Protein AF-A0A7V3UIT9-F1 (afdb_monomer)

Mean predicted aligned error: 17.57 Å

Nearest PDB structures (foldseek):
  4k90-assembly1_A  TM=8.688E-01  e=1.358E-27  Aspergillus fumigatus Af293
  7qfy-assembly1_A  TM=8.705E-01  e=2.067E-26  Fusarium oxysporum
  7z6t-assembly1_AAA  TM=8.673E-01  e=2.067E-26  Aspergillus clavatus
  7qp3-assembly1_A  TM=8.726E-01  e=3.888E-26  unclassified
  8iyk-assembly1_J  TM=1.019E-01  e=2.429E-02  Escherichia phage Lambda

Sequence (885 aa):
HARLAWKILLEKDSFGWYQILVDAHTGELLHRYNLYRFNQPEGLVFNSDPDDGAQVIQSFVGDPIASPNTWVSGTQTLGNNVQAREDLDGRNNTPGVSASNADQHFDFPFTNSYEASRCGNSQTDLSAAITNLFWMNNLMHDYLYKLGFDEPAGNFQEDNFNRGGLGNDGVMADAQDGAGLNNSIFRNNANFATPPEGRRPRMQIFLFTNPPFRCADGDFDGDIILHEYTHGLTTRLVGGPSNVSTLFGFQSGAMGEGWSDWYAASILGDPVVGEYVTGNAAVGIRSVAYNNSPLTYEDFGNRSGPSTAGAGPVFLPEVHDDGEIWATVLWDLRGALGQSLAEQLVTDSLKLMPGNPSMLDARDALLLADQNNSGGIHQSTIWSVFAKRGMGFSAESGDGDDTILFAAFDTPAAPLTPGTVLFLDDMEKGAPGWTVSGQDGNGGPALWHLSTRRSSCTGAPPCPSTSWYYGKEGSGNYNTGARNFGGLRSPTLDLTGAGGAILEFDHFLRTENFLSPTFLCCDLGFIRVSSDNFATFTQISFVFEGTNGFEHEKINLSRFAGKKIQIEFYFDTFDRINNNQEGWYIDNVKVTDIGSSGPVPTPTPTPTPSLRVIAESANYDGVGPADLAVWQPSSGTWQISPSSGGFIVQTWGILGDLPTPGDYDGDGKTDLAVWRPGEGTWYILFAAGGFEVIPWGVFGDIPVPGDYDGDNKADLAVWRPGEGTWYILFAAGGFRVQNWGVSGDVPVPADYDGDGITDMAVWRPGEGIWYVLFSSGGLAVQPWGVSGDVPAPGDYNGDGLADMTVWRPLEGNWYILSSSGGFVVQQWGISGDIPDPADFTGDQKVDITVWRPSEGNWYILSSTGGFKVQLLGAPGDVPVSGSGE

Radius of gyration: 31.41 Å; Cα contacts (8 Å, |Δi|>4): 2313; chains: 1; bounding box: 93×68×83 Å

Solvent-accessible surface area (backbone atoms only — not comparable to full-atom values): 45945 Å² total; per-residue (Å²): 138,91,81,64,59,46,80,44,79,48,77,78,57,102,75,38,31,32,44,33,32,25,32,66,85,78,66,46,80,74,44,77,45,56,74,70,54,95,62,77,36,29,31,31,27,54,96,47,27,72,90,82,47,75,71,44,81,42,78,37,47,60,48,70,79,72,28,71,73,26,48,51,53,83,39,36,44,26,36,45,49,36,40,18,15,37,25,36,80,60,49,93,90,56,87,52,61,49,38,71,29,93,73,31,57,47,70,37,75,76,74,61,44,22,44,76,52,70,63,67,37,58,72,83,31,43,54,23,30,20,45,26,44,35,48,52,56,50,51,50,50,45,52,40,32,75,50,59,45,33,41,66,47,35,43,50,22,42,69,41,86,89,67,41,60,50,39,52,11,24,31,37,37,27,29,45,22,16,60,74,44,99,49,73,90,37,35,69,52,68,47,49,49,54,59,36,59,41,37,52,24,40,37,39,29,14,36,24,49,65,81,89,31,29,34,30,58,41,40,48,35,39,39,56,54,41,20,34,52,31,43,42,53,50,40,18,25,22,45,34,30,76,36,52,84,20,51,76,28,58,34,15,24,6,4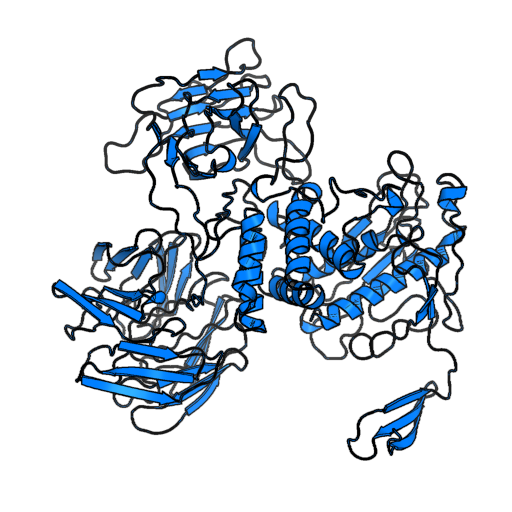1,46,44,7,50,9,51,35,52,21,23,60,75,74,69,37,58,51,44,45,24,72,43,41,67,30,86,77,22,24,73,51,97,53,21,42,88,75,52,86,64,32,54,70,47,57,32,60,69,47,74,52,61,89,75,86,74,61,72,54,46,47,74,40,38,65,71,39,2,50,38,47,22,29,45,51,47,51,36,25,72,73,64,34,60,74,57,33,53,36,32,51,50,45,10,36,62,63,29,58,59,31,31,23,70,63,48,49,50,51,20,31,47,49,27,32,35,72,76,61,72,39,79,51,44,71,57,53,36,54,39,33,6,76,28,22,60,11,64,79,35,48,69,86,44,6,67,52,61,60,59,23,45,18,64,33,42,100,85,58,84,65,56,94,46,58,75,77,44,77,44,64,43,71,88,60,69,89,60,53,45,80,42,59,30,32,57,78,88,48,64,28,47,67,43,82,34,69,88,54,52,63,69,91,64,79,80,80,59,61,63,27,12,40,30,36,32,35,88,92,78,52,16,52,58,64,81,32,40,33,32,29,30,47,27,49,48,84,42,79,27,57,87,32,47,16,30,38,39,36,31,33,35,33,34,31,53,48,74,85,86,50,103,85,54,95,67,56,41,39,41,32,38,24,42,16,65,66,84,73,74,55,70,44,77,69,39,50,49,85,71,61,52,94,47,74,45,82,44,62,39,61,41,37,95,48,36,55,30,51,33,34,48,26,51,31,38,37,36,86,43,56,74,72,40,76,28,51,28,40,35,44,26,52,38,34,29,31,30,32,50,66,91,79,88,82,82,88,84,86,68,79,69,81,72,79,85,61,46,29,45,30,49,23,24,61,84,55,49,83,29,23,20,50,32,27,36,29,44,89,65,10,36,34,44,34,42,44,64,78,65,69,75,49,76,49,76,62,65,46,69,77,43,43,81,54,37,26,27,58,85,50,84,69,32,27,18,56,24,28,36,32,43,96,71,8,28,36,42,37,36,44,72,92,63,63,71,50,77,47,82,62,67,47,68,76,46,43,74,54,40,21,14,70,83,56,82,68,30,19,17,58,23,28,36,32,44,88,69,9,31,36,43,35,35,44,70,94,64,62,72,49,79,45,83,65,66,44,63,79,47,39,74,46,46,34,32,61,84,52,81,75,29,34,15,59,22,31,36,31,43,95,75,8,30,34,42,36,40,45,68,93,65,60,73,47,79,44,84,58,72,48,69,78,47,43,74,50,43,27,27,63,84,50,82,68,28,32,15,62,21,30,38,31,43,89,72,8,32,34,43,36,35,43,74,92,67,60,75,49,77,46,82,61,68,48,59,56,45,43,81,49,45,25,22,67,80,59,78,66,24,36,15,57,25,29,37,32,39,94,76,8,32,34,44,36,38,43,75,91,64,63,72,50,77,45,82,62,67,45,69,75,42,41,83,51,21,29,11,25,57

Secondary structure (DSSP, 8-state):
----EEEEEEEEETTEEEEEEEETTT--EEEEEESS-----EEEE-SS-SSS---EEEE----TTT-TT-S-STTBSB-SSEEEEE-TT--TTS--PPPB-TTSEE-PPP--HHHHTTSS--GGGHHHHHHHHHHHHHHHHHHHHHTT--TTTT---S--TTSSS--S--EEEEETTTTTS--GGGBS-EEEE--STTS--EEEE-EE-TTTS-SEEGGG-HHHHHHHHHHHHHHHHTT-TT---SS-SHHHHHHHHHHHHHHHHHHHT-S-SSHHHHT-TTTTTSSS-GGG----GGGTT--SPPPSSSSS------HHHHHHHHHHHHHHHHHHH-HHHHHHHHHHHHTTPPSS--HHHHHHHHHHHHHHHHTTTTHHHHHHHHHHTTB-TT-B--STT----B-B---SS-PPP---EEEEE-STT--TT-EEEEE-SSSSBPSEEEESS-----SSSSPP--EEEESBTTTTB---SS--EEEEEPPPEE-TT-S-EEEEEEEEEE-PPP--TT-----EEEEEEE-SSSS--EEEEEE-S--SS-EEEEEE-GGGTTSEEEEEEEEE-SSSSS--S-EEEEEEEEEEE--PPPP----------------EE--SSSSSSPPEEEEETTTTEEEEE-TTS--EEEE---TTPEE--B-SSSSSS-BEEEEETTTTEEEEE-TTS-EEEEE-S-TTPEE--B-SSSSSS-BEEEEETTTTEEEEE-TTS-EEEEE---TT-EE--B-SSSSSS-BEEEEETTTTEEEEE-TTS-EEEEE---TT-EE--B-SSSSSS-BEEEEETTTTEEEEE-TTS-EEEEE---TT-EE--B-SSSSSS-BEEEEETTTTEEEEE-TTSSEEEEE---TT-EE-SEE--

pLDDT: mean 84.99, std 14.87, range [22.45, 98.81]

Foldseek 3Di:
DDFDWDWDWDDDDPQFTWTWTAGPPPRHTPDIDGPRAPDQAWEFADPAFDVVDATDIDGQQADCVLFVPGCDDAFFLHDFAEDFFAAQQLDPVDDHDTQGDRSNYLYQGDDVVCLVVQNDDPPSCRSRLSVHLSVLRRVLSRVVVVLPCAQQLQHATQDNVPPHFAHPAREYEHFQRNNNPPDCVQEDAWAWAAAAHNHHIYTRWHAYHDVPWRRGGCSRGSLRSQLRVLLNLLQCQALHRNGSQFQPALQSLLLNNLSSNLRSCLVSVFQEGQCVGRVNSQHHPAPGRLVPDPAAPLCAQQFDFAPPPPPHTRGGRDSNNSSSLNNSLLVQVCVQPPRPVSSSLLSQLSNVHHRLFHPLSSLVSSQVSCCVPPVRPCLVVSQQSNLSRQSHDPKDFQTNNTFQTAGHNYHVPDQQPFFDWQDWDQCQVDQVQKDKQWALQPPHGFQWDKDQPDHDQPDDDPGRRIWIFGDDPVQLFSQPLKKTKMKTKHHKGDLLVFQWKKKKWKKAFKWDDDDDPPDDQIKWKFKWKDFPVPPDTRTRTIDDDGDPGTDMHMYIPNVSHSTIMMIITMITGSTNPPRSINGMIIGTIIMTGRHHDDDDDDDDDQDPAPQDAFAAFAAAPLDFWHWWWWAFQQFQWIWIAHLVGDIDIDRDDYHQWAWFWWALPQPNHTWTWTAHQSQCWIWTAHSVGDIDIGNHGYHQWRFFWWQQPQPNHTWGWTAHQSQRWIWTAHSVGDIDIDRDDYHQWRWHWYAQPLPNGIWTWTARQCQCWIWTAHSVGDIDIGRHDHHQWAWHWYAQPQPRHTWGWTARAQQRWIWTQHSVGDIDIDRDDHHQWHWDWHQSPNPNHTWGWTAHLCQQWIWTAHSVGDIDIDRDDHRNIGIDRGHRD

Structure (mmCIF, N/CA/C/O backbone):
data_AF-A0A7V3UIT9-F1
#
_entry.id   AF-A0A7V3UIT9-F1
#
loop_
_atom_site.group_PDB
_atom_site.id
_atom_site.type_symbol
_atom_site.label_atom_id
_atom_site.label_alt_id
_atom_site.label_comp_id
_atom_site.label_asym_id
_atom_site.label_entity_id
_atom_site.label_seq_id
_atom_site.pdbx_PDB_ins_code
_atom_site.Cartn_x
_atom_site.Cartn_y
_atom_site.Cartn_z
_atom_site.occupancy
_atom_site.B_iso_or_equiv
_atom_site.auth_seq_id
_atom_site.auth_comp_id
_atom_site.auth_asym_id
_atom_site.auth_atom_id
_atom_site.pdbx_PDB_model_num
ATOM 1 N N . HIS A 1 1 ? -45.485 9.455 13.615 1.00 56.12 1 HIS A N 1
ATOM 2 C CA . HIS A 1 1 ? -46.211 8.193 13.352 1.00 56.12 1 HIS A CA 1
ATOM 3 C C . HIS A 1 1 ? -46.096 7.305 14.585 1.00 56.12 1 HIS A C 1
ATOM 5 O O . HIS A 1 1 ? -45.008 7.242 15.138 1.00 56.12 1 HIS A O 1
ATOM 11 N N . ALA A 1 2 ? -47.182 6.692 15.064 1.00 73.69 2 ALA A N 1
ATOM 12 C CA . ALA A 1 2 ? -47.133 5.769 16.203 1.00 73.69 2 ALA A CA 1
ATOM 13 C C . ALA A 1 2 ? -46.886 4.339 15.696 1.00 73.69 2 ALA A C 1
ATOM 15 O O . ALA A 1 2 ? -47.539 3.923 14.739 1.00 73.69 2 ALA A O 1
ATOM 16 N N . ARG A 1 3 ? -45.951 3.612 16.318 1.00 84.00 3 ARG A N 1
ATOM 17 C CA . ARG A 1 3 ? -45.677 2.192 16.045 1.00 84.00 3 ARG A CA 1
ATOM 18 C C . ARG A 1 3 ? -46.195 1.338 17.203 1.00 84.00 3 ARG A C 1
ATOM 20 O O . ARG A 1 3 ? -46.121 1.759 18.357 1.00 84.00 3 ARG A O 1
ATOM 27 N N . LEU A 1 4 ? -46.756 0.171 16.891 1.00 93.25 4 LEU A N 1
ATOM 28 C CA . LEU A 1 4 ? -47.223 -0.789 17.892 1.00 93.25 4 LEU A CA 1
ATOM 29 C C . LEU A 1 4 ? -46.023 -1.603 18.385 1.00 93.25 4 LEU A C 1
ATOM 31 O O . LEU A 1 4 ? -45.288 -2.139 17.562 1.00 93.25 4 LEU A O 1
ATOM 35 N N . ALA A 1 5 ? -45.835 -1.706 19.700 1.00 93.94 5 ALA A N 1
ATOM 36 C CA . ALA A 1 5 ? -44.684 -2.386 20.287 1.00 93.94 5 ALA A CA 1
ATOM 37 C C . ALA A 1 5 ? -45.070 -3.229 21.508 1.00 93.94 5 ALA A C 1
ATOM 39 O O . ALA A 1 5 ? -45.941 -2.846 22.295 1.00 93.94 5 ALA A O 1
ATOM 40 N N . TRP A 1 6 ? -44.381 -4.353 21.690 1.00 93.69 6 TRP A N 1
ATOM 41 C CA . TRP A 1 6 ? -44.392 -5.153 22.907 1.00 93.69 6 TRP A CA 1
ATOM 42 C C . TRP A 1 6 ? -43.448 -4.539 23.933 1.00 93.69 6 TRP A C 1
ATOM 44 O O . TRP A 1 6 ? -42.261 -4.374 23.665 1.00 93.69 6 TRP A O 1
ATOM 54 N N . LYS A 1 7 ? -43.967 -4.227 25.123 1.00 94.19 7 LYS A N 1
ATOM 55 C CA . LYS A 1 7 ? -43.156 -3.824 26.275 1.00 94.19 7 LYS A CA 1
ATOM 56 C C . LYS A 1 7 ? -42.846 -5.047 27.131 1.00 94.19 7 LYS A C 1
ATOM 58 O O . LYS A 1 7 ? -43.751 -5.625 27.727 1.00 94.19 7 LYS A O 1
ATOM 63 N N . ILE A 1 8 ? -41.573 -5.404 27.214 1.00 93.31 8 ILE A N 1
ATOM 64 C CA . ILE A 1 8 ? -41.066 -6.553 27.962 1.00 93.31 8 ILE A CA 1
ATOM 65 C C . ILE A 1 8 ? -40.247 -6.028 29.141 1.00 93.31 8 ILE A C 1
ATOM 67 O O . ILE A 1 8 ? -39.423 -5.133 28.974 1.00 93.31 8 ILE A O 1
ATOM 71 N N . LEU A 1 9 ? -40.485 -6.568 30.336 1.00 90.62 9 LEU A N 1
ATOM 72 C CA . LEU A 1 9 ? -39.638 -6.333 31.503 1.00 90.62 9 LEU A CA 1
ATOM 73 C C . LEU A 1 9 ? -38.843 -7.609 31.779 1.00 90.62 9 LEU A C 1
ATOM 75 O O . LEU A 1 9 ? -39.445 -8.650 32.034 1.00 90.62 9 LEU A O 1
ATOM 79 N N . LEU A 1 10 ? -37.517 -7.531 31.706 1.00 88.12 10 LEU A N 1
ATOM 80 C CA . LEU A 1 10 ? -36.617 -8.674 31.833 1.00 88.12 10 LEU A CA 1
ATOM 81 C C . LEU A 1 10 ? -35.576 -8.417 32.918 1.00 88.12 10 LEU A C 1
ATOM 83 O O . LEU A 1 10 ? -34.655 -7.630 32.723 1.00 88.12 10 LEU A O 1
ATOM 87 N N . GLU A 1 11 ? -35.706 -9.102 34.046 1.00 83.06 11 GLU A N 1
ATOM 88 C CA . GLU A 1 11 ? -34.665 -9.140 35.070 1.00 83.06 11 GLU A CA 1
ATOM 89 C C . GLU A 1 11 ? -33.663 -10.244 34.716 1.00 83.06 11 GLU A C 1
ATOM 91 O O . GLU A 1 11 ? -34.017 -11.422 34.684 1.00 83.06 11 GLU A O 1
ATOM 96 N N . LYS A 1 12 ? -32.441 -9.844 34.352 1.00 72.31 12 LYS A N 1
ATOM 97 C CA . LYS A 1 12 ? -31.373 -10.734 33.877 1.00 72.31 12 LYS A CA 1
ATOM 98 C C . LYS A 1 12 ? -30.505 -11.223 35.036 1.00 72.31 12 LYS A C 1
ATOM 100 O O . LYS A 1 12 ? -30.201 -12.409 35.110 1.00 72.31 12 LYS A O 1
ATOM 105 N N . ASP A 1 13 ? -30.096 -10.309 35.913 1.00 65.12 13 ASP A N 1
ATOM 106 C CA . ASP A 1 13 ? -29.168 -10.557 37.019 1.00 65.12 13 ASP A CA 1
ATOM 107 C C . ASP A 1 13 ? -29.248 -9.428 38.069 1.00 65.12 13 ASP A C 1
ATOM 109 O O . ASP A 1 13 ? -30.073 -8.519 37.965 1.00 65.12 13 ASP A O 1
ATOM 113 N N . SER A 1 14 ? -28.380 -9.474 39.087 1.00 50.09 14 SER A N 1
ATOM 114 C CA . SER A 1 14 ? -28.324 -8.491 40.180 1.00 50.09 14 SER A CA 1
ATOM 115 C C . SER A 1 14 ? -27.948 -7.064 39.754 1.00 50.09 14 SER A C 1
ATOM 117 O O . SER A 1 14 ? -27.961 -6.166 40.593 1.00 50.09 14 SER A O 1
ATOM 119 N N . PHE A 1 15 ? -27.595 -6.846 38.487 1.00 49.09 15 PHE A N 1
ATOM 120 C CA . PHE A 1 15 ? -27.200 -5.552 37.928 1.00 49.09 15 PHE A CA 1
ATOM 121 C C . PHE A 1 15 ? -28.068 -5.127 36.728 1.00 49.09 15 PHE A C 1
ATOM 123 O O . PHE A 1 15 ? -28.014 -3.970 36.303 1.00 49.09 15 PHE A O 1
ATOM 130 N N . GLY A 1 16 ? -28.900 -6.024 36.192 1.00 61.00 16 GLY A N 1
ATOM 131 C CA . GLY A 1 16 ? -29.673 -5.803 34.975 1.00 61.00 16 GLY A CA 1
ATOM 132 C C . GLY A 1 16 ? -31.151 -6.135 35.116 1.00 61.00 16 GLY A C 1
ATOM 133 O O . GLY A 1 16 ? -31.527 -7.305 35.086 1.00 61.00 16 GLY A O 1
ATOM 134 N N . TRP A 1 17 ? -32.002 -5.106 35.140 1.00 78.19 17 TRP A N 1
ATOM 135 C CA . TRP A 1 17 ? -33.447 -5.255 34.961 1.00 78.19 17 TRP A CA 1
ATOM 136 C C . TRP A 1 17 ? -33.928 -4.365 33.828 1.00 78.19 17 TRP A C 1
ATOM 138 O O . TRP A 1 17 ? -34.022 -3.165 33.977 1.00 78.19 17 TRP A O 1
ATOM 148 N N . TYR A 1 18 ? -34.235 -4.920 32.667 1.00 75.19 18 TYR A N 1
ATOM 149 C CA . TYR A 1 18 ? -34.466 -4.144 31.457 1.00 75.19 18 TYR A CA 1
ATOM 150 C C . TYR A 1 18 ? -35.949 -3.945 31.162 1.00 75.19 18 TYR A C 1
ATOM 152 O O . TYR A 1 18 ? -36.731 -4.887 31.203 1.00 75.19 18 TYR A O 1
ATOM 160 N N . GLN A 1 19 ? -36.318 -2.736 30.762 1.00 88.69 19 GLN A N 1
ATOM 161 C CA . GLN A 1 19 ? -37.488 -2.441 29.956 1.00 88.69 19 GLN A CA 1
ATOM 162 C C . GLN A 1 19 ? -37.094 -2.459 28.480 1.00 88.69 19 GLN A C 1
ATOM 164 O O . GLN A 1 19 ? -36.303 -1.639 28.033 1.00 88.69 19 GLN A O 1
ATOM 169 N N . ILE A 1 20 ? -37.685 -3.365 27.717 1.00 91.50 20 ILE A N 1
ATOM 170 C CA . ILE A 1 20 ? -37.419 -3.595 26.301 1.00 91.50 20 ILE A CA 1
ATOM 171 C C . ILE A 1 20 ? -38.704 -3.266 25.528 1.00 91.50 20 ILE A C 1
ATOM 173 O O . ILE A 1 20 ? -39.782 -3.712 25.918 1.00 91.50 20 ILE A O 1
ATOM 177 N N . LEU A 1 21 ? -38.618 -2.474 24.461 1.00 91.50 21 LEU A N 1
ATOM 178 C CA . LEU A 1 21 ? -39.683 -2.303 23.476 1.00 91.50 21 LEU A CA 1
ATOM 179 C C . LEU A 1 21 ? -39.277 -3.034 22.206 1.00 91.50 21 LEU A C 1
ATOM 181 O O . LEU A 1 21 ? -38.211 -2.766 21.663 1.00 91.50 21 LEU A O 1
ATOM 185 N N . VAL A 1 22 ? -40.134 -3.924 21.733 1.00 93.19 22 VAL A N 1
ATOM 186 C CA . VAL A 1 22 ? -39.934 -4.679 20.495 1.00 93.19 22 VAL A CA 1
ATOM 187 C C . VAL A 1 22 ? -41.078 -4.343 19.552 1.00 93.19 22 VAL A C 1
ATOM 189 O O . VAL A 1 22 ? -42.229 -4.348 19.985 1.00 93.19 22 VAL A O 1
ATOM 192 N N . ASP A 1 23 ? -40.799 -4.026 18.293 1.00 93.81 23 ASP A N 1
ATOM 193 C CA . ASP A 1 23 ? -41.838 -3.767 17.301 1.00 93.81 23 ASP A CA 1
ATOM 194 C C . ASP A 1 23 ? -42.760 -4.982 17.196 1.00 93.81 23 ASP A C 1
ATOM 196 O O . ASP A 1 23 ? -42.318 -6.129 17.088 1.00 93.81 23 ASP A O 1
ATOM 200 N N . ALA A 1 24 ? -44.066 -4.734 17.274 1.00 92.19 24 ALA A N 1
ATOM 201 C CA . ALA A 1 24 ? -45.044 -5.804 17.363 1.00 92.19 24 ALA A CA 1
ATOM 202 C C . ALA A 1 24 ? -45.211 -6.596 16.060 1.00 92.19 24 ALA A C 1
ATOM 204 O O . ALA A 1 24 ? -45.776 -7.689 16.107 1.00 92.19 24 ALA A O 1
ATOM 205 N N . HIS A 1 25 ? -44.749 -6.061 14.927 1.00 90.44 25 HIS A N 1
ATOM 206 C CA . HIS A 1 25 ? -44.859 -6.693 13.615 1.00 90.44 25 HIS A CA 1
ATOM 207 C C . HIS A 1 25 ? -43.541 -7.317 13.168 1.00 90.44 25 HIS A C 1
ATOM 209 O O . HIS A 1 25 ? -43.561 -8.420 12.628 1.00 90.44 25 HIS A O 1
ATOM 215 N N . THR A 1 26 ? -42.415 -6.631 13.375 1.00 89.88 26 THR A N 1
ATOM 216 C CA . THR A 1 26 ? -41.114 -7.084 12.853 1.00 89.88 26 THR A CA 1
ATOM 217 C C . THR A 1 26 ? -40.284 -7.858 13.871 1.00 89.88 26 THR A C 1
ATOM 219 O O . THR A 1 26 ? -39.378 -8.584 13.477 1.00 89.88 26 THR A O 1
ATOM 222 N N . GLY A 1 27 ? -40.570 -7.729 15.171 1.00 85.19 27 GLY A N 1
ATOM 223 C CA . GLY A 1 27 ? -39.692 -8.268 16.214 1.00 85.19 27 GLY A CA 1
ATOM 224 C C . GLY A 1 27 ? -38.409 -7.448 16.418 1.00 85.19 27 GLY A C 1
ATOM 225 O O . GLY A 1 27 ? -37.535 -7.864 17.173 1.00 85.19 27 GLY A O 1
ATOM 226 N N . GLU A 1 28 ? -38.293 -6.288 15.768 1.00 76.06 28 GLU A N 1
ATOM 227 C CA . GLU A 1 28 ? -37.152 -5.378 15.880 1.00 76.06 28 GLU A CA 1
ATOM 228 C C . GLU A 1 28 ? -37.081 -4.754 17.280 1.00 76.06 28 GLU A C 1
ATOM 230 O O . GLU A 1 28 ? -38.086 -4.288 17.820 1.00 76.06 28 GLU A O 1
ATOM 235 N N . LEU A 1 29 ? -35.893 -4.710 17.881 1.00 77.62 29 LEU A N 1
ATOM 236 C CA . LEU A 1 29 ? -35.679 -4.029 19.154 1.00 77.62 29 LEU A CA 1
ATOM 237 C C . LEU A 1 29 ? -35.764 -2.507 18.956 1.00 77.62 29 LEU A C 1
ATOM 239 O O . LEU A 1 29 ? -34.843 -1.889 18.438 1.00 77.62 29 LEU A O 1
ATOM 243 N N . LEU A 1 30 ? -36.849 -1.893 19.420 1.00 74.06 30 LEU A N 1
ATOM 244 C CA . LEU A 1 30 ? -37.076 -0.449 19.316 1.00 74.06 30 LEU A CA 1
ATOM 245 C C . LEU A 1 30 ? -36.426 0.341 20.456 1.00 74.06 30 LEU A C 1
ATOM 247 O O . LEU A 1 30 ? -36.102 1.514 20.291 1.00 74.06 30 LEU A O 1
ATOM 251 N N . HIS A 1 31 ? -36.315 -0.255 21.647 1.00 72.69 31 HIS A N 1
ATOM 252 C CA . HIS A 1 31 ? -35.776 0.424 22.827 1.00 72.69 31 HIS A CA 1
ATOM 253 C C . HIS A 1 31 ? -35.361 -0.579 23.908 1.00 72.69 31 HIS A C 1
ATOM 255 O O . HIS A 1 31 ? -36.052 -1.572 24.118 1.00 72.69 31 HIS A O 1
ATOM 261 N N . ARG A 1 32 ? -34.287 -0.308 24.657 1.00 78.44 32 ARG A N 1
ATOM 262 C CA . ARG A 1 32 ? -33.889 -1.072 25.852 1.00 78.44 32 ARG A CA 1
ATOM 263 C C . ARG A 1 32 ? -33.391 -0.113 26.933 1.00 78.44 32 ARG A C 1
ATOM 265 O O . ARG A 1 32 ? -32.527 0.708 26.658 1.00 78.44 32 ARG A O 1
ATOM 272 N N . TYR A 1 33 ? -33.904 -0.241 28.153 1.00 62.59 33 TYR A N 1
ATOM 273 C CA . TYR A 1 33 ? -33.626 0.656 29.279 1.00 62.59 33 TYR A CA 1
ATOM 274 C C . TYR A 1 33 ? -33.451 -0.138 30.579 1.00 62.59 33 TYR A C 1
ATOM 276 O O . TYR A 1 33 ? -34.359 -0.873 30.948 1.00 62.59 33 TYR A O 1
ATOM 284 N N . ASN A 1 34 ? -32.313 -0.028 31.273 1.00 67.69 34 ASN A N 1
ATOM 285 C CA . ASN A 1 34 ? -32.104 -0.703 32.562 1.00 67.69 34 ASN A CA 1
ATOM 286 C C . ASN A 1 34 ? -32.787 0.090 33.693 1.00 67.69 34 ASN A C 1
ATOM 288 O O . ASN A 1 34 ? -32.601 1.290 33.834 1.00 67.69 34 ASN A O 1
ATOM 292 N N . LEU A 1 35 ? -33.590 -0.597 34.490 1.00 65.50 35 LEU A N 1
ATOM 293 C CA . LEU A 1 35 ? -34.378 -0.109 35.611 1.00 65.50 35 LEU A CA 1
ATOM 294 C C . LEU A 1 35 ? -33.577 -0.101 36.921 1.00 65.50 35 LEU A C 1
ATOM 296 O O . LEU A 1 35 ? -34.004 0.560 37.864 1.00 65.50 35 LEU A O 1
ATOM 300 N N . TYR A 1 36 ? -32.450 -0.825 37.005 1.00 58.06 36 TYR A N 1
ATOM 301 C CA . TYR A 1 36 ? -31.615 -0.884 38.213 1.00 58.06 36 TYR A CA 1
ATOM 302 C C . TYR A 1 36 ? -30.554 0.213 38.309 1.00 58.06 36 TYR A C 1
ATOM 304 O O . TYR A 1 36 ? -30.314 0.714 39.407 1.00 58.06 36 TYR A O 1
ATOM 312 N N . ARG A 1 37 ? -29.928 0.618 37.200 1.00 53.62 37 ARG A N 1
ATOM 313 C CA . ARG A 1 37 ? -28.956 1.722 37.186 1.00 53.62 37 ARG A CA 1
ATOM 314 C C . ARG A 1 37 ? -29.459 2.860 36.312 1.00 53.62 37 ARG A C 1
ATOM 316 O O . ARG A 1 37 ? -29.736 2.662 35.136 1.00 53.62 37 ARG A O 1
ATOM 323 N N . PHE A 1 38 ? -29.538 4.041 36.918 1.00 50.03 38 PHE A N 1
ATOM 324 C CA . PHE A 1 38 ? -29.956 5.280 36.268 1.00 50.03 38 PHE A CA 1
ATOM 325 C C . PHE A 1 38 ? -28.861 5.956 35.436 1.00 50.03 38 PHE A C 1
ATOM 327 O O . PHE A 1 38 ? -29.199 6.818 34.636 1.00 50.03 38 PHE A O 1
ATOM 334 N N . ASN A 1 39 ? -27.595 5.561 35.568 1.00 57.78 39 ASN A N 1
ATOM 335 C CA . ASN A 1 39 ? -26.495 6.292 34.953 1.00 57.78 39 ASN A CA 1
ATOM 336 C C . ASN A 1 39 ? -25.738 5.386 33.985 1.00 57.78 39 ASN A C 1
ATOM 338 O O . ASN A 1 39 ? -25.124 4.395 34.382 1.00 57.78 39 ASN A O 1
ATOM 342 N N . GLN A 1 40 ? -25.877 5.697 32.700 1.00 78.31 40 GLN A N 1
ATOM 343 C CA . GLN A 1 40 ? -24.959 5.218 31.678 1.00 78.31 40 GLN A CA 1
ATOM 344 C C . GLN A 1 40 ? -23.599 5.881 31.934 1.00 78.31 40 GLN A C 1
ATOM 346 O O . GLN A 1 40 ? -23.595 7.053 32.300 1.00 78.31 40 GLN A O 1
ATOM 351 N N . PRO A 1 41 ? -22.474 5.161 31.794 1.00 90.81 41 PRO A N 1
ATOM 352 C CA . PRO A 1 41 ? -21.165 5.755 32.027 1.00 90.81 41 PRO A CA 1
ATOM 353 C C . PRO A 1 41 ? -20.948 6.936 31.069 1.00 90.81 41 PRO A C 1
ATOM 355 O O . PRO A 1 41 ? -21.349 6.870 29.903 1.00 90.81 41 PRO A O 1
ATOM 358 N N . GLU A 1 42 ? -20.333 8.005 31.563 1.00 94.06 42 GLU A N 1
ATOM 359 C CA . GLU A 1 42 ? -20.048 9.235 30.815 1.00 94.06 42 GLU A CA 1
ATOM 360 C C . GLU A 1 42 ? -18.770 9.906 31.331 1.00 94.06 42 GLU A C 1
ATOM 362 O O . GLU A 1 42 ? -18.289 9.583 32.420 1.00 94.06 42 GLU A O 1
ATOM 367 N N . GLY A 1 43 ? -18.216 10.837 30.562 1.00 96.25 43 GLY A N 1
ATOM 368 C CA . GLY A 1 43 ? -17.089 11.652 31.006 1.00 96.25 43 GLY A CA 1
ATOM 369 C C . GLY A 1 43 ? -16.966 12.967 30.251 1.00 96.25 43 GLY A C 1
ATOM 370 O O . GLY A 1 43 ? -17.500 13.127 29.151 1.00 96.25 43 GLY A O 1
ATOM 371 N N . LEU A 1 44 ? -16.254 13.909 30.865 1.00 97.81 44 LEU A N 1
ATOM 372 C CA . LEU A 1 44 ? -16.029 15.257 30.349 1.00 97.81 44 LEU A CA 1
ATOM 373 C C . LEU A 1 44 ? -14.712 15.300 29.553 1.00 97.81 44 LEU A C 1
ATOM 375 O O . LEU A 1 44 ? -13.636 15.164 30.134 1.00 97.81 44 LEU A O 1
ATOM 379 N N . VAL A 1 45 ? -14.795 15.479 28.233 1.00 98.44 45 VAL A N 1
ATOM 380 C CA . VAL A 1 45 ? -13.680 15.282 27.276 1.00 98.44 45 VAL A CA 1
ATOM 381 C C . VAL A 1 45 ? -13.681 16.336 26.164 1.00 98.44 45 VAL A C 1
ATOM 383 O O . VAL A 1 45 ? -14.664 17.061 26.008 1.00 98.44 45 VAL A O 1
ATOM 386 N N . PHE A 1 46 ? -12.599 16.440 25.395 1.00 98.00 46 PHE A N 1
ATOM 387 C CA . PHE A 1 46 ? -12.545 17.244 24.167 1.00 98.00 46 PHE A CA 1
ATOM 388 C C . PHE A 1 46 ? -12.865 16.374 22.950 1.00 98.00 46 PHE A C 1
ATOM 390 O O . PHE A 1 46 ? -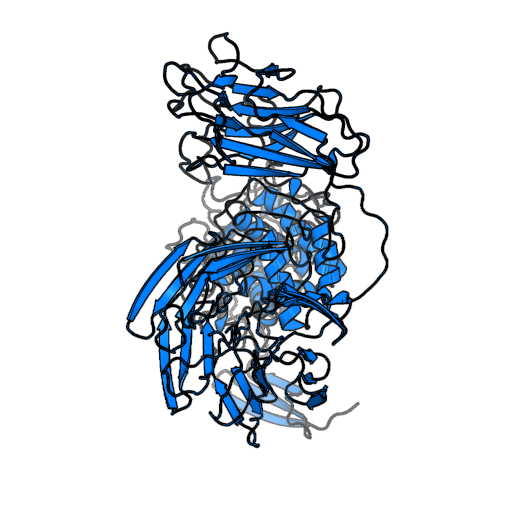12.509 15.204 22.930 1.00 98.00 46 PHE A O 1
ATOM 397 N N . ASN A 1 47 ? -13.554 16.932 21.948 1.00 94.00 47 ASN A N 1
ATOM 398 C CA . ASN A 1 47 ? -13.863 16.189 20.718 1.00 94.00 47 ASN A CA 1
ATOM 399 C C . ASN A 1 47 ? -12.647 16.056 19.788 1.00 94.00 47 ASN A C 1
ATOM 401 O O . ASN A 1 47 ? -12.556 15.060 19.081 1.00 94.00 47 ASN A O 1
ATOM 405 N N . SER A 1 48 ? -11.763 17.054 19.803 1.00 95.12 48 SER A N 1
ATOM 406 C CA . SER A 1 48 ? -10.457 17.091 19.138 1.00 95.12 48 SER A CA 1
ATOM 407 C C . SER A 1 48 ? -9.421 17.483 20.189 1.00 95.12 48 SER A C 1
ATOM 409 O O . SER A 1 48 ? -8.775 16.612 20.768 1.00 95.12 48 SER A O 1
ATOM 411 N N . ASP A 1 49 ? -9.382 18.767 20.544 1.00 96.50 49 ASP A N 1
ATOM 412 C CA . ASP A 1 49 ? -8.413 19.343 21.473 1.00 96.50 49 ASP A CA 1
ATOM 413 C C . ASP A 1 49 ? -8.950 20.623 22.178 1.00 96.50 49 ASP A C 1
ATOM 415 O O . ASP A 1 49 ? -10.090 21.051 21.945 1.00 96.50 49 ASP A O 1
ATOM 419 N N . PRO A 1 50 ? -8.181 21.230 23.108 1.00 97.19 50 PRO A N 1
ATOM 420 C CA . PRO A 1 50 ? -8.602 22.426 23.843 1.00 97.19 50 PRO A CA 1
ATOM 421 C C . PRO A 1 50 ? -8.678 23.748 23.059 1.00 97.19 50 PRO A C 1
ATOM 423 O O . PRO A 1 50 ? -9.348 24.672 23.536 1.00 97.19 50 PRO A O 1
ATOM 426 N N . ASP A 1 51 ? -7.992 23.896 21.923 1.00 95.56 51 ASP A N 1
ATOM 427 C CA . ASP A 1 51 ? -8.055 25.104 21.085 1.00 95.56 51 ASP A CA 1
ATOM 428 C C . ASP A 1 51 ? -9.364 25.145 20.258 1.00 95.56 51 ASP A C 1
ATOM 430 O O . ASP A 1 51 ? -9.863 26.234 19.948 1.00 95.56 51 ASP A O 1
ATOM 434 N N . ASP A 1 52 ? -9.989 23.988 20.021 1.00 91.50 52 ASP A N 1
ATOM 435 C CA . ASP A 1 52 ? -11.226 23.817 19.244 1.00 91.50 52 ASP A CA 1
ATOM 436 C C . ASP A 1 52 ? -12.535 23.965 20.035 1.00 91.50 52 ASP A C 1
ATOM 438 O O . ASP A 1 52 ? -13.635 24.061 19.470 1.00 91.50 52 ASP A O 1
ATOM 442 N N . GLY A 1 53 ? -12.468 24.024 21.364 1.00 91.38 53 GLY A N 1
ATOM 443 C CA . GLY A 1 53 ? -13.664 24.216 22.173 1.00 91.38 53 GLY A CA 1
ATOM 444 C C . GLY A 1 53 ? -13.498 23.916 23.652 1.00 91.38 53 GLY A C 1
ATOM 445 O O . GLY A 1 53 ? -12.422 23.640 24.160 1.00 91.38 53 GLY A O 1
ATOM 446 N N . ALA A 1 54 ? -14.613 23.996 24.377 1.00 94.56 54 ALA A N 1
ATOM 447 C CA . ALA A 1 54 ? -14.672 23.555 25.767 1.00 94.56 54 ALA A CA 1
ATOM 448 C C . ALA A 1 54 ? -14.951 22.048 25.841 1.00 94.56 54 ALA A C 1
ATOM 450 O O . ALA A 1 54 ? -15.564 21.490 24.930 1.00 94.56 54 ALA A O 1
ATOM 451 N N . GLN A 1 55 ? -14.597 21.421 26.968 1.00 97.50 55 GLN A N 1
ATOM 452 C CA . GLN A 1 55 ? -14.965 20.029 27.205 1.00 97.50 55 GLN A CA 1
ATOM 453 C C . GLN A 1 55 ? -16.486 19.826 27.122 1.00 97.50 55 GLN A C 1
ATOM 455 O O . GLN A 1 55 ? -17.282 20.664 27.565 1.00 97.50 55 GLN A O 1
ATOM 460 N N . VAL A 1 56 ? -16.880 18.664 26.615 1.00 96.44 56 VAL A N 1
ATOM 461 C CA . VAL A 1 56 ? -18.261 18.209 26.482 1.00 96.44 56 VAL A CA 1
ATOM 462 C C . VAL A 1 56 ? -18.443 16.869 27.189 1.00 96.44 56 VAL A C 1
ATOM 464 O O . VAL A 1 56 ? -17.520 16.063 27.269 1.00 96.44 56 VAL A O 1
ATOM 467 N N . ILE A 1 57 ? -19.639 16.634 27.732 1.00 94.94 57 ILE A N 1
ATOM 468 C CA . ILE A 1 57 ? -19.983 15.336 28.322 1.00 94.94 57 ILE A CA 1
ATOM 469 C C . ILE A 1 57 ? -20.289 14.363 27.182 1.00 94.94 57 ILE A C 1
ATOM 471 O O . ILE A 1 57 ? -21.201 14.614 26.390 1.00 94.94 57 ILE A O 1
ATOM 475 N N . GLN A 1 58 ? -19.546 13.260 27.122 1.00 95.88 58 GLN A N 1
ATOM 476 C CA . GLN A 1 58 ? -19.719 12.184 26.149 1.00 95.88 58 GLN A CA 1
ATOM 477 C C . GLN A 1 58 ? -20.134 10.883 26.831 1.00 95.88 58 GLN A C 1
ATOM 479 O O . GLN A 1 58 ? -19.694 10.567 27.936 1.00 95.88 58 GLN A O 1
ATOM 484 N N . SER A 1 59 ? -20.972 10.101 26.150 1.00 93.81 59 SER A N 1
ATOM 485 C CA . SER A 1 59 ? -21.382 8.780 26.633 1.00 93.81 59 SER A CA 1
ATOM 486 C C . SER A 1 59 ? -20.267 7.756 26.438 1.00 93.81 59 SER A C 1
ATOM 488 O O . SER A 1 59 ? -19.692 7.666 25.358 1.00 93.81 59 SER A O 1
ATOM 490 N N . PHE A 1 60 ? -20.012 6.935 27.456 1.00 96.25 60 PHE A N 1
ATOM 491 C CA . PHE A 1 60 ? -19.051 5.823 27.427 1.00 96.25 60 PHE A CA 1
ATOM 492 C C . PHE A 1 60 ? -19.752 4.459 27.290 1.00 96.25 60 PHE A C 1
ATOM 494 O O . PHE A 1 60 ? -19.227 3.412 27.677 1.00 96.25 60 PHE A O 1
ATOM 501 N N . VAL A 1 61 ? -20.985 4.457 26.773 1.00 91.25 61 VAL A N 1
ATOM 502 C CA . VAL A 1 61 ? -21.741 3.225 26.494 1.00 91.25 61 VAL A CA 1
ATOM 503 C C . VAL A 1 61 ? -21.157 2.465 25.308 1.00 91.25 61 VAL A C 1
ATOM 505 O O . VAL A 1 61 ? -21.273 1.245 25.288 1.00 91.25 61 VAL A O 1
ATOM 508 N N . GLY A 1 62 ? -20.534 3.163 24.359 1.00 92.31 62 GLY A N 1
ATOM 509 C CA . GLY A 1 62 ? -19.970 2.564 23.155 1.00 92.31 62 GLY A CA 1
ATOM 510 C C . GLY A 1 62 ? -20.994 2.066 22.141 1.00 92.31 62 GLY A C 1
ATOM 511 O O . GLY A 1 62 ? -22.210 2.056 22.372 1.00 92.31 62 GLY A O 1
ATOM 512 N N . ASP A 1 63 ? -20.482 1.652 20.989 1.00 91.69 63 ASP A N 1
ATOM 513 C CA . ASP A 1 63 ? -21.243 0.952 19.969 1.00 91.69 63 ASP A CA 1
ATOM 514 C C . ASP A 1 63 ? -21.652 -0.438 20.492 1.00 91.69 63 ASP A C 1
ATOM 516 O O . ASP A 1 63 ? -20.813 -1.194 20.977 1.00 91.69 63 ASP A O 1
ATOM 520 N N . PRO A 1 64 ? -22.936 -0.821 20.416 1.00 86.75 64 PRO A N 1
ATOM 521 C CA . PRO A 1 64 ? -23.405 -2.070 21.009 1.00 86.75 64 PRO A CA 1
ATOM 522 C C . PRO A 1 64 ? -22.879 -3.337 20.314 1.00 86.75 64 PRO A C 1
ATOM 524 O O . PRO A 1 64 ? -23.036 -4.422 20.880 1.00 86.75 64 PRO A O 1
ATOM 527 N N . ILE A 1 65 ? -22.323 -3.231 19.101 1.00 88.06 65 ILE A N 1
ATOM 528 C CA . ILE A 1 65 ? -21.727 -4.356 18.369 1.00 88.06 65 ILE A CA 1
ATOM 529 C C . ILE A 1 65 ? -20.245 -4.476 18.719 1.00 88.06 65 ILE A C 1
ATOM 531 O O . ILE A 1 65 ? -19.828 -5.560 19.139 1.00 88.06 65 ILE A O 1
ATOM 535 N N . ALA A 1 66 ? -19.497 -3.377 18.586 1.00 91.88 66 ALA A N 1
ATOM 536 C CA . ALA A 1 66 ? -18.058 -3.335 18.855 1.00 91.88 66 ALA A CA 1
ATOM 537 C C . ALA A 1 66 ? -17.750 -3.458 20.358 1.00 91.88 66 ALA A C 1
ATOM 539 O O . ALA A 1 66 ? -16.860 -4.200 20.762 1.00 91.88 66 ALA A O 1
ATOM 540 N N . SER A 1 67 ? -18.553 -2.795 21.194 1.00 95.56 67 SER A N 1
ATOM 541 C CA . SER A 1 67 ? -18.387 -2.680 22.645 1.00 95.56 67 SER A CA 1
ATOM 542 C C . SER A 1 67 ? -19.637 -3.169 23.406 1.00 95.56 67 SER A C 1
ATOM 544 O O . SER A 1 67 ? -20.298 -2.402 24.116 1.00 95.56 67 SER A O 1
ATOM 546 N N . PRO A 1 68 ? -19.995 -4.470 23.330 1.00 89.62 68 PRO A N 1
ATOM 547 C CA . PRO A 1 68 ? -21.253 -4.996 23.879 1.00 89.62 68 PRO A CA 1
ATOM 548 C C . PRO A 1 68 ? -21.378 -4.876 25.409 1.00 89.62 68 PRO A C 1
ATOM 550 O O . PRO A 1 68 ? -22.491 -4.924 25.944 1.00 89.62 68 PRO A O 1
ATOM 553 N N . ASN A 1 69 ? -20.254 -4.707 26.112 1.00 89.06 69 ASN A N 1
ATOM 554 C CA . ASN A 1 69 ? -20.175 -4.553 27.567 1.00 89.06 69 ASN A CA 1
ATOM 555 C C . ASN A 1 69 ? -19.987 -3.097 28.025 1.00 89.06 69 ASN A C 1
ATOM 557 O O . ASN A 1 69 ? -19.714 -2.869 29.203 1.00 89.06 69 ASN A O 1
ATOM 561 N N . THR A 1 70 ? -20.177 -2.119 27.133 1.00 91.94 70 THR A N 1
ATOM 562 C CA . THR A 1 70 ? -19.744 -0.722 27.303 1.00 91.94 70 THR A CA 1
ATOM 563 C C . THR A 1 70 ? -18.233 -0.564 27.411 1.00 91.94 70 THR A C 1
ATOM 565 O O . THR A 1 70 ? -17.501 -1.547 27.528 1.00 91.94 70 THR A O 1
ATOM 568 N N . TRP A 1 71 ? -17.752 0.677 27.382 1.00 96.88 71 TRP A N 1
ATOM 569 C CA . TRP A 1 71 ? -16.324 0.943 27.519 1.00 96.88 71 TRP A CA 1
ATOM 570 C C . TRP A 1 71 ? -15.830 0.743 28.953 1.00 96.88 71 TRP A C 1
ATOM 572 O O . TRP A 1 71 ? -14.653 0.481 29.147 1.00 96.88 71 TRP A O 1
ATOM 582 N N . VAL A 1 72 ? -16.698 0.825 29.969 1.00 94.62 72 VAL A N 1
ATOM 583 C CA . VAL A 1 72 ? -16.291 0.850 31.386 1.00 94.62 72 VAL A CA 1
ATOM 584 C C . VAL A 1 72 ? -16.612 -0.464 32.101 1.00 94.62 72 VAL A C 1
ATOM 586 O O . VAL A 1 72 ? -17.771 -0.797 32.357 1.00 94.62 72 VAL A O 1
ATOM 589 N N . SER A 1 73 ? -15.570 -1.166 32.541 1.00 88.75 73 SER A N 1
ATOM 590 C CA . SER A 1 73 ? -15.643 -2.305 33.456 1.00 88.75 73 SER A CA 1
ATOM 591 C C . SER A 1 73 ? -15.394 -1.840 34.897 1.00 88.75 73 SER A C 1
ATOM 593 O O . SER A 1 73 ? -14.292 -1.450 35.280 1.00 88.75 73 SER A O 1
ATOM 595 N N . GLY A 1 74 ? -16.434 -1.859 35.735 1.00 88.75 74 GLY A N 1
ATOM 596 C CA . GLY A 1 74 ? -16.325 -1.447 37.139 1.00 88.75 74 GLY A CA 1
ATOM 597 C C . GLY A 1 74 ? -16.435 0.068 37.335 1.00 88.75 74 GLY A C 1
ATOM 598 O O . GLY A 1 74 ? -17.463 0.648 37.006 1.00 88.75 74 GLY A O 1
ATOM 599 N N . THR A 1 75 ? -15.438 0.709 37.949 1.00 91.69 75 THR A N 1
ATOM 600 C CA . THR A 1 75 ? -15.493 2.138 38.346 1.00 91.69 75 THR A CA 1
ATOM 601 C C . THR A 1 75 ? -14.271 2.939 37.894 1.00 91.69 75 THR A C 1
ATOM 603 O O . THR A 1 75 ? -14.000 4.003 38.448 1.00 91.69 75 THR A O 1
ATOM 606 N N . GLN A 1 76 ? -13.485 2.403 36.962 1.00 96.38 76 GLN A N 1
ATOM 607 C CA . GLN A 1 76 ? -12.231 2.992 36.489 1.00 96.38 76 GLN A CA 1
ATOM 608 C C . GLN A 1 76 ? -12.266 3.179 34.970 1.00 96.38 76 GLN A C 1
ATOM 610 O O . GLN A 1 76 ? -13.075 2.535 34.308 1.00 96.38 76 GLN A O 1
ATOM 615 N N . THR A 1 77 ? -11.386 4.020 34.422 1.00 97.56 77 THR A N 1
ATOM 616 C CA . THR A 1 77 ? -11.130 4.165 32.972 1.00 97.56 77 THR A CA 1
ATOM 617 C C . THR A 1 77 ? -10.431 2.920 32.404 1.00 97.56 77 THR A C 1
ATOM 619 O O . THR A 1 77 ? -9.268 2.942 32.001 1.00 97.56 77 THR A O 1
ATOM 622 N N . LEU A 1 78 ? -11.146 1.799 32.452 1.00 95.88 78 LEU A N 1
ATOM 623 C CA . LEU A 1 78 ? -10.710 0.449 32.117 1.00 95.88 78 LEU A CA 1
ATOM 624 C C . LEU A 1 78 ? -11.891 -0.312 31.510 1.00 95.88 78 LEU A C 1
ATOM 626 O O . LEU A 1 78 ? -12.984 -0.286 32.078 1.00 95.88 78 LEU A O 1
ATOM 630 N N . GLY A 1 79 ? -11.658 -1.057 30.433 1.00 96.56 79 GLY A N 1
ATOM 631 C CA . GLY A 1 79 ? -12.664 -1.915 29.809 1.00 96.56 79 GLY A CA 1
ATOM 632 C C . GLY A 1 79 ? -12.082 -2.987 28.904 1.00 96.56 79 GLY A C 1
ATOM 633 O O . GLY A 1 79 ? -10.938 -3.391 29.078 1.00 96.56 79 GLY A O 1
ATOM 634 N N . ASN A 1 80 ? -12.898 -3.448 27.950 1.00 97.88 80 ASN A N 1
ATOM 635 C CA . ASN A 1 80 ? -12.502 -4.480 26.988 1.00 97.88 80 ASN A CA 1
ATOM 636 C C . ASN A 1 80 ? -11.446 -3.981 25.996 1.00 97.88 80 ASN A C 1
ATOM 638 O O . ASN A 1 80 ? -10.578 -4.744 25.607 1.00 97.88 80 ASN A O 1
ATOM 642 N N . ASN A 1 81 ? -11.526 -2.713 25.597 1.00 98.31 81 ASN A N 1
ATOM 643 C CA . ASN A 1 81 ? -10.745 -2.194 24.474 1.00 98.31 81 ASN A CA 1
ATOM 644 C C . ASN A 1 81 ? -9.427 -1.560 24.947 1.00 98.31 81 ASN A C 1
ATOM 646 O O . ASN A 1 81 ? -8.411 -1.618 24.263 1.00 98.31 81 ASN A O 1
ATOM 650 N N . VAL A 1 82 ? -9.445 -0.923 26.125 1.00 98.44 82 VAL A N 1
ATOM 651 C CA . VAL A 1 82 ? -8.325 -0.127 26.640 1.00 98.44 82 VAL A CA 1
ATOM 652 C C . VAL A 1 82 ? -8.334 -0.045 28.169 1.00 98.44 82 VAL A C 1
ATOM 654 O O . VAL A 1 82 ? -9.385 0.033 28.817 1.00 98.44 82 VAL A O 1
ATOM 657 N N . GLN A 1 83 ? -7.136 -0.001 28.745 1.00 97.81 83 GLN A N 1
ATOM 658 C CA . GLN A 1 83 ? -6.866 0.500 30.086 1.00 97.81 83 GLN A CA 1
ATOM 659 C C . GLN A 1 83 ? -6.101 1.821 29.986 1.00 97.81 83 GLN A C 1
ATOM 661 O O . GLN A 1 83 ? -4.918 1.809 29.654 1.00 97.81 83 GLN A O 1
ATOM 666 N N . ALA A 1 84 ? -6.742 2.936 30.346 1.00 98.38 84 ALA A N 1
ATOM 667 C CA . ALA A 1 84 ? -6.070 4.231 30.449 1.00 98.38 84 ALA A CA 1
ATOM 668 C C . ALA A 1 84 ? -5.655 4.513 31.898 1.00 98.38 84 ALA A C 1
ATOM 670 O O . ALA A 1 84 ? -6.446 4.322 32.837 1.00 98.38 84 ALA A O 1
ATOM 671 N N . ARG A 1 85 ? -4.419 4.965 32.096 1.00 97.50 85 ARG A N 1
ATOM 672 C CA . ARG A 1 85 ? -3.811 5.204 33.416 1.00 97.50 85 ARG A CA 1
ATOM 673 C C . ARG A 1 85 ? -2.638 6.167 33.307 1.00 97.50 85 ARG A C 1
ATOM 675 O O . ARG A 1 85 ? -2.156 6.407 32.215 1.00 97.50 85 ARG A O 1
ATOM 682 N N . GLU A 1 86 ? -2.160 6.682 34.431 1.00 95.94 86 GLU A N 1
ATOM 683 C CA . GLU A 1 86 ? -0.872 7.389 34.458 1.00 95.94 86 GLU A CA 1
ATOM 684 C C . GLU A 1 86 ? 0.327 6.433 34.358 1.00 95.94 86 GLU A C 1
ATOM 686 O O . GLU A 1 86 ? 0.217 5.287 34.790 1.00 95.94 86 GLU A O 1
ATOM 691 N N . ASP A 1 87 ? 1.465 6.910 33.846 1.00 94.88 87 ASP A N 1
ATOM 692 C CA . ASP A 1 87 ? 2.791 6.283 34.027 1.00 94.88 87 ASP A CA 1
ATOM 693 C C . ASP A 1 87 ? 3.856 7.359 34.311 1.00 94.88 87 ASP A C 1
ATOM 695 O O . ASP A 1 87 ? 4.815 7.575 33.567 1.00 94.88 87 ASP A O 1
ATOM 699 N N . LEU A 1 88 ? 3.683 8.106 35.407 1.00 92.88 88 LEU A N 1
ATOM 700 C CA . LEU A 1 88 ? 4.530 9.275 35.679 1.00 92.88 88 LEU A CA 1
ATOM 701 C C . LEU A 1 88 ? 6.016 8.920 35.873 1.00 92.88 88 LEU A C 1
ATOM 703 O O . LEU A 1 88 ? 6.874 9.795 35.716 1.00 92.88 88 LEU A O 1
ATOM 707 N N . ASP A 1 89 ? 6.345 7.687 36.272 1.00 89.56 89 ASP A N 1
ATOM 708 C CA . ASP A 1 89 ? 7.726 7.252 36.514 1.00 89.56 89 ASP A CA 1
ATOM 709 C C . ASP A 1 89 ? 8.387 6.560 35.311 1.00 89.56 89 ASP A C 1
ATOM 711 O O . ASP A 1 89 ? 9.585 6.257 35.396 1.00 89.56 89 ASP A O 1
ATOM 715 N N . GLY A 1 90 ? 7.649 6.384 34.206 1.00 86.75 90 GLY A N 1
ATOM 716 C CA . GLY A 1 90 ? 8.111 5.796 32.946 1.00 86.75 90 GLY A CA 1
ATOM 717 C C . GLY A 1 90 ? 8.559 4.345 33.107 1.00 86.75 90 GLY A C 1
ATOM 718 O O . GLY A 1 90 ? 9.512 3.904 32.452 1.00 86.75 90 GLY A O 1
ATOM 719 N N . ARG A 1 91 ? 7.989 3.615 34.078 1.00 84.75 91 ARG A N 1
ATOM 720 C CA . ARG A 1 91 ? 8.381 2.233 34.382 1.00 84.75 91 ARG A CA 1
ATOM 721 C C . ARG A 1 91 ? 7.273 1.271 34.014 1.00 84.75 91 ARG A C 1
ATOM 723 O O . ARG A 1 91 ? 6.521 0.799 34.864 1.00 84.75 91 ARG A O 1
ATOM 730 N N . ASN A 1 92 ? 7.398 0.742 32.804 1.00 82.31 92 ASN A N 1
ATOM 731 C CA . ASN A 1 92 ? 6.437 -0.162 32.176 1.00 82.31 92 ASN A CA 1
ATOM 732 C C . ASN A 1 92 ? 6.094 -1.451 32.959 1.00 82.31 92 ASN A C 1
ATOM 734 O O . ASN A 1 92 ? 5.102 -2.111 32.640 1.00 82.31 92 ASN A O 1
ATOM 738 N N . ASN A 1 93 ? 6.889 -1.816 33.972 1.00 79.94 93 ASN A N 1
ATOM 739 C CA . ASN A 1 93 ? 6.679 -2.981 34.840 1.00 79.94 93 ASN A CA 1
ATOM 740 C C . ASN A 1 93 ? 5.840 -2.686 36.098 1.00 79.94 93 ASN A C 1
ATOM 742 O O . ASN A 1 93 ? 5.512 -3.619 36.835 1.00 79.94 93 ASN A O 1
ATOM 746 N N . THR A 1 94 ? 5.516 -1.420 36.371 1.00 75.88 94 THR A N 1
ATOM 747 C CA . THR A 1 94 ? 4.677 -1.009 37.501 1.00 75.88 94 THR A CA 1
ATOM 748 C C . THR A 1 94 ? 3.353 -0.489 36.948 1.00 75.88 94 THR A C 1
ATOM 750 O O . THR A 1 94 ? 3.358 0.501 36.231 1.00 75.88 94 THR A O 1
ATOM 753 N N . PRO A 1 95 ? 2.208 -1.133 37.231 1.00 75.06 95 PRO A N 1
ATOM 754 C CA . PRO A 1 95 ? 0.925 -0.623 36.763 1.00 75.06 95 PRO A CA 1
ATOM 755 C C . PRO A 1 95 ? 0.607 0.713 37.441 1.00 75.06 95 PRO A C 1
ATOM 757 O O . PRO A 1 95 ? 0.515 0.757 38.671 1.00 75.06 95 PRO A O 1
ATOM 760 N N . GLY A 1 96 ? 0.428 1.773 36.656 1.00 88.38 96 GLY A N 1
ATOM 761 C CA . GLY A 1 96 ? -0.037 3.055 37.174 1.00 88.38 96 GLY A CA 1
ATOM 762 C C . GLY A 1 96 ? -1.544 3.100 37.438 1.00 88.38 96 GLY A C 1
ATOM 763 O O . GLY A 1 96 ? -2.263 2.099 37.318 1.00 88.38 96 GLY A O 1
ATOM 764 N N . VAL A 1 97 ? -2.029 4.268 37.855 1.00 93.81 97 VAL A N 1
ATOM 765 C CA . VAL A 1 97 ? -3.390 4.457 38.378 1.00 93.81 97 VAL A CA 1
ATOM 766 C C . VAL A 1 97 ? -4.353 5.006 37.321 1.00 93.81 97 VAL A C 1
ATOM 768 O O . VAL A 1 97 ? -4.144 6.077 36.759 1.00 93.81 97 VAL A O 1
ATOM 771 N N . SER A 1 98 ? -5.466 4.302 37.099 1.00 97.44 98 SER A N 1
ATOM 772 C CA . SER A 1 98 ? -6.594 4.778 36.284 1.00 97.44 98 SER A CA 1
ATOM 773 C C . SER A 1 98 ? -7.451 5.808 37.028 1.00 97.44 98 SER A C 1
ATOM 775 O O . SER A 1 98 ? -7.634 5.716 38.248 1.00 97.44 98 SER A O 1
ATOM 777 N N . ALA A 1 99 ? -8.055 6.745 36.291 1.00 97.38 99 ALA A N 1
ATOM 778 C CA . ALA A 1 99 ? -9.072 7.631 36.847 1.00 97.38 99 ALA A CA 1
ATOM 779 C C . ALA A 1 99 ? -10.285 6.804 37.305 1.00 97.38 99 ALA A C 1
ATOM 781 O O . ALA A 1 99 ? -10.583 5.747 36.745 1.00 97.38 99 ALA A O 1
ATOM 782 N N . SER A 1 100 ? -10.968 7.243 38.368 1.00 95.50 100 SER A N 1
ATOM 783 C CA . SER A 1 100 ? -12.041 6.451 38.976 1.00 95.50 100 SER A CA 1
ATOM 784 C C . SER A 1 100 ? -13.188 7.298 39.513 1.00 95.50 100 SER A C 1
ATOM 786 O O . SER A 1 100 ? -12.970 8.356 40.102 1.00 95.50 100 SER A O 1
ATOM 788 N N . ASN A 1 101 ? -14.411 6.802 39.335 1.00 91.88 101 ASN A N 1
ATOM 789 C CA . ASN A 1 101 ? -15.625 7.370 39.908 1.00 91.88 101 ASN A CA 1
ATOM 790 C C . ASN A 1 101 ? -16.637 6.244 40.187 1.00 91.88 101 ASN A C 1
ATOM 792 O O . ASN A 1 101 ? -16.903 5.408 39.323 1.00 91.88 101 ASN A O 1
ATOM 796 N N . ALA A 1 102 ? -17.205 6.212 41.397 1.00 85.19 102 ALA A N 1
ATOM 797 C CA . ALA A 1 102 ? -18.127 5.156 41.829 1.00 85.19 102 ALA A CA 1
ATOM 798 C C . ALA A 1 102 ? -19.417 5.088 40.989 1.00 85.19 102 ALA A C 1
ATOM 800 O O . ALA A 1 102 ? -19.971 4.001 40.797 1.00 85.19 102 ALA A O 1
ATOM 801 N N . ASP A 1 103 ? -19.853 6.234 40.468 1.00 82.56 103 ASP A N 1
ATOM 802 C CA . ASP A 1 103 ? -21.057 6.380 39.655 1.00 82.56 103 ASP A CA 1
ATOM 803 C C . ASP A 1 103 ? -20.772 6.232 38.152 1.00 82.56 103 ASP A C 1
ATOM 805 O O . ASP A 1 103 ? -21.711 6.235 37.366 1.00 82.56 103 ASP A O 1
ATOM 809 N N . GLN A 1 104 ? -19.503 6.033 37.758 1.00 90.69 104 GLN A N 1
ATOM 810 C CA . GLN A 1 104 ? -19.028 5.981 36.364 1.00 90.69 104 GLN A CA 1
ATOM 811 C C . GLN A 1 104 ? -19.202 7.302 35.587 1.00 90.69 104 GLN A C 1
ATOM 813 O O . GLN A 1 104 ? -19.342 7.285 34.367 1.00 90.69 104 GLN A O 1
ATOM 818 N N . HIS A 1 105 ? -19.191 8.434 36.298 1.00 91.75 105 HIS A N 1
ATOM 819 C CA . HIS A 1 105 ? -19.194 9.785 35.727 1.00 91.75 105 HIS A CA 1
ATOM 820 C C . HIS A 1 105 ? -17.800 10.400 35.880 1.00 91.75 105 HIS A C 1
ATOM 822 O O . HIS A 1 105 ? -17.404 10.823 36.971 1.00 91.75 105 HIS A O 1
ATOM 828 N N . PHE A 1 106 ? -17.020 10.397 34.807 1.00 97.31 106 PHE A N 1
ATOM 829 C CA . PHE A 1 106 ? -15.629 10.847 34.784 1.00 97.31 106 PHE A CA 1
ATOM 830 C C . PHE A 1 106 ? -15.547 12.338 34.410 1.00 97.31 106 PHE A C 1
ATOM 832 O O . PHE A 1 106 ? -14.862 12.739 33.474 1.00 97.31 106 PHE A O 1
ATOM 839 N N . ASP A 1 107 ? -16.273 13.180 35.147 1.00 95.06 107 ASP A N 1
ATOM 840 C CA . ASP A 1 107 ? -16.442 14.605 34.830 1.00 95.06 107 ASP A CA 1
ATOM 841 C C . ASP A 1 107 ? -15.330 15.474 35.440 1.00 95.06 107 ASP A C 1
ATOM 843 O O . ASP A 1 107 ? -15.572 16.346 36.281 1.00 95.06 107 ASP A O 1
ATOM 847 N N . PHE A 1 108 ? -14.078 15.203 35.068 1.00 97.81 108 PHE A N 1
ATOM 848 C CA . PHE A 1 108 ? -12.925 15.939 35.587 1.00 97.81 108 PHE A CA 1
ATOM 849 C C . PHE A 1 108 ? -12.670 17.213 34.761 1.00 97.81 108 PHE A C 1
ATOM 851 O O . PHE A 1 108 ? -12.417 17.119 33.559 1.00 97.81 108 PHE A O 1
ATOM 858 N N . PRO A 1 109 ? -12.729 18.411 35.376 1.00 96.88 109 PRO A N 1
ATOM 859 C CA . PRO A 1 109 ? -12.538 19.661 34.652 1.00 96.88 109 PRO A CA 1
ATOM 860 C C . PRO A 1 109 ? -11.064 19.887 34.303 1.00 96.88 109 PRO A C 1
ATOM 862 O O . PRO A 1 109 ? -10.191 19.755 35.159 1.00 96.88 109 PRO A O 1
ATOM 865 N N . PHE A 1 110 ? -10.817 20.306 33.068 1.00 97.69 110 PHE A N 1
ATOM 866 C CA . PHE A 1 110 ? -9.523 20.758 32.577 1.00 97.69 110 PHE A CA 1
ATOM 867 C C . PHE A 1 110 ? -9.275 22.220 32.959 1.00 97.69 110 PHE A C 1
ATOM 869 O O . PHE A 1 110 ? -10.119 23.095 32.741 1.00 97.69 110 PHE A O 1
ATOM 876 N N . THR A 1 111 ? -8.104 22.497 33.532 1.00 96.94 111 THR A N 1
ATOM 877 C CA . THR A 1 111 ? -7.704 23.837 33.988 1.00 96.94 111 THR A CA 1
ATOM 878 C C . THR A 1 111 ? -6.547 24.441 33.193 1.00 96.94 111 THR A C 1
ATOM 880 O O . THR A 1 111 ? -6.195 25.601 33.430 1.00 96.94 111 THR A O 1
ATOM 883 N N . ASN A 1 112 ? -5.975 23.683 32.253 1.00 96.12 112 ASN A N 1
ATOM 884 C CA . ASN A 1 112 ? -4.764 24.017 31.505 1.00 96.12 112 ASN A CA 1
ATOM 885 C C . ASN A 1 112 ? -3.594 24.421 32.424 1.00 96.12 112 ASN A C 1
ATOM 887 O O . ASN A 1 112 ? -2.877 25.406 32.198 1.00 96.12 112 ASN A O 1
ATOM 891 N N . SER A 1 113 ? -3.425 23.692 33.533 1.00 97.38 113 SER A N 1
ATOM 892 C CA . SER A 1 113 ? -2.464 24.055 34.575 1.00 97.38 113 SER A CA 1
ATOM 893 C C . SER A 1 113 ? -1.025 23.968 34.086 1.00 97.38 113 SER A C 1
ATOM 895 O O . SER A 1 113 ? -0.171 24.728 34.554 1.00 97.38 113 SER A O 1
ATOM 897 N N . TYR A 1 114 ? -0.742 23.058 33.153 1.00 96.31 114 TYR A N 1
ATOM 898 C CA . TYR A 1 114 ? 0.604 22.834 32.640 1.00 96.31 114 TYR A CA 1
ATOM 899 C C . TYR A 1 114 ? 1.100 24.032 31.831 1.00 96.31 114 TYR A C 1
ATOM 901 O O . TYR A 1 114 ? 2.190 24.548 32.102 1.00 96.31 114 TYR A O 1
ATOM 909 N N . GLU A 1 115 ? 0.261 24.568 30.946 1.00 95.69 115 GLU A N 1
ATOM 910 C CA . GLU A 1 115 ? 0.567 25.791 30.211 1.00 95.69 115 GLU A CA 1
ATOM 911 C C . GLU A 1 115 ? 0.624 27.006 31.145 1.00 95.69 115 GLU A C 1
ATOM 913 O O . GLU A 1 115 ? 1.612 27.750 31.156 1.00 95.69 115 GLU A O 1
ATOM 918 N N . ALA A 1 116 ? -0.387 27.176 32.007 1.00 96.38 116 ALA A N 1
ATOM 919 C CA . ALA A 1 116 ? -0.483 28.315 32.925 1.00 96.38 116 ALA A CA 1
ATOM 920 C C . ALA A 1 116 ? 0.706 28.402 33.899 1.00 96.38 116 ALA A C 1
ATOM 922 O O . ALA A 1 116 ? 1.138 29.493 34.286 1.00 96.38 116 ALA A O 1
ATOM 923 N N . SER A 1 117 ? 1.262 27.251 34.282 1.00 96.06 117 SER A N 1
ATOM 924 C CA . SER A 1 117 ? 2.446 27.140 35.140 1.00 96.06 117 SER A CA 1
ATOM 925 C C . SER A 1 117 ? 3.775 27.179 34.381 1.00 96.06 117 SER A C 1
ATOM 927 O O . SER A 1 117 ? 4.823 27.106 35.023 1.00 96.06 117 SER A O 1
ATOM 929 N N . ARG A 1 118 ? 3.752 27.338 33.050 1.00 94.00 118 ARG A N 1
ATOM 930 C CA . ARG A 1 118 ? 4.926 27.312 32.163 1.00 94.00 118 ARG A CA 1
ATOM 931 C C . ARG A 1 118 ? 5.694 25.995 32.269 1.00 94.00 118 ARG A C 1
ATOM 933 O O . ARG A 1 118 ? 6.863 25.987 32.651 1.00 94.00 118 ARG A O 1
ATOM 940 N N . CYS A 1 119 ? 5.017 24.902 31.925 1.00 93.25 119 CYS A N 1
ATOM 941 C CA . CYS A 1 119 ? 5.535 23.535 31.944 1.00 93.25 119 CYS A CA 1
ATOM 942 C C . CYS A 1 119 ? 5.824 23.003 33.369 1.00 93.25 119 CYS A C 1
ATOM 944 O O . CYS A 1 119 ? 6.684 22.139 33.549 1.00 93.25 119 CYS A O 1
ATOM 946 N N . GLY A 1 120 ? 5.155 23.535 34.402 1.00 91.75 120 GLY A N 1
ATOM 947 C CA . GLY A 1 120 ? 5.503 23.280 35.808 1.00 91.75 120 GLY A CA 1
ATOM 948 C C . GLY A 1 120 ? 4.586 22.317 36.572 1.00 91.75 120 GLY A C 1
ATOM 949 O O . GLY A 1 120 ? 5.029 21.706 37.541 1.00 91.75 120 GLY A O 1
ATOM 950 N N . ASN A 1 121 ? 3.315 22.206 36.186 1.00 94.19 121 ASN A N 1
ATOM 951 C CA . ASN A 1 121 ? 2.283 21.464 36.918 1.00 94.19 121 ASN A CA 1
ATOM 952 C C . ASN A 1 121 ? 1.305 20.807 35.939 1.00 94.19 121 ASN A C 1
ATOM 954 O O . ASN A 1 121 ? 0.366 21.462 35.493 1.00 94.19 121 ASN A O 1
ATOM 958 N N . SER A 1 122 ? 1.522 19.533 35.616 1.00 93.12 122 SER A N 1
ATOM 959 C CA . SER A 1 122 ? 0.600 18.719 34.806 1.00 93.12 122 SER A CA 1
ATOM 960 C C . SER A 1 122 ? -0.371 17.905 35.669 1.00 93.12 122 SER A C 1
ATOM 962 O O . SER A 1 122 ? -1.432 17.491 35.215 1.00 93.12 122 SER A O 1
ATOM 964 N N . GLN A 1 123 ? -0.046 17.713 36.952 1.00 94.12 123 GLN A N 1
ATOM 965 C CA . GLN A 1 123 ? -0.761 16.798 37.845 1.00 94.12 123 GLN A CA 1
ATOM 966 C C . GLN A 1 123 ? -2.160 17.287 38.231 1.00 94.12 123 GLN A C 1
ATOM 968 O O . GLN A 1 123 ? -2.982 16.485 38.664 1.00 94.12 123 GLN A O 1
ATOM 973 N N . THR A 1 124 ? -2.441 18.588 38.106 1.00 97.25 124 THR A N 1
ATOM 974 C CA . THR A 1 124 ? -3.780 19.124 38.416 1.00 97.25 124 THR A CA 1
ATOM 975 C C . THR A 1 124 ? -4.835 18.597 37.447 1.00 97.25 124 THR A C 1
ATOM 977 O O . THR A 1 124 ? -5.950 18.318 37.878 1.00 97.25 124 THR A O 1
ATOM 980 N N . ASP A 1 125 ? -4.460 18.386 36.185 1.00 98.00 125 ASP A N 1
ATOM 981 C CA . ASP A 1 125 ? -5.363 17.940 35.123 1.00 98.00 125 ASP A CA 1
ATOM 982 C C . ASP A 1 125 ? -5.253 16.422 34.845 1.00 98.00 125 ASP A C 1
ATOM 984 O O . ASP A 1 125 ? -5.911 15.913 33.943 1.00 98.00 125 ASP A O 1
ATOM 988 N N . LEU A 1 126 ? -4.491 15.660 35.645 1.00 98.06 126 LEU A N 1
ATOM 989 C CA . LEU A 1 126 ? -4.163 14.249 35.368 1.00 98.06 126 LEU A CA 1
ATOM 990 C C . LEU A 1 126 ? -5.392 13.336 35.205 1.00 98.06 126 LEU A C 1
ATOM 992 O O . LEU A 1 126 ? -5.424 12.481 34.329 1.00 98.06 126 LEU A O 1
ATOM 996 N N . SER A 1 127 ? -6.428 13.493 36.036 1.00 98.50 127 SER A N 1
ATOM 997 C CA . SER A 1 127 ? -7.650 12.683 35.883 1.00 98.50 127 SER A CA 1
ATOM 998 C C . SER A 1 127 ? -8.451 13.056 34.633 1.00 98.50 127 SER A C 1
ATOM 1000 O O . SER A 1 127 ? -9.103 12.182 34.064 1.00 98.50 127 SER A O 1
ATOM 1002 N N . ALA A 1 128 ? -8.389 14.318 34.195 1.00 98.62 128 ALA A N 1
ATOM 1003 C CA . ALA A 1 128 ? -8.981 14.745 32.931 1.00 98.62 128 ALA A CA 1
ATOM 1004 C C . ALA A 1 128 ? -8.186 14.178 31.742 1.00 98.62 128 ALA A C 1
ATOM 1006 O O . ALA A 1 128 ? -8.804 13.633 30.836 1.00 98.62 128 ALA A O 1
ATOM 1007 N N . ALA A 1 129 ? -6.848 14.195 31.807 1.00 98.69 129 ALA A N 1
ATOM 1008 C CA . ALA A 1 129 ? -5.954 13.614 30.799 1.00 98.69 129 ALA A CA 1
ATOM 1009 C C . ALA A 1 129 ? -6.234 12.116 30.590 1.00 98.69 129 ALA A C 1
ATOM 1011 O O . ALA A 1 129 ? -6.591 11.691 29.495 1.00 98.69 129 ALA A O 1
ATOM 1012 N N . ILE A 1 130 ? -6.227 11.325 31.673 1.00 98.81 130 ILE A N 1
ATOM 1013 C CA . ILE A 1 130 ? -6.539 9.884 31.620 1.00 98.81 130 ILE A CA 1
ATOM 1014 C C . ILE A 1 130 ? -7.943 9.626 31.045 1.00 98.81 130 ILE A C 1
ATOM 1016 O O . ILE A 1 130 ? -8.153 8.655 30.320 1.00 98.81 130 ILE A O 1
ATOM 1020 N N . THR A 1 131 ? -8.921 10.474 31.378 1.00 98.75 131 THR A N 1
ATOM 1021 C CA . THR A 1 131 ? -10.301 10.325 30.887 1.00 98.75 131 THR A CA 1
ATOM 1022 C C . THR A 1 131 ? -10.415 10.654 29.398 1.00 98.75 131 THR A C 1
ATOM 1024 O O . THR A 1 131 ? -11.123 9.950 28.680 1.00 98.75 131 THR A O 1
ATOM 1027 N N . ASN A 1 132 ? -9.705 11.680 28.924 1.00 98.81 132 ASN A N 1
ATOM 1028 C CA . ASN A 1 132 ? -9.662 12.053 27.512 1.00 98.81 132 ASN A CA 1
ATOM 1029 C C . ASN A 1 132 ? -8.974 10.963 26.672 1.00 98.81 132 ASN A C 1
ATOM 1031 O O . ASN A 1 132 ? -9.551 10.493 25.692 1.00 98.81 132 ASN A O 1
ATOM 1035 N N . LEU A 1 133 ? -7.822 10.462 27.138 1.00 98.75 133 LEU A N 1
ATOM 1036 C CA . LEU A 1 133 ? -7.098 9.345 26.522 1.00 98.75 133 LEU A CA 1
ATOM 1037 C C . LEU A 1 133 ? -7.962 8.080 26.415 1.00 98.75 133 LEU A C 1
ATOM 1039 O O . LEU A 1 133 ? -7.993 7.417 25.375 1.00 98.75 133 LEU A O 1
ATOM 1043 N N . PHE A 1 134 ? -8.701 7.761 27.483 1.00 98.81 134 PHE A N 1
ATOM 1044 C CA . PHE A 1 134 ? -9.645 6.645 27.510 1.00 98.81 134 PHE A CA 1
ATOM 1045 C C . PHE A 1 134 ? -10.760 6.799 26.474 1.00 98.81 134 PHE A C 1
ATOM 1047 O O . PHE A 1 134 ? -11.110 5.832 25.795 1.00 98.81 134 PHE A O 1
ATOM 1054 N N . TRP A 1 135 ? -11.332 7.998 26.364 1.00 98.62 135 TRP A N 1
ATOM 1055 C CA . TRP A 1 135 ? -12.406 8.280 25.419 1.00 98.62 135 TRP A CA 1
ATOM 1056 C C . TRP A 1 135 ? -11.935 8.145 23.970 1.00 98.62 135 TRP A C 1
ATOM 1058 O O . TRP A 1 135 ? -12.556 7.400 23.217 1.00 98.62 135 TRP A O 1
ATOM 1068 N N . MET A 1 136 ? -10.810 8.770 23.610 1.00 98.50 136 MET A N 1
ATOM 1069 C CA . MET A 1 136 ? -10.252 8.725 22.251 1.00 98.50 136 MET A CA 1
ATOM 1070 C C . MET A 1 136 ? -9.885 7.299 21.811 1.00 98.50 136 MET A C 1
ATOM 1072 O O . MET A 1 136 ? -10.237 6.884 20.710 1.00 98.50 136 MET A O 1
ATOM 1076 N N . ASN A 1 137 ? -9.258 6.502 22.688 1.00 98.75 137 ASN A N 1
ATOM 1077 C CA . ASN A 1 137 ? -8.928 5.103 22.377 1.00 98.75 137 ASN A CA 1
ATOM 1078 C C . ASN A 1 137 ? -10.183 4.257 22.098 1.00 98.75 137 ASN A C 1
ATOM 1080 O O . ASN A 1 137 ? -10.201 3.452 21.169 1.00 98.75 137 ASN A O 1
ATOM 1084 N N . ASN A 1 138 ? -11.243 4.426 22.895 1.00 98.81 138 ASN A N 1
ATOM 1085 C CA . ASN A 1 138 ? -12.486 3.689 22.675 1.00 98.81 138 ASN A CA 1
ATOM 1086 C C . ASN A 1 138 ? -13.282 4.206 21.466 1.00 98.81 138 ASN A C 1
ATOM 1088 O O . ASN A 1 138 ? -13.909 3.407 20.770 1.00 98.81 138 ASN A O 1
ATOM 1092 N N . LEU A 1 139 ? -13.253 5.519 21.212 1.00 98.00 139 LEU A N 1
ATOM 1093 C CA . LEU A 1 139 ? -13.823 6.117 20.008 1.00 98.00 139 LEU A CA 1
ATOM 1094 C C . LEU A 1 139 ? -13.183 5.491 18.767 1.00 98.00 139 LEU A C 1
ATOM 1096 O O . LEU A 1 139 ? -13.908 5.011 17.900 1.00 98.00 139 LEU A O 1
ATOM 1100 N N . MET A 1 140 ? -11.848 5.447 18.721 1.00 98.50 140 MET A N 1
ATOM 1101 C CA . MET A 1 140 ? -11.101 4.876 17.601 1.00 98.50 140 MET A CA 1
ATOM 1102 C C . MET A 1 140 ? -11.373 3.381 17.436 1.00 98.50 140 MET A C 1
ATOM 1104 O O . MET A 1 140 ? -11.659 2.934 16.329 1.00 98.50 140 MET A O 1
ATOM 1108 N N . HIS A 1 141 ? -11.386 2.617 18.533 1.00 98.75 141 HIS A N 1
ATOM 1109 C CA . HIS A 1 141 ? -11.768 1.203 18.513 1.00 98.75 141 HIS A CA 1
ATOM 1110 C C . HIS A 1 141 ? -13.135 0.988 17.839 1.00 98.75 141 HIS A C 1
ATOM 1112 O O . HIS A 1 141 ? -13.247 0.239 16.869 1.00 98.75 141 HIS A O 1
ATOM 1118 N N . ASP A 1 142 ? -14.182 1.662 18.325 1.00 98.62 142 ASP A N 1
ATOM 1119 C CA . ASP A 1 142 ? -15.541 1.483 17.803 1.00 98.62 142 ASP A CA 1
ATOM 1120 C C . ASP A 1 142 ? -15.699 2.039 16.376 1.00 98.62 142 ASP A C 1
ATOM 1122 O O . ASP A 1 142 ? -16.563 1.572 15.627 1.00 98.62 142 ASP A O 1
ATOM 1126 N N . TYR A 1 143 ? -14.891 3.036 16.000 1.00 98.38 143 TYR A N 1
ATOM 1127 C CA . TYR A 1 143 ? -14.840 3.587 14.647 1.00 98.38 143 TYR A CA 1
ATOM 1128 C C . TYR A 1 143 ? -14.249 2.573 13.663 1.00 98.38 143 TYR A C 1
ATOM 1130 O O . TYR A 1 143 ? -14.905 2.208 12.687 1.00 98.38 143 TYR A O 1
ATOM 1138 N N . LEU A 1 144 ? -13.054 2.055 13.954 1.00 98.69 144 LEU A N 1
ATOM 1139 C CA . LEU A 1 144 ? -12.346 1.096 13.104 1.00 98.69 144 LEU A CA 1
ATOM 1140 C C . LEU A 1 144 ? -13.052 -0.261 13.029 1.00 98.69 144 LEU A C 1
ATOM 1142 O O . LEU A 1 144 ? -13.040 -0.898 11.976 1.00 98.69 144 LEU A O 1
ATOM 1146 N N . TYR A 1 145 ? -13.748 -0.674 14.094 1.00 98.44 145 TYR A N 1
ATOM 1147 C CA . TYR A 1 145 ? -14.577 -1.882 14.069 1.00 98.44 145 TYR A CA 1
ATOM 1148 C C . TYR A 1 145 ? -15.603 -1.836 12.925 1.00 98.44 145 TYR A C 1
ATOM 1150 O O . TYR A 1 145 ? -15.845 -2.834 12.251 1.00 98.44 145 TYR A O 1
ATOM 1158 N N . LYS A 1 146 ? -16.181 -0.658 12.645 1.00 97.06 146 LYS A N 1
ATOM 1159 C CA . LYS A 1 146 ? -17.157 -0.473 11.553 1.00 97.06 146 LYS A CA 1
ATOM 1160 C C . LYS A 1 146 ? -16.529 -0.541 10.168 1.00 97.06 146 LYS A C 1
ATOM 1162 O O . LYS A 1 146 ? -17.236 -0.876 9.225 1.00 97.06 146 LYS A O 1
ATOM 1167 N N . LEU A 1 147 ? -15.237 -0.241 10.066 1.00 97.31 147 LEU A N 1
ATOM 1168 C CA . LEU A 1 147 ? -14.453 -0.371 8.838 1.00 97.31 147 LEU A CA 1
ATOM 1169 C C . LEU A 1 147 ? -13.903 -1.799 8.651 1.00 97.31 147 LEU A C 1
ATOM 1171 O O . LEU A 1 147 ? -13.278 -2.106 7.638 1.00 97.31 147 LEU A O 1
ATOM 1175 N N . GLY A 1 148 ? -14.164 -2.699 9.606 1.00 96.25 148 GLY A N 1
ATOM 1176 C CA . GLY A 1 148 ? -13.755 -4.100 9.551 1.00 96.25 148 GLY A CA 1
ATOM 1177 C C . GLY A 1 148 ? -12.389 -4.377 10.174 1.00 96.25 148 GLY A C 1
ATOM 1178 O O . GLY A 1 148 ? -11.746 -5.345 9.777 1.00 96.25 148 GLY A O 1
ATOM 1179 N N . PHE A 1 149 ? -11.930 -3.542 11.112 1.00 98.31 149 PHE A N 1
ATOM 1180 C CA . PHE A 1 149 ? -10.897 -3.923 12.079 1.00 98.31 149 PHE A CA 1
ATOM 1181 C C . PHE A 1 149 ? -11.572 -4.562 13.299 1.00 98.31 149 PHE A C 1
ATOM 1183 O O . PHE A 1 149 ? -11.729 -3.956 14.362 1.00 98.31 149 PHE A O 1
ATOM 1190 N N . ASP A 1 150 ? -12.080 -5.770 13.082 1.00 97.00 150 ASP A N 1
ATOM 1191 C CA . ASP A 1 150 ? -12.810 -6.583 14.047 1.00 97.00 150 ASP A CA 1
ATOM 1192 C C . ASP A 1 150 ? -11.915 -7.686 14.641 1.00 97.00 150 ASP A C 1
ATOM 1194 O O . ASP A 1 150 ? -10.694 -7.684 14.472 1.00 97.00 150 ASP A O 1
ATOM 1198 N N . GLU A 1 151 ? -12.505 -8.608 15.400 1.00 97.00 151 GLU A N 1
ATOM 1199 C CA . GLU A 1 151 ? -11.744 -9.611 16.142 1.00 97.00 151 GLU A CA 1
ATOM 1200 C C . GLU A 1 151 ? -10.914 -10.536 15.220 1.00 97.00 151 GLU A C 1
ATOM 1202 O O . GLU A 1 151 ? -9.724 -10.695 15.478 1.00 97.00 151 GLU A O 1
ATOM 1207 N N . PRO A 1 152 ? -11.447 -11.110 14.118 1.00 95.44 152 PRO A N 1
ATOM 1208 C CA . PRO A 1 152 ? -10.636 -11.858 13.146 1.00 95.44 152 PRO A CA 1
ATOM 1209 C C . PRO A 1 152 ? -9.544 -11.041 12.444 1.00 95.44 152 PRO A C 1
ATOM 1211 O O . PRO A 1 152 ? -8.533 -11.615 12.043 1.00 95.44 152 PRO A O 1
ATOM 1214 N N . ALA A 1 153 ? -9.746 -9.732 12.272 1.00 93.94 153 ALA A N 1
ATOM 1215 C CA . ALA A 1 153 ? -8.749 -8.833 11.695 1.00 93.94 153 ALA A CA 1
ATOM 1216 C C . ALA A 1 153 ? -7.641 -8.438 12.694 1.00 93.94 153 ALA A C 1
ATOM 1218 O O . ALA A 1 153 ? -6.736 -7.682 12.342 1.00 93.94 153 ALA A O 1
ATOM 1219 N N . GLY A 1 154 ? -7.693 -8.948 13.929 1.00 96.06 154 GLY A N 1
ATOM 1220 C CA . GLY A 1 154 ? -6.695 -8.705 14.963 1.00 96.06 154 GLY A CA 1
ATOM 1221 C C . GLY A 1 154 ? -6.808 -7.328 15.602 1.00 96.06 154 GLY A C 1
ATOM 1222 O O . GLY A 1 154 ? -5.783 -6.672 15.812 1.00 96.06 154 GLY A O 1
ATOM 1223 N N . ASN A 1 155 ? -8.033 -6.891 15.908 1.00 98.06 155 ASN A N 1
ATOM 1224 C CA . ASN A 1 155 ? -8.273 -5.701 16.722 1.00 98.06 155 ASN A CA 1
ATOM 1225 C C . ASN A 1 155 ? -7.755 -5.847 18.169 1.00 98.06 155 ASN A C 1
ATOM 1227 O O . ASN A 1 155 ? -7.175 -6.862 18.545 1.00 98.06 155 ASN A O 1
ATOM 1231 N N . PHE A 1 156 ? -7.910 -4.792 18.974 1.00 98.31 156 PHE A N 1
ATOM 1232 C CA . PHE A 1 156 ? -7.376 -4.735 20.338 1.00 98.31 156 PHE A CA 1
ATOM 1233 C C . PHE A 1 156 ? -8.477 -4.929 21.379 1.00 98.31 156 PHE A C 1
ATOM 1235 O O . PHE A 1 156 ? -9.202 -3.979 21.697 1.00 98.31 156 PHE A O 1
ATOM 1242 N N . GLN A 1 157 ? -8.600 -6.143 21.924 1.00 96.88 157 GLN A N 1
ATOM 1243 C CA . GLN A 1 157 ? -9.645 -6.489 22.890 1.00 96.88 157 GLN A CA 1
ATOM 1244 C C . GLN A 1 157 ? -9.191 -7.511 23.949 1.00 96.88 157 GLN A C 1
ATOM 1246 O O . GLN A 1 157 ? -8.417 -8.437 23.719 1.00 96.88 157 GLN A O 1
ATOM 1251 N N . GLU A 1 158 ? -9.699 -7.378 25.175 1.00 96.75 158 GLU A N 1
ATOM 1252 C CA . GLU A 1 158 ? -9.483 -8.381 26.226 1.00 96.75 158 GLU A CA 1
ATOM 1253 C C . GLU A 1 158 ? -10.279 -9.668 25.963 1.00 96.75 158 GLU A C 1
ATOM 1255 O O . GLU A 1 158 ? -9.739 -10.768 26.079 1.00 96.75 158 GLU A O 1
ATOM 1260 N N . ASP A 1 159 ? -11.557 -9.536 25.608 1.00 95.75 159 ASP A N 1
ATOM 1261 C CA . ASP A 1 159 ? -12.469 -10.621 25.249 1.00 95.75 159 ASP A CA 1
ATOM 1262 C C . ASP A 1 159 ? -13.026 -10.386 23.839 1.00 95.75 159 ASP A C 1
ATOM 1264 O O . ASP A 1 159 ? -13.652 -9.357 23.583 1.00 95.75 159 ASP A O 1
ATOM 1268 N N . ASN A 1 160 ? -12.841 -11.376 22.961 1.00 95.31 160 ASN A N 1
ATOM 1269 C CA . ASN A 1 160 ? -13.304 -11.360 21.568 1.00 95.31 160 ASN A CA 1
ATOM 1270 C C . ASN A 1 160 ? -14.708 -11.966 21.407 1.00 95.31 160 ASN A C 1
ATOM 1272 O O . ASN A 1 160 ? -15.167 -12.237 20.297 1.00 95.31 160 ASN A O 1
ATOM 1276 N N . PHE A 1 161 ? -15.389 -12.301 22.506 1.00 92.50 161 PHE A N 1
ATOM 1277 C CA . PHE A 1 161 ? -16.773 -12.787 22.515 1.00 92.50 161 PHE A CA 1
ATOM 1278 C C . PHE A 1 161 ? -17.016 -14.049 21.668 1.00 92.50 161 PHE A C 1
ATOM 1280 O O . PHE A 1 161 ? -18.140 -14.308 21.233 1.00 92.50 161 PHE A O 1
ATOM 1287 N N . ASN A 1 162 ? -15.972 -14.862 21.469 1.00 91.06 162 ASN A N 1
ATOM 1288 C CA . ASN A 1 162 ? -15.941 -16.010 20.553 1.00 91.06 162 ASN A CA 1
ATOM 1289 C C . ASN A 1 162 ? -16.230 -15.651 19.077 1.00 91.06 162 ASN A C 1
ATOM 1291 O O . ASN A 1 162 ? -16.811 -16.467 18.360 1.00 91.06 162 ASN A O 1
ATOM 1295 N N . ARG A 1 163 ? -15.855 -14.449 18.622 1.00 90.12 163 ARG A N 1
ATOM 1296 C CA . ARG A 1 163 ? -16.044 -13.983 17.234 1.00 90.12 163 ARG A CA 1
ATOM 1297 C C . ARG A 1 163 ? -14.843 -14.225 16.315 1.00 90.12 163 ARG A C 1
ATOM 1299 O O . ARG A 1 163 ? -14.974 -14.050 15.113 1.00 90.12 163 ARG A O 1
ATOM 1306 N N . GLY A 1 164 ? -13.721 -14.693 16.857 1.00 92.31 164 GLY A N 1
ATOM 1307 C CA . GLY A 1 164 ? -12.483 -14.954 16.117 1.00 92.31 164 GLY A CA 1
ATOM 1308 C C . GLY A 1 164 ? -11.293 -14.237 16.748 1.00 92.31 164 GLY A C 1
ATOM 1309 O O . GLY A 1 164 ? -11.447 -13.598 17.790 1.00 92.31 164 GLY A O 1
ATOM 1310 N N . GLY A 1 165 ? -10.116 -14.391 16.145 1.00 94.38 165 GLY A N 1
ATOM 1311 C CA . GLY A 1 165 ? -8.879 -13.777 16.631 1.00 94.38 165 GLY A CA 1
ATOM 1312 C C . GLY A 1 165 ? -8.383 -14.285 17.992 1.00 94.38 165 GLY A C 1
ATOM 1313 O O . GLY A 1 165 ? -8.884 -15.272 18.548 1.00 94.38 165 GLY A O 1
ATOM 1314 N N . LEU A 1 166 ? -7.387 -13.590 18.536 1.00 95.31 166 LEU A N 1
ATOM 1315 C CA . LEU A 1 166 ? -6.747 -13.816 19.828 1.00 95.31 166 LEU A CA 1
ATOM 1316 C C . LEU A 1 166 ? -6.898 -12.581 20.728 1.00 95.31 166 LEU A C 1
ATOM 1318 O O . LEU A 1 166 ? -6.170 -11.610 20.576 1.00 95.31 166 LEU A O 1
ATOM 1322 N N . GLY A 1 167 ? -7.786 -12.658 21.722 1.00 94.75 167 GLY A N 1
ATOM 1323 C CA . GLY A 1 167 ? -7.935 -11.599 22.729 1.00 94.75 167 GLY A CA 1
ATOM 1324 C C . GLY A 1 167 ? -6.821 -11.584 23.790 1.00 94.75 167 GLY A C 1
ATOM 1325 O O . GLY A 1 167 ? -5.823 -12.307 23.707 1.00 94.75 167 GLY A O 1
ATOM 1326 N N . ASN A 1 168 ? -7.052 -10.849 24.880 1.00 96.31 168 ASN A N 1
ATOM 1327 C CA . ASN A 1 168 ? -6.067 -10.418 25.892 1.00 96.31 168 ASN A CA 1
ATOM 1328 C C . ASN A 1 168 ? -5.078 -9.366 25.378 1.00 96.31 168 ASN A C 1
ATOM 1330 O O . ASN A 1 168 ? -3.937 -9.287 25.855 1.00 96.31 168 ASN A O 1
ATOM 1334 N N . ASP A 1 169 ? -5.510 -8.552 24.423 1.00 97.44 169 ASP A N 1
ATOM 1335 C CA . ASP A 1 169 ? -4.695 -7.518 23.804 1.00 97.44 169 ASP A CA 1
ATOM 1336 C C . ASP A 1 169 ? -5.372 -6.145 23.741 1.00 97.44 169 ASP A C 1
ATOM 1338 O O . ASP A 1 169 ? -5.056 -5.333 22.877 1.00 97.44 169 ASP A O 1
ATOM 1342 N N . GLY A 1 170 ? -6.222 -5.840 24.727 1.00 97.81 170 GLY A N 1
ATOM 1343 C CA . GLY A 1 170 ? -6.682 -4.473 24.965 1.00 97.81 170 GLY A CA 1
ATOM 1344 C C . GLY A 1 170 ? -5.506 -3.506 25.172 1.00 97.81 170 GLY A C 1
ATOM 1345 O O . GLY A 1 170 ? -4.482 -3.856 25.776 1.00 97.81 170 GLY A O 1
ATOM 1346 N N . VAL A 1 171 ? -5.651 -2.278 24.668 1.00 98.62 171 VAL A N 1
ATOM 1347 C CA . VAL A 1 171 ? -4.584 -1.268 24.657 1.00 98.62 171 VAL A CA 1
ATOM 1348 C C . VAL A 1 171 ? -4.205 -0.848 26.076 1.00 98.62 171 VAL A C 1
ATOM 1350 O O . VAL A 1 171 ? -5.060 -0.551 26.911 1.00 98.62 171 VAL A O 1
ATOM 1353 N N . MET A 1 172 ? -2.905 -0.780 26.354 1.00 97.62 172 MET A N 1
ATOM 1354 C CA . MET A 1 172 ? -2.367 -0.149 27.560 1.00 97.62 172 MET A CA 1
ATOM 1355 C C . MET A 1 172 ? -2.032 1.304 27.229 1.00 97.62 172 MET A C 1
ATOM 1357 O O . MET A 1 172 ? -1.029 1.547 26.568 1.00 97.62 172 MET A O 1
ATOM 1361 N N . ALA A 1 173 ? -2.873 2.250 27.643 1.00 98.12 173 ALA A N 1
ATOM 1362 C CA . ALA A 1 173 ? -2.705 3.664 27.321 1.00 98.12 173 ALA A CA 1
ATOM 1363 C C . ALA A 1 173 ? -2.162 4.426 28.541 1.00 98.12 173 ALA A C 1
ATOM 1365 O O . ALA A 1 173 ? -2.857 4.591 29.551 1.00 98.12 173 ALA A O 1
ATOM 1366 N N . ASP A 1 174 ? -0.901 4.838 28.450 1.00 97.75 174 ASP A N 1
ATOM 1367 C CA . ASP A 1 174 ? -0.136 5.464 29.523 1.00 97.75 174 ASP A CA 1
ATOM 1368 C C . ASP A 1 174 ? -0.099 6.995 29.310 1.00 97.75 174 ASP A C 1
ATOM 1370 O O . ASP A 1 174 ? 0.552 7.505 28.397 1.00 97.75 174 ASP A O 1
ATOM 1374 N N . ALA A 1 175 ? -0.837 7.712 30.161 1.00 97.94 175 ALA A N 1
ATOM 1375 C CA . ALA A 1 175 ? -0.962 9.167 30.187 1.00 97.94 175 ALA A CA 1
ATOM 1376 C C . ALA A 1 175 ? 0.194 9.821 30.952 1.00 97.94 175 ALA A C 1
ATOM 1378 O O . ALA A 1 175 ? 0.634 9.317 31.998 1.00 97.94 175 ALA A O 1
ATOM 1379 N N . GLN A 1 176 ? 0.625 10.992 30.480 1.00 96.50 176 GLN A N 1
ATOM 1380 C CA . GLN A 1 176 ? 1.745 11.770 31.013 1.00 96.50 176 GLN A CA 1
ATOM 1381 C C . GLN A 1 176 ? 2.985 10.903 31.292 1.00 96.50 176 GLN A C 1
ATOM 1383 O O . GLN A 1 176 ? 3.632 11.040 32.341 1.00 96.50 176 GLN A O 1
ATOM 1388 N N . ASP A 1 177 ? 3.312 9.991 30.376 1.00 94.56 177 ASP A N 1
ATOM 1389 C CA . ASP A 1 177 ? 4.364 9.002 30.592 1.00 94.56 177 ASP A CA 1
ATOM 1390 C C . ASP A 1 177 ? 5.721 9.691 30.823 1.00 94.56 177 ASP A C 1
ATOM 1392 O O . ASP A 1 177 ? 6.117 10.644 30.140 1.00 94.56 177 ASP A O 1
ATOM 1396 N N . GLY A 1 178 ? 6.397 9.286 31.899 1.00 92.31 178 GLY A N 1
ATOM 1397 C CA . GLY A 1 178 ? 7.668 9.855 32.325 1.00 92.31 178 GLY A CA 1
ATOM 1398 C C . GLY A 1 178 ? 7.584 11.324 32.758 1.00 92.31 178 GLY A C 1
ATOM 1399 O O . GLY A 1 178 ? 8.619 11.990 32.893 1.00 92.31 178 GLY A O 1
ATOM 1400 N N . ALA A 1 179 ? 6.395 11.885 33.011 1.00 89.19 179 ALA A N 1
ATOM 1401 C CA . ALA A 1 179 ? 6.237 13.272 33.464 1.00 89.19 179 ALA A CA 1
ATOM 1402 C C . ALA A 1 179 ? 6.935 13.561 34.804 1.00 89.19 179 ALA A C 1
ATOM 1404 O O . ALA A 1 179 ? 7.444 14.665 35.020 1.00 89.19 179 ALA A O 1
ATOM 1405 N N . GLY A 1 180 ? 7.033 12.566 35.687 1.00 82.88 180 GLY A N 1
ATOM 1406 C CA . GLY A 1 180 ? 7.781 12.632 36.945 1.00 82.88 180 GLY A CA 1
ATOM 1407 C C . GLY A 1 180 ? 9.303 12.585 36.771 1.00 82.88 180 GLY A C 1
ATOM 1408 O O . GLY A 1 180 ? 10.042 12.846 37.726 1.00 82.88 180 GLY A O 1
ATOM 1409 N N . LEU A 1 181 ? 9.790 12.286 35.565 1.00 82.50 181 LEU A N 1
ATOM 1410 C CA . LEU A 1 181 ? 11.204 12.287 35.219 1.00 82.50 181 LEU A CA 1
ATOM 1411 C C . LEU A 1 181 ? 11.594 13.627 34.589 1.00 82.50 181 LEU A C 1
ATOM 1413 O O . LEU A 1 181 ? 10.916 14.158 33.713 1.00 82.50 181 LEU A O 1
ATOM 1417 N N . ASN A 1 182 ? 12.739 14.170 35.005 1.00 73.81 182 ASN A N 1
ATOM 1418 C CA . ASN A 1 182 ? 13.348 15.326 34.347 1.00 73.81 182 ASN A CA 1
ATOM 1419 C C . ASN A 1 182 ? 14.297 14.847 33.237 1.00 73.81 182 ASN A C 1
ATOM 1421 O O . ASN A 1 182 ? 15.516 14.991 33.346 1.00 73.81 182 ASN A O 1
ATOM 1425 N N . ASN A 1 183 ? 13.739 14.172 32.231 1.00 75.94 183 ASN A N 1
ATOM 1426 C CA . ASN A 1 183 ? 14.483 13.571 31.129 1.00 75.94 183 ASN A CA 1
ATOM 1427 C C . ASN A 1 183 ? 13.789 13.879 29.798 1.00 75.94 183 ASN A C 1
ATOM 1429 O O . ASN A 1 183 ? 12.591 13.652 29.656 1.00 75.94 183 ASN A O 1
ATOM 1433 N N . SER A 1 184 ? 14.552 14.380 28.827 1.00 75.12 184 SER A N 1
ATOM 1434 C CA . SER A 1 184 ? 14.038 14.809 27.526 1.00 75.12 184 SER A CA 1
ATOM 1435 C C . SER A 1 184 ? 13.538 13.667 26.644 1.00 75.12 184 SER A C 1
ATOM 1437 O O . SER A 1 184 ? 12.826 13.950 25.694 1.00 75.12 184 SER A O 1
ATOM 1439 N N . ILE A 1 185 ? 13.883 12.404 26.931 1.00 78.38 185 ILE A N 1
ATOM 1440 C CA . ILE A 1 185 ? 13.388 11.262 26.137 1.00 78.38 185 ILE A CA 1
ATOM 1441 C C . ILE A 1 185 ? 11.880 11.006 26.320 1.00 78.38 185 ILE A C 1
ATOM 1443 O O . ILE A 1 185 ? 11.282 10.375 25.464 1.00 78.38 185 ILE A O 1
ATOM 1447 N N . PHE A 1 186 ? 11.284 11.493 27.417 1.00 83.06 186 PHE A N 1
ATOM 1448 C CA . PHE A 1 186 ? 9.852 11.366 27.742 1.00 83.06 186 PHE A CA 1
ATOM 1449 C C . PHE A 1 186 ? 9.116 12.697 27.541 1.00 83.06 186 PHE A C 1
ATOM 1451 O O . PHE A 1 186 ? 8.283 13.102 28.356 1.00 83.06 186 PHE A O 1
ATOM 1458 N N . ARG A 1 187 ? 9.539 13.487 26.556 1.00 90.00 187 ARG A N 1
ATOM 1459 C CA . ARG A 1 187 ? 8.958 14.795 26.249 1.00 90.00 187 ARG A CA 1
ATOM 1460 C C . ARG A 1 187 ? 8.880 14.978 24.749 1.00 90.00 187 ARG A C 1
ATOM 1462 O O . ARG A 1 187 ? 9.733 14.469 24.029 1.00 90.00 187 ARG A O 1
ATOM 1469 N N . ASN A 1 188 ? 7.928 15.804 24.327 1.00 92.31 188 ASN A N 1
ATOM 1470 C CA . ASN A 1 188 ? 7.791 16.274 22.950 1.00 92.31 188 ASN A CA 1
ATOM 1471 C C . ASN A 1 188 ? 7.620 15.137 21.931 1.00 92.31 188 ASN A C 1
ATOM 1473 O O . ASN A 1 188 ? 8.190 15.212 20.845 1.00 92.31 188 ASN A O 1
ATOM 1477 N N . ASN A 1 189 ? 6.929 14.065 22.317 1.00 91.81 189 ASN A N 1
ATOM 1478 C CA . ASN A 1 189 ? 6.691 12.917 21.452 1.00 91.81 189 ASN A CA 1
ATOM 1479 C C . ASN A 1 189 ? 5.491 12.095 21.957 1.00 91.81 189 ASN A C 1
ATOM 1481 O O . ASN A 1 189 ? 4.957 12.370 23.034 1.00 91.81 189 ASN A O 1
ATOM 1485 N N . ALA A 1 190 ? 5.119 11.071 21.210 1.00 95.25 190 ALA A N 1
ATOM 1486 C CA . ALA A 1 190 ? 4.277 9.962 21.635 1.00 95.25 190 ALA A CA 1
ATOM 1487 C C . ALA A 1 190 ? 4.787 8.683 20.943 1.00 95.25 190 ALA A C 1
ATOM 1489 O O . ALA A 1 190 ? 5.792 8.731 20.230 1.00 95.25 190 ALA A O 1
ATOM 1490 N N . ASN A 1 191 ? 4.233 7.517 21.268 1.00 95.00 191 ASN A N 1
ATOM 1491 C CA . ASN A 1 191 ? 4.493 6.288 20.511 1.00 95.00 191 ASN A CA 1
ATOM 1492 C C . ASN A 1 191 ? 3.451 5.204 20.801 1.00 95.00 191 ASN A C 1
ATOM 1494 O O . ASN A 1 191 ? 2.835 5.168 21.874 1.00 95.00 191 ASN A O 1
ATOM 1498 N N . PHE A 1 192 ? 3.357 4.254 19.873 1.00 97.19 192 PHE A N 1
ATOM 1499 C CA . PHE A 1 192 ? 2.549 3.054 19.995 1.00 97.19 192 PHE A CA 1
ATOM 1500 C C . PHE A 1 192 ? 3.354 1.798 19.643 1.00 97.19 192 PHE A C 1
ATOM 1502 O O . PHE A 1 192 ? 3.836 1.618 18.527 1.00 97.19 192 PHE A O 1
ATOM 1509 N N . ALA A 1 193 ? 3.486 0.885 20.601 1.00 95.50 193 ALA A N 1
ATOM 1510 C CA . ALA A 1 193 ? 4.125 -0.407 20.394 1.00 95.50 193 ALA A CA 1
ATOM 1511 C C . ALA A 1 193 ? 3.078 -1.479 20.072 1.00 95.50 193 ALA A C 1
ATOM 1513 O O . ALA A 1 193 ? 2.274 -1.840 20.939 1.00 95.50 193 ALA A O 1
ATOM 1514 N N . THR A 1 194 ? 3.148 -2.042 18.864 1.00 96.12 194 THR A N 1
ATOM 1515 C CA . THR A 1 194 ? 2.202 -3.054 18.366 1.00 96.12 194 THR A CA 1
ATOM 1516 C C . THR A 1 194 ? 2.834 -4.449 18.328 1.00 96.12 194 THR A C 1
ATOM 1518 O O . THR A 1 194 ? 3.512 -4.802 17.364 1.00 96.12 194 THR A O 1
ATOM 1521 N N . PRO A 1 195 ? 2.653 -5.292 19.357 1.00 94.94 195 PRO A N 1
ATOM 1522 C CA . PRO A 1 195 ? 3.029 -6.696 19.271 1.00 94.94 195 PRO A CA 1
ATOM 1523 C C . PRO A 1 195 ? 2.008 -7.491 18.426 1.00 94.94 195 PRO A C 1
ATOM 1525 O O . PRO A 1 195 ? 0.890 -7.011 18.190 1.00 94.94 195 PRO A O 1
ATOM 1528 N N . PRO A 1 196 ? 2.352 -8.734 18.023 1.00 93.81 196 PRO A N 1
ATOM 1529 C CA . PRO A 1 196 ? 1.400 -9.633 17.374 1.00 93.81 196 PRO A CA 1
ATOM 1530 C C . PRO A 1 196 ? 0.138 -9.850 18.208 1.00 93.81 196 PRO A C 1
ATOM 1532 O O . PRO A 1 196 ? 0.158 -9.674 19.432 1.00 93.81 196 PRO A O 1
ATOM 1535 N N . GLU A 1 197 ? -0.924 -10.283 17.537 1.00 93.19 197 GLU A N 1
ATOM 1536 C CA . GLU A 1 197 ? -2.218 -10.619 18.138 1.00 93.19 197 GLU A CA 1
ATOM 1537 C C . GLU A 1 197 ? -2.124 -11.452 19.428 1.00 93.19 197 GLU A C 1
ATOM 1539 O O . GLU A 1 197 ? -1.258 -12.323 19.584 1.00 93.19 197 GLU A O 1
ATOM 1544 N N . GLY A 1 198 ? -3.008 -11.159 20.388 1.00 95.00 198 GLY A N 1
ATOM 1545 C CA . GLY A 1 198 ? -3.036 -11.804 21.704 1.00 95.00 198 GLY A CA 1
ATOM 1546 C C . GLY A 1 198 ? -1.993 -11.286 22.701 1.00 95.00 198 GLY A C 1
ATOM 1547 O O . GLY A 1 198 ? -1.810 -11.860 23.780 1.00 95.00 198 GLY A O 1
ATOM 1548 N N . ARG A 1 199 ? -1.278 -10.206 22.363 1.00 95.56 199 ARG A N 1
ATOM 1549 C CA . ARG A 1 199 ? -0.422 -9.450 23.286 1.00 95.56 199 ARG A CA 1
ATOM 1550 C C . ARG A 1 199 ? -0.832 -7.989 23.294 1.00 95.56 199 ARG A C 1
ATOM 1552 O O . ARG A 1 199 ? -0.962 -7.376 22.245 1.00 95.56 199 ARG A O 1
ATOM 1559 N N . ARG A 1 200 ? -0.958 -7.423 24.492 1.00 95.44 200 ARG A N 1
ATOM 1560 C CA . ARG A 1 200 ? -1.379 -6.032 24.678 1.00 95.44 200 ARG A CA 1
ATOM 1561 C C . ARG A 1 200 ? -0.416 -5.049 24.007 1.00 95.44 200 ARG A C 1
ATOM 1563 O O . ARG A 1 200 ? 0.767 -5.058 24.374 1.00 95.44 200 ARG A O 1
ATOM 1570 N N . PRO A 1 201 ? -0.895 -4.191 23.093 1.00 97.06 201 PRO A N 1
ATOM 1571 C CA . PRO A 1 201 ? -0.124 -3.050 22.644 1.00 97.06 201 PRO A CA 1
ATOM 1572 C C . PRO A 1 201 ? -0.035 -2.001 23.751 1.00 97.06 201 PRO A C 1
ATOM 1574 O O . PRO A 1 201 ? -0.778 -2.035 24.743 1.00 97.06 201 PRO A O 1
ATOM 1577 N N . ARG A 1 202 ? 0.892 -1.061 23.588 1.00 97.06 202 ARG A N 1
ATOM 1578 C CA . ARG A 1 202 ? 1.080 0.037 24.534 1.00 97.06 202 ARG A CA 1
ATOM 1579 C C . ARG A 1 202 ? 1.184 1.362 23.798 1.00 97.06 202 ARG A C 1
ATOM 1581 O O . ARG A 1 202 ? 2.057 1.503 22.954 1.00 97.06 202 ARG A O 1
ATOM 1588 N N . MET A 1 203 ? 0.335 2.304 24.182 1.00 98.06 203 MET A N 1
ATOM 1589 C CA . MET A 1 203 ? 0.383 3.702 23.773 1.00 98.06 203 MET A CA 1
ATOM 1590 C C . MET A 1 203 ? 0.999 4.516 24.910 1.00 98.06 203 MET A C 1
ATOM 1592 O O . MET A 1 203 ? 0.560 4.380 26.053 1.00 98.06 203 MET A O 1
ATOM 1596 N N . GLN A 1 204 ? 1.991 5.348 24.609 1.00 96.94 204 GLN A N 1
ATOM 1597 C CA . GLN A 1 204 ? 2.643 6.226 25.580 1.00 96.94 204 GLN A CA 1
ATOM 1598 C C . GLN A 1 204 ? 2.524 7.671 25.094 1.00 96.94 204 GLN A C 1
ATOM 1600 O O . GLN A 1 204 ? 3.080 8.022 24.053 1.00 96.94 204 GLN A O 1
ATOM 1605 N N . ILE A 1 205 ? 1.804 8.504 25.845 1.00 97.88 205 ILE A N 1
ATOM 1606 C CA . ILE A 1 205 ? 1.599 9.917 25.514 1.00 97.88 205 ILE A CA 1
ATOM 1607 C C . ILE A 1 205 ? 2.444 10.784 26.448 1.00 97.88 205 ILE A C 1
ATOM 1609 O O . ILE A 1 205 ? 2.424 10.608 27.670 1.00 97.88 205 ILE A O 1
ATOM 1613 N N . PHE A 1 206 ? 3.214 11.719 25.884 1.00 96.25 206 PHE A N 1
ATOM 1614 C CA . PHE A 1 206 ? 4.116 12.571 26.661 1.00 96.25 206 PHE A CA 1
ATOM 1615 C C . PHE A 1 206 ? 3.636 14.020 26.772 1.00 96.25 206 PHE A C 1
ATOM 1617 O O . PHE A 1 206 ? 2.822 14.530 26.004 1.00 96.25 206 PHE A O 1
ATOM 1624 N N . LEU A 1 207 ? 4.249 14.732 27.719 1.00 96.31 207 LEU A N 1
ATOM 1625 C CA . LEU A 1 207 ? 4.144 16.185 27.817 1.00 96.31 207 LEU A CA 1
ATOM 1626 C C . LEU A 1 207 ? 5.013 16.879 26.756 1.00 96.31 207 LEU A C 1
ATOM 1628 O O . LEU A 1 207 ? 6.171 16.506 26.543 1.00 96.31 207 LEU A O 1
ATOM 1632 N N . PHE A 1 208 ? 4.502 17.968 26.185 1.00 95.75 208 PHE A N 1
ATOM 1633 C CA . PHE A 1 208 ? 5.211 18.856 25.262 1.00 95.75 208 PHE A CA 1
ATOM 1634 C C . PHE A 1 208 ? 5.720 20.113 25.977 1.00 95.75 208 PHE A C 1
ATOM 1636 O O . PHE A 1 208 ? 5.057 20.704 26.826 1.00 95.75 208 PHE A O 1
ATOM 1643 N N . THR A 1 209 ? 6.946 20.522 25.665 1.00 92.56 209 THR A N 1
ATOM 1644 C CA . THR A 1 209 ? 7.722 21.521 26.402 1.00 92.56 209 THR A CA 1
ATOM 1645 C C . THR A 1 209 ? 8.341 22.564 25.478 1.00 92.56 209 THR A C 1
ATOM 1647 O O . THR A 1 209 ? 8.883 22.262 24.416 1.00 92.56 209 THR A O 1
ATOM 1650 N N . ASN A 1 210 ? 8.307 23.818 25.926 1.00 83.19 210 ASN A N 1
ATOM 1651 C CA . ASN A 1 210 ? 8.840 24.968 25.197 1.00 83.19 210 ASN A CA 1
ATOM 1652 C C . ASN A 1 210 ? 10.334 25.210 25.499 1.00 83.19 210 ASN A C 1
ATOM 1654 O O . ASN A 1 210 ? 10.678 25.278 26.689 1.00 83.19 210 ASN A O 1
ATOM 1658 N N . PRO A 1 211 ? 11.214 25.470 24.501 1.00 81.62 211 PRO A N 1
ATOM 1659 C CA . PRO A 1 211 ? 11.017 25.433 23.034 1.00 81.62 211 PRO A CA 1
ATOM 1660 C C . PRO A 1 211 ? 11.373 24.079 22.377 1.00 81.62 211 PRO A C 1
ATOM 1662 O O . PRO A 1 211 ? 12.173 23.338 22.951 1.00 81.62 211 PRO A O 1
ATOM 1665 N N . PRO A 1 212 ? 10.879 23.784 21.147 1.00 82.88 212 PRO A N 1
ATOM 1666 C CA . PRO A 1 212 ? 10.103 24.661 20.251 1.00 82.88 212 PRO A CA 1
ATOM 1667 C C . PRO A 1 212 ? 8.572 24.599 20.417 1.00 82.88 212 PRO A C 1
ATOM 1669 O O . PRO A 1 212 ? 7.881 25.376 19.767 1.00 82.88 212 PRO A O 1
ATOM 1672 N N . PHE A 1 213 ? 8.048 23.719 21.271 1.00 91.44 213 PHE A N 1
ATOM 1673 C CA . PHE A 1 213 ? 6.608 23.460 21.402 1.00 91.44 213 PHE A CA 1
ATOM 1674 C C . PHE A 1 213 ? 5.901 24.389 22.399 1.00 91.44 213 PHE A C 1
ATOM 1676 O O . PHE A 1 213 ? 6.537 25.125 23.160 1.00 91.44 213 PHE A O 1
ATOM 1683 N N . ARG A 1 214 ? 4.566 24.341 22.434 1.00 93.19 214 ARG A N 1
ATOM 1684 C CA . ARG A 1 214 ? 3.760 24.876 23.540 1.00 93.19 214 ARG A CA 1
ATOM 1685 C C . ARG A 1 214 ? 3.985 24.004 24.784 1.00 93.19 214 ARG A C 1
ATOM 1687 O O . ARG A 1 214 ? 4.294 22.822 24.679 1.00 93.19 214 ARG A O 1
ATOM 1694 N N . CYS A 1 215 ? 3.840 24.583 25.979 1.00 95.44 215 CYS A N 1
ATOM 1695 C CA . CYS A 1 215 ? 3.688 23.780 27.197 1.00 95.44 215 CYS A CA 1
ATOM 1696 C C . CYS A 1 215 ? 2.303 23.122 27.165 1.00 95.44 215 CYS A C 1
ATOM 1698 O O . CYS A 1 215 ? 1.351 23.718 27.659 1.00 95.44 215 CYS A O 1
ATOM 1700 N N . ALA A 1 216 ? 2.199 21.949 26.554 1.00 96.69 216 ALA A N 1
ATOM 1701 C CA . ALA A 1 216 ? 0.946 21.250 26.299 1.00 96.69 216 ALA A CA 1
ATOM 1702 C C . ALA A 1 216 ? 1.028 19.809 26.810 1.00 96.69 216 ALA A C 1
ATOM 1704 O O . ALA A 1 216 ? 2.115 19.241 26.930 1.00 96.69 216 ALA A O 1
ATOM 1705 N N . ASP A 1 217 ? -0.117 19.242 27.158 1.00 97.44 217 ASP A N 1
ATOM 1706 C CA . ASP A 1 217 ? -0.232 17.840 27.541 1.00 97.44 217 ASP A CA 1
ATOM 1707 C C . ASP A 1 217 ? -0.847 17.075 26.364 1.00 97.44 217 ASP A C 1
ATOM 1709 O O . ASP A 1 217 ? -1.971 17.381 25.964 1.00 97.44 217 ASP A O 1
ATOM 1713 N N . GLY A 1 218 ? -0.083 16.145 25.778 1.00 97.38 218 GLY A N 1
ATOM 1714 C CA . GLY A 1 218 ? -0.489 15.412 24.576 1.00 97.38 218 GLY A CA 1
ATOM 1715 C C . GLY A 1 218 ? -1.736 14.555 24.790 1.00 97.38 218 GLY A C 1
ATOM 1716 O O . GLY A 1 218 ? -2.422 14.233 23.831 1.00 97.38 218 GLY A O 1
ATOM 1717 N N . ASP A 1 219 ? -2.093 14.248 26.043 1.00 98.44 219 ASP A N 1
ATOM 1718 C CA . ASP A 1 219 ? -3.304 13.490 26.386 1.00 98.44 219 ASP A CA 1
ATOM 1719 C C . ASP A 1 219 ? -4.613 14.234 26.048 1.00 98.44 219 ASP A C 1
ATOM 1721 O O . ASP A 1 219 ? -5.706 13.659 26.116 1.00 98.44 219 ASP A O 1
ATOM 1725 N N . PHE A 1 220 ? -4.520 15.518 25.691 1.00 98.50 220 PHE A N 1
ATOM 1726 C CA . PHE A 1 220 ? -5.636 16.326 25.200 1.00 98.50 220 PHE A CA 1
ATOM 1727 C C . PHE A 1 220 ? -5.590 16.591 23.694 1.00 98.50 220 PHE A C 1
ATOM 1729 O O . PHE A 1 220 ? -6.494 17.251 23.201 1.00 98.50 220 PHE A O 1
ATOM 1736 N N . ASP A 1 221 ? -4.578 16.099 22.981 1.00 97.88 221 ASP A N 1
ATOM 1737 C CA . ASP A 1 221 ? -4.428 16.279 21.538 1.00 97.88 221 ASP A CA 1
ATOM 1738 C C . ASP A 1 221 ? -5.010 15.060 20.804 1.00 97.88 221 ASP A C 1
ATOM 1740 O O . ASP A 1 221 ? -4.444 13.961 20.831 1.00 97.88 221 ASP A O 1
ATOM 1744 N N . GLY A 1 222 ? -6.191 15.234 20.206 1.00 97.75 222 GLY A N 1
ATOM 1745 C CA . GLY A 1 222 ? -6.873 14.175 19.468 1.00 97.75 222 GLY A CA 1
ATOM 1746 C C . GLY A 1 222 ? -6.069 13.662 18.279 1.00 97.75 222 GLY A C 1
ATOM 1747 O O . GLY A 1 222 ? -6.117 12.460 18.010 1.00 97.75 222 GLY A O 1
ATOM 1748 N N . ASP A 1 223 ? -5.287 14.522 17.625 1.00 97.06 223 ASP A N 1
ATOM 1749 C CA . ASP A 1 223 ? -4.495 14.142 16.458 1.00 97.06 223 ASP A CA 1
ATOM 1750 C C . ASP A 1 223 ? -3.455 13.104 16.859 1.00 97.06 223 ASP A C 1
ATOM 1752 O O . ASP A 1 223 ? -3.372 12.032 16.264 1.00 97.06 223 ASP A O 1
ATOM 1756 N N . ILE A 1 224 ? -2.721 13.392 17.939 1.00 98.19 224 ILE A N 1
ATOM 1757 C CA . ILE A 1 224 ? -1.671 12.516 18.465 1.00 98.19 224 ILE A CA 1
ATOM 1758 C C . ILE A 1 224 ? -2.265 11.171 18.882 1.00 98.19 224 ILE A C 1
ATOM 1760 O O . ILE A 1 224 ? -1.751 10.123 18.506 1.00 98.19 224 ILE A O 1
ATOM 1764 N N . ILE A 1 225 ? -3.364 11.161 19.639 1.00 98.75 225 ILE A N 1
ATOM 1765 C CA . ILE A 1 225 ? -3.916 9.900 20.158 1.00 98.75 225 ILE A CA 1
ATOM 1766 C C . ILE A 1 225 ? -4.432 9.006 19.019 1.00 98.75 225 ILE A C 1
ATOM 1768 O O . ILE A 1 225 ? -4.231 7.787 19.049 1.00 98.75 225 ILE A O 1
ATOM 1772 N N . LEU A 1 226 ? -5.096 9.590 18.016 1.00 98.75 226 LEU A N 1
ATOM 1773 C CA . LEU A 1 226 ? -5.599 8.849 16.858 1.00 98.75 226 LEU A CA 1
ATOM 1774 C C . LEU A 1 226 ? -4.465 8.405 15.922 1.00 98.75 226 LEU A C 1
ATOM 1776 O O . LEU A 1 226 ? -4.523 7.282 15.410 1.00 98.75 226 LEU A O 1
ATOM 1780 N N . HIS A 1 227 ? -3.424 9.228 15.754 1.00 98.69 227 HIS A N 1
ATOM 1781 C CA . HIS A 1 227 ? -2.189 8.874 15.044 1.00 98.69 227 HIS A CA 1
ATOM 1782 C C . HIS A 1 227 ? -1.558 7.627 15.660 1.00 98.69 227 HIS A C 1
ATOM 1784 O O . HIS A 1 227 ? -1.398 6.604 14.996 1.00 98.69 227 HIS A O 1
ATOM 1790 N N . GLU A 1 228 ? -1.311 7.657 16.970 1.00 98.50 228 GLU A N 1
ATOM 1791 C CA . GLU A 1 228 ? -0.686 6.540 17.676 1.00 98.50 228 GLU A CA 1
ATOM 1792 C C . GLU A 1 228 ? -1.517 5.254 17.588 1.00 98.50 228 GLU A C 1
ATOM 1794 O O . GLU A 1 228 ? -0.985 4.177 17.320 1.00 98.50 228 GLU A O 1
ATOM 1799 N N . TYR A 1 229 ? -2.841 5.335 17.745 1.00 98.81 229 TYR A N 1
ATOM 1800 C CA . TYR A 1 229 ? -3.700 4.152 17.609 1.00 98.81 229 TYR A CA 1
ATOM 1801 C C . TYR A 1 229 ? -3.621 3.546 16.197 1.00 98.81 229 TYR A C 1
ATOM 1803 O O . TYR A 1 229 ? -3.698 2.325 16.022 1.00 98.81 229 TYR A O 1
ATOM 1811 N N . THR A 1 230 ? -3.443 4.389 15.180 1.00 98.75 230 THR A N 1
ATOM 1812 C CA . THR A 1 230 ? -3.381 3.965 13.779 1.00 98.75 230 THR A CA 1
ATOM 1813 C C . THR A 1 230 ? -2.096 3.206 13.446 1.00 98.75 230 THR A C 1
ATOM 1815 O O . THR A 1 230 ? -2.142 2.289 12.621 1.00 98.75 230 THR A O 1
ATOM 1818 N N . HIS A 1 231 ? -0.982 3.446 14.145 1.00 98.19 231 HIS A N 1
ATOM 1819 C CA . HIS A 1 231 ? 0.173 2.538 14.076 1.00 98.19 231 HIS A CA 1
ATOM 1820 C C . HIS A 1 231 ? -0.202 1.115 14.505 1.00 98.19 231 HIS A C 1
ATOM 1822 O O . HIS A 1 231 ? 0.260 0.136 13.915 1.00 98.19 231 HIS A O 1
ATOM 1828 N N . GLY A 1 232 ? -1.088 0.989 15.495 1.00 97.50 232 GLY A N 1
ATOM 1829 C CA . GLY A 1 232 ? -1.703 -0.275 15.883 1.00 97.50 232 GLY A CA 1
ATOM 1830 C C . GLY A 1 232 ? -2.475 -0.939 14.743 1.00 97.50 232 GLY A C 1
ATOM 1831 O O . GLY A 1 232 ? -2.211 -2.097 14.418 1.00 97.50 232 GLY A O 1
ATOM 1832 N N . LEU A 1 233 ? -3.396 -0.197 14.124 1.00 98.19 233 LEU A N 1
ATOM 1833 C CA . LEU A 1 233 ? -4.210 -0.656 12.991 1.00 98.19 233 LEU A CA 1
ATOM 1834 C C . LEU A 1 233 ? -3.344 -1.147 11.824 1.00 98.19 233 LEU A C 1
ATOM 1836 O O . LEU A 1 233 ? -3.482 -2.282 11.371 1.00 98.19 233 LEU A O 1
ATOM 1840 N N . THR A 1 234 ? -2.457 -0.285 11.333 1.00 97.75 234 THR A N 1
ATOM 1841 C CA . THR A 1 234 ? -1.653 -0.541 10.129 1.00 97.75 234 THR A CA 1
ATOM 1842 C C . THR A 1 234 ? -0.703 -1.714 10.338 1.00 97.75 234 THR A C 1
ATOM 1844 O O . THR A 1 234 ? -0.644 -2.605 9.496 1.00 97.75 234 THR A O 1
ATOM 1847 N N . THR A 1 235 ? -0.054 -1.792 11.502 1.00 95.56 235 THR A N 1
ATOM 1848 C CA . THR A 1 235 ? 0.858 -2.896 11.839 1.00 95.56 235 THR A CA 1
ATOM 1849 C C . THR A 1 235 ? 0.134 -4.236 12.029 1.00 95.56 235 THR A C 1
ATOM 1851 O O . THR A 1 235 ? 0.728 -5.284 11.788 1.00 95.56 235 THR A O 1
ATOM 1854 N N . ARG A 1 236 ? -1.133 -4.241 12.475 1.00 95.31 236 ARG A N 1
ATOM 1855 C CA . ARG A 1 236 ? -1.934 -5.477 12.580 1.00 95.31 236 ARG A CA 1
ATOM 1856 C C . ARG A 1 236 ? -2.482 -5.934 11.229 1.00 95.31 236 ARG A C 1
ATOM 1858 O O . ARG A 1 236 ? -2.594 -7.135 11.015 1.00 95.31 236 ARG A O 1
ATOM 1865 N N . LEU A 1 237 ? -2.838 -5.017 10.331 1.00 96.00 237 LEU A N 1
ATOM 1866 C CA . LEU A 1 237 ? -3.451 -5.396 9.057 1.00 96.00 237 LEU A CA 1
ATOM 1867 C C . LEU A 1 237 ? -2.425 -5.736 7.969 1.00 96.00 237 LEU A C 1
ATOM 1869 O O . LEU A 1 237 ? -2.600 -6.744 7.283 1.00 96.00 237 LEU A O 1
ATOM 1873 N N . VAL A 1 238 ? -1.352 -4.953 7.825 1.00 91.88 238 VAL A N 1
ATOM 1874 C CA . VAL A 1 238 ? -0.375 -5.138 6.738 1.00 91.88 238 VAL A CA 1
ATOM 1875 C C . VAL A 1 238 ? 0.453 -6.401 6.970 1.00 91.88 238 VAL A C 1
ATOM 1877 O O . VAL A 1 238 ? 1.185 -6.513 7.953 1.00 91.88 238 VAL A O 1
ATOM 1880 N N . GLY A 1 239 ? 0.349 -7.364 6.049 1.00 80.62 239 GLY A N 1
ATOM 1881 C CA . GLY A 1 239 ? 0.951 -8.695 6.185 1.00 80.62 239 GLY A CA 1
ATOM 1882 C C . GLY A 1 239 ? 0.290 -9.601 7.238 1.00 80.62 239 GLY A C 1
ATOM 1883 O O . GLY A 1 239 ? 0.795 -10.697 7.495 1.00 80.62 239 GLY A O 1
ATOM 1884 N N . GLY A 1 240 ? -0.846 -9.178 7.806 1.00 86.88 240 GLY A N 1
ATOM 1885 C CA . GLY A 1 240 ? -1.698 -9.951 8.710 1.00 86.88 240 GLY A CA 1
ATOM 1886 C C . GLY A 1 240 ? -1.353 -9.859 10.210 1.00 86.88 240 GLY A C 1
ATOM 1887 O O . GLY A 1 240 ? -0.215 -9.577 10.591 1.00 86.88 240 GLY A O 1
ATOM 1888 N N . PRO A 1 241 ? -2.309 -10.198 11.100 1.00 87.00 241 PRO A N 1
ATOM 1889 C CA . PRO A 1 241 ? -2.273 -9.845 12.531 1.00 87.00 241 PRO A CA 1
ATOM 1890 C C . PRO A 1 241 ? -1.185 -10.548 13.355 1.00 87.00 241 PRO A C 1
ATOM 1892 O O . PRO A 1 241 ? -0.832 -10.109 14.457 1.00 87.00 241 PRO A O 1
ATOM 1895 N N . SER A 1 242 ? -0.601 -11.624 12.824 1.00 85.50 242 SER A N 1
ATOM 1896 C CA . SER A 1 242 ? 0.540 -12.315 13.431 1.00 85.50 242 SER A CA 1
ATOM 1897 C C . SER A 1 242 ? 1.907 -11.761 13.013 1.00 85.50 242 SER A C 1
ATOM 1899 O O . SER A 1 242 ? 2.899 -12.065 13.681 1.00 85.50 242 SER A O 1
ATOM 1901 N N . ASN A 1 243 ? 1.988 -10.985 11.926 1.00 84.50 243 ASN A N 1
ATOM 1902 C CA . ASN A 1 243 ? 3.240 -10.496 11.353 1.00 84.50 243 ASN A CA 1
ATOM 1903 C C . ASN A 1 243 ? 3.360 -8.972 11.483 1.00 84.50 243 ASN A C 1
ATOM 1905 O O . ASN A 1 243 ? 2.999 -8.225 10.589 1.00 84.50 243 ASN A O 1
ATOM 1909 N N . VAL A 1 244 ? 3.941 -8.520 12.594 1.00 82.12 244 VAL A N 1
ATOM 1910 C CA . VAL A 1 244 ? 4.099 -7.087 12.911 1.00 82.12 244 VAL A CA 1
ATOM 1911 C C . VAL A 1 244 ? 5.436 -6.500 12.453 1.00 82.12 244 VAL A C 1
ATOM 1913 O O . VAL A 1 244 ? 5.882 -5.484 12.976 1.00 82.12 244 VAL A O 1
ATOM 1916 N N . SER A 1 245 ? 6.150 -7.185 11.553 1.00 80.19 245 SER A N 1
ATOM 1917 C CA . SER A 1 245 ? 7.464 -6.747 11.055 1.00 80.19 245 SER A CA 1
ATOM 1918 C C . SER A 1 245 ? 7.438 -6.263 9.613 1.00 80.19 245 SER A C 1
ATOM 1920 O O . SER A 1 245 ? 8.366 -6.506 8.849 1.00 80.19 245 SER A O 1
ATOM 1922 N N . THR A 1 246 ? 6.347 -5.598 9.252 1.00 81.00 246 THR A N 1
ATOM 1923 C CA . THR A 1 246 ? 5.939 -5.365 7.866 1.00 81.00 246 THR A CA 1
ATOM 1924 C C . THR A 1 246 ? 5.957 -3.897 7.45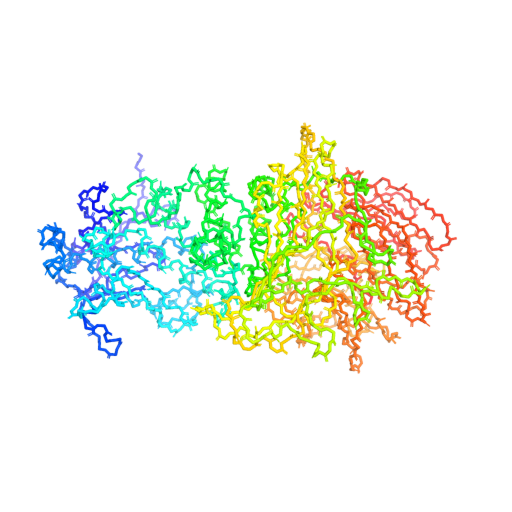3 1.00 81.00 246 THR A C 1
ATOM 1926 O O . THR A 1 246 ? 5.722 -3.624 6.286 1.00 81.00 246 THR A O 1
ATOM 1929 N N . LEU A 1 247 ? 6.259 -2.960 8.358 1.00 89.19 247 LEU A N 1
ATOM 1930 C CA . LEU A 1 247 ? 6.300 -1.514 8.085 1.00 89.19 247 LEU A CA 1
ATOM 1931 C C . LEU A 1 247 ? 7.622 -0.890 8.567 1.00 89.19 247 LEU A C 1
ATOM 1933 O O . LEU A 1 247 ? 7.630 0.086 9.314 1.00 89.19 247 LEU A O 1
ATOM 1937 N N . PHE A 1 248 ? 8.751 -1.513 8.215 1.00 82.06 248 PHE A N 1
ATOM 1938 C CA . PHE A 1 248 ? 10.090 -1.082 8.648 1.00 82.06 248 PHE A CA 1
ATOM 1939 C C . PHE A 1 248 ? 10.992 -0.574 7.520 1.00 82.06 248 PHE A C 1
ATOM 1941 O O . PHE A 1 248 ? 12.052 -0.017 7.813 1.00 82.06 248 PHE A O 1
ATOM 1948 N N . GLY A 1 249 ? 10.587 -0.771 6.268 1.00 80.12 249 GLY A N 1
ATOM 1949 C CA . GLY A 1 249 ? 11.260 -0.215 5.104 1.00 80.12 249 GLY A CA 1
ATOM 1950 C C . GLY A 1 249 ? 11.059 1.285 4.976 1.00 80.12 249 GLY A C 1
ATOM 1951 O O . GLY A 1 249 ? 10.240 1.881 5.679 1.00 80.12 249 GLY A O 1
ATOM 1952 N N . PHE A 1 250 ? 11.811 1.921 4.080 1.00 83.31 250 PHE A N 1
ATOM 1953 C CA . PHE A 1 250 ? 11.739 3.372 3.915 1.00 83.31 250 PHE A CA 1
ATOM 1954 C C . PHE A 1 250 ? 10.348 3.817 3.454 1.00 83.31 250 PHE A C 1
ATOM 1956 O O . PHE A 1 250 ? 9.767 4.722 4.053 1.00 83.31 250 PHE A O 1
ATOM 1963 N N . GLN A 1 251 ? 9.787 3.173 2.425 1.00 90.31 251 GLN A N 1
ATOM 1964 C CA . GLN A 1 251 ? 8.449 3.505 1.933 1.00 90.31 251 GLN A CA 1
ATOM 1965 C C . GLN A 1 251 ? 7.366 2.985 2.876 1.00 90.31 251 GLN A C 1
ATOM 1967 O O . GLN A 1 251 ? 6.431 3.717 3.190 1.00 90.31 251 GLN A O 1
ATOM 1972 N N . SER A 1 252 ? 7.491 1.749 3.361 1.00 91.31 252 SER A N 1
ATOM 1973 C CA . SER A 1 252 ? 6.468 1.136 4.215 1.00 91.31 252 SER A CA 1
ATOM 1974 C C . SER A 1 252 ? 6.356 1.823 5.582 1.00 91.31 252 SER A C 1
ATOM 1976 O O . SER A 1 252 ? 5.248 2.095 6.041 1.00 91.31 252 SER A O 1
ATOM 1978 N N . GLY A 1 253 ? 7.482 2.191 6.198 1.00 91.31 253 GLY A N 1
ATOM 1979 C CA . GLY A 1 253 ? 7.523 2.982 7.426 1.00 91.31 253 GLY A CA 1
ATOM 1980 C C . GLY A 1 253 ? 6.968 4.391 7.222 1.00 91.31 253 GLY A C 1
ATOM 1981 O O . GLY A 1 253 ? 6.167 4.852 8.033 1.00 91.31 253 GLY A O 1
ATOM 1982 N N . ALA A 1 254 ? 7.307 5.044 6.103 1.00 94.31 254 ALA A N 1
ATOM 1983 C CA . ALA A 1 254 ? 6.736 6.343 5.749 1.00 94.31 254 ALA A CA 1
ATOM 1984 C C . ALA A 1 254 ? 5.215 6.274 5.560 1.00 94.31 254 ALA A C 1
ATOM 1986 O O . ALA A 1 254 ? 4.481 7.120 6.065 1.00 94.31 254 ALA A O 1
ATOM 1987 N N . MET A 1 255 ? 4.707 5.237 4.890 1.00 97.25 255 MET A N 1
ATOM 1988 C CA . MET A 1 255 ? 3.263 5.020 4.810 1.00 97.25 255 MET A CA 1
ATOM 1989 C C . MET A 1 255 ? 2.649 4.739 6.182 1.00 97.25 255 MET A C 1
ATOM 1991 O O . MET A 1 255 ? 1.543 5.206 6.430 1.00 97.25 255 MET A O 1
ATOM 1995 N N . GLY A 1 256 ? 3.358 4.045 7.079 1.00 97.00 256 GLY A N 1
ATOM 1996 C CA . GLY A 1 256 ? 2.976 3.875 8.483 1.00 97.00 256 GLY A CA 1
ATOM 1997 C C . GLY A 1 256 ? 2.650 5.206 9.164 1.00 97.00 256 GLY A C 1
ATOM 1998 O O . GLY A 1 256 ? 1.557 5.357 9.704 1.00 97.00 256 GLY A O 1
ATOM 1999 N N . GLU A 1 257 ? 3.548 6.188 9.068 1.00 97.31 257 GLU A N 1
ATOM 2000 C CA . GLU A 1 257 ? 3.311 7.559 9.554 1.00 97.31 257 GLU A CA 1
ATOM 2001 C C . GLU A 1 257 ? 2.194 8.270 8.775 1.00 97.31 257 GLU A C 1
ATOM 2003 O O . GLU A 1 257 ? 1.322 8.911 9.361 1.00 97.31 257 GLU A O 1
ATOM 2008 N N . GLY A 1 258 ? 2.178 8.133 7.446 1.00 98.38 258 GLY A N 1
ATOM 2009 C CA . GLY A 1 258 ? 1.211 8.808 6.581 1.00 98.38 258 GLY A CA 1
ATOM 2010 C C . GLY A 1 258 ? -0.233 8.325 6.756 1.00 98.38 258 GLY A C 1
ATOM 2011 O O . GLY A 1 258 ? -1.166 9.124 6.697 1.00 98.38 258 GLY A O 1
ATOM 2012 N N . TRP A 1 259 ? -0.451 7.028 6.988 1.00 98.75 259 TRP A N 1
ATOM 2013 C CA . TRP A 1 259 ? -1.765 6.493 7.349 1.00 98.75 259 TRP A CA 1
ATOM 2014 C C . TRP A 1 259 ? -2.203 7.021 8.709 1.00 98.75 259 TRP A C 1
ATOM 2016 O O . TRP A 1 259 ? -3.365 7.401 8.844 1.00 98.75 259 TRP A O 1
ATOM 2026 N N . SER A 1 260 ? -1.294 7.059 9.685 1.00 98.69 260 SER A N 1
ATOM 2027 C CA . SER A 1 260 ? -1.585 7.551 11.030 1.00 98.69 260 SER A CA 1
ATOM 2028 C C . SER A 1 260 ? -2.043 9.006 11.033 1.00 98.69 260 SER A C 1
ATOM 2030 O O . SER A 1 260 ? -3.124 9.299 11.556 1.00 98.69 260 SER A O 1
ATOM 2032 N N . ASP A 1 261 ? -1.331 9.872 10.315 1.00 98.69 261 ASP A N 1
ATOM 2033 C CA . ASP A 1 261 ? -1.745 11.257 10.102 1.00 98.69 261 ASP A CA 1
ATOM 2034 C C . ASP A 1 261 ? -3.087 11.342 9.374 1.00 98.69 261 ASP A C 1
ATOM 2036 O O . ASP A 1 261 ? -3.977 12.100 9.762 1.00 98.69 261 ASP A O 1
ATOM 2040 N N . TRP A 1 262 ? -3.255 10.563 8.302 1.00 98.69 262 TRP A N 1
ATOM 2041 C CA . TRP A 1 262 ? -4.454 10.640 7.480 1.00 98.69 262 TRP A CA 1
ATOM 2042 C C . TRP A 1 262 ? -5.713 10.171 8.211 1.00 98.69 262 TRP A C 1
ATOM 2044 O O . TRP A 1 262 ? -6.761 10.792 8.038 1.00 98.69 262 TRP A O 1
ATOM 2054 N N . TYR A 1 263 ? -5.650 9.115 9.026 1.00 98.75 263 TYR A N 1
ATOM 2055 C CA . TYR A 1 263 ? -6.804 8.673 9.814 1.00 98.75 263 TYR A CA 1
ATOM 2056 C C . TYR A 1 263 ? -7.189 9.712 10.866 1.00 98.75 263 TYR A C 1
ATOM 2058 O O . TYR A 1 263 ? -8.373 10.043 10.958 1.00 98.75 263 TYR A O 1
ATOM 2066 N N . ALA A 1 264 ? -6.218 10.266 11.600 1.00 98.38 264 ALA A N 1
ATOM 2067 C CA . ALA A 1 264 ? -6.463 11.344 12.559 1.00 98.38 264 ALA A CA 1
ATOM 2068 C C . ALA A 1 264 ? -7.141 12.545 11.874 1.00 98.38 264 ALA A C 1
ATOM 2070 O O . ALA A 1 264 ? -8.269 12.914 12.218 1.00 98.38 264 ALA A O 1
ATOM 2071 N N . ALA A 1 265 ? -6.520 13.047 10.805 1.00 98.06 265 ALA A N 1
ATOM 2072 C CA . ALA A 1 265 ? -7.021 14.151 9.995 1.00 98.06 265 ALA A CA 1
ATOM 2073 C C . ALA A 1 265 ? -8.410 13.866 9.393 1.00 98.06 265 ALA A C 1
ATOM 2075 O O . ALA A 1 265 ? -9.305 14.715 9.378 1.00 98.06 265 ALA A O 1
ATOM 2076 N N . SER A 1 266 ? -8.628 12.656 8.871 1.00 98.31 266 SER A N 1
ATOM 2077 C CA . SER A 1 266 ? -9.880 12.283 8.209 1.00 98.31 266 SER A CA 1
ATOM 2078 C C . SER A 1 266 ? -11.048 12.223 9.188 1.00 98.31 266 SER A C 1
ATOM 2080 O O . SER A 1 266 ? -12.108 12.781 8.873 1.00 98.31 266 SER A O 1
ATOM 2082 N N . ILE A 1 267 ? -10.841 11.588 10.350 1.00 97.62 267 ILE A N 1
ATOM 2083 C CA . ILE A 1 267 ? -11.843 11.382 11.407 1.00 97.62 267 ILE A CA 1
ATOM 2084 C C . ILE A 1 267 ? -12.238 12.713 12.046 1.00 97.62 267 ILE A C 1
ATOM 2086 O O . ILE A 1 267 ? -13.434 12.981 12.191 1.00 97.62 267 ILE A O 1
ATOM 2090 N N . LEU A 1 268 ? -11.256 13.554 12.382 1.00 96.25 268 LEU A N 1
ATOM 2091 C CA . LEU A 1 268 ? -11.494 14.877 12.971 1.00 96.25 268 LEU A CA 1
ATOM 2092 C C . LEU A 1 268 ? -11.976 15.894 11.927 1.00 96.25 268 LEU A C 1
ATOM 2094 O O . LEU A 1 268 ? -12.688 16.844 12.252 1.00 96.25 268 LEU A O 1
ATOM 2098 N N . GLY A 1 269 ? -11.682 15.647 10.649 1.00 96.31 269 GLY A N 1
ATOM 2099 C CA . GLY A 1 269 ? -12.030 16.542 9.553 1.00 96.31 269 GLY A CA 1
ATOM 2100 C C . GLY A 1 269 ? -11.108 17.757 9.449 1.00 96.31 269 GLY A C 1
ATOM 2101 O O . GLY A 1 269 ? -11.509 18.742 8.822 1.00 96.31 269 GLY A O 1
ATOM 2102 N N . ASP A 1 270 ? -9.901 17.667 10.008 1.00 95.56 270 ASP A N 1
ATOM 2103 C CA . ASP A 1 270 ? -8.871 18.706 9.999 1.00 95.56 270 ASP A CA 1
ATOM 2104 C C . ASP A 1 270 ? -7.655 18.260 9.162 1.00 95.56 270 ASP A C 1
ATOM 2106 O O . ASP A 1 270 ? -7.144 17.168 9.374 1.00 95.56 270 ASP A O 1
ATOM 2110 N N . PRO A 1 271 ? -7.198 19.032 8.157 1.00 96.25 271 PRO A N 1
ATOM 2111 C CA . PRO A 1 271 ? -5.978 18.729 7.401 1.00 96.25 271 PRO A CA 1
ATOM 2112 C C . PRO A 1 271 ? -4.659 19.080 8.119 1.00 96.25 271 PRO A C 1
ATOM 2114 O O . PRO A 1 271 ? -3.604 18.980 7.479 1.00 96.25 271 PRO A O 1
ATOM 2117 N N . VAL A 1 272 ? -4.698 19.585 9.350 1.00 96.94 272 VAL A N 1
ATOM 2118 C CA . VAL A 1 272 ? -3.534 19.918 10.182 1.00 96.94 272 VAL A CA 1
ATOM 2119 C C . VAL A 1 272 ? -3.388 18.858 11.281 1.00 96.94 272 VAL A C 1
ATOM 2121 O O . VAL A 1 272 ? -4.365 18.226 11.656 1.00 96.94 272 VAL A O 1
ATOM 2124 N N . VAL A 1 273 ? -2.146 18.577 11.689 1.00 96.38 273 VAL A N 1
ATOM 2125 C CA . VAL A 1 273 ? -1.833 17.578 12.722 1.00 96.38 273 VAL A CA 1
ATOM 2126 C C . VAL A 1 273 ? -0.902 18.201 13.760 1.00 96.38 273 VAL A C 1
ATOM 2128 O O . VAL A 1 273 ? 0.180 18.706 13.417 1.00 96.38 273 VAL A O 1
ATOM 2131 N N . GLY A 1 274 ? -1.279 18.132 15.037 1.00 95.25 274 GLY A N 1
ATOM 2132 C CA . GLY A 1 274 ? -0.463 18.565 16.174 1.00 95.25 274 GLY A CA 1
ATOM 2133 C C . GLY A 1 274 ? -0.403 20.086 16.348 1.00 95.25 274 GLY A C 1
ATOM 2134 O O . GLY A 1 274 ? 0.564 20.638 16.898 1.00 95.25 274 GLY A O 1
ATOM 2135 N N . GLU A 1 275 ? -1.394 20.820 15.850 1.00 95.56 275 GLU A N 1
ATOM 2136 C CA . GLU A 1 275 ? -1.526 22.269 16.017 1.00 95.56 275 GLU A CA 1
ATOM 2137 C C . GLU A 1 275 ? -1.636 22.686 17.480 1.00 95.56 275 GLU A C 1
ATOM 2139 O O . GLU A 1 275 ? -1.095 23.738 17.839 1.00 95.56 275 GLU A O 1
ATOM 2144 N N . TYR A 1 276 ? -2.256 21.869 18.334 1.00 96.56 276 TYR A N 1
ATOM 2145 C CA . TYR A 1 276 ? -2.407 22.168 19.754 1.00 96.56 276 TYR A CA 1
ATOM 2146 C C . TYR A 1 276 ? -1.044 22.174 20.459 1.00 96.56 276 TYR A C 1
ATOM 2148 O O . TYR A 1 276 ? -0.650 23.177 21.074 1.00 96.56 276 TYR A O 1
ATOM 2156 N N . VAL A 1 277 ? -0.261 21.099 20.312 1.00 96.06 277 VAL A N 1
ATOM 2157 C CA . VAL A 1 277 ? 1.064 20.989 20.950 1.00 96.06 277 VAL A CA 1
ATOM 2158 C C . VAL A 1 277 ? 2.111 21.931 20.356 1.00 96.06 277 VAL A C 1
ATOM 2160 O O . VAL A 1 277 ? 3.037 22.359 21.053 1.00 96.06 277 VAL A O 1
ATOM 2163 N N . THR A 1 278 ? 1.982 22.313 19.087 1.00 94.94 278 THR A N 1
ATOM 2164 C CA . THR A 1 278 ? 2.890 23.279 18.440 1.00 94.94 278 THR A CA 1
ATOM 2165 C C . THR A 1 278 ? 2.451 24.730 18.645 1.00 94.94 278 THR A C 1
ATOM 2167 O O . THR A 1 278 ? 3.273 25.647 18.591 1.00 94.94 278 THR A O 1
ATOM 2170 N N . GLY A 1 279 ? 1.162 24.960 18.900 1.00 93.44 279 GLY A N 1
ATOM 2171 C CA . GLY A 1 279 ? 0.525 26.271 18.830 1.00 93.44 279 GLY A CA 1
ATOM 2172 C C . GLY A 1 279 ? 0.483 26.860 17.416 1.00 93.44 279 GLY A C 1
ATOM 2173 O O . GLY A 1 279 ? 0.394 28.084 17.278 1.00 93.44 279 GLY A O 1
ATOM 2174 N N . ASN A 1 280 ? 0.590 26.025 16.380 1.00 93.75 280 ASN A N 1
ATOM 2175 C CA . ASN A 1 280 ? 0.684 26.436 14.983 1.00 93.75 280 ASN A CA 1
ATOM 2176 C C . ASN A 1 280 ? -0.475 25.880 14.145 1.00 93.75 280 ASN A C 1
ATOM 2178 O O . ASN A 1 280 ? -0.307 24.930 13.392 1.00 93.75 280 ASN A O 1
ATOM 2182 N N . ALA A 1 281 ? -1.623 26.552 14.180 1.00 93.56 281 ALA A N 1
ATOM 2183 C CA . ALA A 1 281 ? -2.812 26.170 13.410 1.00 93.56 281 ALA A CA 1
ATOM 2184 C C . ALA A 1 281 ? -2.661 26.246 11.872 1.00 93.56 281 ALA A C 1
ATOM 2186 O O . ALA A 1 281 ? -3.613 25.986 11.146 1.00 93.56 281 ALA A O 1
ATOM 2187 N N . ALA A 1 282 ? -1.512 26.683 11.340 1.00 92.38 282 ALA A N 1
ATOM 2188 C CA . ALA A 1 282 ? -1.316 26.766 9.892 1.00 92.38 282 ALA A CA 1
ATOM 2189 C C . ALA A 1 282 ? -0.814 25.453 9.277 1.00 92.38 282 ALA A C 1
ATOM 2191 O O . ALA A 1 282 ? -1.173 25.153 8.141 1.00 92.38 282 ALA A O 1
ATOM 2192 N N . VAL A 1 283 ? 0.064 24.734 9.983 1.00 92.50 283 VAL A N 1
ATOM 2193 C CA . VAL A 1 283 ? 0.711 23.497 9.495 1.00 92.50 283 VAL A CA 1
ATOM 2194 C C . VAL A 1 283 ? 0.992 22.475 10.607 1.00 92.50 283 VAL A C 1
ATOM 2196 O O . VAL A 1 283 ? 1.444 21.376 10.314 1.00 92.50 283 VAL A O 1
ATOM 2199 N N . GLY A 1 284 ? 0.730 22.821 11.871 1.00 94.50 284 GLY A N 1
ATOM 2200 C CA . GLY A 1 284 ? 0.961 21.941 13.008 1.00 94.50 284 GLY A CA 1
ATOM 2201 C C . GLY A 1 284 ? 2.433 21.572 13.161 1.00 94.50 284 GLY A C 1
ATOM 2202 O O . GLY A 1 284 ? 3.308 22.452 13.131 1.00 94.50 284 GLY A O 1
ATOM 2203 N N . ILE A 1 285 ? 2.690 20.274 13.342 1.00 92.00 285 ILE A N 1
ATOM 2204 C CA . ILE A 1 285 ? 4.041 19.701 13.433 1.00 92.00 285 ILE A CA 1
ATOM 2205 C C . ILE A 1 285 ? 4.636 19.341 12.064 1.00 92.00 285 ILE A C 1
ATOM 2207 O O . ILE A 1 285 ? 5.857 19.240 11.939 1.00 92.00 285 ILE A O 1
ATOM 2211 N N . ARG A 1 286 ? 3.789 19.174 11.044 1.00 93.88 286 ARG A N 1
ATOM 2212 C CA . ARG A 1 286 ? 4.180 18.793 9.683 1.00 93.88 286 ARG A CA 1
ATOM 2213 C C . ARG A 1 286 ? 4.653 20.001 8.877 1.00 93.88 286 ARG A C 1
ATOM 2215 O O . ARG A 1 286 ? 4.501 21.161 9.274 1.00 93.88 286 ARG A O 1
ATOM 2222 N N . SER A 1 287 ? 5.265 19.747 7.725 1.00 90.56 287 SER A N 1
ATOM 2223 C CA . SER A 1 287 ? 5.825 20.811 6.886 1.00 90.56 287 SER A CA 1
ATOM 2224 C C . SER A 1 287 ? 4.749 21.647 6.179 1.00 90.56 287 SER A C 1
ATOM 2226 O O . SER A 1 287 ? 4.971 22.828 5.883 1.00 90.56 287 SER A O 1
ATOM 2228 N N . VAL A 1 288 ? 3.580 21.050 5.921 1.00 90.25 288 VAL A N 1
ATOM 2229 C CA . VAL A 1 288 ? 2.435 21.654 5.228 1.00 90.25 288 VAL A CA 1
ATOM 2230 C C . VAL A 1 288 ? 1.117 21.078 5.756 1.00 90.25 288 VAL A C 1
ATOM 2232 O O . VAL A 1 288 ? 1.063 19.925 6.163 1.00 90.25 288 VAL A O 1
ATOM 2235 N N . ALA A 1 289 ? 0.028 21.846 5.674 1.00 93.88 289 ALA A N 1
ATOM 2236 C CA . ALA A 1 289 ? -1.319 21.296 5.839 1.00 93.88 289 ALA A CA 1
ATOM 2237 C C . ALA A 1 289 ? -1.712 20.456 4.611 1.00 93.88 289 ALA A C 1
ATOM 2239 O O . ALA A 1 289 ? -1.462 20.870 3.469 1.00 93.88 289 ALA A O 1
ATOM 2240 N N . TYR A 1 290 ? -2.389 19.324 4.814 1.00 96.62 290 TYR A N 1
ATOM 2241 C CA . TYR A 1 290 ? -2.636 18.337 3.753 1.00 96.62 290 TYR A CA 1
ATOM 2242 C C . TYR A 1 290 ? -3.474 18.854 2.583 1.00 96.62 290 TYR A C 1
ATOM 2244 O O . TYR A 1 290 ? -3.234 18.508 1.426 1.00 96.62 290 TYR A O 1
ATOM 2252 N N . ASN A 1 291 ? -4.391 19.784 2.841 1.00 93.88 291 ASN A N 1
ATOM 2253 C CA . ASN A 1 291 ? -5.190 20.441 1.805 1.00 93.88 291 ASN A CA 1
ATOM 2254 C C . ASN A 1 291 ? -4.398 21.419 0.910 1.00 93.88 291 ASN A C 1
ATOM 2256 O O . ASN A 1 291 ? -4.899 21.814 -0.143 1.00 93.88 291 ASN A O 1
ATOM 2260 N N . ASN A 1 292 ? -3.190 21.818 1.316 1.00 92.31 292 ASN A N 1
ATOM 2261 C CA . ASN A 1 292 ? -2.321 22.760 0.603 1.00 92.31 292 ASN A CA 1
ATOM 2262 C C . ASN A 1 292 ? -0.984 22.130 0.181 1.00 92.31 292 ASN A C 1
ATOM 2264 O O . ASN A 1 292 ? -0.097 22.831 -0.310 1.00 92.31 292 ASN A O 1
ATOM 2268 N N . SER A 1 293 ? -0.837 20.821 0.372 1.00 93.19 293 SER A N 1
ATOM 2269 C CA . SER A 1 293 ? 0.405 20.105 0.132 1.00 93.19 293 SER A CA 1
ATOM 2270 C C . SER A 1 293 ? 0.750 20.016 -1.365 1.00 93.19 293 SER A C 1
ATOM 2272 O O . SER A 1 293 ? -0.063 19.511 -2.155 1.00 93.19 293 SER A O 1
ATOM 2274 N N . PRO A 1 294 ? 1.949 20.467 -1.792 1.00 88.31 294 PRO A N 1
ATOM 2275 C CA . PRO A 1 294 ? 2.424 20.322 -3.169 1.00 88.31 294 PRO A CA 1
ATOM 2276 C C . PRO A 1 294 ? 3.105 18.971 -3.436 1.00 88.31 294 PRO A C 1
ATOM 2278 O O . PRO A 1 294 ? 3.568 18.755 -4.550 1.00 88.31 294 PRO A O 1
ATOM 2281 N N . LEU A 1 295 ? 3.184 18.101 -2.430 1.00 88.00 295 LEU A N 1
ATOM 2282 C CA . LEU A 1 295 ? 4.042 16.922 -2.433 1.00 88.00 295 LEU A CA 1
ATOM 2283 C C . LEU A 1 295 ? 3.617 15.882 -3.467 1.00 88.00 295 LEU A C 1
ATOM 2285 O O . LEU A 1 295 ? 2.425 15.720 -3.760 1.00 88.00 295 LEU A O 1
ATOM 2289 N N . THR A 1 296 ? 4.611 15.179 -3.994 1.00 88.94 296 THR A N 1
ATOM 2290 C CA . THR A 1 296 ? 4.497 14.109 -4.984 1.00 88.94 296 THR A CA 1
ATOM 2291 C C . THR A 1 296 ? 5.468 12.975 -4.658 1.00 88.94 296 THR A C 1
ATOM 2293 O O . THR A 1 296 ? 6.369 13.129 -3.839 1.00 88.94 296 THR A O 1
ATOM 2296 N N . TYR A 1 297 ? 5.314 11.842 -5.337 1.00 87.94 297 TYR A N 1
ATOM 2297 C CA . TYR A 1 297 ? 6.189 10.680 -5.214 1.00 87.94 297 TYR A CA 1
ATOM 2298 C C . TYR A 1 297 ? 7.657 10.996 -5.545 1.00 87.94 297 TYR A C 1
ATOM 2300 O O . TYR A 1 297 ? 8.560 10.397 -4.978 1.00 87.94 297 TYR A O 1
ATOM 2308 N N . GLU A 1 298 ? 7.911 12.010 -6.383 1.00 79.38 298 GLU A N 1
ATOM 2309 C CA . GLU A 1 298 ? 9.268 12.491 -6.689 1.00 79.38 298 GLU A CA 1
ATOM 2310 C C . GLU A 1 298 ? 9.978 13.166 -5.503 1.00 79.38 298 GLU A C 1
ATOM 2312 O O . GLU A 1 298 ? 11.177 13.451 -5.586 1.00 79.38 298 GLU A O 1
ATOM 2317 N N . ASP A 1 299 ? 9.244 13.514 -4.444 1.00 82.56 299 ASP A N 1
ATOM 2318 C CA . ASP A 1 299 ? 9.801 14.196 -3.277 1.00 82.56 299 ASP A CA 1
ATOM 2319 C C . ASP A 1 299 ? 10.319 13.216 -2.216 1.00 82.56 299 ASP A C 1
ATOM 2321 O O . ASP A 1 299 ? 10.933 13.654 -1.243 1.00 82.56 299 ASP A O 1
ATOM 2325 N N . PHE A 1 300 ? 10.102 11.910 -2.403 1.00 85.25 300 PHE A N 1
ATOM 2326 C CA . PHE A 1 300 ? 10.529 10.884 -1.458 1.00 85.25 300 PHE A CA 1
ATOM 2327 C C . PHE A 1 300 ? 12.044 10.934 -1.213 1.00 85.25 300 PHE A C 1
ATOM 2329 O O . PHE A 1 300 ? 12.849 11.003 -2.147 1.00 85.25 300 PHE A O 1
ATOM 2336 N N . GLY A 1 301 ? 12.437 10.955 0.059 1.00 77.25 301 GLY A N 1
ATOM 2337 C CA . GLY A 1 301 ? 13.819 11.072 0.511 1.00 77.25 301 GLY A CA 1
ATOM 2338 C C . GLY A 1 301 ? 14.522 12.368 0.113 1.00 77.25 301 GLY A C 1
ATOM 2339 O O . GLY A 1 301 ? 15.752 12.443 0.144 1.00 77.25 301 GLY A O 1
ATOM 2340 N N . ASN A 1 302 ? 13.767 13.406 -0.265 1.00 71.81 302 ASN A N 1
ATOM 2341 C CA . ASN A 1 302 ? 14.305 14.681 -0.738 1.00 71.81 302 ASN A CA 1
ATOM 2342 C C . ASN A 1 302 ? 13.852 15.896 0.096 1.00 71.81 302 ASN A C 1
ATOM 2344 O O . ASN A 1 302 ? 13.804 17.019 -0.413 1.00 71.81 302 ASN A O 1
ATOM 2348 N N . ARG A 1 303 ? 13.480 15.683 1.370 1.00 70.62 303 ARG A N 1
ATOM 2349 C CA . ARG A 1 303 ? 12.763 16.692 2.175 1.00 70.62 303 ARG A CA 1
ATOM 2350 C C . ARG A 1 303 ? 13.405 17.064 3.510 1.00 70.62 303 ARG A C 1
ATOM 2352 O O . ARG A 1 303 ? 13.332 18.237 3.887 1.00 70.62 303 ARG A O 1
ATOM 2359 N N . SER A 1 304 ? 14.139 16.160 4.154 1.00 56.47 304 SER A N 1
ATOM 2360 C CA . SER A 1 304 ? 14.827 16.450 5.419 1.00 56.47 304 SER A CA 1
ATOM 2361 C C . SER A 1 304 ? 16.057 17.347 5.219 1.00 56.47 304 SER A C 1
ATOM 2363 O O . SER A 1 304 ? 16.944 17.058 4.419 1.00 56.47 304 SER A O 1
ATOM 2365 N N . GLY A 1 305 ? 16.110 18.474 5.936 1.00 50.47 305 GLY A N 1
ATOM 2366 C CA . GLY A 1 305 ? 17.111 19.533 5.755 1.00 50.47 305 GLY A CA 1
ATOM 2367 C C . GLY A 1 305 ? 18.583 19.166 6.068 1.00 50.47 305 GLY A C 1
ATOM 2368 O O . GLY A 1 305 ? 18.885 18.127 6.646 1.00 50.47 305 GLY A O 1
ATOM 2369 N N . PRO A 1 306 ? 19.534 20.065 5.729 1.00 39.69 306 PRO A N 1
ATOM 2370 C CA . PRO A 1 306 ? 20.972 19.789 5.621 1.00 39.69 306 PRO A CA 1
ATOM 2371 C C . PRO A 1 306 ? 21.625 19.254 6.903 1.00 39.69 306 PRO A C 1
ATOM 2373 O O . PRO A 1 306 ? 21.652 19.950 7.923 1.00 39.69 306 PRO A O 1
ATOM 2376 N N . SER A 1 307 ? 22.403 18.172 6.784 1.00 42.19 307 SER A N 1
ATOM 2377 C CA . SER A 1 307 ? 23.644 18.096 7.562 1.00 42.19 307 SER A CA 1
ATOM 2378 C C . SER A 1 307 ? 24.563 19.242 7.102 1.00 42.19 307 SER A C 1
ATOM 2380 O O . SER A 1 307 ? 24.772 19.484 5.913 1.00 42.19 307 SER A O 1
ATOM 2382 N N . THR A 1 308 ? 25.090 20.031 8.039 1.00 37.91 308 THR A N 1
ATOM 2383 C CA . THR A 1 308 ? 25.841 21.276 7.759 1.00 37.91 308 THR A CA 1
ATOM 2384 C C . THR A 1 308 ? 27.266 21.041 7.226 1.00 37.91 308 THR A C 1
ATOM 2386 O O . THR A 1 308 ? 28.149 21.893 7.344 1.00 37.91 308 THR A O 1
ATOM 2389 N N . ALA A 1 309 ? 27.516 19.901 6.581 1.00 41.22 309 ALA A N 1
ATOM 2390 C CA . ALA A 1 309 ? 28.835 19.452 6.154 1.00 41.22 309 ALA A CA 1
ATOM 2391 C C . ALA A 1 309 ? 29.188 19.874 4.712 1.00 41.22 309 ALA A C 1
ATOM 2393 O O . ALA A 1 309 ? 29.612 19.051 3.905 1.00 41.22 309 ALA A O 1
ATOM 2394 N N . GLY A 1 310 ? 29.054 21.164 4.380 1.00 40.78 310 GLY A N 1
ATOM 2395 C CA . GLY A 1 310 ? 29.715 21.786 3.217 1.00 40.78 310 GLY A CA 1
ATOM 2396 C C . GLY A 1 310 ? 29.335 21.294 1.807 1.00 40.78 310 GLY A C 1
ATOM 2397 O O . GLY A 1 310 ? 29.978 21.730 0.855 1.00 40.78 310 GLY A O 1
ATOM 2398 N N . ALA A 1 311 ? 28.318 20.439 1.655 1.00 45.44 311 ALA A N 1
ATOM 2399 C CA . ALA A 1 311 ? 27.909 19.826 0.381 1.00 45.44 311 ALA A CA 1
ATOM 2400 C C . ALA A 1 311 ? 26.643 20.449 -0.254 1.00 45.44 311 ALA A C 1
ATOM 2402 O O . ALA A 1 311 ? 26.151 19.954 -1.264 1.00 45.44 311 ALA A O 1
ATOM 2403 N N . GLY A 1 312 ? 26.108 21.532 0.321 1.00 51.03 312 GLY A N 1
ATOM 2404 C CA . GLY A 1 312 ? 24.689 21.855 0.137 1.00 51.03 312 GLY A CA 1
ATOM 2405 C C . GLY A 1 312 ? 23.811 20.907 0.970 1.00 51.03 312 GLY A C 1
ATOM 2406 O O . GLY A 1 312 ? 24.351 20.047 1.669 1.00 51.03 312 GLY A O 1
ATOM 2407 N N . PRO A 1 313 ? 22.483 21.096 0.987 1.00 52.84 313 PRO A N 1
ATOM 2408 C CA . PRO A 1 313 ? 21.594 20.204 1.715 1.00 52.84 313 PRO A CA 1
ATOM 2409 C C . PRO A 1 313 ? 21.599 18.801 1.116 1.00 52.84 313 PRO A C 1
ATOM 2411 O O . PRO A 1 313 ? 21.363 18.624 -0.074 1.00 52.84 313 PRO A O 1
ATOM 2414 N N . VAL A 1 314 ? 21.938 17.832 1.965 1.00 51.25 314 VAL A N 1
ATOM 2415 C CA . VAL A 1 314 ? 21.744 16.403 1.725 1.00 51.25 314 VAL A CA 1
ATOM 2416 C C . VAL A 1 314 ? 20.386 16.064 2.310 1.00 51.25 314 VAL A C 1
ATOM 2418 O O . VAL A 1 314 ? 20.161 16.358 3.483 1.00 51.25 314 VAL A O 1
ATOM 2421 N N . PHE A 1 315 ? 19.532 15.471 1.486 1.00 64.75 315 PHE A N 1
ATOM 2422 C CA . PHE A 1 315 ? 18.202 15.015 1.855 1.00 64.75 315 PHE A CA 1
ATOM 2423 C C . PHE A 1 315 ? 18.186 13.484 1.862 1.00 64.75 315 PHE A C 1
ATOM 2425 O O . PHE A 1 315 ? 18.857 12.867 1.027 1.00 64.75 315 PHE A O 1
ATOM 2432 N N . LEU A 1 316 ? 17.499 12.899 2.840 1.00 66.81 316 LEU A N 1
ATOM 2433 C CA . LEU A 1 316 ? 17.457 11.462 3.109 1.00 66.81 316 LEU A CA 1
ATOM 2434 C C . LEU A 1 316 ? 16.016 11.065 3.435 1.00 66.81 316 LEU A C 1
ATOM 2436 O O . LEU A 1 316 ? 15.284 11.932 3.918 1.00 66.81 316 LEU A O 1
ATOM 2440 N N . PRO A 1 317 ? 15.628 9.794 3.230 1.00 75.38 317 PRO A N 1
ATOM 2441 C CA . PRO A 1 317 ? 14.354 9.302 3.708 1.00 75.38 317 PRO A CA 1
ATOM 2442 C C . PRO A 1 317 ? 14.213 9.434 5.210 1.00 75.38 317 PRO A C 1
ATOM 2444 O O . PRO A 1 317 ? 15.098 9.042 5.976 1.00 75.38 317 PRO A O 1
ATOM 2447 N N . GLU A 1 318 ? 13.079 9.969 5.616 1.00 81.56 318 GLU A N 1
ATOM 2448 C CA . GLU A 1 318 ? 12.675 10.087 7.003 1.00 81.56 318 GLU A CA 1
ATOM 2449 C C . GLU A 1 318 ? 11.175 9.827 7.032 1.00 81.56 318 GLU A C 1
ATOM 2451 O O . GLU A 1 318 ? 10.412 10.430 6.281 1.00 81.56 318 GLU A O 1
ATOM 2456 N N . VAL A 1 319 ? 10.762 8.857 7.847 1.00 86.75 319 VAL A N 1
ATOM 2457 C CA . VAL A 1 319 ? 9.419 8.279 7.753 1.00 86.75 319 VAL A CA 1
ATOM 2458 C C . VAL A 1 319 ? 8.311 9.309 7.980 1.00 86.75 319 VAL A C 1
ATOM 2460 O O . VAL A 1 319 ? 7.270 9.215 7.338 1.00 86.75 319 VAL A O 1
ATOM 2463 N N . HIS A 1 320 ? 8.525 10.330 8.811 1.00 88.06 320 HIS A N 1
ATOM 2464 C CA . HIS A 1 320 ? 7.527 11.372 9.027 1.00 88.06 320 HIS A CA 1
ATOM 2465 C C . HIS A 1 320 ? 7.494 12.364 7.862 1.00 88.06 320 HIS A C 1
ATOM 2467 O O . HIS A 1 320 ? 6.413 12.677 7.364 1.00 88.06 320 HIS A O 1
ATOM 2473 N N . ASP A 1 321 ? 8.658 12.837 7.406 1.00 87.06 321 ASP A N 1
ATOM 2474 C CA . ASP A 1 321 ? 8.767 13.745 6.265 1.00 87.06 321 ASP A CA 1
ATOM 2475 C C . ASP A 1 321 ? 8.148 13.089 5.026 1.00 87.06 321 ASP A C 1
ATOM 2477 O O . ASP A 1 321 ? 7.260 13.663 4.395 1.00 87.06 321 ASP A O 1
ATOM 2481 N N . ASP A 1 322 ? 8.557 11.869 4.685 1.00 90.56 322 ASP A N 1
ATOM 2482 C CA . ASP A 1 322 ? 8.061 11.148 3.511 1.00 90.56 322 ASP A CA 1
ATOM 2483 C C . ASP A 1 322 ? 6.629 10.637 3.687 1.00 90.56 322 ASP A C 1
ATOM 2485 O O . ASP A 1 322 ? 5.879 10.558 2.708 1.00 90.56 322 ASP A O 1
ATOM 2489 N N . GLY A 1 323 ? 6.201 10.374 4.923 1.00 95.44 323 GLY A N 1
ATOM 2490 C CA . GLY A 1 323 ? 4.822 10.013 5.244 1.00 95.44 323 GLY A CA 1
ATOM 2491 C C . GLY A 1 323 ? 3.817 11.096 4.863 1.00 95.44 323 GLY A C 1
ATOM 2492 O O . GLY A 1 323 ? 2.708 10.776 4.426 1.00 95.44 323 GLY A O 1
ATOM 2493 N N . GLU A 1 324 ? 4.218 12.374 4.876 1.00 96.06 324 GLU A N 1
ATOM 2494 C CA . GLU A 1 324 ? 3.361 13.464 4.394 1.00 96.06 324 GLU A CA 1
ATOM 2495 C C . GLU A 1 324 ? 2.995 13.312 2.900 1.00 96.06 324 GLU A C 1
ATOM 2497 O O . GLU A 1 324 ? 1.940 13.796 2.485 1.00 96.06 324 GLU A O 1
ATOM 2502 N N . ILE A 1 325 ? 3.816 12.638 2.075 1.00 96.19 325 ILE A N 1
ATOM 2503 C CA . ILE A 1 325 ? 3.491 12.345 0.661 1.00 96.19 325 ILE A CA 1
ATOM 2504 C C . ILE A 1 325 ? 2.280 11.411 0.607 1.00 96.19 325 ILE A C 1
ATOM 2506 O O . ILE A 1 325 ? 1.318 11.664 -0.128 1.00 96.19 325 ILE A O 1
ATOM 2510 N N . TRP A 1 326 ? 2.314 10.360 1.425 1.00 98.25 326 TRP A N 1
ATOM 2511 C CA . TRP A 1 326 ? 1.259 9.361 1.502 1.00 98.25 326 TRP A CA 1
ATOM 2512 C C . TRP A 1 326 ? -0.034 9.935 2.102 1.00 98.25 326 TRP A C 1
ATOM 2514 O O . TRP A 1 326 ? -1.108 9.831 1.505 1.00 98.25 326 TRP A O 1
ATOM 2524 N N . ALA A 1 327 ? 0.064 10.660 3.217 1.00 98.50 327 ALA A N 1
ATOM 2525 C CA . ALA A 1 327 ? -1.080 11.346 3.816 1.00 98.50 327 ALA A CA 1
ATOM 2526 C C . ALA A 1 327 ? -1.721 12.360 2.848 1.00 98.50 327 ALA A C 1
ATOM 2528 O O . ALA A 1 327 ? -2.947 12.450 2.743 1.00 98.50 327 ALA A O 1
ATOM 2529 N N . THR A 1 328 ? -0.903 13.073 2.063 1.00 97.94 328 THR A N 1
ATOM 2530 C CA . THR A 1 328 ? -1.377 14.010 1.033 1.00 97.94 328 THR A CA 1
ATOM 2531 C C . THR A 1 328 ? -2.207 13.314 -0.047 1.00 97.94 328 THR A C 1
ATOM 2533 O O . THR A 1 328 ? -3.280 13.810 -0.406 1.00 97.94 328 THR A O 1
ATOM 2536 N N . VAL A 1 329 ? -1.736 12.186 -0.599 1.00 98.31 329 VAL A N 1
ATOM 2537 C CA . VAL A 1 329 ? -2.482 11.481 -1.659 1.00 98.31 329 VAL A CA 1
ATOM 2538 C C . VAL A 1 329 ? -3.786 10.894 -1.119 1.00 98.31 329 VAL A C 1
ATOM 2540 O O . VAL A 1 329 ? -4.822 10.998 -1.781 1.00 98.31 329 VAL A O 1
ATOM 2543 N N . LEU A 1 330 ? -3.786 10.382 0.114 1.00 98.75 330 LEU A N 1
ATOM 2544 C CA . LEU A 1 330 ? -5.004 9.897 0.757 1.00 98.75 330 LEU A CA 1
ATOM 2545 C C . LEU A 1 330 ? -5.972 11.039 1.110 1.00 98.75 330 LEU A C 1
ATOM 2547 O O . LEU A 1 330 ? -7.191 10.861 1.040 1.00 98.75 330 LEU A O 1
ATOM 2551 N N . TRP A 1 331 ? -5.487 12.240 1.432 1.00 98.44 331 TRP A N 1
ATOM 2552 C CA . TRP A 1 331 ? -6.350 13.411 1.626 1.00 98.44 331 TRP A CA 1
ATOM 2553 C C . TRP A 1 331 ? -7.040 13.835 0.321 1.00 98.44 331 TRP A C 1
ATOM 2555 O O . TRP A 1 331 ? -8.251 14.085 0.306 1.00 98.44 331 TRP A O 1
ATOM 2565 N N . ASP A 1 332 ? -6.306 13.841 -0.798 1.00 98.12 332 ASP A N 1
ATOM 2566 C CA . ASP A 1 332 ? -6.879 14.051 -2.134 1.00 98.12 332 ASP A CA 1
ATOM 2567 C C . ASP A 1 332 ? -7.926 12.959 -2.460 1.00 98.12 332 ASP A C 1
ATOM 2569 O O . ASP A 1 332 ? -9.009 13.273 -2.966 1.00 98.12 332 ASP A O 1
ATOM 2573 N N . LEU A 1 333 ? -7.648 11.694 -2.113 1.00 98.38 333 LEU A N 1
ATOM 2574 C CA . LEU A 1 333 ? -8.563 10.558 -2.294 1.00 98.38 333 LEU A CA 1
ATOM 2575 C C . LEU A 1 333 ? -9.858 10.743 -1.495 1.00 98.38 333 LEU A C 1
ATOM 2577 O O . LEU A 1 333 ? -10.953 10.610 -2.046 1.00 98.38 333 LEU A O 1
ATOM 2581 N N . ARG A 1 334 ? -9.736 11.113 -0.217 1.00 98.19 334 ARG A N 1
ATOM 2582 C CA . ARG A 1 334 ? -10.854 11.448 0.674 1.00 98.19 334 ARG A CA 1
ATOM 2583 C C . ARG A 1 334 ? -11.715 12.564 0.095 1.00 98.19 334 ARG A C 1
ATOM 2585 O O . ARG A 1 334 ? -12.941 12.477 0.129 1.00 98.19 334 ARG A O 1
ATOM 2592 N N . GLY A 1 335 ? -11.096 13.607 -0.455 1.00 96.88 335 GLY A N 1
ATOM 2593 C CA . GLY A 1 335 ? -11.809 14.696 -1.123 1.00 96.88 335 GLY A CA 1
ATOM 2594 C C . GLY A 1 335 ? -12.569 14.242 -2.375 1.00 96.88 335 GLY A C 1
ATOM 2595 O O . GLY A 1 335 ? -13.659 14.747 -2.645 1.00 96.88 335 GLY A O 1
ATOM 2596 N N . ALA A 1 336 ? -12.018 13.282 -3.120 1.00 95.81 336 ALA A N 1
ATOM 2597 C CA . ALA A 1 336 ? -12.592 12.790 -4.370 1.00 95.81 336 ALA A CA 1
ATOM 2598 C C . ALA A 1 336 ? -13.715 11.752 -4.173 1.00 95.81 336 ALA A C 1
ATOM 2600 O O . ALA A 1 336 ? -14.698 11.772 -4.915 1.00 95.81 336 ALA A O 1
ATOM 2601 N N . LEU A 1 337 ? -13.583 10.860 -3.187 1.00 94.38 337 LEU A N 1
ATOM 2602 C CA . LEU A 1 337 ? -14.537 9.775 -2.910 1.00 94.38 337 LEU A CA 1
ATOM 2603 C C . LEU A 1 337 ? -15.516 10.091 -1.771 1.00 94.38 337 LEU A C 1
ATOM 2605 O O . LEU A 1 337 ? -16.571 9.465 -1.664 1.00 94.38 337 LEU A O 1
ATOM 2609 N N . GLY A 1 338 ? -15.189 11.077 -0.938 1.00 97.44 338 GLY A N 1
ATOM 2610 C CA . GLY A 1 338 ? -15.841 11.309 0.343 1.00 97.44 338 GLY A CA 1
ATOM 2611 C C . GLY A 1 338 ? -15.220 10.465 1.460 1.00 97.44 338 GLY A C 1
ATOM 2612 O O . GLY A 1 338 ? -14.646 9.404 1.222 1.00 97.44 338 GLY A O 1
ATOM 2613 N N . GLN A 1 339 ? -15.369 10.950 2.695 1.00 96.69 339 GLN A N 1
ATOM 2614 C CA . GLN A 1 339 ? -14.737 10.386 3.891 1.00 96.69 339 GLN A CA 1
ATOM 2615 C C . GLN A 1 339 ? -14.992 8.885 4.069 1.00 96.69 339 GLN A C 1
ATOM 2617 O O . GLN A 1 339 ? -14.054 8.098 4.030 1.00 96.69 339 GLN A O 1
ATOM 2622 N N . SER A 1 340 ? -16.259 8.484 4.215 1.00 96.06 340 SER A N 1
ATOM 2623 C CA . SER A 1 340 ? -16.601 7.111 4.603 1.00 96.06 340 SER A CA 1
ATOM 2624 C C . SER A 1 340 ? -16.143 6.062 3.589 1.00 96.06 340 SER A C 1
ATOM 2626 O O . SER A 1 340 ? -15.706 4.987 3.976 1.00 96.06 340 SER A O 1
ATOM 2628 N N . LEU A 1 341 ? -16.240 6.365 2.291 1.00 97.12 341 LEU A N 1
ATOM 2629 C CA . LEU A 1 341 ? -15.805 5.438 1.248 1.00 97.12 341 LEU A CA 1
ATOM 2630 C C . LEU A 1 341 ? -14.277 5.348 1.183 1.00 97.12 341 LEU A C 1
ATOM 2632 O O . LEU A 1 341 ? -13.747 4.250 1.044 1.00 97.12 341 LEU A O 1
ATOM 2636 N N . ALA A 1 342 ? -13.574 6.478 1.297 1.00 98.31 342 ALA A N 1
ATOM 2637 C CA . ALA A 1 342 ? -12.116 6.476 1.299 1.00 98.31 342 ALA A CA 1
ATOM 2638 C C . ALA A 1 342 ? -11.560 5.687 2.494 1.00 98.31 342 ALA A C 1
ATOM 2640 O O . ALA A 1 342 ? -10.706 4.832 2.303 1.00 98.31 342 ALA A O 1
ATOM 2641 N N . GLU A 1 343 ? -12.082 5.913 3.702 1.00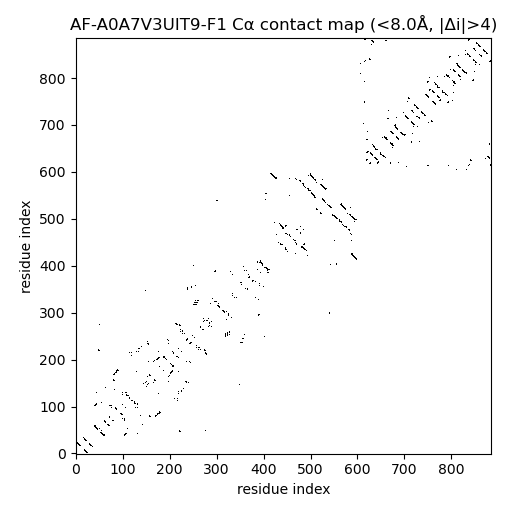 98.56 343 GLU A N 1
ATOM 2642 C CA . GLU A 1 343 ? -11.683 5.181 4.917 1.00 98.56 343 GLU A CA 1
ATOM 2643 C C . GLU A 1 343 ? -11.966 3.680 4.816 1.00 98.56 343 GLU A C 1
ATOM 2645 O O . GLU A 1 343 ? -11.113 2.877 5.193 1.00 98.56 343 GLU A O 1
ATOM 2650 N N . GLN A 1 344 ? -13.110 3.286 4.245 1.00 98.38 344 GLN A N 1
ATOM 2651 C CA . GLN A 1 344 ? -13.418 1.873 4.013 1.00 98.38 344 GLN A CA 1
ATOM 2652 C C . GLN A 1 344 ? -12.421 1.230 3.043 1.00 98.38 344 GLN A C 1
ATOM 2654 O O . GLN A 1 344 ? -11.834 0.200 3.360 1.00 98.38 344 GLN A O 1
ATOM 2659 N N . LEU A 1 345 ? -12.193 1.848 1.878 1.00 97.12 345 LEU A N 1
ATOM 2660 C CA . LEU A 1 345 ? -11.278 1.305 0.872 1.00 97.12 345 LEU A CA 1
ATOM 2661 C C . LEU A 1 345 ? -9.836 1.244 1.377 1.00 97.12 345 LEU A C 1
ATOM 2663 O O . LEU A 1 345 ? -9.156 0.257 1.117 1.00 97.12 345 LEU A O 1
ATOM 2667 N N . VAL A 1 346 ? -9.379 2.259 2.116 1.00 98.69 346 VAL A N 1
ATOM 2668 C CA . VAL A 1 346 ? -8.043 2.251 2.727 1.00 98.69 346 VAL A CA 1
ATOM 2669 C C . VAL A 1 346 ? -7.944 1.169 3.805 1.00 98.69 346 VAL A C 1
ATOM 2671 O O . VAL A 1 346 ? -6.945 0.466 3.856 1.00 98.69 346 VAL A O 1
ATOM 2674 N N . THR A 1 347 ? -8.967 0.965 4.643 1.00 98.44 347 THR A N 1
ATOM 2675 C CA . THR A 1 347 ? -8.944 -0.125 5.643 1.00 98.44 347 THR A CA 1
ATOM 2676 C C . THR A 1 347 ? -8.875 -1.498 4.979 1.00 98.44 347 THR A C 1
ATOM 2678 O O . THR A 1 347 ? -8.129 -2.369 5.423 1.00 98.44 347 THR A O 1
ATOM 2681 N N . ASP A 1 348 ? -9.646 -1.706 3.914 1.00 93.00 348 ASP A N 1
ATOM 2682 C CA . ASP A 1 348 ? -9.663 -2.985 3.209 1.00 93.00 348 ASP A CA 1
ATOM 2683 C C . ASP A 1 348 ? -8.390 -3.212 2.395 1.00 93.00 348 ASP A C 1
ATOM 2685 O O . ASP A 1 348 ? -7.924 -4.346 2.320 1.00 93.00 348 ASP A O 1
ATOM 2689 N N . SER A 1 349 ? -7.771 -2.156 1.861 1.00 94.69 349 SER A N 1
ATOM 2690 C CA . SER A 1 349 ? -6.492 -2.283 1.165 1.00 94.69 349 SER A CA 1
ATOM 2691 C C . SER A 1 349 ? -5.371 -2.728 2.095 1.00 94.69 349 SER A C 1
ATOM 2693 O O . SER A 1 349 ? -4.584 -3.583 1.700 1.00 94.69 349 SER A O 1
ATOM 2695 N N . LEU A 1 350 ? -5.330 -2.245 3.345 1.00 97.06 350 LEU A N 1
ATOM 2696 C CA . LEU A 1 350 ? -4.334 -2.678 4.337 1.00 97.06 350 LEU A CA 1
ATOM 2697 C C . LEU A 1 350 ? -4.338 -4.204 4.536 1.00 97.06 350 LEU A C 1
ATOM 2699 O O . LEU A 1 350 ? -3.279 -4.794 4.727 1.00 97.06 350 LEU A O 1
ATOM 2703 N N . LYS A 1 351 ? -5.509 -4.851 4.442 1.00 92.31 351 LYS A N 1
ATOM 2704 C CA . LYS A 1 351 ? -5.674 -6.313 4.577 1.00 92.31 351 LYS A CA 1
ATOM 2705 C C . LYS A 1 351 ? -5.159 -7.097 3.362 1.00 92.31 351 LYS A C 1
ATOM 2707 O O . LYS A 1 351 ? -4.986 -8.309 3.452 1.00 92.31 351 LYS A O 1
ATOM 2712 N N . LEU A 1 352 ? -4.978 -6.426 2.224 1.00 83.44 352 LEU A N 1
ATOM 2713 C CA . LEU A 1 352 ? -4.564 -7.017 0.948 1.00 83.44 352 LEU A CA 1
ATOM 2714 C C . LEU A 1 352 ? -3.067 -6.822 0.667 1.00 83.44 352 LEU A C 1
ATOM 2716 O O . LEU A 1 352 ? -2.532 -7.467 -0.233 1.00 83.44 352 LEU A O 1
ATOM 2720 N N . MET A 1 353 ? -2.401 -5.928 1.403 1.00 83.19 353 MET A N 1
ATOM 2721 C CA . MET A 1 353 ? -1.000 -5.577 1.169 1.00 83.19 353 MET A CA 1
ATOM 2722 C C . MET A 1 353 ? -0.032 -6.692 1.604 1.00 83.19 353 MET A C 1
ATOM 2724 O O . MET A 1 353 ? -0.260 -7.341 2.634 1.00 83.19 353 MET A O 1
ATOM 2728 N N . PRO A 1 354 ? 1.090 -6.878 0.874 1.00 74.12 354 PRO A N 1
ATOM 2729 C CA . PRO A 1 354 ? 2.201 -7.704 1.340 1.00 74.12 354 PRO A CA 1
ATOM 2730 C C . PRO A 1 354 ? 2.829 -7.135 2.618 1.00 74.12 354 PRO A C 1
ATOM 2732 O O . PRO A 1 354 ? 2.570 -6.002 3.018 1.00 74.12 354 PRO A O 1
ATOM 2735 N N . GLY A 1 355 ? 3.717 -7.912 3.240 1.00 81.94 355 GLY A N 1
ATOM 2736 C CA . GLY A 1 355 ? 4.652 -7.356 4.214 1.00 81.94 355 GLY A CA 1
ATOM 2737 C C . GLY A 1 355 ? 5.711 -6.490 3.526 1.00 81.94 355 GLY A C 1
ATOM 2738 O O . GLY A 1 355 ? 6.219 -6.878 2.482 1.00 81.94 355 GLY A O 1
ATOM 2739 N N . ASN A 1 356 ? 6.065 -5.356 4.130 1.00 81.88 356 ASN A N 1
ATOM 2740 C CA . ASN A 1 356 ? 6.978 -4.343 3.587 1.00 81.88 356 ASN A CA 1
ATOM 2741 C C . ASN A 1 356 ? 6.567 -3.779 2.208 1.00 81.88 356 ASN A C 1
ATOM 2743 O O . ASN A 1 356 ? 7.380 -3.801 1.286 1.00 81.88 356 ASN A O 1
ATOM 2747 N N . PRO A 1 357 ? 5.323 -3.281 2.041 1.00 88.25 357 PRO A N 1
ATOM 2748 C CA . PRO A 1 357 ? 4.849 -2.779 0.752 1.00 88.25 357 PRO A CA 1
ATOM 2749 C C . PRO A 1 357 ? 5.534 -1.463 0.350 1.00 88.25 357 PRO A C 1
ATOM 2751 O O . PRO A 1 357 ? 5.795 -0.605 1.198 1.00 88.25 357 PRO A O 1
ATOM 2754 N N . SER A 1 358 ? 5.739 -1.261 -0.950 1.00 90.88 358 SER A N 1
ATOM 2755 C CA . SER A 1 358 ? 6.005 0.058 -1.538 1.00 90.88 358 SER A CA 1
ATOM 2756 C C . SER A 1 358 ? 4.733 0.922 -1.573 1.00 90.88 358 SER A C 1
ATOM 2758 O O . SER A 1 358 ? 3.611 0.425 -1.422 1.00 90.88 358 SER A O 1
ATOM 2760 N N . MET A 1 359 ? 4.871 2.229 -1.833 1.00 95.19 359 MET A N 1
ATOM 2761 C CA . MET A 1 359 ? 3.698 3.098 -2.051 1.00 95.19 359 MET A CA 1
ATOM 2762 C C . MET A 1 359 ? 2.865 2.670 -3.271 1.00 95.19 359 MET A C 1
ATOM 2764 O O . MET A 1 359 ? 1.654 2.910 -3.310 1.00 95.19 359 MET A O 1
ATOM 2768 N N . LEU A 1 360 ? 3.489 2.015 -4.256 1.00 91.06 360 LEU A N 1
ATOM 2769 C CA . LEU A 1 360 ? 2.801 1.492 -5.437 1.00 91.06 360 LEU A CA 1
ATOM 2770 C C . LEU A 1 360 ? 2.043 0.197 -5.122 1.00 91.06 360 LEU A C 1
ATOM 2772 O O . LEU A 1 360 ? 0.888 0.080 -5.526 1.00 91.06 360 LEU A O 1
ATOM 2776 N N . ASP A 1 361 ? 2.607 -0.699 -4.304 1.00 87.94 361 ASP A N 1
ATOM 2777 C CA . ASP A 1 361 ? 1.880 -1.873 -3.793 1.00 87.94 361 ASP A CA 1
ATOM 2778 C C . ASP A 1 361 ? 0.638 -1.444 -3.009 1.00 87.94 361 ASP A C 1
ATOM 2780 O O . ASP A 1 361 ? -0.442 -2.018 -3.154 1.00 87.94 361 ASP A O 1
ATOM 2784 N N . ALA A 1 362 ? 0.764 -0.390 -2.199 1.00 95.06 362 ALA A N 1
ATOM 2785 C CA . ALA A 1 362 ? -0.351 0.133 -1.425 1.00 95.06 362 ALA A CA 1
ATOM 2786 C C . ALA A 1 362 ? -1.441 0.779 -2.301 1.00 95.06 362 ALA A C 1
ATOM 2788 O O . ALA A 1 362 ? -2.636 0.618 -2.024 1.00 95.06 362 ALA A O 1
ATOM 2789 N N . ARG A 1 363 ? -1.059 1.480 -3.380 1.00 95.25 363 ARG A N 1
ATOM 2790 C CA . ARG A 1 363 ? -1.995 1.957 -4.415 1.00 95.25 363 ARG A CA 1
ATOM 2791 C C . ARG A 1 363 ? -2.717 0.782 -5.068 1.00 95.25 363 ARG A C 1
ATOM 2793 O O . ARG A 1 363 ? -3.937 0.824 -5.215 1.00 95.25 363 ARG A O 1
ATOM 2800 N N . ASP A 1 364 ? -1.988 -0.256 -5.453 1.00 83.62 364 ASP A N 1
ATOM 2801 C CA . ASP A 1 364 ? -2.554 -1.394 -6.176 1.00 83.62 364 ASP A CA 1
ATOM 2802 C C . ASP A 1 364 ? -3.466 -2.233 -5.276 1.00 83.62 364 ASP A C 1
ATOM 2804 O O . ASP A 1 364 ? -4.548 -2.638 -5.703 1.00 83.62 364 ASP A O 1
ATOM 2808 N N . ALA A 1 365 ? -3.135 -2.361 -3.990 1.00 84.50 365 ALA A N 1
ATOM 2809 C CA . ALA A 1 365 ? -4.026 -2.923 -2.979 1.00 84.50 365 ALA A CA 1
ATOM 2810 C C . ALA A 1 365 ? -5.310 -2.092 -2.801 1.00 84.50 365 ALA A C 1
ATOM 2812 O O . ALA A 1 365 ? -6.383 -2.655 -2.582 1.00 84.50 365 ALA A O 1
ATOM 2813 N N . LEU A 1 366 ? -5.243 -0.761 -2.919 1.00 92.19 366 LEU A N 1
ATOM 2814 C CA . LEU A 1 366 ? -6.422 0.114 -2.875 1.00 92.19 366 LEU A CA 1
ATOM 2815 C C . LEU A 1 366 ? -7.318 -0.065 -4.106 1.00 92.19 366 LEU A C 1
ATOM 2817 O O . LEU A 1 366 ? -8.544 -0.106 -3.982 1.00 92.19 366 LEU A O 1
ATOM 2821 N N . LEU A 1 367 ? -6.720 -0.212 -5.288 1.00 81.31 367 LEU A N 1
ATOM 2822 C CA . LEU A 1 367 ? -7.449 -0.557 -6.508 1.00 81.31 367 LEU A CA 1
ATOM 2823 C C . LEU A 1 367 ? -8.084 -1.949 -6.364 1.00 81.31 367 LEU A C 1
ATOM 2825 O O . LEU A 1 367 ? -9.256 -2.125 -6.692 1.00 81.31 367 LEU A O 1
ATOM 2829 N N . LEU A 1 368 ? -7.370 -2.925 -5.809 1.00 73.38 368 LEU A N 1
ATOM 2830 C CA . LEU A 1 368 ? -7.924 -4.252 -5.548 1.00 73.38 368 LEU A CA 1
ATOM 2831 C C . LEU A 1 368 ? -9.072 -4.208 -4.525 1.00 73.38 368 LEU A C 1
ATOM 2833 O O . LEU A 1 368 ? -10.086 -4.877 -4.717 1.00 73.38 368 LEU A O 1
ATOM 2837 N N . ALA A 1 369 ? -8.974 -3.376 -3.486 1.00 77.12 369 ALA A N 1
ATOM 2838 C CA . ALA A 1 369 ? -10.058 -3.164 -2.528 1.00 77.12 369 ALA A CA 1
ATOM 2839 C C . ALA A 1 369 ? -11.317 -2.591 -3.204 1.00 77.12 369 ALA A C 1
ATOM 2841 O O . ALA A 1 369 ? -12.419 -3.084 -2.967 1.00 77.12 369 ALA A O 1
ATOM 2842 N N . ASP A 1 370 ? -11.180 -1.609 -4.103 1.00 81.12 370 ASP A N 1
ATOM 2843 C CA . ASP A 1 370 ? -12.319 -1.092 -4.882 1.00 81.12 370 ASP A CA 1
ATOM 2844 C C . ASP A 1 370 ? -12.899 -2.145 -5.834 1.00 81.12 370 ASP A C 1
ATOM 2846 O O . ASP A 1 370 ? -14.121 -2.254 -5.992 1.00 81.12 370 ASP A O 1
ATOM 2850 N N . GLN A 1 371 ? -12.033 -2.957 -6.443 1.00 73.69 371 GLN A N 1
ATOM 2851 C CA . GLN A 1 371 ? -12.458 -4.071 -7.282 1.00 73.69 371 GLN A CA 1
ATOM 2852 C C . GLN A 1 371 ? -13.303 -5.073 -6.485 1.00 73.69 371 GLN A C 1
ATOM 2854 O O . GLN A 1 371 ? -14.383 -5.454 -6.939 1.00 73.69 371 GLN A O 1
ATOM 2859 N N . ASN A 1 372 ? -12.861 -5.438 -5.282 1.00 69.56 372 ASN A N 1
ATOM 2860 C CA . ASN A 1 372 ? -13.543 -6.398 -4.417 1.00 69.56 372 ASN A CA 1
ATOM 2861 C C . ASN A 1 372 ? -14.850 -5.844 -3.835 1.00 69.56 372 ASN A C 1
ATOM 2863 O O . ASN A 1 372 ? -15.860 -6.547 -3.799 1.00 69.56 372 ASN A O 1
ATOM 2867 N N . ASN A 1 373 ? -14.849 -4.583 -3.403 1.00 71.12 373 ASN A N 1
ATOM 2868 C CA . ASN A 1 373 ? -15.978 -3.997 -2.681 1.00 71.12 373 ASN A CA 1
ATOM 2869 C C . ASN A 1 373 ? -17.074 -3.473 -3.608 1.00 71.12 373 ASN A C 1
ATOM 2871 O O . ASN A 1 373 ? -18.259 -3.536 -3.275 1.00 71.12 373 ASN A O 1
ATOM 2875 N N . SER A 1 374 ? -16.679 -2.939 -4.764 1.00 69.12 374 SER A N 1
ATOM 2876 C CA . SER A 1 374 ? -17.573 -2.163 -5.624 1.00 69.12 374 SER A CA 1
ATOM 2877 C C . SER A 1 374 ? -17.507 -2.574 -7.095 1.00 69.12 374 SER A C 1
ATOM 2879 O O . SER A 1 374 ? -18.141 -1.930 -7.929 1.00 69.12 374 SER A O 1
ATOM 2881 N N . GLY A 1 375 ? -16.750 -3.620 -7.444 1.00 56.41 375 GLY A N 1
ATOM 2882 C CA . GLY A 1 375 ? -16.558 -4.045 -8.832 1.00 56.41 375 GLY A CA 1
ATOM 2883 C C . GLY A 1 375 ? -15.731 -3.064 -9.668 1.00 56.41 375 GLY A C 1
ATOM 2884 O O . GLY A 1 375 ? -15.872 -3.054 -10.889 1.00 56.41 375 GLY A O 1
ATOM 2885 N N . GLY A 1 376 ? -14.919 -2.212 -9.029 1.00 62.72 376 GLY A N 1
ATOM 2886 C CA . GLY A 1 376 ? -13.989 -1.311 -9.716 1.00 62.72 376 GLY A CA 1
ATOM 2887 C C . GLY A 1 376 ? -14.595 0.018 -10.189 1.00 62.72 376 GLY A C 1
ATOM 2888 O O . GLY A 1 376 ? -14.037 0.688 -11.060 1.00 62.72 376 GLY A O 1
ATOM 2889 N N . ILE A 1 377 ? -15.758 0.424 -9.671 1.00 72.75 377 ILE A N 1
ATOM 2890 C CA . ILE A 1 377 ? -16.434 1.657 -10.118 1.00 72.75 377 ILE A CA 1
ATOM 2891 C C . ILE A 1 377 ? -15.680 2.947 -9.749 1.00 72.75 377 ILE A C 1
ATOM 2893 O O . ILE A 1 377 ? -15.981 3.999 -10.320 1.00 72.75 377 ILE A O 1
ATOM 2897 N N . HIS A 1 378 ? -14.730 2.900 -8.807 1.00 76.94 378 HIS A N 1
ATOM 2898 C CA . HIS A 1 378 ? -13.962 4.061 -8.350 1.00 76.94 378 HIS A CA 1
ATOM 2899 C C . HIS A 1 378 ? -12.520 4.091 -8.879 1.00 76.94 378 HIS A C 1
ATOM 2901 O O . HIS A 1 378 ? -11.845 5.110 -8.710 1.00 76.94 378 HIS A O 1
ATOM 2907 N N . GLN A 1 379 ? -12.083 3.058 -9.605 1.00 78.12 379 GLN A N 1
ATOM 2908 C CA . GLN A 1 379 ? -10.763 2.930 -10.243 1.00 78.12 379 GLN A CA 1
ATOM 2909 C C . GLN A 1 379 ? -10.297 4.209 -10.943 1.00 78.12 379 GLN A C 1
ATOM 2911 O O . GLN A 1 379 ? -9.197 4.688 -10.688 1.00 78.12 379 GLN A O 1
ATOM 2916 N N . SER A 1 380 ? -11.132 4.817 -11.796 1.00 76.56 380 SER A N 1
ATOM 2917 C CA . SER A 1 380 ? -10.745 6.031 -12.533 1.00 76.56 380 SER A CA 1
ATOM 2918 C C . SER A 1 380 ? -10.436 7.210 -11.611 1.00 76.56 380 SER A C 1
ATOM 2920 O O . SER A 1 380 ? -9.560 8.023 -11.901 1.00 76.56 380 SER A O 1
ATOM 2922 N N . THR A 1 381 ? -11.169 7.314 -10.501 1.00 85.62 381 THR A N 1
ATOM 2923 C CA . THR A 1 381 ? -10.971 8.366 -9.504 1.00 85.62 381 THR A CA 1
ATOM 2924 C C . THR A 1 381 ? -9.704 8.104 -8.702 1.00 85.62 381 THR A C 1
ATOM 2926 O O . THR A 1 381 ? -8.905 9.024 -8.541 1.00 85.62 381 THR A O 1
ATOM 2929 N N . ILE A 1 382 ? -9.488 6.859 -8.263 1.00 87.69 382 ILE A N 1
ATOM 2930 C CA . ILE A 1 382 ? -8.274 6.445 -7.548 1.00 87.69 382 ILE A CA 1
ATOM 2931 C C . ILE A 1 382 ? -7.048 6.717 -8.429 1.00 87.69 382 ILE A C 1
ATOM 2933 O O . ILE A 1 382 ? -6.168 7.477 -8.034 1.00 87.69 382 ILE A O 1
ATOM 2937 N N . TRP A 1 383 ? -7.041 6.228 -9.671 1.00 84.44 383 TRP A N 1
ATOM 2938 C CA . TRP A 1 383 ? -5.962 6.490 -10.624 1.00 84.44 383 TRP A CA 1
ATOM 2939 C C . TRP A 1 383 ? -5.716 7.976 -10.848 1.00 84.44 383 TRP A C 1
ATOM 2941 O O . TRP A 1 383 ? -4.569 8.408 -10.825 1.00 84.44 383 TRP A O 1
ATOM 2951 N N . SER A 1 384 ? -6.765 8.784 -11.023 1.00 82.62 384 SER A N 1
ATOM 2952 C CA . SER A 1 384 ? -6.598 10.228 -11.206 1.00 82.62 384 SER A CA 1
ATOM 2953 C C . SER A 1 384 ? -5.947 10.910 -10.000 1.00 82.62 384 SER A C 1
ATOM 2955 O O . SER A 1 384 ? -5.207 11.877 -10.188 1.00 82.62 384 SER A O 1
ATOM 2957 N N . VAL A 1 385 ? -6.245 10.460 -8.781 1.00 94.12 385 VAL A N 1
ATOM 2958 C CA . VAL A 1 385 ? -5.671 11.012 -7.547 1.00 94.12 385 VAL A CA 1
ATOM 2959 C C . VAL A 1 385 ? -4.199 10.628 -7.420 1.00 94.12 385 VAL A C 1
ATOM 2961 O O . VAL A 1 385 ? -3.354 11.506 -7.248 1.00 94.12 385 VAL A O 1
ATOM 2964 N N . PHE A 1 386 ? -3.883 9.344 -7.573 1.00 95.00 386 PHE A N 1
ATOM 2965 C CA . PHE A 1 386 ? -2.518 8.834 -7.440 1.00 95.00 386 PHE A CA 1
ATOM 2966 C C . PHE A 1 386 ? -1.605 9.335 -8.562 1.00 95.00 386 PHE A C 1
ATOM 2968 O O . PHE A 1 386 ? -0.509 9.828 -8.292 1.00 95.00 386 PHE A O 1
ATOM 2975 N N . ALA A 1 387 ? -2.084 9.343 -9.809 1.00 82.25 387 ALA A N 1
ATOM 2976 C CA . ALA A 1 387 ? -1.349 9.890 -10.946 1.00 82.25 387 ALA A CA 1
ATOM 2977 C C . ALA A 1 387 ? -1.014 11.373 -10.756 1.00 82.25 387 ALA A C 1
ATOM 2979 O O . ALA A 1 387 ? 0.112 11.788 -11.004 1.00 82.25 387 ALA A O 1
ATOM 2980 N N . LYS A 1 388 ? -1.937 12.189 -10.227 1.00 84.88 388 LYS A N 1
ATOM 2981 C CA . LYS A 1 388 ? -1.663 13.606 -9.916 1.00 84.88 388 LYS A CA 1
ATOM 2982 C C . LYS A 1 388 ? -0.501 13.778 -8.925 1.00 84.88 388 LYS A C 1
ATOM 2984 O O . LYS A 1 388 ? 0.143 14.827 -8.926 1.00 84.88 388 LYS A O 1
ATOM 2989 N N . ARG A 1 389 ? -0.239 12.769 -8.094 1.00 90.75 389 ARG A N 1
ATOM 2990 C CA . ARG A 1 389 ? 0.814 12.750 -7.074 1.00 90.75 389 ARG A CA 1
ATOM 2991 C C . ARG A 1 389 ? 2.037 11.932 -7.487 1.00 90.75 389 ARG A C 1
ATOM 2993 O O . ARG A 1 389 ? 2.878 11.675 -6.640 1.00 90.75 389 ARG A O 1
ATOM 3000 N N . GLY A 1 390 ? 2.187 11.574 -8.763 1.00 79.50 390 GLY A N 1
ATOM 3001 C CA . GLY A 1 390 ? 3.371 10.865 -9.258 1.00 79.50 390 GLY A CA 1
ATOM 3002 C C . GLY A 1 390 ? 3.327 9.345 -9.073 1.00 79.50 390 GLY A C 1
ATOM 3003 O O . GLY A 1 390 ? 4.317 8.683 -9.357 1.00 79.50 390 GLY A O 1
ATOM 3004 N N . MET A 1 391 ? 2.197 8.780 -8.640 1.00 90.75 391 MET A N 1
ATOM 3005 C CA . MET A 1 391 ? 1.981 7.332 -8.477 1.00 90.75 391 MET A CA 1
ATOM 3006 C C . MET A 1 391 ? 1.064 6.783 -9.586 1.00 90.75 391 MET A C 1
ATOM 3008 O O . MET A 1 391 ? 0.146 5.999 -9.341 1.00 90.75 391 MET A O 1
ATOM 3012 N N . GLY A 1 392 ? 1.255 7.270 -10.812 1.00 74.44 392 GLY A N 1
ATOM 3013 C CA . GLY A 1 392 ? 0.491 6.920 -12.010 1.00 74.44 392 GLY A CA 1
ATOM 3014 C C . GLY A 1 392 ? 0.779 5.522 -12.547 1.00 74.44 392 GLY A C 1
ATOM 3015 O O . GLY A 1 392 ? 1.580 4.779 -11.989 1.00 74.44 392 GLY A O 1
ATOM 3016 N N . PHE A 1 393 ? 0.086 5.145 -13.618 1.00 70.38 393 PHE A N 1
ATOM 3017 C CA . PHE A 1 393 ? 0.060 3.771 -14.126 1.00 70.38 393 PHE A CA 1
ATOM 3018 C C . PHE A 1 393 ? 1.444 3.235 -14.499 1.00 70.38 393 PHE A C 1
ATOM 3020 O O . PHE A 1 393 ? 1.755 2.098 -14.166 1.00 70.38 393 PHE A O 1
ATOM 3027 N N . SER A 1 394 ? 2.286 4.062 -15.116 1.00 62.47 394 SER A N 1
ATOM 3028 C CA . SER A 1 394 ? 3.656 3.686 -15.479 1.00 62.47 394 SER A CA 1
ATOM 3029 C C . SER A 1 394 ? 4.692 3.922 -14.374 1.00 62.47 394 SER A C 1
ATOM 3031 O O . SER A 1 394 ? 5.882 3.871 -14.661 1.00 62.47 394 SER A O 1
ATOM 3033 N N . ALA A 1 395 ? 4.276 4.218 -13.136 1.00 73.56 395 ALA A N 1
ATOM 3034 C CA . ALA A 1 395 ? 5.212 4.374 -12.027 1.00 73.56 395 ALA A CA 1
ATOM 3035 C C . ALA A 1 395 ? 5.854 3.019 -11.680 1.00 73.56 395 ALA A C 1
ATOM 3037 O O . ALA A 1 395 ? 5.163 2.001 -11.688 1.00 73.56 395 ALA A O 1
ATOM 3038 N N . GLU A 1 396 ? 7.147 3.009 -11.357 1.00 71.06 396 GLU A N 1
ATOM 3039 C CA . GLU A 1 396 ? 7.911 1.797 -11.022 1.00 71.06 396 GLU A CA 1
ATOM 3040 C C . GLU A 1 396 ? 8.615 1.988 -9.664 1.00 71.06 396 GLU A C 1
ATOM 3042 O O . GLU A 1 396 ? 9.116 3.076 -9.359 1.00 71.06 396 GLU A O 1
ATOM 3047 N N . SER A 1 397 ? 8.628 0.930 -8.853 1.00 73.50 397 SER A N 1
ATOM 3048 C CA . SER A 1 397 ? 9.436 0.778 -7.638 1.00 73.50 397 SER A CA 1
ATOM 3049 C C . SER A 1 397 ? 9.654 -0.718 -7.396 1.00 73.50 397 SER A C 1
ATOM 3051 O O . SER A 1 397 ? 8.788 -1.521 -7.749 1.00 73.50 397 SER A O 1
ATOM 3053 N N . GLY A 1 398 ? 10.815 -1.091 -6.861 1.00 61.84 398 GLY A N 1
ATOM 3054 C CA . GLY A 1 398 ? 11.179 -2.485 -6.602 1.00 61.84 398 GLY A CA 1
ATOM 3055 C C . GLY A 1 398 ? 10.427 -3.101 -5.421 1.00 61.84 398 GLY A C 1
ATOM 3056 O O . GLY A 1 398 ? 9.769 -4.127 -5.585 1.00 61.84 398 GLY A O 1
ATOM 3057 N N . ASP A 1 399 ? 10.530 -2.488 -4.239 1.00 69.75 399 ASP A N 1
ATOM 3058 C CA . ASP A 1 399 ? 9.891 -2.939 -2.996 1.00 69.75 399 ASP A CA 1
ATOM 3059 C C . ASP A 1 399 ? 9.747 -1.791 -1.967 1.00 69.75 399 ASP A C 1
ATOM 3061 O O . ASP A 1 399 ? 9.959 -0.619 -2.278 1.00 69.75 399 ASP A O 1
ATOM 3065 N N . GLY A 1 400 ? 9.341 -2.105 -0.730 1.00 75.25 400 GLY A N 1
ATOM 3066 C CA . GLY A 1 400 ? 9.198 -1.121 0.350 1.00 75.25 400 GLY A CA 1
ATOM 3067 C C . GLY A 1 400 ? 10.508 -0.530 0.892 1.00 75.25 400 GLY A C 1
ATOM 3068 O O . GLY A 1 400 ? 10.451 0.464 1.627 1.00 75.25 400 GLY A O 1
ATOM 3069 N N . ASP A 1 401 ? 11.660 -1.110 0.548 1.00 74.38 401 ASP A N 1
ATOM 3070 C CA . ASP A 1 401 ? 13.004 -0.617 0.881 1.00 74.38 401 ASP A CA 1
ATOM 3071 C C . ASP A 1 401 ? 13.605 0.210 -0.264 1.00 74.38 401 ASP A C 1
ATOM 3073 O O . ASP A 1 401 ? 14.541 0.984 -0.053 1.00 74.38 401 ASP A O 1
ATOM 3077 N N . ASP A 1 402 ? 13.033 0.103 -1.461 1.00 71.06 402 ASP A N 1
ATOM 3078 C CA . ASP A 1 402 ? 13.462 0.860 -2.618 1.00 71.06 402 ASP A CA 1
ATOM 3079 C C . ASP A 1 402 ? 13.316 2.368 -2.398 1.00 71.06 402 ASP A C 1
ATOM 3081 O O . ASP A 1 402 ? 12.399 2.896 -1.757 1.00 71.06 402 ASP A O 1
ATOM 3085 N N . THR A 1 403 ? 14.286 3.067 -2.953 1.00 70.94 403 THR A N 1
ATOM 3086 C CA . THR A 1 403 ? 14.504 4.491 -2.790 1.00 70.94 403 THR A CA 1
ATOM 3087 C C . THR A 1 403 ? 14.778 5.209 -4.107 1.00 70.94 403 THR A C 1
ATOM 3089 O O . THR A 1 403 ? 14.817 6.444 -4.142 1.00 70.94 403 THR A O 1
ATOM 3092 N N . ILE A 1 404 ? 14.936 4.450 -5.193 1.00 66.19 404 ILE A N 1
ATOM 3093 C CA . ILE A 1 404 ? 15.062 4.959 -6.551 1.00 66.19 404 ILE A CA 1
ATOM 3094 C C . ILE A 1 404 ? 13.701 4.791 -7.211 1.00 66.19 404 ILE A C 1
ATOM 3096 O O . ILE A 1 404 ? 13.340 3.736 -7.711 1.00 66.19 404 ILE A O 1
ATOM 3100 N N . LEU A 1 405 ? 12.917 5.863 -7.186 1.00 73.62 405 LEU A N 1
ATOM 3101 C CA . LEU A 1 405 ? 11.512 5.786 -7.563 1.00 73.62 405 LEU A CA 1
ATOM 3102 C C . LEU A 1 405 ? 11.300 6.338 -8.967 1.00 73.62 405 LEU A C 1
ATOM 3104 O O . LEU A 1 405 ? 11.727 7.454 -9.293 1.00 73.62 405 LEU A O 1
ATOM 3108 N N . PHE A 1 406 ? 10.561 5.599 -9.789 1.00 69.69 406 PHE A N 1
ATOM 3109 C CA . PHE A 1 406 ? 10.083 6.105 -11.064 1.00 69.69 406 PHE A CA 1
ATOM 3110 C C . PHE A 1 406 ? 8.666 6.645 -10.889 1.00 69.69 406 PHE A C 1
ATOM 3112 O O . PHE A 1 406 ? 7.682 5.918 -10.975 1.00 69.69 406 PHE A O 1
ATOM 3119 N N . ALA A 1 407 ? 8.549 7.949 -10.641 1.00 76.81 407 ALA A N 1
ATOM 3120 C CA . ALA A 1 407 ? 7.246 8.596 -10.596 1.00 76.81 407 ALA A CA 1
ATOM 3121 C C . ALA A 1 407 ? 6.607 8.658 -11.986 1.00 76.81 407 ALA A C 1
ATOM 3123 O O . ALA A 1 407 ? 7.285 8.901 -12.983 1.00 76.81 407 ALA A O 1
ATOM 3124 N N . ALA A 1 408 ? 5.286 8.533 -12.051 1.00 68.12 408 ALA A N 1
ATOM 3125 C CA . ALA A 1 408 ? 4.526 8.727 -13.276 1.00 68.12 408 ALA A CA 1
ATOM 3126 C C . ALA A 1 408 ? 3.205 9.448 -13.014 1.00 68.12 408 ALA A C 1
ATOM 3128 O O . ALA A 1 408 ? 2.641 9.380 -11.926 1.00 68.12 408 ALA A O 1
ATOM 3129 N N . PHE A 1 409 ? 2.707 10.166 -14.018 1.00 74.25 409 PHE A N 1
ATOM 3130 C CA . PHE A 1 409 ? 1.509 11.006 -13.894 1.00 74.25 409 PHE A CA 1
ATOM 3131 C C . PHE A 1 409 ? 0.397 10.593 -14.865 1.00 74.25 409 PHE A C 1
ATOM 3133 O O . PHE A 1 409 ? -0.578 11.320 -15.065 1.00 74.25 409 PHE A O 1
ATOM 3140 N N . ASP A 1 410 ? 0.552 9.433 -15.496 1.00 63.06 410 ASP A N 1
ATOM 3141 C CA . ASP A 1 410 ? -0.430 8.823 -16.375 1.00 63.06 410 ASP A CA 1
ATOM 3142 C C . ASP A 1 410 ? -1.474 8.027 -15.582 1.00 63.06 410 ASP A C 1
ATOM 3144 O O . ASP A 1 410 ? -1.241 7.538 -14.481 1.00 63.06 410 ASP A O 1
ATOM 3148 N N . THR A 1 411 ? -2.662 7.904 -16.161 1.00 66.38 411 THR A N 1
ATOM 3149 C CA . THR A 1 411 ? -3.687 6.954 -15.703 1.00 66.38 411 THR A CA 1
ATOM 3150 C C . THR A 1 411 ? -3.743 5.797 -16.707 1.00 66.38 411 THR A C 1
ATOM 3152 O O . THR A 1 411 ? -3.172 5.953 -17.792 1.00 66.38 411 THR A O 1
ATOM 3155 N N . PRO A 1 412 ? -4.425 4.669 -16.418 1.00 58.50 412 PRO A N 1
ATOM 3156 C CA . PRO A 1 412 ? -4.615 3.562 -17.362 1.00 58.50 412 PRO A CA 1
ATOM 3157 C C . PRO A 1 412 ? -5.504 3.981 -18.548 1.00 58.50 412 PRO A C 1
ATOM 3159 O O . PRO A 1 412 ? -6.688 3.679 -18.621 1.00 58.50 412 PRO A O 1
ATOM 3162 N N . ALA A 1 413 ? -4.924 4.802 -19.417 1.00 55.00 413 ALA A N 1
ATOM 3163 C CA . ALA A 1 413 ? -5.355 5.332 -20.707 1.00 55.00 413 ALA A CA 1
ATOM 3164 C C . ALA A 1 413 ? -4.500 6.581 -21.012 1.00 55.00 413 ALA A C 1
ATOM 3166 O O . ALA A 1 413 ? -5.012 7.674 -21.248 1.00 55.00 413 ALA A O 1
ATOM 3167 N N . ALA A 1 414 ? -3.178 6.421 -21.000 1.00 35.16 414 ALA A N 1
ATOM 3168 C CA . ALA A 1 414 ? -2.248 7.252 -21.756 1.00 35.16 414 ALA A CA 1
ATOM 3169 C C . ALA A 1 414 ? -0.946 6.462 -21.963 1.00 35.16 414 ALA A C 1
ATOM 3171 O O . ALA A 1 414 ? -0.006 6.631 -21.193 1.00 35.16 414 ALA A O 1
ATOM 3172 N N . PRO A 1 415 ? -0.858 5.605 -22.996 1.00 36.75 415 PRO A N 1
ATOM 3173 C CA . PRO A 1 415 ? 0.431 5.096 -23.430 1.00 36.75 415 PRO A CA 1
ATOM 3174 C C . PRO A 1 415 ? 1.273 6.286 -23.892 1.00 36.75 415 PRO A C 1
ATOM 3176 O O . PRO A 1 415 ? 0.895 7.004 -24.825 1.00 36.75 415 PRO A O 1
ATOM 3179 N N . LEU A 1 416 ? 2.410 6.508 -23.241 1.00 39.88 416 LEU A N 1
ATOM 3180 C CA . LEU A 1 416 ? 3.450 7.357 -23.800 1.00 39.88 416 LEU A CA 1
ATOM 3181 C C . LEU A 1 416 ? 4.003 6.644 -25.040 1.00 39.88 416 LEU A C 1
ATOM 3183 O O . LEU A 1 416 ? 4.328 5.458 -25.018 1.00 39.88 416 LEU A O 1
ATOM 3187 N N . THR A 1 417 ? 4.035 7.354 -26.163 1.00 37.91 417 THR A N 1
ATOM 3188 C CA . THR A 1 417 ? 4.591 6.844 -27.422 1.00 37.91 417 THR A CA 1
ATOM 3189 C C . THR A 1 417 ? 6.077 6.508 -27.260 1.00 37.91 417 THR A C 1
ATOM 3191 O O . THR A 1 417 ? 6.769 7.272 -26.587 1.00 37.91 417 THR A O 1
ATOM 3194 N N . PRO A 1 418 ? 6.608 5.464 -27.931 1.00 40.94 418 PRO A N 1
ATOM 3195 C CA . PRO A 1 418 ? 8.043 5.191 -27.956 1.00 40.94 418 PRO A CA 1
ATOM 3196 C C . PRO A 1 418 ? 8.779 6.430 -28.457 1.00 40.94 418 PRO A C 1
ATOM 3198 O O . PRO A 1 418 ? 8.602 6.848 -29.607 1.00 40.94 418 PRO A O 1
ATOM 3201 N N . GLY A 1 419 ? 9.533 7.074 -27.575 1.00 55.28 419 GLY A N 1
ATOM 3202 C CA . GLY A 1 419 ? 10.115 8.353 -27.913 1.00 55.28 419 GLY A CA 1
ATOM 3203 C C . GLY A 1 419 ? 11.495 8.254 -28.531 1.00 55.28 419 GLY A C 1
ATOM 3204 O O . GLY A 1 419 ? 12.138 7.209 -28.634 1.00 55.28 419 GLY A O 1
ATOM 3205 N N . THR A 1 420 ? 11.921 9.405 -29.031 1.00 72.12 420 THR A N 1
ATOM 3206 C CA . THR A 1 420 ? 13.212 9.571 -29.685 1.00 72.12 420 THR A CA 1
ATOM 3207 C C . THR A 1 420 ? 14.308 9.562 -28.624 1.00 72.12 420 THR A C 1
ATOM 3209 O O . THR A 1 420 ? 14.191 10.247 -27.610 1.00 72.12 420 THR A O 1
ATOM 3212 N N . VAL A 1 421 ? 15.393 8.823 -28.864 1.00 81.00 421 VAL A N 1
ATOM 3213 C CA . VAL A 1 421 ? 16.594 8.890 -28.019 1.00 81.00 421 VAL A CA 1
ATOM 3214 C C . VAL A 1 421 ? 17.193 10.295 -28.137 1.00 81.00 421 VAL A C 1
ATOM 3216 O O . VAL A 1 421 ? 17.671 10.687 -29.203 1.00 81.00 421 VAL A O 1
ATOM 3219 N N . LEU A 1 422 ? 17.133 11.059 -27.047 1.00 83.50 422 LEU A N 1
ATOM 3220 C CA . LEU A 1 422 ? 17.657 12.424 -26.937 1.00 83.50 422 LEU A CA 1
ATOM 3221 C C . LEU A 1 422 ? 19.157 12.425 -26.629 1.00 83.50 422 LEU A C 1
ATOM 3223 O O . LEU A 1 422 ? 19.876 13.337 -27.039 1.00 83.50 422 LEU A O 1
ATOM 3227 N N . PHE A 1 423 ? 19.627 11.405 -25.912 1.00 89.00 423 PHE A N 1
ATOM 3228 C CA . PHE A 1 423 ? 21.028 11.214 -25.557 1.00 89.00 423 PHE A CA 1
ATOM 3229 C C . PHE A 1 423 ? 21.335 9.728 -25.375 1.00 89.00 423 PHE A C 1
ATOM 3231 O O . PHE A 1 423 ? 20.500 8.981 -24.873 1.00 89.00 423 PHE A O 1
ATOM 3238 N N . LEU A 1 424 ? 22.528 9.307 -25.785 1.00 88.12 424 LEU A N 1
ATOM 3239 C CA . LEU A 1 424 ? 23.044 7.960 -25.566 1.00 88.12 424 LEU A CA 1
ATOM 3240 C C . LEU A 1 424 ? 24.566 8.030 -25.487 1.00 88.12 424 LEU A C 1
ATOM 3242 O O . LEU A 1 424 ? 25.202 8.570 -26.397 1.00 88.12 424 LEU A O 1
ATOM 3246 N N . ASP A 1 425 ? 25.128 7.457 -24.432 1.00 86.81 425 ASP A N 1
ATOM 3247 C CA . ASP A 1 425 ? 26.560 7.261 -24.257 1.00 86.81 425 ASP A CA 1
ATOM 3248 C C . ASP A 1 425 ? 26.808 5.874 -23.652 1.00 86.81 425 ASP A C 1
ATOM 3250 O O . ASP A 1 425 ? 26.389 5.583 -22.534 1.00 86.81 425 ASP A O 1
ATOM 3254 N N . ASP A 1 426 ? 27.467 5.022 -24.435 1.00 84.19 426 ASP A N 1
ATOM 3255 C CA . ASP A 1 426 ? 27.848 3.649 -24.086 1.00 84.19 426 ASP A CA 1
ATOM 3256 C C . ASP A 1 426 ? 29.192 3.593 -23.340 1.00 84.19 426 ASP A C 1
ATOM 3258 O O . ASP A 1 426 ? 29.704 2.514 -23.089 1.00 84.19 426 ASP A O 1
ATOM 3262 N N . MET A 1 427 ? 29.802 4.750 -23.048 1.00 84.94 427 MET A N 1
ATOM 3263 C CA . MET A 1 427 ? 31.090 4.910 -22.357 1.00 84.94 427 MET A CA 1
ATOM 3264 C C . MET A 1 427 ? 32.316 4.304 -23.064 1.00 84.94 427 MET A C 1
ATOM 3266 O O . MET A 1 427 ? 33.441 4.485 -22.595 1.00 84.94 427 MET A O 1
ATOM 3270 N N . GLU A 1 428 ? 32.158 3.727 -24.262 1.00 81.19 428 GLU A N 1
ATOM 3271 C CA . GLU A 1 428 ? 33.230 3.057 -25.019 1.00 81.19 428 GLU A CA 1
ATOM 3272 C C . GLU A 1 428 ? 34.055 3.998 -25.912 1.00 81.19 428 GLU A C 1
ATOM 3274 O O . GLU A 1 428 ? 35.156 3.666 -26.364 1.00 81.19 428 GLU A O 1
ATOM 3279 N N . LYS A 1 429 ? 33.539 5.196 -26.211 1.00 67.44 429 LYS A N 1
ATOM 3280 C CA . LYS A 1 429 ? 34.172 6.155 -27.145 1.00 67.44 429 LYS A CA 1
ATOM 3281 C C . LYS A 1 429 ? 34.971 7.261 -26.443 1.00 67.44 429 LYS A C 1
ATOM 3283 O O . LYS A 1 429 ? 35.403 8.216 -27.098 1.00 67.44 429 LYS A O 1
ATOM 3288 N N . GLY A 1 430 ? 35.223 7.119 -25.140 1.00 65.56 430 GLY A N 1
ATOM 3289 C CA . GLY A 1 430 ? 35.905 8.103 -24.292 1.00 65.56 430 GLY A CA 1
ATOM 3290 C C . GLY A 1 430 ? 34.932 9.042 -23.569 1.00 65.56 430 GLY A C 1
ATOM 3291 O O . GLY A 1 430 ? 33.757 8.743 -23.448 1.00 65.56 430 GLY A O 1
ATOM 3292 N N . ALA A 1 431 ? 35.413 10.199 -23.095 1.00 62.16 431 ALA A N 1
ATOM 3293 C CA . ALA A 1 431 ? 34.642 11.146 -22.271 1.00 62.16 431 ALA A CA 1
ATOM 3294 C C . ALA A 1 431 ? 34.212 12.451 -22.999 1.00 62.16 431 ALA A C 1
ATOM 3296 O O . ALA A 1 431 ? 34.462 13.542 -22.471 1.00 62.16 431 ALA A O 1
ATOM 3297 N N . PRO A 1 432 ? 33.649 12.440 -24.226 1.00 66.75 432 PRO A N 1
ATOM 3298 C CA . PRO A 1 432 ? 33.378 13.684 -24.941 1.00 66.75 432 PRO A CA 1
ATOM 3299 C C . PRO A 1 432 ? 32.247 14.488 -24.275 1.00 66.75 432 PRO A C 1
ATOM 3301 O O . PRO A 1 432 ? 31.068 14.225 -24.465 1.00 66.75 432 PRO A O 1
ATOM 3304 N N . GLY A 1 433 ? 32.626 15.528 -23.528 1.00 81.62 433 GLY A N 1
ATOM 3305 C CA . GLY A 1 433 ? 31.704 16.499 -22.926 1.00 81.62 433 GLY A CA 1
ATOM 3306 C C . GLY A 1 433 ? 31.308 16.216 -21.474 1.00 81.62 433 GLY A C 1
ATOM 3307 O O . GLY A 1 433 ? 30.665 17.070 -20.866 1.00 81.62 433 GLY A O 1
ATOM 3308 N N . TRP A 1 434 ? 31.737 15.087 -20.904 1.00 91.44 434 TRP A N 1
ATOM 3309 C CA . TRP A 1 434 ? 31.623 14.816 -19.471 1.00 91.44 434 TRP A CA 1
ATOM 3310 C C . TRP A 1 434 ? 32.621 15.658 -18.674 1.00 91.44 434 TRP A C 1
ATOM 3312 O O . TRP A 1 434 ? 33.757 15.879 -19.105 1.00 91.44 434 TRP A O 1
ATOM 3322 N N . THR A 1 435 ? 32.215 16.133 -17.498 1.00 92.75 435 THR A N 1
ATOM 3323 C CA . THR A 1 435 ? 33.088 16.922 -16.614 1.00 92.75 435 THR A CA 1
ATOM 3324 C C . THR A 1 435 ? 33.041 16.409 -15.185 1.00 92.75 435 THR A C 1
ATOM 3326 O O . THR A 1 435 ? 32.006 15.947 -14.718 1.00 92.75 435 THR A O 1
ATOM 3329 N N . VAL A 1 436 ? 34.173 16.498 -14.487 1.00 91.88 436 VAL A N 1
ATOM 3330 C CA . VAL A 1 436 ? 34.301 16.070 -13.091 1.00 91.88 436 VAL A CA 1
ATOM 3331 C C . VAL A 1 436 ? 34.396 17.294 -12.188 1.00 91.88 436 VAL A C 1
ATOM 3333 O O . VAL A 1 436 ? 35.097 18.260 -12.498 1.00 91.88 436 VAL A O 1
ATOM 3336 N N . SER A 1 437 ? 33.703 17.247 -11.056 1.00 90.31 437 SER A N 1
ATOM 3337 C CA . SER A 1 437 ? 33.761 18.248 -9.990 1.00 90.31 437 SER A CA 1
ATOM 3338 C C . SER A 1 437 ? 34.006 17.581 -8.634 1.00 90.31 437 SER A C 1
ATOM 3340 O O . SER A 1 437 ? 33.770 16.387 -8.492 1.00 90.31 437 SER A O 1
ATOM 3342 N N . GLY A 1 438 ? 34.477 18.334 -7.636 1.00 88.81 438 GLY A N 1
ATOM 3343 C CA . GLY A 1 438 ? 34.782 17.814 -6.294 1.00 88.81 438 GLY A CA 1
ATOM 3344 C C . GLY A 1 438 ? 36.277 17.600 -6.037 1.00 88.81 438 GLY A C 1
ATOM 3345 O O . GLY A 1 438 ? 37.119 18.086 -6.795 1.00 88.81 438 GLY A O 1
ATOM 3346 N N . GLN A 1 439 ? 36.608 16.917 -4.940 1.00 91.25 439 GLN A N 1
ATOM 3347 C CA . GLN A 1 439 ? 37.980 16.770 -4.443 1.00 91.25 439 GLN A CA 1
ATOM 3348 C C . GLN A 1 439 ? 38.206 15.460 -3.673 1.00 91.25 439 GLN A C 1
ATOM 3350 O O . GLN A 1 439 ? 37.296 14.917 -3.049 1.00 91.25 439 GLN A O 1
ATOM 3355 N N . ASP A 1 440 ? 39.458 15.006 -3.643 1.00 91.38 440 ASP A N 1
ATOM 3356 C CA . ASP A 1 440 ? 39.901 13.773 -2.969 1.00 91.38 440 ASP A CA 1
ATOM 3357 C C . ASP A 1 440 ? 40.174 13.926 -1.455 1.00 91.38 440 ASP A C 1
ATOM 3359 O O . ASP A 1 440 ? 40.659 12.994 -0.808 1.00 91.38 440 ASP A O 1
ATOM 3363 N N . GLY A 1 441 ? 39.919 15.110 -0.891 1.00 87.69 441 GLY A N 1
ATOM 3364 C CA . GLY A 1 441 ? 40.210 15.442 0.509 1.00 87.69 441 GLY A CA 1
ATOM 3365 C C . GLY A 1 441 ? 41.682 15.759 0.815 1.00 87.69 441 GLY A C 1
ATOM 3366 O O . GLY A 1 441 ? 41.989 16.197 1.922 1.00 87.69 441 GLY A O 1
ATOM 3367 N N . ASN A 1 442 ? 42.588 15.610 -0.155 1.00 90.50 442 ASN A N 1
ATOM 3368 C CA . ASN A 1 442 ? 44.033 15.847 -0.033 1.00 90.50 442 ASN A CA 1
ATOM 3369 C C . ASN A 1 442 ? 44.547 16.952 -0.979 1.00 90.50 442 ASN A C 1
ATOM 3371 O O . ASN A 1 442 ? 45.757 17.119 -1.152 1.00 90.50 442 ASN A O 1
ATOM 3375 N N . GLY A 1 443 ? 43.638 17.734 -1.569 1.00 85.38 443 GLY A N 1
ATOM 3376 C CA . GLY A 1 443 ? 43.953 18.827 -2.495 1.00 85.38 443 GLY A CA 1
ATOM 3377 C C . GLY A 1 443 ? 44.056 18.404 -3.964 1.00 85.38 443 GLY A C 1
ATOM 3378 O O . GLY A 1 443 ? 44.467 19.217 -4.793 1.00 85.38 443 GLY A O 1
ATOM 3379 N N . GLY A 1 444 ? 43.698 17.158 -4.285 1.00 89.31 444 GLY A N 1
ATOM 3380 C CA . GLY A 1 444 ? 43.527 16.634 -5.637 1.00 89.31 444 GLY A CA 1
ATOM 3381 C C . GLY A 1 444 ? 42.060 16.641 -6.103 1.00 89.31 444 GLY A C 1
ATOM 3382 O O . GLY A 1 444 ? 41.152 16.923 -5.314 1.00 89.31 444 GLY A O 1
ATOM 3383 N N . PRO A 1 445 ? 41.812 16.363 -7.397 1.00 92.56 445 PRO A N 1
ATOM 3384 C CA . PRO A 1 445 ? 40.461 16.287 -7.957 1.00 92.56 445 PRO A CA 1
ATOM 3385 C C . PRO A 1 445 ? 39.687 15.075 -7.419 1.00 92.56 445 PRO A C 1
ATOM 3387 O O . PRO A 1 445 ? 40.281 14.140 -6.892 1.00 92.56 445 PRO A O 1
ATOM 3390 N N . ALA A 1 446 ? 38.362 15.083 -7.583 1.00 93.06 446 ALA A N 1
ATOM 3391 C CA . ALA A 1 446 ? 37.518 13.923 -7.295 1.00 93.06 446 ALA A CA 1
ATOM 3392 C C . ALA A 1 446 ? 37.941 12.667 -8.077 1.00 93.06 446 ALA A C 1
ATOM 3394 O O . ALA A 1 446 ? 38.609 12.747 -9.109 1.00 93.06 446 ALA A O 1
ATOM 3395 N N . LEU A 1 447 ? 37.508 11.503 -7.590 1.00 95.88 447 LEU A N 1
ATOM 3396 C CA . LEU A 1 447 ? 37.991 10.200 -8.048 1.00 95.88 447 LEU A CA 1
ATOM 3397 C C . LEU A 1 447 ? 37.312 9.665 -9.322 1.00 95.88 447 LEU A C 1
ATOM 3399 O O . LEU A 1 447 ? 37.619 8.547 -9.723 1.00 95.88 447 LEU A O 1
ATOM 3403 N N . TRP A 1 448 ? 36.426 10.424 -9.974 1.00 95.81 448 TRP A N 1
ATOM 3404 C CA . TRP A 1 448 ? 35.795 10.014 -11.235 1.00 95.81 448 TRP A CA 1
ATOM 3405 C C . TRP A 1 448 ? 36.812 9.927 -12.386 1.00 95.81 448 TRP A C 1
ATOM 3407 O O . TRP A 1 448 ? 37.471 10.913 -12.722 1.00 95.81 448 TRP A O 1
ATOM 3417 N N . HIS A 1 449 ? 36.910 8.764 -13.030 1.00 93.44 449 HIS A N 1
ATOM 3418 C CA . HIS A 1 449 ? 37.705 8.529 -14.244 1.00 93.44 449 HIS A CA 1
ATOM 3419 C C . HIS A 1 449 ? 37.150 7.337 -15.040 1.00 93.44 449 HIS A C 1
ATOM 3421 O O . HIS A 1 449 ? 36.406 6.528 -14.497 1.00 93.44 449 HIS A O 1
ATOM 3427 N N . LEU A 1 450 ? 37.505 7.217 -16.324 1.00 91.88 450 LEU A N 1
ATOM 3428 C CA . LEU A 1 450 ? 37.197 6.016 -17.107 1.00 91.88 450 LEU A CA 1
ATOM 3429 C C . LEU A 1 450 ? 38.074 4.849 -16.647 1.00 91.88 450 LEU A C 1
ATOM 3431 O O . LEU A 1 450 ? 39.290 5.009 -16.504 1.00 91.88 450 LEU A O 1
ATOM 3435 N N . SER A 1 451 ? 37.461 3.686 -16.464 1.00 91.06 451 SER A N 1
ATOM 3436 C CA . SER A 1 451 ? 38.096 2.478 -15.951 1.00 91.06 451 SER A CA 1
ATOM 3437 C C . SER A 1 451 ? 37.758 1.267 -16.811 1.00 91.06 451 SER A C 1
ATOM 3439 O O . SER A 1 451 ? 36.717 1.221 -17.449 1.00 91.06 451 SER A O 1
ATOM 3441 N N . THR A 1 452 ? 38.645 0.272 -16.797 1.00 89.44 452 THR A N 1
ATOM 3442 C CA . THR A 1 452 ? 38.438 -1.051 -17.426 1.00 89.44 452 THR A CA 1
ATOM 3443 C C . THR A 1 452 ? 38.223 -2.150 -16.380 1.00 89.44 452 THR A C 1
ATOM 3445 O O . THR A 1 452 ? 38.249 -3.338 -16.696 1.00 89.44 452 THR A O 1
ATOM 3448 N N . ARG A 1 453 ? 38.070 -1.772 -15.100 1.00 88.44 453 ARG A N 1
ATOM 3449 C CA . ARG A 1 453 ? 37.900 -2.719 -13.988 1.00 88.44 453 ARG A CA 1
ATOM 3450 C C . ARG A 1 453 ? 36.558 -3.440 -14.039 1.00 88.44 453 ARG A C 1
ATOM 3452 O O . ARG A 1 453 ? 36.488 -4.607 -13.657 1.00 88.44 453 ARG A O 1
ATOM 3459 N N . ARG A 1 454 ? 35.517 -2.731 -14.475 1.00 87.44 454 ARG A N 1
ATOM 3460 C CA . ARG A 1 454 ? 34.142 -3.207 -14.596 1.00 87.44 454 ARG A CA 1
ATOM 3461 C C . ARG A 1 454 ? 33.471 -2.478 -15.761 1.00 87.44 454 ARG A C 1
ATOM 3463 O O . ARG A 1 454 ? 33.810 -1.331 -16.021 1.00 87.44 454 ARG A O 1
ATOM 3470 N N . SER A 1 455 ? 32.547 -3.152 -16.428 1.00 85.12 455 SER A N 1
ATOM 3471 C CA . SER A 1 455 ? 31.639 -2.603 -17.439 1.00 85.12 455 SER A CA 1
ATOM 3472 C C . SER A 1 455 ? 30.373 -3.461 -17.467 1.00 85.12 455 SER A C 1
ATOM 3474 O O . SER A 1 455 ? 30.408 -4.630 -17.055 1.00 85.12 455 SER A O 1
ATOM 3476 N N . SER A 1 456 ? 29.258 -2.887 -17.902 1.00 82.00 456 SER A N 1
ATOM 3477 C CA . SER A 1 456 ? 27.999 -3.610 -18.065 1.00 82.00 456 SER A CA 1
ATOM 3478 C C . SER A 1 456 ? 27.977 -4.316 -19.426 1.00 82.00 456 SER A C 1
ATOM 3480 O O . SER A 1 456 ? 28.259 -3.705 -20.455 1.00 82.00 456 SER A O 1
ATOM 3482 N N . CYS A 1 457 ? 27.669 -5.620 -19.461 1.00 70.62 457 CYS A N 1
ATOM 3483 C CA . CYS A 1 457 ? 27.526 -6.377 -20.715 1.00 70.62 457 CYS A CA 1
ATOM 3484 C C . CYS A 1 457 ? 26.059 -6.730 -20.978 1.00 70.62 457 CYS A C 1
ATOM 3486 O O . CYS A 1 457 ? 25.643 -7.883 -20.882 1.00 70.62 457 CYS A O 1
ATOM 3488 N N . THR A 1 458 ? 25.276 -5.717 -21.329 1.00 55.69 458 THR A N 1
ATOM 3489 C CA . THR A 1 458 ? 23.872 -5.826 -21.738 1.00 55.69 458 THR A CA 1
ATOM 3490 C C . THR A 1 458 ? 23.775 -5.876 -23.275 1.00 55.69 458 THR A C 1
ATOM 3492 O O . THR A 1 458 ? 23.225 -4.991 -23.922 1.00 55.69 458 THR A O 1
ATOM 3495 N N . GLY A 1 459 ? 24.367 -6.898 -23.919 1.00 52.06 459 GLY A N 1
ATOM 3496 C CA . GLY A 1 459 ? 24.298 -7.045 -25.384 1.00 52.06 459 GLY A CA 1
ATOM 3497 C C . GLY A 1 459 ? 25.217 -8.098 -26.021 1.00 52.06 459 GLY A C 1
ATOM 3498 O O . GLY A 1 459 ? 26.088 -8.680 -25.375 1.00 52.06 459 GLY A O 1
ATOM 3499 N N . ALA A 1 460 ? 25.006 -8.361 -27.321 1.00 41.31 460 ALA A N 1
ATOM 3500 C CA . ALA A 1 460 ? 25.769 -9.353 -28.085 1.00 41.31 460 ALA A CA 1
ATOM 3501 C C . ALA A 1 460 ? 27.258 -8.951 -28.253 1.00 41.31 460 ALA A C 1
ATOM 3503 O O . ALA A 1 460 ? 27.547 -7.773 -28.454 1.00 41.31 460 ALA A O 1
ATOM 3504 N N . PRO A 1 461 ? 28.209 -9.910 -28.233 1.00 49.09 461 PRO A N 1
ATOM 3505 C CA . PRO A 1 461 ? 29.649 -9.635 -28.241 1.00 49.09 461 PRO A CA 1
ATOM 3506 C C . PRO A 1 461 ? 30.151 -8.784 -29.427 1.00 49.09 461 PRO A C 1
ATOM 3508 O O . PRO A 1 461 ? 29.641 -8.934 -30.543 1.00 49.09 461 PRO A O 1
ATOM 3511 N N . PRO A 1 462 ? 31.246 -8.011 -29.250 1.00 55.81 462 PRO A N 1
ATOM 3512 C CA . PRO A 1 462 ? 32.105 -7.956 -28.060 1.00 55.81 462 PRO A CA 1
ATOM 3513 C C . PRO A 1 462 ? 31.523 -7.074 -26.944 1.00 55.81 462 PRO A C 1
ATOM 3515 O O . PRO A 1 462 ? 31.045 -5.980 -27.220 1.00 55.81 462 PRO A O 1
ATOM 3518 N N . CYS A 1 463 ? 31.595 -7.557 -25.696 1.00 61.31 463 CYS A N 1
ATOM 3519 C CA . CYS A 1 463 ? 31.157 -6.799 -24.521 1.00 61.31 463 CYS A CA 1
ATOM 3520 C C . CYS A 1 463 ? 31.900 -5.449 -24.418 1.00 61.31 463 CYS A C 1
ATOM 3522 O O . CYS A 1 463 ? 33.101 -5.416 -24.728 1.00 61.31 463 CYS A O 1
ATOM 3524 N N . PRO A 1 464 ? 31.228 -4.386 -23.936 1.00 65.62 464 PRO A N 1
ATOM 3525 C CA . PRO A 1 464 ? 31.857 -3.122 -23.551 1.00 65.62 464 PRO A CA 1
ATOM 3526 C C . PRO A 1 464 ? 33.054 -3.347 -22.619 1.00 65.62 464 PRO A C 1
ATOM 3528 O O . PRO A 1 464 ? 33.083 -4.300 -21.834 1.00 65.62 464 PRO A O 1
ATOM 3531 N N . SER A 1 465 ? 34.068 -2.494 -22.717 1.00 74.69 465 SER A N 1
ATOM 3532 C CA . SER A 1 465 ? 35.359 -2.627 -22.038 1.00 74.69 465 SER A CA 1
ATOM 3533 C C . SER A 1 465 ? 35.636 -1.532 -21.009 1.00 74.69 465 SER A C 1
ATOM 3535 O O . SER A 1 465 ? 36.628 -1.640 -20.281 1.00 74.69 465 SER A O 1
ATOM 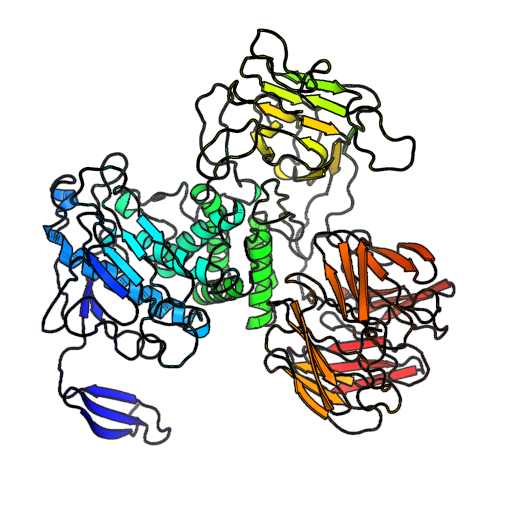3537 N N . THR A 1 466 ? 34.797 -0.496 -20.942 1.00 86.69 466 THR A N 1
ATOM 3538 C CA . THR A 1 466 ? 35.025 0.705 -20.139 1.00 86.69 466 THR A CA 1
ATOM 3539 C C . THR A 1 466 ? 33.757 1.252 -19.496 1.00 86.69 466 THR A C 1
ATOM 3541 O O . THR A 1 466 ? 32.729 1.352 -20.141 1.00 86.69 466 THR A O 1
ATOM 3544 N N . SER A 1 467 ? 33.862 1.708 -18.249 1.00 90.75 467 SER A N 1
ATOM 3545 C CA . SER A 1 467 ? 32.809 2.465 -17.564 1.00 90.75 467 SER A CA 1
ATOM 3546 C C . SER A 1 467 ? 33.415 3.660 -16.822 1.00 90.75 467 SER A C 1
ATOM 3548 O O . SER A 1 467 ? 34.633 3.727 -16.607 1.00 90.75 467 SER A O 1
ATOM 3550 N N . TRP A 1 468 ? 32.594 4.612 -16.376 1.00 93.38 468 TRP A N 1
ATOM 3551 C CA . TRP A 1 468 ? 33.062 5.587 -15.386 1.00 93.38 468 TRP A CA 1
ATOM 3552 C C . TRP A 1 468 ? 33.196 4.927 -14.024 1.00 93.38 468 TRP A C 1
ATOM 3554 O O . TRP A 1 468 ? 32.387 4.075 -13.678 1.00 93.38 468 TRP A O 1
ATOM 3564 N N . TYR A 1 469 ? 34.206 5.333 -13.258 1.00 94.81 469 TYR A N 1
ATOM 3565 C CA . TYR A 1 469 ? 34.520 4.791 -11.944 1.00 94.81 469 TYR A CA 1
ATOM 3566 C C . TYR A 1 469 ? 34.875 5.905 -10.959 1.00 94.81 469 TYR A C 1
ATOM 3568 O O . TYR A 1 469 ? 35.773 6.710 -11.220 1.00 94.81 469 TYR A O 1
ATOM 3576 N N . TYR A 1 470 ? 34.204 5.926 -9.808 1.00 95.75 470 TYR A N 1
ATOM 3577 C CA . TYR A 1 470 ? 34.599 6.692 -8.635 1.00 95.75 470 TYR A CA 1
ATOM 3578 C C . TYR A 1 470 ? 35.425 5.819 -7.686 1.00 95.75 470 TYR A C 1
ATOM 3580 O O . TYR A 1 470 ? 34.893 5.065 -6.871 1.00 95.75 470 TYR A O 1
ATOM 3588 N N . GLY A 1 471 ? 36.748 5.942 -7.765 1.00 94.88 471 GLY A N 1
ATOM 3589 C CA . GLY A 1 471 ? 37.672 5.258 -6.864 1.00 94.88 471 GLY A CA 1
ATOM 3590 C C . GLY A 1 471 ? 39.113 5.333 -7.353 1.00 94.88 471 GLY A C 1
ATOM 3591 O O . GLY A 1 471 ? 39.466 6.192 -8.156 1.00 94.88 471 GLY A O 1
ATOM 3592 N N . LYS A 1 472 ? 39.994 4.467 -6.849 1.00 94.31 472 LYS A N 1
ATOM 3593 C CA . LYS A 1 472 ? 41.411 4.451 -7.249 1.00 94.31 472 LYS A CA 1
ATOM 3594 C C . LYS A 1 472 ? 41.770 3.133 -7.910 1.00 94.31 472 LYS A C 1
ATOM 3596 O O . LYS A 1 472 ? 41.704 2.091 -7.263 1.00 94.31 472 LYS A O 1
ATOM 3601 N N . GLU A 1 473 ? 42.313 3.193 -9.123 1.00 91.69 473 GLU A N 1
ATOM 3602 C CA . GLU A 1 473 ? 42.783 2.010 -9.863 1.00 91.69 473 GLU A CA 1
ATOM 3603 C C . GLU A 1 473 ? 43.732 1.113 -9.058 1.00 91.69 473 GLU A C 1
ATOM 3605 O O . GLU A 1 473 ? 43.585 -0.108 -9.024 1.00 91.69 473 GLU A O 1
ATOM 3610 N N . GLY A 1 474 ? 44.704 1.720 -8.369 1.00 89.56 474 GLY A N 1
ATOM 3611 C CA . GLY A 1 474 ? 45.755 0.973 -7.676 1.00 89.56 474 GLY A CA 1
ATOM 3612 C C . GLY A 1 474 ? 45.273 0.170 -6.465 1.00 89.56 474 GLY A C 1
ATOM 3613 O O . GLY A 1 474 ? 45.850 -0.874 -6.174 1.00 89.56 474 GLY A O 1
ATOM 3614 N N . SER A 1 475 ? 44.246 0.646 -5.753 1.00 90.81 475 SER A N 1
ATOM 3615 C CA . SER A 1 475 ? 43.712 -0.030 -4.559 1.00 90.81 475 SER A CA 1
ATOM 3616 C C . SER A 1 475 ? 42.333 -0.647 -4.762 1.00 90.81 475 SER A C 1
ATOM 3618 O O . SER A 1 475 ? 41.926 -1.448 -3.929 1.00 90.81 475 SER A O 1
ATOM 3620 N N . GLY A 1 476 ? 41.626 -0.294 -5.838 1.00 92.00 476 GLY A N 1
ATOM 3621 C CA . GLY A 1 476 ? 40.251 -0.723 -6.082 1.00 92.00 476 GLY A CA 1
ATOM 3622 C C . GLY A 1 476 ? 39.258 -0.203 -5.049 1.00 92.00 476 GLY A C 1
ATOM 3623 O O . GLY A 1 476 ? 38.313 -0.911 -4.737 1.00 92.00 476 GLY A O 1
ATOM 3624 N N . ASN A 1 477 ? 39.521 0.968 -4.461 1.00 93.50 477 ASN A N 1
ATOM 3625 C CA . ASN A 1 477 ? 38.634 1.604 -3.489 1.00 93.50 477 ASN A CA 1
ATOM 3626 C C . ASN A 1 477 ? 38.766 3.129 -3.498 1.00 93.50 477 ASN A C 1
ATOM 3628 O O . ASN A 1 477 ? 39.729 3.670 -4.052 1.00 93.50 477 ASN A O 1
ATOM 3632 N N . TYR A 1 478 ? 37.844 3.821 -2.831 1.00 93.12 478 TYR A N 1
ATOM 3633 C CA . TYR A 1 478 ? 37.828 5.285 -2.710 1.00 93.12 478 TYR A CA 1
ATOM 3634 C C . TYR A 1 478 ? 38.512 5.820 -1.434 1.00 93.12 478 TYR A C 1
ATOM 3636 O O . TYR A 1 478 ? 38.379 6.996 -1.096 1.00 93.12 478 TYR A O 1
ATOM 3644 N N . ASN A 1 479 ? 39.310 5.007 -0.726 1.00 93.69 479 ASN A N 1
ATOM 3645 C CA . ASN A 1 479 ? 39.969 5.439 0.513 1.00 93.69 479 ASN A CA 1
ATOM 3646 C C . ASN A 1 479 ? 41.178 6.354 0.264 1.00 93.69 479 ASN A C 1
ATOM 3648 O O . ASN A 1 479 ? 42.278 5.882 -0.037 1.00 93.69 479 ASN A O 1
ATOM 3652 N N . THR A 1 480 ? 41.031 7.658 0.464 1.00 92.75 480 THR A N 1
ATOM 3653 C CA . THR A 1 480 ? 42.143 8.620 0.368 1.00 92.75 480 THR A CA 1
ATOM 3654 C C . THR A 1 480 ? 42.756 8.970 1.731 1.00 92.75 480 THR A C 1
ATOM 3656 O O . THR A 1 480 ? 43.701 9.755 1.800 1.00 92.75 480 THR A O 1
ATOM 3659 N N . GLY A 1 481 ? 42.245 8.389 2.823 1.00 89.94 481 GLY A N 1
ATOM 3660 C CA . GLY A 1 481 ? 42.573 8.758 4.205 1.00 89.94 481 GLY A CA 1
ATOM 3661 C C . GLY A 1 481 ? 41.844 10.010 4.716 1.00 89.94 481 GLY A C 1
ATOM 3662 O O . GLY A 1 481 ? 42.057 10.412 5.863 1.00 89.94 481 GLY A O 1
ATOM 3663 N N . ALA A 1 482 ? 40.989 10.615 3.889 1.00 89.25 482 ALA A N 1
ATOM 3664 C CA . ALA A 1 482 ? 40.168 11.782 4.189 1.00 89.25 482 ALA A CA 1
ATOM 3665 C C . ALA A 1 482 ? 38.783 11.641 3.534 1.00 89.25 482 ALA A C 1
ATOM 3667 O O . ALA A 1 482 ? 38.612 10.838 2.614 1.00 89.25 482 ALA A O 1
ATOM 3668 N N . ARG A 1 483 ? 37.816 12.458 3.979 1.00 88.56 483 ARG A N 1
ATOM 3669 C CA . ARG A 1 483 ? 36.535 12.592 3.277 1.00 88.56 483 ARG A CA 1
ATOM 3670 C C . ARG A 1 483 ? 36.791 13.082 1.859 1.00 88.56 483 ARG A C 1
ATOM 3672 O O . ARG A 1 483 ? 37.506 14.070 1.676 1.00 88.56 483 ARG A O 1
ATOM 3679 N N . ASN A 1 484 ? 36.192 12.422 0.883 1.00 89.62 484 ASN A N 1
ATOM 3680 C CA . ASN A 1 484 ? 36.258 12.806 -0.515 1.00 89.62 484 ASN A CA 1
ATOM 3681 C C . ASN A 1 484 ? 34.866 12.783 -1.145 1.00 89.62 484 ASN A C 1
ATOM 3683 O O . ASN A 1 484 ? 33.979 12.072 -0.691 1.00 89.62 484 ASN A O 1
ATOM 3687 N N . PHE A 1 485 ? 34.670 13.611 -2.164 1.00 91.00 485 PHE A N 1
ATOM 3688 C CA . PHE A 1 485 ? 33.386 13.725 -2.846 1.00 91.00 485 PHE A CA 1
ATOM 3689 C C . PHE A 1 485 ? 33.569 14.263 -4.260 1.00 91.00 485 PHE A C 1
ATOM 3691 O O . PHE A 1 485 ? 34.519 15.007 -4.537 1.00 91.00 485 PHE A O 1
ATOM 3698 N N . GLY A 1 486 ? 32.622 13.978 -5.148 1.00 90.88 486 GLY A N 1
ATOM 3699 C CA . GLY A 1 486 ? 32.592 14.604 -6.458 1.00 90.88 486 GLY A CA 1
ATOM 3700 C C . GLY A 1 486 ? 31.489 14.150 -7.394 1.00 90.88 486 GLY A C 1
ATOM 3701 O O . GLY A 1 486 ? 30.936 13.063 -7.264 1.00 90.88 486 GLY A O 1
ATOM 3702 N N . GLY A 1 487 ? 31.204 15.010 -8.368 1.00 92.06 487 GLY A N 1
ATOM 3703 C CA . GLY A 1 487 ? 30.175 14.812 -9.381 1.00 92.06 487 GLY A CA 1
ATOM 3704 C C . GLY A 1 487 ? 30.750 14.527 -10.761 1.00 92.06 487 GLY A C 1
ATOM 3705 O O . GLY A 1 487 ? 31.631 15.263 -11.215 1.00 92.06 487 GLY A O 1
ATOM 3706 N N . LEU A 1 488 ? 30.217 13.509 -11.431 1.00 94.12 488 LEU A N 1
ATOM 3707 C CA . LEU A 1 488 ? 30.367 13.245 -12.858 1.00 94.12 488 LEU A CA 1
ATOM 3708 C C . LEU A 1 488 ? 29.175 13.865 -13.590 1.00 94.12 488 LEU A C 1
ATOM 3710 O O . LEU A 1 488 ? 28.042 13.414 -13.447 1.00 94.12 488 LEU A O 1
ATOM 3714 N N . ARG A 1 489 ? 29.427 14.922 -14.361 1.00 93.88 489 ARG A N 1
ATOM 3715 C CA . ARG A 1 489 ? 28.394 15.725 -15.022 1.00 93.88 489 ARG A CA 1
ATOM 3716 C C . ARG A 1 489 ? 28.313 15.419 -16.506 1.00 93.88 489 ARG A C 1
ATOM 3718 O O . ARG A 1 489 ? 29.338 15.492 -17.190 1.00 93.88 489 ARG A O 1
ATOM 3725 N N . SER A 1 490 ? 27.102 15.178 -16.996 1.00 93.56 490 SER A N 1
ATOM 3726 C CA . SER A 1 490 ? 26.804 14.958 -18.413 1.00 93.56 490 SER A CA 1
ATOM 3727 C C . SER A 1 490 ? 27.134 16.191 -19.268 1.00 93.56 490 SER A C 1
ATOM 3729 O O . SER A 1 490 ? 27.237 17.306 -18.747 1.00 93.56 490 SER A O 1
ATOM 3731 N N . PRO A 1 491 ? 27.220 16.066 -20.601 1.00 92.44 491 PRO A N 1
ATOM 3732 C CA . PRO A 1 491 ? 27.028 17.206 -21.496 1.00 92.44 491 PRO A CA 1
ATOM 3733 C C . PRO A 1 491 ? 25.659 17.883 -21.270 1.00 92.44 491 PRO A C 1
ATOM 3735 O O . PRO A 1 491 ? 24.767 17.317 -20.634 1.00 92.44 491 PRO A O 1
ATOM 3738 N N . THR A 1 492 ? 25.462 19.091 -21.808 1.00 92.19 492 THR A N 1
ATOM 3739 C CA . THR A 1 492 ? 24.138 19.736 -21.796 1.00 92.19 492 THR A CA 1
ATOM 3740 C C . THR A 1 492 ? 23.140 18.924 -22.620 1.00 92.19 492 THR A C 1
ATOM 3742 O O . THR A 1 492 ? 23.338 18.744 -23.821 1.00 92.19 492 THR A O 1
ATOM 3745 N N . LEU A 1 493 ? 22.047 18.511 -21.985 1.00 91.00 493 LEU A N 1
ATOM 3746 C CA . LEU A 1 493 ? 20.930 17.804 -22.604 1.00 91.00 493 LEU A CA 1
ATOM 3747 C C . LEU A 1 493 ? 19.814 18.803 -22.925 1.00 91.00 493 LEU A C 1
ATOM 3749 O O . LEU A 1 493 ? 19.458 19.638 -22.090 1.00 91.00 493 LEU A O 1
ATOM 3753 N N . ASP A 1 494 ? 19.273 18.753 -24.141 1.00 87.56 494 ASP A N 1
ATOM 3754 C CA . ASP A 1 494 ? 18.248 19.691 -24.604 1.00 87.56 494 ASP A CA 1
ATOM 3755 C C . ASP A 1 494 ? 16.863 19.032 -24.593 1.00 87.56 494 ASP A C 1
ATOM 3757 O O . ASP A 1 494 ? 16.509 18.315 -25.525 1.00 87.56 494 ASP A O 1
ATOM 3761 N N . LEU A 1 495 ? 16.077 19.284 -23.541 1.00 82.94 495 LEU A N 1
ATOM 3762 C CA . LEU A 1 495 ? 14.696 18.800 -23.415 1.00 82.94 495 LEU A CA 1
ATOM 3763 C C . LEU A 1 495 ? 13.671 19.846 -23.882 1.00 82.94 495 LEU A C 1
ATOM 3765 O O . LEU A 1 495 ? 12.480 19.699 -23.620 1.00 82.94 495 LEU A O 1
ATOM 3769 N N . THR A 1 496 ? 14.089 20.926 -24.557 1.00 79.44 496 THR A N 1
ATOM 3770 C CA . THR A 1 496 ? 13.183 22.040 -24.908 1.00 79.44 496 THR A CA 1
ATOM 3771 C C . THR A 1 496 ? 12.056 21.657 -25.869 1.00 79.44 496 THR A C 1
ATOM 3773 O O . THR A 1 496 ? 11.032 22.337 -25.896 1.00 79.44 496 THR A O 1
ATOM 3776 N N . GLY A 1 497 ? 12.230 20.578 -26.638 1.00 67.69 497 GLY A N 1
ATOM 3777 C CA . GLY A 1 497 ? 11.206 20.012 -27.522 1.00 67.69 497 GLY A CA 1
ATOM 3778 C C . GLY A 1 497 ? 10.483 18.782 -26.967 1.00 67.69 497 GLY A C 1
ATOM 3779 O O . GLY A 1 497 ? 9.564 18.306 -27.627 1.00 67.69 497 GLY A O 1
ATOM 3780 N N . ALA A 1 498 ? 10.892 18.278 -25.800 1.00 67.81 498 ALA A N 1
ATOM 3781 C CA . ALA A 1 498 ? 10.356 17.056 -25.209 1.00 67.81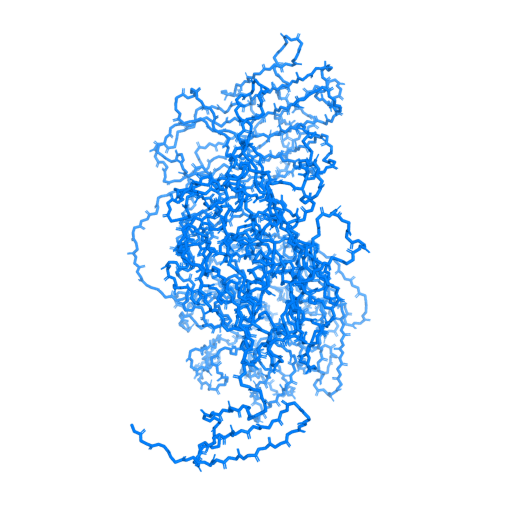 498 ALA A CA 1
ATOM 3782 C C . ALA A 1 498 ? 9.087 17.351 -24.396 1.00 67.81 498 ALA A C 1
ATOM 3784 O O . ALA A 1 498 ? 9.008 18.377 -23.714 1.00 67.81 498 ALA A O 1
ATOM 3785 N N . GLY A 1 499 ? 8.101 16.452 -24.458 1.00 61.12 499 GLY A N 1
ATOM 3786 C CA . GLY A 1 499 ? 6.893 16.520 -23.618 1.00 61.12 499 GLY A CA 1
ATOM 3787 C C . GLY A 1 499 ? 7.059 15.848 -22.249 1.00 61.12 499 GLY A C 1
ATOM 3788 O O . GLY A 1 499 ? 6.298 16.133 -21.329 1.00 61.12 499 GLY A O 1
ATOM 3789 N N . GLY A 1 500 ? 8.101 15.027 -22.128 1.00 71.62 500 GLY A N 1
ATOM 3790 C CA . GLY A 1 500 ? 8.587 14.328 -20.944 1.00 71.62 500 GLY A CA 1
ATOM 3791 C C . GLY A 1 500 ? 9.934 13.685 -21.290 1.00 71.62 500 GLY A C 1
ATOM 3792 O O . GLY A 1 500 ? 10.296 13.630 -22.466 1.00 71.62 500 GLY A O 1
ATOM 3793 N N . ALA A 1 501 ? 10.689 13.191 -20.312 1.00 77.88 501 ALA A N 1
ATOM 3794 C CA . ALA A 1 501 ? 11.923 12.453 -20.591 1.00 77.88 501 ALA A CA 1
ATOM 3795 C C . ALA A 1 501 ? 12.212 11.404 -19.513 1.00 77.88 501 ALA A C 1
ATOM 3797 O O . ALA A 1 501 ? 11.845 11.605 -18.359 1.00 77.88 501 ALA A O 1
ATOM 3798 N N . ILE A 1 502 ? 12.907 10.327 -19.878 1.00 79.88 502 ILE A N 1
ATOM 3799 C CA . ILE A 1 502 ? 13.398 9.280 -18.967 1.00 79.88 502 ILE A CA 1
ATOM 3800 C C . ILE A 1 502 ? 14.917 9.192 -19.101 1.00 79.88 502 ILE A C 1
ATOM 3802 O O . ILE A 1 502 ? 15.424 9.201 -20.222 1.00 79.88 502 ILE A O 1
ATOM 3806 N N . LEU A 1 503 ? 15.625 9.120 -17.975 1.00 87.62 503 LEU A N 1
ATOM 3807 C CA . LEU A 1 503 ? 17.030 8.723 -17.875 1.00 87.62 503 LEU A CA 1
ATOM 3808 C C . LEU A 1 503 ? 17.102 7.225 -17.574 1.00 87.62 503 LEU A C 1
ATOM 3810 O O . LEU A 1 503 ? 16.455 6.776 -16.640 1.00 87.62 503 LEU A O 1
ATOM 3814 N N . GLU A 1 504 ? 17.920 6.494 -18.318 1.00 87.50 504 GLU A N 1
ATOM 3815 C CA . GLU A 1 504 ? 18.244 5.083 -18.101 1.00 87.50 504 GLU A CA 1
ATOM 3816 C C . GLU A 1 504 ? 19.772 4.952 -17.991 1.00 87.50 504 GLU A C 1
ATOM 3818 O O . GLU A 1 504 ? 20.492 5.642 -18.722 1.00 87.50 504 GLU A O 1
ATOM 3823 N N . PHE A 1 505 ? 20.294 4.125 -17.086 1.00 89.81 505 PHE A N 1
ATOM 3824 C CA . PHE A 1 505 ? 21.736 3.859 -16.974 1.00 89.81 505 PHE A CA 1
ATOM 3825 C C . PHE A 1 505 ? 22.013 2.549 -16.239 1.00 89.81 505 PHE A C 1
ATOM 3827 O O . PHE A 1 505 ? 21.222 2.126 -15.409 1.00 89.81 505 PHE A O 1
ATOM 3834 N N . ASP A 1 506 ? 23.167 1.938 -16.495 1.00 88.69 506 ASP A N 1
ATOM 3835 C CA . ASP A 1 506 ? 23.643 0.798 -15.713 1.00 88.69 506 ASP A CA 1
ATOM 3836 C C . ASP A 1 506 ? 24.613 1.292 -14.630 1.00 88.69 506 ASP A C 1
ATOM 3838 O O . ASP A 1 506 ? 25.475 2.141 -14.890 1.00 88.69 506 ASP A O 1
ATOM 3842 N N . HIS A 1 507 ? 24.539 0.755 -13.413 1.00 90.81 507 HIS A N 1
ATOM 3843 C CA . HIS A 1 507 ? 25.514 1.076 -12.368 1.00 90.81 507 HIS A CA 1
ATOM 3844 C C . HIS A 1 507 ? 25.887 -0.102 -11.471 1.00 90.81 507 HIS A C 1
ATOM 3846 O O . HIS A 1 507 ? 25.155 -1.071 -11.329 1.00 90.81 507 HIS A O 1
ATOM 3852 N N . PHE A 1 508 ? 27.059 -0.001 -10.844 1.00 90.75 508 PHE A N 1
ATOM 3853 C CA . PHE A 1 508 ? 27.473 -0.872 -9.744 1.00 90.75 508 PHE A CA 1
ATOM 3854 C C . PHE A 1 508 ? 27.941 -0.009 -8.584 1.00 90.75 508 PHE A C 1
ATOM 3856 O O . PHE A 1 508 ? 28.841 0.811 -8.777 1.00 90.75 508 PHE A O 1
ATOM 3863 N N . LEU A 1 509 ? 27.408 -0.210 -7.383 1.00 89.38 509 LEU A N 1
ATOM 3864 C CA . LEU A 1 509 ? 27.790 0.556 -6.198 1.00 89.38 509 LEU A CA 1
ATOM 3865 C C . LEU A 1 509 ? 28.212 -0.371 -5.056 1.00 89.38 509 LEU A C 1
ATOM 3867 O O . LEU A 1 509 ? 27.517 -1.317 -4.715 1.00 89.38 509 LEU A O 1
ATOM 3871 N N . ARG A 1 510 ? 29.352 -0.088 -4.419 1.00 88.25 510 ARG A N 1
ATOM 3872 C CA . ARG A 1 510 ? 29.741 -0.699 -3.138 1.00 88.25 510 ARG A CA 1
ATOM 3873 C C . ARG A 1 510 ? 30.262 0.357 -2.179 1.00 88.25 510 ARG A C 1
ATOM 3875 O O . ARG A 1 510 ? 31.335 0.921 -2.408 1.00 88.25 510 ARG A O 1
ATOM 3882 N N . THR A 1 511 ? 29.526 0.549 -1.095 1.00 84.88 511 THR A N 1
ATOM 3883 C CA . THR A 1 511 ? 29.783 1.503 -0.007 1.00 84.88 511 THR A CA 1
ATOM 3884 C C . THR A 1 511 ? 29.880 0.769 1.332 1.00 84.88 511 THR A C 1
ATOM 3886 O O . THR A 1 511 ? 29.861 -0.467 1.377 1.00 84.88 511 THR A O 1
ATOM 3889 N N . GLU A 1 512 ? 30.115 1.490 2.432 1.00 77.81 512 GLU A N 1
ATOM 3890 C CA . GLU A 1 512 ? 30.092 0.872 3.759 1.00 77.81 512 GLU A CA 1
ATOM 3891 C C . GLU A 1 512 ? 28.677 0.399 4.139 1.00 77.81 512 GLU A C 1
ATOM 3893 O O . GLU A 1 512 ? 27.687 1.054 3.829 1.00 77.81 512 GLU A O 1
ATOM 3898 N N . ASN A 1 513 ? 28.579 -0.769 4.789 1.00 60.62 513 ASN A N 1
ATOM 3899 C CA . ASN A 1 513 ? 27.286 -1.360 5.136 1.00 60.62 513 ASN A CA 1
ATOM 3900 C C . ASN A 1 513 ? 26.539 -0.512 6.170 1.00 60.62 513 ASN A C 1
ATOM 3902 O O . ASN A 1 513 ? 27.108 -0.092 7.181 1.00 60.62 513 ASN A O 1
ATOM 3906 N N . PHE A 1 514 ? 25.233 -0.395 5.960 1.00 56.62 514 PHE A N 1
ATOM 3907 C CA . PHE A 1 514 ? 24.298 0.230 6.879 1.00 56.62 514 PHE A CA 1
ATOM 3908 C C . PHE A 1 514 ? 24.254 -0.512 8.228 1.00 56.62 514 PHE A C 1
ATOM 3910 O O . PHE A 1 514 ? 24.150 -1.741 8.266 1.00 56.62 514 PHE A O 1
ATOM 3917 N N . LEU A 1 515 ? 24.351 0.219 9.347 1.00 45.12 515 LEU A N 1
ATOM 3918 C CA . LEU A 1 515 ? 24.308 -0.364 10.699 1.00 45.12 515 LEU A CA 1
ATOM 3919 C C . LEU A 1 515 ? 23.005 -0.081 11.471 1.00 45.12 515 LEU A C 1
ATOM 3921 O O . LEU A 1 515 ? 22.829 -0.686 12.528 1.00 45.12 515 LEU A O 1
ATOM 3925 N N . SER A 1 516 ? 22.100 0.793 10.997 1.00 43.88 516 SER A N 1
ATOM 3926 C CA . SER A 1 516 ? 20.776 1.031 11.614 1.00 43.88 516 SER A CA 1
ATOM 3927 C C . SER A 1 516 ? 19.926 2.056 10.833 1.00 43.88 516 SER A C 1
ATOM 3929 O O . SER A 1 516 ? 20.496 3.080 10.455 1.00 43.88 516 SER A O 1
ATOM 3931 N N . PRO A 1 517 ? 18.581 1.908 10.744 1.00 44.41 517 PRO A N 1
ATOM 3932 C CA . PRO A 1 517 ? 17.651 2.931 10.217 1.00 44.41 517 PRO A CA 1
ATOM 3933 C C . PRO A 1 517 ? 17.743 4.298 10.912 1.00 44.41 517 PRO A C 1
ATOM 3935 O O . PRO A 1 517 ? 17.269 5.302 10.398 1.00 44.41 517 PRO A O 1
ATOM 3938 N N . THR A 1 518 ? 18.351 4.347 12.100 1.00 40.59 518 THR A N 1
ATOM 3939 C CA . THR A 1 518 ? 18.391 5.530 12.972 1.00 40.59 518 THR A CA 1
ATOM 3940 C C . THR A 1 518 ? 19.765 6.201 13.083 1.00 40.59 518 THR A C 1
ATOM 3942 O O . THR A 1 518 ? 19.892 7.195 13.798 1.00 40.59 518 THR A O 1
ATOM 3945 N N . PHE A 1 519 ? 20.811 5.699 12.411 1.00 43.41 519 PHE A N 1
ATOM 3946 C CA . PHE A 1 519 ? 22.152 6.302 12.460 1.00 43.41 519 PHE A CA 1
ATOM 3947 C C . PHE A 1 519 ? 22.822 6.369 11.083 1.00 43.41 519 PHE A C 1
ATOM 3949 O O . PHE A 1 519 ? 23.113 5.354 10.458 1.00 43.41 519 PHE A O 1
ATOM 3956 N N . LEU A 1 520 ? 23.138 7.599 10.668 1.00 51.25 520 LEU A N 1
ATOM 3957 C CA . LEU A 1 520 ? 23.826 7.931 9.421 1.00 51.25 520 LEU A CA 1
ATOM 3958 C C . LEU A 1 520 ? 25.329 7.651 9.512 1.00 51.25 520 LEU A C 1
ATOM 3960 O O . LEU A 1 520 ? 26.080 8.442 10.086 1.00 51.25 520 LEU A O 1
ATOM 3964 N N . CYS A 1 521 ? 25.763 6.534 8.936 1.00 52.56 521 CYS A N 1
ATOM 3965 C CA . CYS A 1 521 ? 27.174 6.183 8.768 1.00 52.56 521 CYS A CA 1
ATOM 3966 C C . CYS A 1 521 ? 27.433 5.570 7.383 1.00 52.56 521 CYS A C 1
ATOM 3968 O O . CYS A 1 521 ? 27.877 4.431 7.312 1.00 52.56 521 CYS A O 1
ATOM 3970 N N . CYS A 1 522 ? 27.051 6.240 6.290 1.00 64.56 522 CYS A N 1
ATOM 3971 C CA . CYS A 1 522 ? 27.319 5.695 4.958 1.00 64.56 522 CYS A CA 1
ATOM 3972 C C . CYS A 1 522 ? 27.810 6.728 3.940 1.00 64.56 522 CYS A C 1
ATOM 3974 O O . CYS A 1 522 ? 27.359 7.874 3.907 1.00 64.56 522 CYS A O 1
ATOM 3976 N N . ASP A 1 523 ? 28.735 6.267 3.094 1.00 76.31 523 ASP A N 1
ATOM 3977 C CA . ASP A 1 523 ? 29.112 6.884 1.824 1.00 76.31 523 ASP A CA 1
ATOM 3978 C C . ASP A 1 523 ? 27.951 6.740 0.821 1.00 76.31 523 ASP A C 1
ATOM 3980 O O . ASP A 1 523 ? 27.412 5.641 0.689 1.00 76.31 523 ASP A O 1
ATOM 3984 N N . LEU A 1 524 ? 27.578 7.800 0.091 1.00 77.12 524 LEU A N 1
ATOM 3985 C CA . LEU A 1 524 ? 26.354 7.816 -0.731 1.00 77.12 524 LEU A CA 1
ATOM 3986 C C . LEU A 1 524 ? 26.574 8.268 -2.173 1.00 77.12 524 LEU A C 1
ATOM 3988 O O . LEU A 1 524 ? 27.349 9.193 -2.445 1.00 77.12 524 LEU A O 1
ATOM 3992 N N . GLY A 1 525 ? 25.815 7.643 -3.077 1.00 83.38 525 GLY A N 1
ATOM 3993 C CA . GLY A 1 525 ? 25.608 8.087 -4.452 1.00 83.38 525 GLY A CA 1
ATOM 3994 C C . GLY A 1 525 ? 24.303 8.874 -4.601 1.00 83.38 525 GLY A C 1
ATOM 3995 O O . GLY A 1 525 ? 23.286 8.538 -4.002 1.00 83.38 525 GLY A O 1
ATOM 3996 N N . PHE A 1 526 ? 24.320 9.923 -5.418 1.00 82.00 526 PHE A N 1
ATOM 3997 C CA . PHE A 1 526 ? 23.168 10.773 -5.710 1.00 82.00 526 PHE A CA 1
ATOM 3998 C C . PHE A 1 526 ? 23.064 11.054 -7.201 1.00 82.00 526 PHE A C 1
ATOM 4000 O O . PHE A 1 526 ? 24.076 11.285 -7.868 1.00 82.00 526 PHE A O 1
ATOM 4007 N N . ILE A 1 527 ? 21.834 11.153 -7.695 1.00 87.00 527 ILE A N 1
ATOM 4008 C CA . ILE A 1 527 ? 21.536 11.707 -9.012 1.00 87.00 527 ILE A CA 1
ATOM 4009 C C . ILE A 1 527 ? 20.986 13.109 -8.819 1.00 87.00 527 ILE A C 1
ATOM 4011 O O . ILE A 1 527 ? 19.998 13.330 -8.112 1.00 87.00 527 ILE A O 1
ATOM 4015 N N . ARG A 1 528 ? 21.641 14.084 -9.445 1.00 86.94 528 ARG A N 1
ATOM 4016 C CA . ARG A 1 528 ? 21.240 15.487 -9.385 1.00 86.94 528 ARG A CA 1
ATOM 4017 C C . ARG A 1 528 ? 21.025 16.041 -10.777 1.00 86.94 528 ARG A C 1
ATOM 4019 O O . ARG A 1 528 ? 21.726 15.678 -11.717 1.00 86.94 528 ARG A O 1
ATOM 4026 N N . VAL A 1 529 ? 20.091 16.972 -10.903 1.00 88.69 529 VAL A N 1
ATOM 4027 C CA . VAL A 1 529 ? 19.815 17.661 -12.162 1.00 88.69 529 VAL A CA 1
ATOM 4028 C C . VAL A 1 529 ? 19.867 19.159 -11.949 1.00 88.69 529 VAL A C 1
ATOM 4030 O O . VAL A 1 529 ? 19.257 19.704 -11.030 1.00 88.69 529 VAL A O 1
ATOM 4033 N N . SER A 1 530 ? 20.595 19.837 -12.828 1.00 88.75 530 SER A N 1
ATOM 4034 C CA . SER A 1 530 ? 20.499 21.282 -12.971 1.00 88.75 530 SER A CA 1
ATOM 4035 C C . SER A 1 530 ? 19.610 21.635 -14.152 1.00 88.75 530 SER A C 1
ATOM 4037 O O . SER A 1 530 ? 19.741 21.045 -15.222 1.00 88.75 530 SER A O 1
ATOM 4039 N N . SER A 1 531 ? 18.745 22.633 -13.976 1.00 86.56 531 SER A N 1
ATOM 4040 C CA . SER A 1 531 ? 17.900 23.188 -15.044 1.00 86.56 531 SER A CA 1
ATOM 4041 C C . SER A 1 531 ? 17.936 24.723 -15.120 1.00 86.56 531 SER A C 1
ATOM 4043 O O . SER A 1 531 ? 17.149 25.339 -15.836 1.00 86.56 531 SER A O 1
ATOM 4045 N N . ASP A 1 532 ? 18.867 25.355 -14.398 1.00 80.38 532 ASP A N 1
ATOM 4046 C CA . ASP A 1 532 ? 18.957 26.803 -14.174 1.00 80.38 532 ASP A CA 1
ATOM 4047 C C . ASP A 1 532 ? 20.253 27.414 -14.742 1.00 80.38 532 ASP A C 1
ATOM 4049 O O . ASP A 1 532 ? 20.869 28.302 -14.154 1.00 80.38 532 ASP A O 1
ATOM 4053 N N . ASN A 1 533 ? 20.661 26.951 -15.928 1.00 80.12 533 ASN A N 1
ATOM 4054 C CA . ASN A 1 533 ? 21.970 27.237 -16.531 1.00 80.12 533 ASN A CA 1
ATOM 4055 C C . ASN A 1 533 ? 23.155 26.716 -15.698 1.00 80.12 533 ASN A C 1
ATOM 4057 O O . ASN A 1 533 ? 24.211 27.353 -15.670 1.00 80.12 533 ASN A O 1
ATOM 4061 N N . PHE A 1 534 ? 22.997 25.554 -15.057 1.00 82.75 534 PHE A N 1
ATOM 4062 C CA . PHE A 1 534 ? 24.078 24.873 -14.329 1.00 82.75 534 PHE A CA 1
ATOM 4063 C C . PHE A 1 534 ? 24.535 25.634 -13.079 1.00 82.75 534 PHE A C 1
ATOM 4065 O O . PHE A 1 534 ? 25.666 25.458 -12.622 1.00 82.75 534 PHE A O 1
ATOM 4072 N N . ALA A 1 535 ? 23.668 26.498 -12.538 1.00 77.69 535 ALA A N 1
ATOM 4073 C CA . ALA A 1 535 ? 23.965 27.299 -11.357 1.00 77.69 535 ALA A CA 1
ATOM 4074 C C . ALA A 1 535 ? 23.738 26.495 -10.073 1.00 77.69 535 ALA A C 1
ATOM 4076 O O . ALA A 1 535 ? 24.558 26.568 -9.155 1.00 77.69 535 ALA A O 1
ATOM 4077 N N . THR A 1 536 ? 22.667 25.702 -10.025 1.00 81.62 536 THR A N 1
ATOM 4078 C CA . THR A 1 536 ? 22.354 24.810 -8.908 1.00 81.62 536 THR A CA 1
ATOM 4079 C C . THR A 1 536 ? 21.999 23.413 -9.402 1.00 81.62 536 THR A C 1
ATOM 4081 O O . THR A 1 536 ? 21.472 23.239 -10.500 1.00 81.62 536 THR A O 1
ATOM 4084 N N . PHE A 1 537 ? 22.333 22.408 -8.595 1.00 81.38 537 PHE A N 1
ATOM 4085 C CA . PHE A 1 537 ? 21.989 21.009 -8.832 1.00 81.38 537 PHE A CA 1
ATOM 4086 C C . PHE A 1 537 ? 21.011 20.564 -7.753 1.00 81.38 537 PHE A C 1
ATOM 4088 O O . PHE A 1 537 ? 21.321 20.650 -6.565 1.00 81.38 537 PHE A O 1
ATOM 4095 N N . THR A 1 538 ? 19.839 20.103 -8.175 1.00 77.38 538 THR A N 1
ATOM 4096 C CA . THR A 1 538 ? 18.799 19.570 -7.293 1.00 77.38 538 THR A CA 1
ATOM 4097 C C . THR A 1 538 ? 18.913 18.054 -7.270 1.00 77.38 538 THR A C 1
ATOM 4099 O O . THR A 1 538 ? 18.972 17.441 -8.334 1.00 77.38 538 THR A O 1
ATOM 4102 N N . GLN A 1 539 ? 18.956 17.450 -6.082 1.00 77.88 539 GLN A N 1
ATOM 4103 C CA . GLN A 1 539 ? 18.874 15.997 -5.929 1.00 77.88 539 GLN A CA 1
ATOM 4104 C C . GLN A 1 539 ? 17.515 15.509 -6.423 1.00 77.88 539 GLN A C 1
ATOM 4106 O O . GLN A 1 539 ? 16.492 16.134 -6.149 1.00 77.88 539 GLN A O 1
ATOM 4111 N N . ILE A 1 540 ? 17.526 14.453 -7.230 1.00 73.44 540 ILE A N 1
ATOM 4112 C CA . ILE A 1 540 ? 16.315 13.852 -7.798 1.00 73.44 540 ILE A CA 1
ATOM 4113 C C . ILE A 1 540 ? 16.207 12.358 -7.487 1.00 73.44 540 ILE A C 1
ATOM 4115 O O . ILE A 1 540 ? 15.141 11.797 -7.666 1.00 73.44 540 ILE A O 1
ATOM 4119 N N . SER A 1 541 ? 17.310 11.745 -7.054 1.00 73.75 541 SER A N 1
ATOM 4120 C CA . SER A 1 541 ? 17.386 10.374 -6.558 1.00 73.75 541 SER A CA 1
ATOM 4121 C C . SER A 1 541 ? 18.641 10.235 -5.699 1.00 73.75 541 SER A C 1
ATOM 4123 O O . SER A 1 541 ? 19.622 10.966 -5.895 1.00 73.75 541 SER A O 1
ATOM 4125 N N . PHE A 1 542 ? 18.642 9.281 -4.785 1.00 72.00 542 PHE A N 1
ATOM 4126 C CA . PHE A 1 542 ? 19.823 8.813 -4.061 1.00 72.00 542 PHE A CA 1
ATOM 4127 C C . PHE A 1 542 ? 19.933 7.296 -4.237 1.00 72.00 542 PHE A C 1
ATOM 4129 O O . PHE A 1 542 ? 18.998 6.665 -4.709 1.00 72.00 542 PHE A O 1
ATOM 4136 N N . VAL A 1 543 ? 21.103 6.738 -3.941 1.00 67.44 543 VAL A N 1
ATOM 4137 C CA . VAL A 1 543 ? 21.415 5.317 -4.126 1.00 67.44 543 VAL A CA 1
ATOM 4138 C C . VAL A 1 543 ? 22.103 4.836 -2.849 1.00 67.44 543 VAL A C 1
ATOM 4140 O O . VAL A 1 543 ? 23.256 5.205 -2.596 1.00 67.44 543 VAL A O 1
ATOM 4143 N N . PHE A 1 544 ? 21.383 4.074 -2.018 1.00 61.00 544 PHE A N 1
ATOM 4144 C CA . PHE A 1 544 ? 21.902 3.547 -0.746 1.00 61.00 544 PHE A CA 1
ATOM 4145 C C . PHE A 1 544 ? 22.505 2.152 -0.862 1.00 61.00 544 PHE A C 1
ATOM 4147 O O . PHE A 1 544 ? 23.433 1.826 -0.119 1.00 61.00 544 PHE A O 1
ATOM 4154 N N . GLU A 1 545 ? 21.966 1.317 -1.745 1.00 62.50 545 GLU A N 1
ATOM 4155 C CA . GLU A 1 545 ? 22.239 -0.109 -1.676 1.00 62.50 545 GLU A CA 1
ATOM 4156 C C . GLU A 1 545 ? 23.517 -0.501 -2.412 1.00 62.50 545 GLU A C 1
ATOM 4158 O O . GLU A 1 545 ? 23.845 -0.028 -3.504 1.00 62.50 545 GLU A O 1
ATOM 4163 N N . GLY A 1 546 ? 24.282 -1.380 -1.766 1.00 68.75 546 GLY A N 1
ATOM 4164 C CA . GLY A 1 546 ? 25.423 -2.011 -2.396 1.00 68.75 546 GLY A CA 1
ATOM 4165 C C . GLY A 1 546 ? 24.939 -3.065 -3.386 1.00 68.75 546 GLY A C 1
ATOM 4166 O O . GLY A 1 546 ? 24.461 -4.113 -2.963 1.00 68.75 546 GLY A O 1
ATOM 4167 N N . THR A 1 547 ? 25.141 -2.839 -4.677 1.00 78.25 547 THR A N 1
ATOM 4168 C CA . THR A 1 547 ? 24.624 -3.708 -5.734 1.00 78.25 547 THR A CA 1
ATOM 4169 C C . THR A 1 547 ? 25.346 -5.063 -5.769 1.00 78.25 547 THR A C 1
ATOM 4171 O O . THR A 1 547 ? 26.558 -5.194 -5.506 1.00 78.25 547 THR A O 1
ATOM 4174 N N . ASN A 1 548 ? 24.614 -6.128 -6.105 1.00 77.56 548 ASN A N 1
ATOM 4175 C CA . ASN A 1 548 ? 25.188 -7.478 -6.258 1.00 77.56 548 ASN A CA 1
ATOM 4176 C C . ASN A 1 548 ? 25.815 -7.703 -7.641 1.00 77.56 548 ASN A C 1
ATOM 4178 O O . ASN A 1 548 ? 26.626 -8.617 -7.820 1.00 77.56 548 ASN A O 1
ATOM 4182 N N . GLY A 1 549 ? 25.524 -6.810 -8.581 1.00 85.00 549 GLY A N 1
ATOM 4183 C CA . GLY A 1 549 ? 26.078 -6.759 -9.925 1.00 85.00 549 GLY A CA 1
ATOM 4184 C C . GLY A 1 549 ? 25.907 -5.367 -10.522 1.00 85.00 549 GLY A C 1
ATOM 4185 O O . GLY A 1 549 ? 25.704 -4.398 -9.793 1.00 85.00 549 GLY A O 1
ATOM 4186 N N . PHE A 1 550 ? 26.057 -5.262 -11.841 1.00 85.50 550 PHE A N 1
ATOM 4187 C CA . PHE A 1 550 ? 25.515 -4.092 -12.520 1.00 85.50 550 PHE A CA 1
ATOM 4188 C C . PHE A 1 550 ? 23.992 -4.211 -12.505 1.00 85.50 550 PHE A C 1
ATOM 4190 O O . PHE A 1 550 ? 23.467 -5.256 -12.888 1.00 85.50 550 PHE A O 1
ATOM 4197 N N . GLU A 1 551 ? 23.329 -3.163 -12.049 1.00 83.88 551 GLU A N 1
ATOM 4198 C CA . GLU A 1 551 ? 21.876 -3.018 -12.031 1.00 83.88 551 GLU A CA 1
ATOM 4199 C C . GLU A 1 551 ? 21.487 -1.927 -13.037 1.00 83.88 551 GLU A C 1
ATOM 4201 O O . GLU A 1 551 ? 22.299 -1.046 -13.344 1.00 83.88 551 GLU A O 1
ATOM 4206 N N . HIS A 1 552 ? 20.296 -2.056 -13.624 1.00 83.00 552 HIS A N 1
ATOM 4207 C CA . HIS A 1 552 ? 19.779 -1.137 -14.634 1.00 83.00 552 HIS A CA 1
ATOM 4208 C C . HIS A 1 552 ? 18.749 -0.213 -13.997 1.00 83.00 552 HIS A C 1
ATOM 4210 O O . HIS A 1 552 ? 17.740 -0.684 -13.483 1.00 83.00 552 HIS A O 1
ATOM 4216 N N . GLU A 1 553 ? 18.987 1.088 -14.092 1.00 79.56 553 GLU A N 1
ATOM 4217 C CA . GLU A 1 553 ? 18.232 2.109 -13.379 1.00 79.56 553 GLU A CA 1
ATOM 4218 C C . GLU A 1 553 ? 17.465 3.020 -14.319 1.00 79.56 553 GLU A C 1
ATOM 4220 O O . GLU A 1 553 ? 17.968 3.403 -15.381 1.00 79.56 553 GLU A O 1
ATOM 4225 N N . LYS A 1 554 ? 16.271 3.438 -13.884 1.00 79.56 554 LYS A N 1
ATOM 4226 C CA . LYS A 1 554 ? 15.414 4.388 -14.601 1.00 79.56 554 LYS A CA 1
ATOM 4227 C C . LYS A 1 554 ? 14.980 5.540 -13.705 1.00 79.56 554 LYS A C 1
ATOM 4229 O O . LYS A 1 554 ? 14.521 5.344 -12.590 1.00 79.56 554 LYS A O 1
ATOM 4234 N N . ILE A 1 555 ? 15.047 6.764 -14.226 1.00 76.25 555 ILE A N 1
ATOM 4235 C CA . ILE A 1 555 ? 14.645 7.980 -13.510 1.00 76.25 555 ILE A CA 1
ATOM 4236 C C . ILE A 1 555 ? 13.786 8.865 -14.412 1.00 76.25 555 ILE A C 1
ATOM 4238 O O . ILE A 1 555 ? 14.180 9.215 -15.529 1.00 76.25 555 ILE A O 1
ATOM 4242 N N . ASN A 1 556 ? 12.623 9.291 -13.913 1.00 72.62 556 ASN A N 1
ATOM 4243 C CA . ASN A 1 556 ? 11.760 10.218 -14.637 1.00 72.62 556 ASN A CA 1
ATOM 4244 C C . ASN A 1 556 ? 12.332 11.649 -14.596 1.00 72.62 556 ASN A C 1
ATOM 4246 O O . ASN A 1 556 ? 12.553 12.241 -13.541 1.00 72.62 556 ASN A O 1
ATOM 4250 N N . LEU A 1 557 ? 12.565 12.234 -15.771 1.00 78.38 557 LEU A N 1
ATOM 4251 C CA . LEU A 1 557 ? 13.049 13.605 -15.957 1.00 78.38 557 LEU A CA 1
ATOM 4252 C C . LEU A 1 557 ? 11.958 14.562 -16.458 1.00 78.38 557 LEU A C 1
ATOM 4254 O O . LEU A 1 557 ? 12.251 15.715 -16.786 1.00 78.38 557 LEU A O 1
ATOM 4258 N N . SER A 1 558 ? 10.702 14.127 -16.533 1.00 74.12 558 SER A N 1
ATOM 4259 C CA . SER A 1 558 ? 9.620 14.863 -17.199 1.00 74.12 558 SER A CA 1
ATOM 4260 C C . SER A 1 558 ? 9.314 16.219 -16.567 1.00 74.12 558 SER A C 1
ATOM 4262 O O . SER A 1 558 ? 8.963 17.153 -17.284 1.00 74.12 558 SER A O 1
ATOM 4264 N N . ARG A 1 559 ? 9.570 16.415 -15.268 1.00 72.88 559 ARG A N 1
ATOM 4265 C CA . ARG A 1 559 ? 9.495 17.743 -14.618 1.00 72.88 559 ARG A CA 1
ATOM 4266 C C . ARG A 1 559 ? 10.476 18.784 -15.179 1.00 72.88 559 ARG A C 1
ATOM 4268 O O . ARG A 1 559 ? 10.354 19.989 -14.929 1.00 72.88 559 ARG A O 1
ATOM 4275 N N . PHE A 1 560 ? 11.477 18.328 -15.928 1.00 78.38 560 PHE A N 1
ATOM 4276 C CA . PHE A 1 560 ? 12.451 19.160 -16.625 1.00 78.38 560 PHE A CA 1
ATOM 4277 C C . PHE A 1 560 ? 12.175 19.291 -18.127 1.00 78.38 560 PHE A C 1
ATOM 4279 O O . PHE A 1 560 ? 12.947 19.956 -18.824 1.00 78.38 560 PHE A O 1
ATOM 4286 N N . ALA A 1 561 ? 11.076 18.715 -18.625 1.00 77.19 561 ALA A N 1
ATOM 4287 C CA . ALA A 1 561 ? 10.610 18.933 -19.988 1.00 77.19 561 ALA A CA 1
ATOM 4288 C C . ALA A 1 561 ? 10.499 20.437 -20.291 1.00 77.19 561 ALA A C 1
ATOM 4290 O O . ALA A 1 561 ? 10.164 21.260 -19.432 1.00 77.19 561 ALA A O 1
ATOM 4291 N N . GLY A 1 562 ? 10.851 20.824 -21.516 1.00 73.62 562 GLY A N 1
ATOM 4292 C CA . GLY A 1 562 ? 10.909 22.228 -21.918 1.00 73.62 562 GLY A CA 1
ATOM 4293 C C . GLY A 1 562 ? 12.168 22.981 -21.461 1.00 73.62 562 GLY A C 1
ATOM 4294 O O . GLY A 1 562 ? 12.299 24.168 -21.771 1.00 73.62 562 GLY A O 1
ATOM 4295 N N . LYS A 1 563 ? 13.113 22.340 -20.756 1.00 84.06 563 LYS A N 1
ATOM 4296 C CA . LYS A 1 563 ? 14.346 22.976 -20.249 1.00 84.06 563 LYS A CA 1
ATOM 4297 C C . LYS A 1 563 ? 15.608 22.365 -20.864 1.00 84.06 563 LYS A C 1
ATOM 4299 O O . LYS A 1 563 ? 15.596 21.276 -21.424 1.00 84.06 563 LYS A O 1
ATOM 4304 N N . LYS A 1 564 ? 16.731 23.074 -20.738 1.00 89.81 564 LYS A N 1
ATOM 4305 C CA . LYS A 1 564 ? 18.066 22.489 -20.937 1.00 89.81 564 LYS A CA 1
ATOM 4306 C C . LYS A 1 564 ? 18.602 22.053 -19.589 1.00 89.81 564 LYS A C 1
ATOM 4308 O O . LYS A 1 564 ? 18.542 22.845 -18.648 1.00 89.81 564 LYS A O 1
ATOM 4313 N N . ILE A 1 565 ? 19.124 20.835 -19.508 1.00 93.00 565 ILE A N 1
ATOM 4314 C CA . ILE A 1 565 ? 19.578 20.257 -18.245 1.00 93.00 565 ILE A CA 1
ATOM 4315 C C . ILE A 1 565 ? 21.002 19.713 -18.303 1.00 93.00 565 ILE A C 1
ATOM 4317 O O . ILE A 1 565 ? 21.585 19.540 -19.374 1.00 93.00 565 ILE A O 1
ATOM 4321 N N . GLN A 1 566 ? 21.557 19.452 -17.124 1.00 93.38 566 GLN A N 1
ATOM 4322 C CA . GLN A 1 566 ? 22.762 18.653 -16.924 1.00 93.38 566 GLN A CA 1
ATOM 4323 C C . GLN A 1 566 ? 22.494 17.667 -15.788 1.00 93.38 566 GLN A C 1
ATOM 4325 O O . GLN A 1 566 ? 21.976 18.073 -14.746 1.00 93.38 566 GLN A O 1
ATOM 4330 N N . ILE A 1 567 ? 22.837 16.400 -16.003 1.00 93.56 567 ILE A N 1
ATOM 4331 C CA . ILE A 1 567 ? 22.731 15.330 -15.007 1.00 93.56 567 ILE A CA 1
ATOM 4332 C C . ILE A 1 567 ? 24.087 15.211 -14.310 1.00 93.56 567 ILE A C 1
ATOM 4334 O O . ILE A 1 567 ? 25.126 15.315 -14.961 1.00 93.56 567 ILE A O 1
ATOM 4338 N N . GLU A 1 568 ? 24.093 15.027 -12.995 1.00 92.88 568 GLU A N 1
ATOM 4339 C CA . GLU A 1 568 ? 25.285 14.801 -12.180 1.00 92.88 568 GLU A CA 1
ATOM 4340 C C . GLU A 1 568 ? 25.121 13.524 -11.351 1.00 92.88 568 GLU A C 1
ATOM 4342 O O . GLU A 1 568 ? 24.233 13.448 -10.503 1.00 92.88 568 GLU A O 1
ATOM 4347 N N . PHE A 1 569 ? 26.015 12.556 -11.569 1.00 93.12 569 PHE A N 1
ATOM 4348 C CA . PHE A 1 569 ? 26.228 11.413 -10.680 1.00 93.12 569 PHE A CA 1
ATOM 4349 C C . PHE A 1 569 ? 27.209 11.852 -9.590 1.00 93.12 569 PHE A C 1
ATOM 4351 O O . PHE A 1 569 ? 28.403 12.023 -9.848 1.00 93.12 569 PHE A O 1
ATOM 4358 N N . TYR A 1 570 ? 26.709 12.130 -8.391 1.00 90.75 570 TYR A N 1
ATOM 4359 C CA . TYR A 1 570 ? 27.480 12.701 -7.288 1.00 90.75 570 TYR A CA 1
ATOM 4360 C C . TYR A 1 570 ? 27.743 11.657 -6.209 1.00 90.75 570 TYR A C 1
ATOM 4362 O O . TYR A 1 570 ? 26.807 11.045 -5.721 1.00 90.75 570 TYR A O 1
ATOM 4370 N N . PHE A 1 571 ? 28.998 11.475 -5.810 1.00 90.06 571 PHE A N 1
ATOM 4371 C CA . PHE A 1 571 ? 29.383 10.569 -4.728 1.00 90.06 571 PHE A CA 1
ATOM 4372 C C . PHE A 1 571 ? 29.998 11.362 -3.573 1.00 90.06 571 PHE A C 1
ATOM 4374 O O . PHE A 1 571 ? 30.812 12.255 -3.822 1.00 90.06 571 PHE A O 1
ATOM 4381 N N . ASP A 1 572 ? 29.646 11.050 -2.327 1.00 86.38 572 ASP A N 1
ATOM 4382 C CA . ASP A 1 572 ? 30.209 11.682 -1.126 1.00 86.38 572 ASP A CA 1
ATOM 4383 C C . ASP A 1 572 ? 30.446 10.648 -0.038 1.00 86.38 572 ASP A C 1
ATOM 4385 O O . ASP A 1 572 ? 29.548 9.888 0.312 1.00 86.38 572 ASP A O 1
ATOM 4389 N N . THR A 1 573 ? 31.648 10.654 0.529 1.00 84.88 573 THR A N 1
ATOM 4390 C CA . THR A 1 573 ? 31.993 9.711 1.586 1.00 84.88 573 THR A CA 1
ATOM 4391 C C . THR A 1 573 ? 31.464 10.096 2.964 1.00 84.88 573 THR A C 1
ATOM 4393 O O . THR A 1 573 ? 31.572 9.307 3.887 1.00 84.88 573 THR A O 1
ATOM 4396 N N . PHE A 1 574 ? 30.939 11.318 3.141 1.00 78.94 574 PHE A N 1
ATOM 4397 C CA . PHE A 1 574 ? 30.481 11.927 4.409 1.00 78.94 574 PHE A CA 1
ATOM 4398 C C . PHE A 1 574 ? 31.540 12.081 5.504 1.00 78.94 574 PHE A C 1
ATOM 4400 O O . PHE A 1 574 ? 31.657 13.148 6.117 1.00 78.94 574 PHE A O 1
ATOM 4407 N N . ASP A 1 575 ? 32.375 11.076 5.707 1.00 78.31 575 ASP A N 1
ATOM 4408 C CA . ASP A 1 575 ? 33.523 11.079 6.579 1.00 78.31 575 ASP A CA 1
ATOM 4409 C C . ASP A 1 575 ? 34.714 10.315 5.951 1.00 78.31 575 ASP A C 1
ATOM 4411 O O . ASP A 1 575 ? 34.880 10.271 4.729 1.00 78.31 575 ASP A O 1
ATOM 4415 N N . ARG A 1 576 ? 35.647 9.870 6.795 1.00 82.62 576 ARG A N 1
ATOM 4416 C CA . ARG A 1 576 ? 36.934 9.249 6.425 1.00 82.62 576 ARG A CA 1
ATOM 4417 C C . ARG A 1 576 ? 37.053 7.792 6.898 1.00 82.62 576 ARG A C 1
ATOM 4419 O O . ARG A 1 576 ? 38.165 7.252 6.923 1.00 82.62 576 ARG A O 1
ATOM 4426 N N . ILE A 1 577 ? 35.983 7.240 7.449 1.00 80.88 577 ILE A N 1
ATOM 4427 C CA . ILE A 1 577 ? 35.908 5.961 8.140 1.00 80.88 577 ILE A CA 1
ATOM 4428 C C . ILE A 1 577 ? 35.370 4.927 7.143 1.00 80.88 577 ILE A C 1
ATOM 4430 O O . ILE A 1 577 ? 34.470 5.194 6.375 1.00 80.88 577 ILE A O 1
ATOM 4434 N N . ASN A 1 578 ? 35.969 3.732 7.129 1.00 81.25 578 ASN A N 1
ATOM 4435 C CA . ASN A 1 578 ? 35.553 2.593 6.292 1.00 81.25 578 ASN A CA 1
ATOM 4436 C C . ASN A 1 578 ? 35.498 2.788 4.762 1.00 81.25 578 ASN A C 1
ATOM 4438 O O . ASN A 1 578 ? 35.022 1.892 4.071 1.00 81.25 578 ASN A O 1
ATOM 4442 N N . ASN A 1 579 ? 36.141 3.811 4.197 1.00 87.19 579 ASN A N 1
ATOM 4443 C CA . ASN A 1 579 ? 36.190 4.067 2.744 1.00 87.19 579 ASN A CA 1
ATOM 4444 C C . ASN A 1 579 ? 36.929 2.996 1.893 1.00 87.19 579 ASN A C 1
ATOM 4446 O O . ASN A 1 579 ? 37.330 3.251 0.756 1.00 87.19 579 ASN A O 1
ATOM 4450 N N . ASN A 1 580 ? 37.214 1.805 2.432 1.00 90.81 580 ASN A N 1
ATOM 4451 C CA . ASN A 1 580 ? 37.926 0.715 1.751 1.00 90.81 580 ASN A CA 1
ATOM 4452 C C . ASN A 1 580 ? 37.053 -0.082 0.764 1.00 90.81 580 ASN A C 1
ATOM 4454 O O . ASN A 1 580 ? 37.484 -1.149 0.326 1.00 90.81 580 ASN A O 1
ATOM 4458 N N . GLN A 1 581 ? 35.876 0.426 0.412 1.00 90.44 581 GLN A N 1
ATOM 4459 C CA . GLN A 1 581 ? 34.917 -0.235 -0.470 1.00 90.44 581 GLN A CA 1
ATOM 4460 C C . GLN A 1 581 ? 35.135 0.159 -1.928 1.00 90.44 581 GLN A C 1
ATOM 4462 O O . GLN A 1 581 ? 35.852 1.118 -2.222 1.00 90.44 581 GLN A O 1
ATOM 4467 N N . GLU A 1 582 ? 34.560 -0.618 -2.847 1.00 91.75 582 GLU A N 1
ATOM 4468 C CA . GLU A 1 582 ? 34.907 -0.528 -4.265 1.00 91.75 582 GLU A CA 1
ATOM 4469 C C . GLU A 1 582 ? 34.555 0.835 -4.870 1.00 91.75 582 GLU A C 1
ATOM 4471 O O . GLU A 1 582 ? 35.364 1.362 -5.630 1.00 91.75 582 GLU A O 1
ATOM 4476 N N . GLY A 1 583 ? 33.439 1.449 -4.469 1.00 92.44 583 GLY A N 1
ATOM 4477 C CA . GLY A 1 583 ? 32.955 2.723 -5.004 1.00 92.44 583 GLY A CA 1
ATOM 4478 C C . GLY A 1 583 ? 31.864 2.532 -6.049 1.00 92.44 583 GLY A C 1
ATOM 4479 O O . GLY A 1 583 ? 31.137 1.541 -6.006 1.00 92.44 583 GLY A O 1
ATOM 4480 N N . TRP A 1 584 ? 31.741 3.488 -6.971 1.00 93.69 584 TRP A N 1
ATOM 4481 C CA . TRP A 1 584 ? 30.615 3.564 -7.908 1.00 93.69 584 TRP A CA 1
ATOM 4482 C C . TRP A 1 584 ? 31.076 3.486 -9.362 1.00 93.69 584 TRP A C 1
ATOM 4484 O O . TRP A 1 584 ? 31.984 4.221 -9.754 1.00 93.69 584 TRP A O 1
ATOM 4494 N N . TYR A 1 585 ? 30.440 2.632 -10.161 1.00 93.56 585 TYR A N 1
ATOM 4495 C CA . TYR A 1 585 ? 30.604 2.569 -11.609 1.00 93.56 585 TYR A CA 1
ATOM 4496 C C . TYR A 1 585 ? 29.314 2.980 -12.318 1.00 93.56 585 TYR A C 1
ATOM 4498 O O . TYR A 1 585 ? 28.249 2.561 -11.880 1.00 93.56 585 TYR A O 1
ATOM 4506 N N . ILE A 1 586 ? 29.425 3.752 -13.405 1.00 92.69 586 ILE A N 1
ATOM 4507 C CA . ILE A 1 586 ? 28.308 4.201 -14.257 1.00 92.69 586 ILE A CA 1
ATOM 4508 C C . ILE A 1 586 ? 28.585 3.809 -15.708 1.00 92.69 586 ILE A C 1
ATOM 4510 O O . ILE A 1 586 ? 29.688 4.060 -16.210 1.00 92.69 586 ILE A O 1
ATOM 4514 N N . ASP A 1 587 ? 27.583 3.242 -16.371 1.00 89.94 587 ASP A N 1
ATOM 4515 C CA . ASP A 1 587 ? 27.647 2.752 -17.745 1.00 89.94 587 ASP A CA 1
ATOM 4516 C C . ASP A 1 587 ? 26.304 2.940 -18.488 1.00 89.94 587 ASP A C 1
ATOM 4518 O O . ASP A 1 587 ? 25.287 3.252 -17.869 1.00 89.94 587 ASP A O 1
ATOM 4522 N N . ASN A 1 588 ? 26.299 2.793 -19.817 1.00 87.81 588 ASN A N 1
ATOM 4523 C CA . ASN A 1 588 ? 25.101 2.773 -20.679 1.00 87.81 588 ASN A CA 1
ATOM 4524 C C . ASN A 1 588 ? 24.059 3.882 -20.414 1.00 87.81 588 ASN A C 1
ATOM 4526 O O . ASN A 1 588 ? 22.859 3.623 -20.322 1.00 87.81 588 ASN A O 1
ATOM 4530 N N . VAL A 1 589 ? 24.499 5.141 -20.324 1.00 90.38 589 VAL A N 1
ATOM 4531 C CA . VAL A 1 589 ? 23.614 6.276 -20.018 1.00 90.38 589 VAL A CA 1
ATOM 4532 C C . VAL A 1 589 ? 22.795 6.668 -21.247 1.00 90.38 589 VAL A C 1
ATOM 4534 O O . VAL A 1 589 ? 23.334 7.079 -22.277 1.00 90.38 589 VAL A O 1
ATOM 4537 N N . LYS A 1 590 ? 21.473 6.634 -21.119 1.00 90.50 590 LYS A N 1
ATOM 4538 C CA . LYS A 1 590 ? 20.507 6.943 -22.174 1.00 90.50 590 LYS A CA 1
ATOM 4539 C C . LYS A 1 590 ? 19.445 7.908 -21.657 1.00 90.50 590 LYS A C 1
ATOM 4541 O O . LYS A 1 590 ? 18.988 7.798 -20.530 1.00 90.50 590 LYS A O 1
ATOM 4546 N N . VAL A 1 591 ? 19.043 8.872 -22.483 1.00 87.81 591 VAL A N 1
ATOM 4547 C CA . VAL A 1 591 ? 17.879 9.727 -22.215 1.00 87.81 591 VAL A CA 1
ATOM 4548 C C . VAL A 1 591 ? 16.926 9.656 -23.391 1.00 87.81 591 VAL A C 1
ATOM 4550 O O . VAL A 1 591 ? 17.321 9.921 -24.530 1.00 87.81 591 VAL A O 1
ATOM 4553 N N . THR A 1 592 ? 15.668 9.335 -23.116 1.00 85.69 592 THR A N 1
ATOM 4554 C CA . THR A 1 592 ? 14.622 9.134 -24.125 1.00 85.69 592 THR A CA 1
ATOM 4555 C C . THR A 1 592 ? 13.498 10.148 -23.899 1.00 85.69 592 THR A C 1
ATOM 4557 O O . THR A 1 592 ? 13.083 10.356 -22.762 1.00 85.69 592 THR A O 1
ATOM 4560 N N . ASP A 1 593 ? 13.027 10.819 -24.957 1.00 79.31 593 ASP A N 1
ATOM 4561 C CA . ASP A 1 593 ? 11.775 11.601 -24.920 1.00 79.31 593 ASP A CA 1
ATOM 4562 C C . ASP A 1 593 ? 10.602 10.646 -24.676 1.00 79.31 593 ASP A C 1
ATOM 4564 O O . ASP A 1 593 ? 10.692 9.478 -25.035 1.00 79.31 593 ASP A O 1
ATOM 4568 N N . ILE A 1 594 ? 9.496 11.112 -24.111 1.00 65.88 594 ILE A N 1
ATOM 4569 C CA . ILE A 1 594 ? 8.273 10.302 -23.962 1.00 65.88 594 ILE A CA 1
ATOM 4570 C C . ILE A 1 594 ? 6.997 11.026 -24.442 1.00 65.88 594 ILE A C 1
ATOM 4572 O O . ILE A 1 594 ? 5.920 10.437 -24.440 1.00 65.88 594 ILE A O 1
ATOM 4576 N N . GLY A 1 595 ? 7.100 12.257 -24.972 1.00 54.97 595 GLY A N 1
ATOM 4577 C CA . GLY A 1 595 ? 5.976 13.006 -25.564 1.00 54.97 595 GLY A CA 1
ATOM 4578 C C . GLY A 1 595 ? 5.022 13.667 -24.549 1.00 54.97 595 GLY A C 1
ATOM 4579 O O . GLY A 1 595 ? 5.132 13.457 -23.348 1.00 54.97 595 GLY A O 1
ATOM 4580 N N . SER A 1 596 ? 4.116 14.546 -25.015 1.00 42.94 596 SER A N 1
ATOM 4581 C CA . SER A 1 596 ? 3.180 15.314 -24.160 1.00 42.94 596 SER A CA 1
ATOM 4582 C C . SER A 1 596 ? 1.775 14.700 -24.122 1.00 42.94 596 SER A C 1
ATOM 4584 O O . SER A 1 596 ? 1.230 14.375 -25.179 1.00 42.94 596 SER A O 1
ATOM 4586 N N . SER A 1 597 ? 1.142 14.660 -22.946 1.00 40.22 597 SER A N 1
ATOM 4587 C CA . SER A 1 597 ? -0.261 14.258 -22.767 1.00 40.22 597 SER A CA 1
ATOM 4588 C C . SER A 1 597 ? -1.247 15.261 -23.404 1.00 40.22 597 SER A C 1
ATOM 4590 O O . SER A 1 597 ? -1.164 16.473 -23.204 1.00 40.22 597 SER A O 1
ATOM 4592 N N . GLY A 1 598 ? -2.183 14.761 -24.218 1.00 33.97 598 GLY A N 1
ATOM 4593 C CA . GLY A 1 598 ? -3.298 15.533 -24.791 1.00 33.97 598 GLY A CA 1
ATOM 4594 C C . GLY A 1 598 ? -4.573 15.456 -23.931 1.00 33.97 598 GLY A C 1
ATOM 4595 O O . GLY A 1 598 ? -4.667 14.585 -23.068 1.00 33.97 598 GLY A O 1
ATOM 4596 N N . PRO A 1 599 ? -5.577 16.337 -24.140 1.00 27.72 599 PRO A N 1
ATOM 4597 C CA . PRO A 1 599 ? -6.826 16.288 -23.389 1.00 27.72 599 PRO A CA 1
ATOM 4598 C C . PRO A 1 599 ? -7.782 15.180 -23.872 1.00 27.72 599 PRO A C 1
ATOM 4600 O O . PRO A 1 599 ? -7.983 14.967 -25.067 1.00 27.72 599 PRO A O 1
ATOM 4603 N N . VAL A 1 600 ? -8.388 14.558 -22.861 1.00 28.83 600 VAL A N 1
ATOM 4604 C CA . VAL A 1 600 ? -9.437 13.526 -22.767 1.00 28.83 600 VAL A CA 1
ATOM 4605 C C . VAL A 1 600 ? -10.442 13.416 -23.930 1.00 28.83 600 VAL A C 1
ATOM 4607 O O . VAL A 1 600 ? -11.167 14.371 -24.224 1.00 28.83 600 VAL A O 1
ATOM 4610 N N . PRO A 1 601 ? -10.677 12.183 -24.413 1.00 23.30 601 PRO A N 1
ATOM 4611 C CA . PRO A 1 601 ? -12.005 11.602 -24.562 1.00 23.30 601 PRO A CA 1
ATOM 4612 C C . PRO A 1 601 ? -12.310 10.626 -23.400 1.00 23.30 601 PRO A C 1
ATOM 4614 O O . PRO A 1 601 ? -11.463 9.850 -22.978 1.00 23.30 601 PRO A O 1
ATOM 4617 N N . THR A 1 602 ? -13.531 10.671 -22.864 1.00 24.61 602 THR A N 1
ATOM 4618 C CA . THR A 1 602 ? -14.150 9.581 -22.065 1.00 24.61 602 THR A CA 1
ATOM 4619 C C . THR A 1 602 ? -14.470 8.397 -23.006 1.00 24.61 602 THR A C 1
ATOM 4621 O O . THR A 1 602 ? -14.583 8.685 -24.203 1.00 24.61 602 THR A O 1
ATOM 4624 N N . PRO A 1 603 ? -14.776 7.137 -22.586 1.00 31.41 603 PRO A N 1
ATOM 4625 C CA . PRO A 1 603 ? -14.845 6.487 -21.252 1.00 31.41 603 PRO A CA 1
ATOM 4626 C C . PRO A 1 603 ? -14.351 4.986 -21.215 1.00 31.41 603 PRO A C 1
ATOM 4628 O O . PRO A 1 603 ? -13.953 4.439 -22.238 1.00 31.41 603 PRO A O 1
ATOM 4631 N N . THR A 1 604 ? -14.621 4.274 -20.096 1.00 22.45 604 THR A N 1
ATOM 4632 C CA . THR A 1 604 ? -15.009 2.822 -19.969 1.00 22.45 604 THR A CA 1
ATOM 4633 C C . THR A 1 604 ? -13.932 1.708 -19.888 1.00 22.45 604 THR A C 1
ATOM 4635 O O . THR A 1 604 ? -12.792 1.921 -20.276 1.00 22.45 604 THR A O 1
ATOM 4638 N N . PRO A 1 605 ? -14.271 0.562 -19.249 1.00 25.36 605 PRO A N 1
ATOM 4639 C CA . PRO A 1 605 ? -13.445 -0.143 -18.274 1.00 25.36 605 PRO A CA 1
ATOM 4640 C C . PRO A 1 605 ? -12.402 -1.058 -18.932 1.00 25.36 605 PRO A C 1
ATOM 4642 O O . PRO A 1 605 ? -12.712 -1.813 -19.855 1.00 25.36 605 PRO A O 1
ATOM 4645 N N . THR A 1 606 ? -11.184 -1.058 -18.400 1.00 24.89 606 THR A N 1
ATOM 4646 C CA . THR A 1 606 ? -10.220 -2.119 -18.701 1.00 24.89 606 THR A CA 1
ATOM 4647 C C . THR A 1 606 ? -10.318 -3.145 -17.573 1.00 24.89 606 THR A C 1
ATOM 4649 O O . THR A 1 606 ? -10.053 -2.780 -16.428 1.00 24.89 606 THR A O 1
ATOM 4652 N N . PRO A 1 607 ? -10.765 -4.383 -17.842 1.00 24.33 607 PRO A N 1
ATOM 4653 C CA . PRO A 1 607 ? -10.774 -5.429 -16.830 1.00 24.33 607 PRO A CA 1
ATOM 4654 C C . PRO A 1 607 ? -9.331 -5.703 -16.402 1.00 24.33 607 PRO A C 1
ATOM 4656 O O . PRO A 1 607 ? -8.469 -5.889 -17.260 1.00 24.33 607 PRO A O 1
ATOM 4659 N N . THR A 1 608 ? -9.062 -5.734 -15.097 1.00 27.41 608 THR A N 1
ATOM 4660 C CA . THR A 1 608 ? -7.865 -6.398 -14.574 1.00 27.41 608 THR A CA 1
ATOM 4661 C C . THR A 1 608 ? -8.023 -7.875 -14.933 1.00 27.41 608 THR A C 1
ATOM 4663 O O . THR A 1 608 ? -8.961 -8.504 -14.433 1.00 27.41 608 THR A O 1
ATOM 4666 N N . PRO A 1 609 ? -7.204 -8.438 -15.838 1.00 26.77 609 PRO A N 1
ATOM 4667 C CA . PRO A 1 609 ? -7.267 -9.859 -16.110 1.00 26.77 609 PRO A CA 1
ATOM 4668 C C . PRO A 1 609 ? -6.879 -10.563 -14.813 1.00 26.77 609 PRO A C 1
ATOM 4670 O O . PRO A 1 609 ? -5.811 -10.306 -14.259 1.00 26.77 609 PRO A O 1
ATOM 4673 N N . SER A 1 610 ? -7.721 -11.472 -14.325 1.00 29.95 610 SER A N 1
ATOM 4674 C CA . SER A 1 610 ? -7.177 -12.608 -13.595 1.00 29.95 610 SER A CA 1
ATOM 4675 C C . SER A 1 610 ? -6.200 -13.273 -14.559 1.00 29.95 610 SER A C 1
ATOM 4677 O O . SER A 1 610 ? -6.629 -13.780 -15.594 1.00 29.95 610 SER A O 1
ATOM 4679 N N . LEU A 1 611 ? -4.905 -13.183 -14.270 1.00 30.47 611 LEU A N 1
ATOM 4680 C CA . LEU A 1 611 ? -3.852 -13.890 -14.985 1.00 30.47 611 LEU A CA 1
ATOM 4681 C C . LEU A 1 611 ? -4.116 -15.391 -14.850 1.00 30.47 611 LEU A C 1
ATOM 4683 O O . LEU A 1 611 ? -3.704 -16.028 -13.886 1.00 30.47 611 LEU A O 1
ATOM 4687 N N . ARG A 1 612 ? -4.888 -15.925 -15.792 1.00 38.97 612 ARG A N 1
ATOM 4688 C CA . ARG A 1 612 ? -4.998 -17.347 -16.064 1.00 38.97 612 ARG A CA 1
ATOM 4689 C C . ARG A 1 612 ? -4.450 -17.574 -17.440 1.00 38.97 612 ARG A C 1
ATOM 4691 O O . ARG A 1 612 ? -4.812 -16.873 -18.383 1.00 38.97 612 ARG A O 1
ATOM 4698 N N . VAL A 1 613 ? -3.588 -18.561 -17.521 1.00 32.78 613 VAL A N 1
ATOM 4699 C CA . VAL A 1 613 ? -3.136 -19.073 -18.793 1.00 32.78 613 VAL A CA 1
ATOM 4700 C C . VAL A 1 613 ? -4.020 -20.246 -19.112 1.00 32.78 613 VAL A C 1
ATOM 4702 O O . VAL A 1 613 ? -4.229 -21.111 -18.268 1.00 32.78 613 VAL A O 1
ATOM 4705 N N . ILE A 1 614 ? -4.580 -20.197 -20.306 1.00 39.72 614 ILE A N 1
ATOM 4706 C CA . ILE A 1 614 ? -5.514 -21.179 -20.810 1.00 39.72 614 ILE A CA 1
ATOM 4707 C C . ILE A 1 614 ? -4.770 -21.904 -21.911 1.00 39.72 614 ILE A C 1
ATOM 4709 O O . ILE A 1 614 ? -4.407 -21.276 -22.903 1.00 39.72 614 ILE A O 1
ATOM 4713 N N . ALA A 1 615 ? -4.499 -23.180 -21.687 1.00 43.38 615 ALA A N 1
ATOM 4714 C CA . ALA A 1 615 ? -3.926 -24.069 -22.687 1.00 43.38 615 ALA A CA 1
ATOM 4715 C C . ALA A 1 615 ? -4.909 -25.203 -23.018 1.00 43.38 615 ALA A C 1
ATOM 4717 O O . ALA A 1 615 ? -4.986 -25.623 -24.171 1.00 43.38 615 ALA A O 1
ATOM 4718 N N . GLU A 1 616 ? -5.763 -25.600 -22.061 1.00 65.75 616 GLU A N 1
ATOM 4719 C CA . GLU A 1 616 ? -6.641 -26.758 -22.214 1.00 65.75 616 GLU A CA 1
ATOM 4720 C C . GLU A 1 616 ? -8.121 -26.514 -21.908 1.00 65.75 616 GLU A C 1
ATOM 4722 O O . GLU A 1 616 ? -8.542 -25.505 -21.343 1.00 65.75 616 GLU A O 1
ATOM 4727 N N . SER A 1 617 ? -8.929 -27.487 -22.327 1.00 80.06 617 SER A N 1
ATOM 4728 C CA . SER A 1 617 ? -10.381 -27.516 -22.194 1.00 80.06 617 SER A CA 1
ATOM 4729 C C . SER A 1 617 ? -10.804 -28.289 -20.948 1.00 80.06 617 SER A C 1
ATOM 4731 O O . SER A 1 617 ? -10.704 -29.515 -20.925 1.00 80.06 617 SER A O 1
ATOM 4733 N N . ALA A 1 618 ? -11.354 -27.602 -19.946 1.00 86.88 618 ALA A N 1
ATOM 4734 C CA . ALA A 1 618 ? -11.808 -28.248 -18.721 1.00 86.88 618 ALA A CA 1
ATOM 4735 C C . ALA A 1 618 ? -12.977 -29.211 -18.996 1.00 86.88 618 ALA A C 1
ATOM 4737 O O . ALA A 1 618 ? -14.013 -28.821 -19.538 1.00 86.88 618 ALA A O 1
ATOM 4738 N N . ASN A 1 619 ? -12.833 -30.465 -18.576 1.00 88.69 619 ASN A N 1
ATOM 4739 C CA . ASN A 1 619 ? -13.828 -31.524 -18.700 1.00 88.69 619 ASN A CA 1
ATOM 4740 C C . ASN A 1 619 ? -14.082 -32.145 -17.320 1.00 88.69 619 ASN A C 1
ATOM 4742 O O . ASN A 1 619 ? -13.439 -33.113 -16.911 1.00 88.69 619 ASN A O 1
ATOM 4746 N N . TYR A 1 620 ? -15.013 -31.560 -16.572 1.00 90.19 620 TYR A N 1
ATOM 4747 C CA . TYR A 1 620 ? -15.253 -31.906 -15.170 1.00 90.19 620 TYR A CA 1
ATOM 4748 C C . TYR A 1 620 ? -16.015 -33.224 -15.004 1.00 90.19 620 TYR A C 1
ATOM 4750 O O . TYR A 1 620 ? -15.911 -33.878 -13.963 1.00 90.19 620 TYR A O 1
ATOM 4758 N N . ASP A 1 621 ? -16.825 -33.622 -15.990 1.00 88.00 621 ASP A N 1
ATOM 4759 C CA . ASP A 1 621 ? -17.562 -34.890 -15.945 1.00 88.00 621 ASP A CA 1
ATOM 4760 C C . ASP A 1 621 ? -16.851 -36.054 -16.668 1.00 88.00 621 ASP A C 1
ATOM 4762 O O . ASP A 1 621 ? -17.203 -37.223 -16.443 1.00 88.00 621 ASP A O 1
ATOM 4766 N N . GLY A 1 622 ? -15.814 -35.750 -17.454 1.00 86.19 622 GLY A N 1
ATOM 4767 C CA . GLY A 1 622 ? -15.028 -36.693 -18.252 1.00 86.19 622 GLY A CA 1
ATOM 4768 C C . GLY A 1 622 ? -15.736 -37.158 -19.525 1.00 86.19 622 GLY A C 1
ATOM 4769 O O . GLY A 1 622 ? -15.436 -38.244 -20.035 1.00 86.19 622 GLY A O 1
ATOM 4770 N N . VAL A 1 623 ? -16.741 -36.423 -20.014 1.00 82.88 623 VAL A N 1
ATOM 4771 C CA . VAL A 1 623 ? -17.594 -36.839 -21.131 1.00 82.88 623 VAL A CA 1
ATOM 4772 C C . VAL A 1 623 ? -17.765 -35.724 -22.155 1.00 82.88 623 VAL A C 1
ATOM 4774 O O . VAL A 1 623 ? -18.561 -34.810 -21.989 1.00 82.88 623 VAL A O 1
ATOM 4777 N N . GLY A 1 624 ? -17.173 -35.928 -23.332 1.00 83.38 624 GLY A N 1
ATOM 4778 C CA . GLY A 1 624 ? -17.381 -35.037 -24.472 1.00 83.38 624 GLY A CA 1
ATOM 4779 C C . GLY A 1 624 ? -16.441 -33.827 -24.444 1.00 83.38 624 GLY A C 1
ATOM 4780 O O . GLY A 1 624 ? -15.331 -33.970 -23.937 1.00 83.38 624 GLY A O 1
ATOM 4781 N N . PRO A 1 625 ? -16.829 -32.705 -25.076 1.00 88.44 625 PRO A N 1
ATOM 4782 C CA . PRO A 1 625 ? -16.013 -31.491 -25.144 1.00 88.44 625 PRO A CA 1
ATOM 4783 C C . PRO A 1 625 ? -15.969 -30.727 -23.815 1.00 88.44 625 PRO A C 1
ATOM 4785 O O . PRO A 1 625 ? -16.568 -31.167 -22.834 1.00 88.44 625 PRO A O 1
ATOM 4788 N N . ALA A 1 626 ? -15.308 -29.564 -23.821 1.00 89.81 626 ALA A N 1
ATOM 4789 C CA . ALA A 1 626 ? -15.191 -28.676 -22.670 1.00 89.81 626 ALA A CA 1
ATOM 4790 C C . ALA A 1 626 ? -16.545 -28.374 -22.007 1.00 89.81 626 ALA A C 1
ATOM 4792 O O . ALA A 1 626 ? -17.571 -28.145 -22.667 1.00 89.81 626 ALA A O 1
ATOM 4793 N N . ASP A 1 627 ? -16.520 -28.296 -20.685 1.00 93.31 627 ASP A N 1
ATOM 4794 C CA . ASP A 1 627 ? -17.642 -27.912 -19.849 1.00 93.31 627 ASP A CA 1
ATOM 4795 C C . ASP A 1 627 ? -17.606 -26.411 -19.570 1.00 93.31 627 ASP A C 1
ATOM 4797 O O . ASP A 1 627 ? -16.552 -25.824 -19.350 1.00 93.31 627 ASP A O 1
ATOM 4801 N N . LEU A 1 628 ? -18.778 -25.775 -19.517 1.00 93.56 628 LEU A N 1
ATOM 4802 C CA . LEU A 1 628 ? -18.849 -24.383 -19.076 1.00 93.56 628 LEU A CA 1
ATOM 4803 C C . LEU A 1 628 ? -18.811 -24.333 -17.556 1.00 93.56 628 LEU A C 1
ATOM 4805 O O . LEU A 1 628 ? -19.630 -24.990 -16.909 1.00 93.56 628 LEU A O 1
ATOM 4809 N N . ALA A 1 629 ? -17.939 -23.509 -16.988 1.00 94.25 629 ALA A N 1
ATOM 4810 C CA . ALA A 1 629 ? -17.802 -23.405 -15.546 1.00 94.25 629 ALA A CA 1
ATOM 4811 C C . ALA A 1 629 ? -17.463 -21.989 -15.072 1.00 94.25 629 ALA A C 1
ATOM 4813 O O . ALA A 1 629 ? -16.691 -21.269 -15.700 1.00 94.25 629 ALA A O 1
ATOM 4814 N N . VAL A 1 630 ? -18.011 -21.607 -13.916 1.00 93.25 630 VAL A N 1
ATOM 4815 C CA . VAL A 1 630 ? -17.610 -20.403 -13.174 1.00 93.25 630 VAL A CA 1
ATOM 4816 C C . VAL A 1 630 ? -17.306 -20.730 -11.712 1.00 93.25 630 VAL A C 1
ATOM 4818 O O . VAL A 1 630 ? -17.911 -21.634 -11.133 1.00 93.25 630 VAL A O 1
ATOM 4821 N N . TRP A 1 631 ? -16.418 -19.956 -11.094 1.00 92.38 631 TRP A N 1
ATOM 4822 C CA . TRP A 1 631 ? -16.130 -19.987 -9.662 1.00 92.38 631 TRP A CA 1
ATOM 4823 C C . TRP A 1 631 ? -16.489 -18.659 -9.003 1.00 92.38 631 TRP A C 1
ATOM 4825 O O . TRP A 1 631 ? -16.099 -17.603 -9.487 1.00 92.38 631 TRP A O 1
ATOM 4835 N N . GLN A 1 632 ? -17.206 -18.703 -7.885 1.00 88.19 632 GLN A N 1
ATOM 4836 C CA . GLN A 1 632 ? -17.629 -17.527 -7.136 1.00 88.19 632 GLN A CA 1
ATOM 4837 C C . GLN A 1 632 ? -16.645 -17.218 -5.992 1.00 88.19 632 GLN A C 1
ATOM 4839 O O . GLN A 1 632 ? -16.668 -17.933 -4.983 1.00 88.19 632 GLN A O 1
ATOM 4844 N N . PRO A 1 633 ? -15.864 -16.121 -6.058 1.00 73.44 633 PRO A N 1
ATOM 4845 C CA . PRO A 1 633 ? -14.851 -15.807 -5.048 1.00 73.44 633 PRO A CA 1
ATOM 4846 C C . PRO A 1 633 ? -15.406 -15.562 -3.648 1.00 73.44 633 PRO A C 1
ATOM 4848 O O . PRO A 1 633 ? -14.783 -15.918 -2.654 1.00 73.44 633 PRO A O 1
ATOM 4851 N N . SER A 1 634 ? -16.603 -14.984 -3.545 1.00 72.38 634 SER A N 1
ATOM 4852 C CA . SER A 1 634 ? -17.213 -14.643 -2.253 1.00 72.38 634 SER A CA 1
ATOM 4853 C C . SER A 1 634 ? -17.622 -15.858 -1.420 1.00 72.38 634 SER A C 1
ATOM 4855 O O . SER A 1 634 ? -17.802 -15.739 -0.209 1.00 72.38 634 SER A O 1
ATOM 4857 N N . SER A 1 635 ? -17.801 -17.018 -2.054 1.00 77.62 635 SER A N 1
ATOM 4858 C CA . SER A 1 635 ? -18.337 -18.218 -1.406 1.00 77.62 635 SER A CA 1
ATOM 4859 C C . SER A 1 635 ? -17.524 -19.484 -1.667 1.00 77.62 635 SER A C 1
ATOM 4861 O O . SER A 1 635 ? -17.816 -20.510 -1.056 1.00 77.62 635 SER A O 1
ATOM 4863 N N . GLY A 1 636 ? -16.550 -19.441 -2.580 1.00 80.38 636 GLY A N 1
ATOM 4864 C CA . GLY A 1 636 ? -15.847 -20.624 -3.069 1.00 80.38 636 GLY A CA 1
ATOM 4865 C C . GLY A 1 636 ? -16.735 -21.556 -3.902 1.00 80.38 636 GLY A C 1
ATOM 4866 O O . GLY A 1 636 ? -16.474 -22.752 -3.970 1.00 80.38 636 GLY A O 1
ATOM 4867 N N . THR A 1 637 ? -17.843 -21.075 -4.474 1.00 91.94 637 THR A N 1
ATOM 4868 C CA . THR A 1 637 ? -18.808 -21.948 -5.165 1.00 91.94 637 THR A CA 1
ATOM 4869 C C . THR A 1 637 ? -18.483 -22.093 -6.646 1.00 91.94 637 THR A C 1
ATOM 4871 O O . THR A 1 637 ? -18.523 -21.119 -7.388 1.00 91.94 637 THR A O 1
ATOM 4874 N N . TRP A 1 638 ? -18.255 -23.324 -7.088 1.00 94.62 638 TRP A N 1
ATOM 4875 C CA . TRP A 1 638 ? -18.144 -23.720 -8.487 1.00 94.62 638 TRP A CA 1
ATOM 4876 C C . TRP A 1 638 ? -19.526 -24.048 -9.049 1.00 94.62 638 TRP A C 1
ATOM 4878 O O . TRP A 1 638 ? -20.284 -24.807 -8.437 1.00 94.62 638 TRP A O 1
ATOM 4888 N N . GLN A 1 639 ? -19.855 -23.493 -10.211 1.00 95.06 639 GLN A N 1
ATOM 4889 C CA . GLN A 1 639 ? -21.045 -23.832 -10.989 1.00 95.06 639 GLN A CA 1
ATOM 4890 C C . GLN A 1 639 ? -20.599 -24.334 -12.353 1.00 95.06 639 GLN A C 1
ATOM 4892 O O . GLN A 1 639 ? -20.048 -23.570 -13.140 1.00 95.06 639 GLN A O 1
ATOM 4897 N N . ILE A 1 640 ? -20.861 -25.606 -12.630 1.00 95.56 640 ILE A N 1
ATOM 4898 C CA . ILE A 1 640 ? -20.413 -26.286 -13.843 1.00 95.56 640 ILE A CA 1
ATOM 4899 C C . ILE A 1 640 ? -21.647 -26.791 -14.591 1.00 95.56 640 ILE A C 1
ATOM 4901 O O . ILE A 1 640 ? -22.563 -27.383 -14.010 1.00 95.56 640 ILE A O 1
ATOM 4905 N N . SER A 1 641 ? -21.678 -26.545 -15.894 1.00 94.69 641 SER A N 1
ATOM 4906 C CA . SER A 1 641 ? -22.704 -26.989 -16.828 1.00 94.69 641 SER A CA 1
ATOM 4907 C C . SER A 1 641 ? -22.076 -27.964 -17.823 1.00 94.69 641 SER A C 1
ATOM 4909 O O . SER A 1 641 ? -21.624 -27.513 -18.882 1.00 94.69 641 SER A O 1
ATOM 4911 N N . PRO A 1 642 ? -22.092 -29.277 -17.524 1.00 93.50 642 PRO A N 1
ATOM 4912 C CA . PRO A 1 642 ? -21.408 -30.239 -18.363 1.00 93.50 642 PRO A CA 1
ATOM 4913 C C . PRO A 1 642 ? -21.986 -30.349 -19.771 1.00 93.50 642 PRO A C 1
ATOM 4915 O O . PRO A 1 642 ? -23.204 -30.220 -19.973 1.00 93.50 642 PRO A O 1
ATOM 4918 N N . SER A 1 643 ? -21.127 -30.636 -20.744 1.00 89.38 643 SER A N 1
ATOM 4919 C CA . SER A 1 643 ? -21.494 -30.781 -22.154 1.00 89.38 643 SER A CA 1
ATOM 4920 C C . SER A 1 643 ? -22.418 -31.986 -22.394 1.00 89.38 643 SER A C 1
ATOM 4922 O O . SER A 1 643 ? -23.320 -31.926 -23.240 1.00 89.38 643 SER A O 1
ATOM 4924 N N . SER A 1 644 ? -22.284 -33.042 -21.580 1.00 90.06 644 SER A N 1
ATOM 4925 C CA . SER A 1 644 ? -23.146 -34.234 -21.580 1.00 90.06 644 SER A CA 1
ATOM 4926 C C . SER A 1 644 ? -24.572 -33.974 -21.053 1.00 90.06 644 SER A C 1
ATOM 4928 O O . SER A 1 644 ? -25.494 -34.768 -21.286 1.00 90.06 644 SER A O 1
ATOM 4930 N N . GLY A 1 645 ? -24.777 -32.818 -20.413 1.00 84.75 645 GLY A N 1
ATOM 4931 C CA . GLY A 1 645 ? -26.034 -32.365 -19.833 1.00 84.75 645 GLY A CA 1
ATOM 4932 C C . GLY A 1 645 ? -26.124 -32.616 -18.327 1.00 84.75 645 GLY A C 1
ATOM 4933 O O . GLY A 1 645 ? -25.859 -33.701 -17.825 1.00 84.75 645 GLY A O 1
ATOM 4934 N N . GLY A 1 646 ? -26.587 -31.608 -17.590 1.00 88.44 646 GLY A N 1
ATOM 4935 C CA . GLY A 1 646 ? -26.664 -31.644 -16.132 1.00 88.44 646 GLY A CA 1
ATOM 4936 C C . GLY A 1 646 ? -26.310 -30.287 -15.541 1.00 88.44 646 GLY A C 1
ATOM 4937 O O . GLY A 1 646 ? -26.248 -29.291 -16.258 1.00 88.44 646 GLY A O 1
ATOM 4938 N N . PHE A 1 647 ? -26.118 -30.248 -14.226 1.00 91.38 647 PHE A N 1
ATOM 4939 C CA . PHE A 1 647 ? -25.624 -29.071 -13.522 1.00 91.38 647 PHE A CA 1
ATOM 4940 C C . PHE A 1 647 ? -24.947 -29.513 -12.228 1.00 91.38 647 PHE A C 1
ATOM 4942 O O . PHE A 1 647 ? -25.564 -30.230 -11.433 1.00 91.38 647 PHE A O 1
ATOM 4949 N N . ILE A 1 648 ? -23.699 -29.106 -12.026 1.00 91.38 648 ILE A N 1
ATOM 4950 C CA . ILE A 1 648 ? -22.907 -29.425 -10.839 1.00 91.38 648 ILE A CA 1
ATOM 4951 C C . ILE A 1 648 ? -22.686 -28.122 -10.074 1.00 91.38 648 ILE A C 1
ATOM 4953 O O . ILE A 1 648 ? -22.279 -27.113 -10.645 1.00 91.38 648 ILE A O 1
ATOM 4957 N N . VAL A 1 649 ? -22.974 -28.148 -8.774 1.00 92.81 649 VAL A N 1
ATOM 4958 C CA . VAL A 1 649 ? -22.648 -27.057 -7.853 1.00 92.81 649 VAL A CA 1
ATOM 4959 C C . VAL A 1 649 ? -21.843 -27.645 -6.717 1.00 92.81 649 VAL A C 1
ATOM 4961 O O . VAL A 1 649 ? -22.339 -28.521 -6.006 1.00 92.81 649 VAL A O 1
ATOM 4964 N N . GLN A 1 650 ? -20.621 -27.162 -6.550 1.00 93.69 650 GLN A N 1
ATOM 4965 C CA . GLN A 1 650 ? -19.699 -27.654 -5.537 1.00 93.69 650 GLN A CA 1
ATOM 4966 C C . GLN A 1 650 ? -19.029 -26.467 -4.856 1.00 93.69 650 GLN A C 1
ATOM 4968 O O . GLN A 1 650 ? -18.488 -25.592 -5.518 1.00 93.69 650 GLN A O 1
ATOM 4973 N N . THR A 1 651 ? -19.052 -26.423 -3.527 1.00 93.44 651 THR A N 1
ATOM 4974 C CA . THR A 1 651 ? -18.295 -25.414 -2.778 1.00 93.44 651 THR A CA 1
ATOM 4975 C C . THR A 1 651 ? -16.910 -25.967 -2.475 1.00 93.44 651 THR A C 1
ATOM 4977 O O . THR A 1 651 ? -16.792 -27.029 -1.856 1.00 93.44 651 THR A O 1
ATOM 4980 N N . TRP A 1 652 ? -15.880 -25.268 -2.943 1.00 92.19 652 TRP A N 1
ATOM 4981 C CA . TRP A 1 652 ? -14.475 -25.581 -2.726 1.00 92.19 652 TRP A CA 1
ATOM 4982 C C . TRP A 1 652 ? -13.606 -24.322 -2.883 1.00 92.19 652 TRP A C 1
ATOM 4984 O O . TRP A 1 652 ? -13.669 -23.637 -3.907 1.00 92.19 652 TRP A O 1
ATOM 4994 N N . GLY A 1 653 ? -12.799 -24.032 -1.859 1.00 86.56 653 GLY A N 1
ATOM 4995 C CA . GLY A 1 653 ? -12.044 -22.782 -1.712 1.00 86.56 653 GLY A CA 1
ATOM 4996 C C . GLY A 1 653 ? -12.733 -21.752 -0.810 1.00 86.56 653 GLY A C 1
ATOM 4997 O O . GLY A 1 653 ? -13.867 -21.951 -0.364 1.00 86.56 653 GLY A O 1
ATOM 4998 N N . ILE A 1 654 ? -12.025 -20.664 -0.516 1.00 75.81 654 ILE A N 1
ATOM 4999 C CA . ILE A 1 654 ? -12.500 -19.519 0.278 1.00 75.81 654 ILE A CA 1
ATOM 5000 C C . ILE A 1 654 ? -12.189 -18.189 -0.426 1.00 75.81 654 ILE A C 1
ATOM 5002 O O . ILE A 1 654 ? -11.516 -18.155 -1.455 1.00 75.81 654 ILE A O 1
ATOM 5006 N N . LEU A 1 655 ? -12.678 -17.081 0.142 1.00 67.31 655 LEU A N 1
ATOM 5007 C CA . LEU A 1 655 ? -12.376 -15.736 -0.346 1.00 67.31 655 LEU A CA 1
ATOM 5008 C C . LEU A 1 655 ? -10.860 -15.488 -0.369 1.00 67.31 655 LEU A C 1
ATOM 5010 O O . LEU A 1 655 ? -10.187 -15.676 0.642 1.00 67.31 655 LEU A O 1
ATOM 5014 N N . GLY A 1 656 ? -10.358 -15.026 -1.515 1.00 65.00 656 GLY A N 1
ATOM 5015 C CA . GLY A 1 656 ? -8.937 -14.753 -1.746 1.00 65.00 656 GLY A CA 1
ATOM 5016 C C . GLY A 1 656 ? -8.172 -15.896 -2.418 1.00 65.00 656 GLY A C 1
ATOM 5017 O O . GLY A 1 656 ? -7.048 -15.671 -2.856 1.00 65.00 656 GLY A O 1
ATOM 5018 N N . ASP A 1 657 ? -8.766 -17.086 -2.547 1.00 78.75 657 ASP A N 1
ATOM 5019 C CA . ASP A 1 657 ? -8.163 -18.182 -3.307 1.00 78.75 657 ASP A CA 1
ATOM 5020 C C . ASP A 1 657 ? -8.214 -17.900 -4.828 1.00 78.75 657 ASP A C 1
ATOM 5022 O O . ASP A 1 657 ? -9.129 -17.243 -5.331 1.00 78.75 657 ASP A O 1
ATOM 5026 N N . LEU A 1 658 ? -7.235 -18.414 -5.574 1.00 81.56 658 LEU A N 1
ATOM 5027 C CA . LEU A 1 658 ? -7.176 -18.366 -7.036 1.00 81.56 658 LEU A CA 1
ATOM 5028 C C . LEU A 1 658 ? -7.552 -19.741 -7.602 1.00 81.56 658 LEU A C 1
ATOM 5030 O O . LEU A 1 658 ? -6.895 -20.716 -7.250 1.00 81.56 658 LEU A O 1
ATOM 5034 N N . PRO A 1 659 ? -8.574 -19.879 -8.461 1.00 90.38 659 PRO A N 1
ATOM 5035 C CA . PRO A 1 659 ? -8.945 -21.194 -8.984 1.00 90.38 659 PRO A CA 1
ATOM 5036 C C . PRO A 1 659 ? -7.994 -21.655 -10.084 1.00 90.38 659 PRO A C 1
ATOM 5038 O O . PRO A 1 659 ? -7.623 -20.875 -10.958 1.00 90.38 659 PRO A O 1
ATOM 5041 N N . THR A 1 660 ? -7.642 -22.933 -10.046 1.00 92.31 660 THR A N 1
ATOM 5042 C CA . THR A 1 660 ? -6.593 -23.551 -10.867 1.00 92.31 660 THR A CA 1
ATOM 5043 C C . THR A 1 660 ? -7.018 -24.962 -11.295 1.00 92.31 660 THR A C 1
ATOM 5045 O O . THR A 1 660 ? -6.395 -25.928 -10.878 1.00 92.31 660 THR A O 1
ATOM 5048 N N . PRO A 1 661 ? -8.135 -25.131 -12.021 1.00 92.56 661 PRO A N 1
ATOM 5049 C CA . PRO A 1 661 ? -8.596 -26.462 -12.416 1.00 92.56 661 PRO A CA 1
ATOM 5050 C C . PRO A 1 661 ? -7.571 -27.171 -13.322 1.00 92.56 661 PRO A C 1
ATOM 5052 O O . PRO A 1 661 ? -6.945 -26.514 -14.152 1.00 92.56 661 PRO A O 1
ATOM 5055 N N . GLY A 1 662 ? -7.440 -28.491 -13.168 1.00 91.31 662 GLY A N 1
ATOM 5056 C CA . GLY A 1 662 ? -6.533 -29.369 -13.926 1.00 91.31 662 GLY A CA 1
ATOM 5057 C C . GLY A 1 662 ? -6.754 -30.839 -13.541 1.00 91.31 662 GLY A C 1
ATOM 5058 O O . GLY A 1 662 ? -7.429 -31.092 -12.544 1.00 91.31 662 GLY A O 1
ATOM 5059 N N . ASP A 1 663 ? -6.256 -31.797 -14.324 1.00 91.62 663 ASP A N 1
ATOM 5060 C CA . ASP A 1 663 ? -6.309 -33.238 -14.002 1.00 91.62 663 ASP A CA 1
ATOM 5061 C C . ASP A 1 663 ? -5.057 -33.637 -13.203 1.00 91.62 663 ASP A C 1
ATOM 5063 O O . ASP A 1 663 ? -4.025 -34.010 -13.763 1.00 91.62 663 ASP A O 1
ATOM 5067 N N . TYR A 1 664 ? -5.110 -33.496 -11.877 1.00 93.19 664 TYR A N 1
ATOM 5068 C CA . TYR A 1 664 ? -3.937 -33.691 -11.017 1.00 93.19 664 TYR A CA 1
ATOM 5069 C C . TYR A 1 664 ? -3.697 -35.166 -10.672 1.00 93.19 664 TYR A C 1
ATOM 5071 O O . TYR A 1 664 ? -2.591 -35.541 -10.263 1.00 93.19 664 TYR A O 1
ATOM 5079 N N . ASP A 1 665 ? -4.716 -36.024 -10.792 1.00 91.62 665 ASP A N 1
ATOM 5080 C CA . ASP A 1 665 ? -4.593 -37.455 -10.502 1.00 91.62 665 ASP A CA 1
ATOM 5081 C C . ASP A 1 665 ? -4.458 -38.348 -11.750 1.00 91.62 665 ASP A C 1
ATOM 5083 O O . ASP A 1 665 ? -3.980 -39.490 -11.618 1.00 91.62 665 ASP A O 1
ATOM 5087 N N . GLY A 1 666 ? -4.702 -37.802 -12.943 1.00 89.69 666 GLY A N 1
ATOM 5088 C CA . GLY A 1 666 ? -4.569 -38.451 -14.248 1.00 89.69 666 GLY A CA 1
ATOM 5089 C C . GLY A 1 666 ? -5.734 -39.385 -14.571 1.00 89.69 666 GLY A C 1
ATOM 5090 O O . GLY A 1 666 ? -5.531 -40.409 -15.241 1.00 89.69 666 GLY A O 1
ATOM 5091 N N . ASP A 1 667 ? -6.927 -39.133 -14.022 1.00 87.25 667 ASP A N 1
ATOM 5092 C CA . ASP A 1 667 ? -8.122 -39.950 -14.268 1.00 87.25 667 ASP A CA 1
ATOM 5093 C C . ASP A 1 667 ? -8.894 -39.559 -15.544 1.00 87.25 667 ASP A C 1
ATOM 5095 O O . ASP A 1 667 ? -9.836 -40.265 -15.943 1.00 87.25 667 ASP A O 1
ATOM 5099 N N . GLY A 1 668 ? -8.437 -38.511 -16.234 1.00 85.56 668 GLY A N 1
ATOM 5100 C CA . GLY A 1 668 ? -9.026 -37.946 -17.442 1.00 85.56 668 GLY A CA 1
ATOM 5101 C C . GLY A 1 668 ? -10.153 -36.954 -17.163 1.00 85.56 668 GLY A C 1
ATOM 5102 O O . GLY A 1 668 ? -10.955 -36.694 -18.068 1.00 85.56 668 GLY A O 1
ATOM 5103 N N . LYS A 1 669 ? -10.277 -36.454 -15.928 1.00 90.75 669 LYS A N 1
ATOM 5104 C CA . LYS A 1 669 ? -11.251 -35.432 -15.532 1.00 90.75 669 LYS A CA 1
ATOM 5105 C C . LYS A 1 669 ? -10.565 -34.254 -14.875 1.00 90.75 669 LYS A C 1
ATOM 5107 O O . LYS A 1 669 ? -9.598 -34.385 -14.143 1.00 90.75 669 LYS A O 1
ATOM 5112 N N . THR A 1 670 ? -11.158 -33.087 -15.064 1.00 92.88 670 THR A N 1
ATOM 5113 C CA . THR A 1 670 ? -10.697 -31.878 -14.396 1.00 92.88 670 THR A CA 1
ATOM 5114 C C . THR A 1 670 ? -11.096 -31.879 -12.920 1.00 92.88 670 THR A C 1
ATOM 5116 O O . THR A 1 670 ? -12.284 -31.909 -12.577 1.00 92.88 670 THR A O 1
ATOM 5119 N N . ASP A 1 671 ? -10.105 -31.764 -12.043 1.00 94.50 671 ASP A N 1
ATOM 5120 C CA . ASP A 1 671 ? -10.286 -31.604 -10.607 1.00 94.50 671 ASP A CA 1
ATOM 5121 C C . ASP A 1 671 ? -10.590 -30.151 -10.229 1.00 94.50 671 ASP A C 1
ATOM 5123 O O . ASP A 1 671 ? -10.184 -29.186 -10.888 1.00 94.50 671 ASP A O 1
ATOM 5127 N N . LEU A 1 672 ? -11.294 -29.967 -9.107 1.00 95.19 672 LEU A N 1
ATOM 5128 C CA . LEU A 1 672 ? -11.545 -28.633 -8.565 1.00 95.19 672 LEU A CA 1
ATOM 5129 C C . LEU A 1 672 ? -10.378 -28.236 -7.666 1.00 95.19 672 LEU A C 1
ATOM 5131 O O . LEU A 1 672 ? -10.307 -28.659 -6.512 1.00 95.19 672 LEU A O 1
ATOM 5135 N N . ALA A 1 673 ? -9.488 -27.388 -8.166 1.00 95.06 673 ALA A N 1
ATOM 5136 C CA . ALA A 1 673 ? -8.351 -26.908 -7.396 1.00 95.06 673 ALA A CA 1
ATOM 5137 C C . ALA A 1 673 ? -8.348 -25.389 -7.234 1.00 95.06 673 ALA A C 1
ATOM 5139 O O . ALA A 1 673 ? -8.828 -24.636 -8.087 1.00 95.06 673 ALA A O 1
ATOM 5140 N N . VAL A 1 674 ? -7.817 -24.950 -6.095 1.00 92.31 674 VAL A N 1
ATOM 5141 C CA . VAL A 1 674 ? -7.530 -23.546 -5.816 1.00 92.31 674 VAL A CA 1
ATOM 5142 C C . VAL A 1 674 ? -6.144 -23.402 -5.191 1.00 92.31 674 VAL A C 1
ATOM 5144 O O . VAL A 1 674 ? -5.716 -24.252 -4.408 1.00 92.31 674 VAL A O 1
ATOM 5147 N N . TRP A 1 675 ? -5.461 -22.303 -5.486 1.00 91.44 675 TRP A N 1
ATOM 5148 C CA . TRP A 1 675 ? -4.227 -21.891 -4.832 1.00 91.44 675 TRP A CA 1
ATOM 5149 C C . TRP A 1 675 ? -4.502 -20.718 -3.895 1.00 91.44 675 TRP A C 1
ATOM 5151 O O . TRP A 1 675 ? -5.108 -19.730 -4.305 1.00 91.44 675 TRP A O 1
ATOM 5161 N N . ARG A 1 676 ? -4.071 -20.811 -2.635 1.00 86.00 676 ARG A N 1
ATOM 5162 C CA . ARG A 1 676 ? -4.248 -19.755 -1.633 1.00 86.00 676 ARG A CA 1
ATOM 5163 C C . ARG A 1 676 ? -3.001 -18.875 -1.558 1.00 86.00 676 ARG A C 1
ATOM 5165 O O . ARG A 1 676 ? -1.999 -19.324 -0.992 1.00 86.00 676 ARG A O 1
ATOM 5172 N N . PRO A 1 677 ? -3.058 -17.608 -2.013 1.00 61.44 677 PRO A N 1
ATOM 5173 C CA . PRO A 1 677 ? -1.886 -16.736 -2.036 1.00 61.44 677 PRO A CA 1
ATOM 5174 C C . PRO A 1 677 ? -1.314 -16.444 -0.650 1.00 61.44 677 PRO A C 1
ATOM 5176 O O . PRO A 1 677 ? -0.099 -16.435 -0.480 1.00 61.44 677 PRO A O 1
ATOM 5179 N N . GLY A 1 678 ? -2.181 -16.259 0.355 1.00 58.06 678 GLY A N 1
ATOM 5180 C CA . GLY A 1 678 ? -1.775 -15.886 1.718 1.00 58.06 678 GLY A CA 1
ATOM 5181 C C . GLY A 1 678 ? -0.826 -16.878 2.401 1.00 58.06 678 GLY A C 1
ATOM 5182 O O . GLY A 1 678 ? -0.124 -16.507 3.336 1.00 58.06 678 GLY A O 1
ATOM 5183 N N . GLU A 1 679 ? -0.779 -18.125 1.930 1.00 70.50 679 GLU A N 1
ATOM 5184 C CA . GLU A 1 679 ? 0.080 -19.181 2.478 1.00 70.50 679 GLU A CA 1
ATOM 5185 C C . GLU A 1 679 ? 0.821 -19.999 1.406 1.00 70.50 679 GLU A C 1
ATOM 5187 O O . GLU A 1 679 ? 1.520 -20.950 1.748 1.00 70.50 679 GLU A O 1
ATOM 5192 N N . GLY A 1 680 ? 0.674 -19.667 0.118 1.00 73.56 680 GLY A N 1
ATOM 5193 C CA . GLY A 1 680 ? 1.311 -20.390 -0.987 1.00 73.56 680 GLY A CA 1
ATOM 5194 C C . GLY A 1 680 ? 0.920 -21.870 -1.063 1.00 73.56 680 GLY A C 1
ATOM 5195 O O . GLY A 1 680 ? 1.782 -22.731 -1.228 1.00 73.56 680 GLY A O 1
ATOM 5196 N N . THR A 1 681 ? -0.360 -22.197 -0.865 1.00 85.75 681 THR A N 1
ATOM 5197 C CA . THR A 1 681 ? -0.818 -23.593 -0.715 1.00 85.75 681 THR A CA 1
ATOM 5198 C C . THR A 1 681 ? -1.895 -23.967 -1.729 1.00 85.75 681 THR A C 1
ATOM 5200 O O . THR A 1 681 ? -2.862 -23.234 -1.915 1.00 85.75 681 THR A O 1
ATOM 5203 N N . TRP A 1 682 ? -1.748 -25.139 -2.346 1.00 95.06 682 TRP A N 1
ATOM 5204 C CA . TRP A 1 682 ? -2.715 -25.748 -3.260 1.00 95.06 682 TRP A CA 1
ATOM 5205 C C . TRP A 1 682 ? -3.729 -26.597 -2.496 1.00 95.06 682 TRP A C 1
ATOM 5207 O O . TRP A 1 682 ? -3.359 -27.363 -1.604 1.00 95.06 682 TRP A O 1
ATOM 5217 N N . TYR A 1 683 ? -4.998 -26.489 -2.876 1.00 94.62 683 TYR A N 1
ATOM 5218 C CA . TYR A 1 683 ? -6.125 -27.252 -2.347 1.00 94.62 683 TYR A CA 1
ATOM 5219 C C . TYR A 1 683 ? -6.873 -27.910 -3.500 1.00 94.62 683 TYR A C 1
ATOM 5221 O O . TYR A 1 683 ? -7.635 -27.244 -4.201 1.00 94.62 683 TYR A O 1
ATOM 5229 N N . ILE A 1 684 ? -6.698 -29.216 -3.669 1.00 97.00 684 ILE A N 1
ATOM 5230 C CA . ILE A 1 684 ? -7.193 -29.973 -4.825 1.00 97.00 684 ILE A CA 1
ATOM 5231 C C . ILE A 1 684 ? -8.288 -30.925 -4.351 1.00 97.00 684 ILE A C 1
ATOM 5233 O O . ILE A 1 684 ? -8.052 -31.725 -3.451 1.00 97.00 684 ILE A O 1
ATOM 5237 N N . LEU A 1 685 ? -9.485 -30.836 -4.924 1.00 96.88 685 LEU A N 1
ATOM 5238 C CA . LEU A 1 685 ? -10.589 -31.770 -4.707 1.00 96.88 685 LEU A CA 1
ATOM 5239 C C . LEU A 1 685 ? -10.753 -32.638 -5.953 1.00 96.88 685 LEU A C 1
ATOM 5241 O O . LEU A 1 685 ? -11.228 -32.150 -6.981 1.00 96.88 685 LEU A O 1
ATOM 5245 N N . PHE A 1 686 ? -10.411 -33.920 -5.821 1.00 95.06 686 PHE A N 1
ATOM 5246 C CA . PHE A 1 686 ? -10.423 -34.855 -6.940 1.00 95.06 686 PHE A CA 1
ATOM 5247 C C . PHE A 1 686 ? -11.839 -35.138 -7.441 1.00 95.06 686 PHE A C 1
ATOM 5249 O O . PHE A 1 686 ? -12.765 -35.319 -6.634 1.00 95.06 686 PHE A O 1
ATOM 5256 N N . ALA A 1 687 ? -12.007 -35.271 -8.756 1.00 89.94 687 ALA A N 1
ATOM 5257 C CA . ALA A 1 687 ? -13.290 -35.574 -9.390 1.00 89.94 687 ALA A CA 1
ATOM 5258 C C . ALA A 1 687 ? -13.882 -36.915 -8.907 1.00 89.94 687 ALA A C 1
ATOM 5260 O O . ALA A 1 687 ? -15.100 -37.051 -8.729 1.00 89.94 687 ALA A O 1
ATOM 5261 N N . ALA A 1 688 ? -13.031 -37.908 -8.625 1.00 86.94 688 ALA A N 1
ATOM 5262 C CA . ALA A 1 688 ? -13.419 -39.199 -8.046 1.00 86.94 688 ALA A CA 1
ATOM 5263 C C . ALA A 1 688 ? -13.730 -39.148 -6.530 1.00 86.94 688 ALA A C 1
ATOM 5265 O O . ALA A 1 688 ? -14.272 -40.111 -5.970 1.00 86.94 688 ALA A O 1
ATOM 5266 N N . GLY A 1 689 ? -13.444 -38.020 -5.874 1.00 84.56 689 GLY A N 1
ATOM 5267 C CA . GLY A 1 689 ? -13.625 -37.776 -4.446 1.00 84.56 689 GLY A CA 1
ATOM 5268 C C . GLY A 1 689 ? -12.358 -38.004 -3.613 1.00 84.56 689 GLY A C 1
ATOM 5269 O O . GLY A 1 689 ? -11.558 -38.896 -3.875 1.00 84.56 689 GLY A O 1
ATOM 5270 N N . GLY A 1 690 ? -12.217 -37.221 -2.540 1.00 92.12 690 GLY A N 1
ATOM 5271 C CA . GLY A 1 690 ? -10.957 -37.076 -1.797 1.00 92.12 690 GLY A CA 1
ATOM 5272 C C . GLY A 1 690 ? -10.324 -35.718 -2.097 1.00 92.12 690 GLY A C 1
ATOM 5273 O O . GLY A 1 690 ? -10.746 -35.049 -3.031 1.00 92.12 690 GLY A O 1
ATOM 5274 N N . PHE A 1 691 ? -9.374 -35.273 -1.276 1.00 95.44 691 PHE A N 1
ATOM 5275 C CA . PHE A 1 691 ? -8.693 -34.000 -1.507 1.00 95.44 691 PHE A CA 1
ATOM 5276 C C . PHE A 1 691 ? -7.238 -34.053 -1.054 1.00 95.44 691 PHE A C 1
ATOM 5278 O O . PHE A 1 691 ? -6.900 -34.799 -0.128 1.00 95.44 691 PHE A O 1
ATOM 5285 N N . GLU A 1 692 ? -6.417 -33.211 -1.666 1.00 94.88 692 GLU A N 1
ATOM 5286 C CA . GLU A 1 692 ? -5.029 -32.971 -1.295 1.00 94.88 692 GLU A CA 1
ATOM 5287 C C . GLU A 1 692 ? -4.795 -31.504 -0.944 1.00 94.88 692 GLU A C 1
ATOM 5289 O O . GLU A 1 692 ? -5.459 -30.593 -1.443 1.00 94.88 692 GLU A O 1
ATOM 5294 N N . VAL A 1 693 ? -3.863 -31.292 -0.016 1.00 94.31 693 VAL A N 1
ATOM 5295 C CA . VAL A 1 693 ? -3.412 -29.967 0.410 1.00 94.31 693 VAL A CA 1
ATOM 5296 C C . VAL A 1 693 ? -1.901 -29.974 0.373 1.00 94.31 693 VAL A C 1
ATOM 5298 O O . VAL A 1 693 ? -1.268 -30.717 1.130 1.00 94.31 693 VAL A O 1
ATOM 5301 N N . ILE A 1 694 ? -1.333 -29.170 -0.514 1.00 93.75 694 ILE A N 1
ATOM 5302 C CA . ILE A 1 694 ? 0.093 -29.206 -0.818 1.00 93.75 694 ILE A CA 1
ATOM 5303 C C . ILE A 1 694 ? 0.649 -27.783 -0.692 1.00 93.75 694 ILE A C 1
ATOM 5305 O O . ILE A 1 694 ? 0.297 -26.918 -1.494 1.00 93.75 694 ILE A O 1
ATOM 5309 N N . PRO A 1 695 ? 1.505 -27.500 0.309 1.00 90.31 695 PRO A N 1
ATOM 5310 C CA . PRO A 1 695 ? 2.168 -26.207 0.424 1.00 90.31 695 PRO A CA 1
ATOM 5311 C C . PRO A 1 695 ? 3.259 -26.115 -0.647 1.00 90.31 695 PRO A C 1
ATOM 5313 O O . PRO A 1 695 ? 4.324 -26.726 -0.519 1.00 90.31 695 PRO A O 1
ATOM 5316 N N . TRP A 1 696 ? 2.970 -25.386 -1.721 1.00 89.19 696 TRP A N 1
ATOM 5317 C CA . TRP A 1 696 ? 3.872 -25.219 -2.850 1.00 89.19 696 TRP A CA 1
ATOM 5318 C C . TRP A 1 696 ? 3.694 -23.841 -3.495 1.00 89.19 696 TRP A C 1
ATOM 5320 O O . TRP A 1 696 ? 2.650 -23.526 -4.072 1.00 89.19 696 TRP A O 1
ATOM 5330 N N . GLY A 1 697 ? 4.744 -23.029 -3.382 1.00 84.00 697 GLY A N 1
ATOM 5331 C CA . GLY A 1 697 ? 4.754 -21.609 -3.727 1.00 84.00 697 GLY A CA 1
ATOM 5332 C C . GLY A 1 697 ? 4.872 -20.714 -2.494 1.00 84.00 697 GLY A C 1
ATOM 5333 O O . GLY A 1 697 ? 4.924 -21.186 -1.357 1.00 84.00 697 GLY A O 1
ATOM 5334 N N . VAL A 1 698 ? 4.960 -19.409 -2.728 1.00 73.38 698 VAL A N 1
ATOM 5335 C CA . VAL A 1 698 ? 4.931 -18.363 -1.694 1.00 73.38 698 VAL A CA 1
ATOM 5336 C C . VAL A 1 698 ? 4.010 -17.222 -2.130 1.00 73.38 698 VAL A C 1
ATOM 5338 O O . VAL A 1 698 ? 3.574 -17.168 -3.279 1.00 73.38 698 VAL A O 1
ATOM 5341 N N . PHE A 1 699 ? 3.706 -16.303 -1.213 1.00 65.81 699 PHE A N 1
ATOM 5342 C CA . PHE A 1 699 ? 2.914 -15.114 -1.526 1.00 65.81 699 PHE A CA 1
ATOM 5343 C C . PHE A 1 699 ? 3.538 -14.313 -2.684 1.00 65.81 699 PHE A C 1
ATOM 5345 O O . PHE A 1 699 ? 4.744 -14.071 -2.688 1.00 65.81 699 PHE A O 1
ATOM 5352 N N . GLY A 1 700 ? 2.709 -13.889 -3.640 1.00 63.28 700 GLY A N 1
ATOM 5353 C CA . GLY A 1 700 ? 3.133 -13.154 -4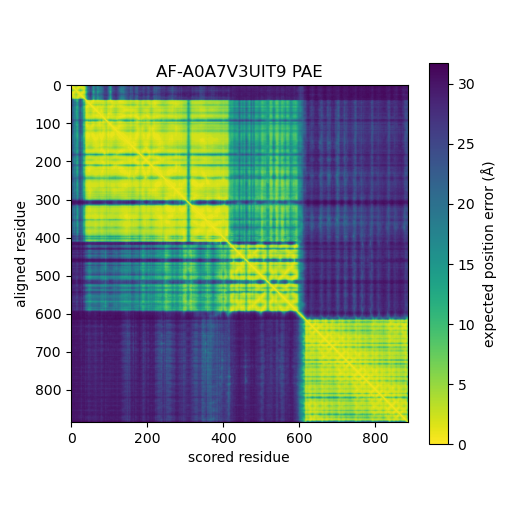.836 1.00 63.28 700 GLY A CA 1
ATOM 5354 C C . GLY A 1 700 ? 3.458 -14.035 -6.046 1.00 63.28 700 GLY A C 1
ATOM 5355 O O . GLY A 1 700 ? 3.594 -13.505 -7.146 1.00 63.28 700 GLY A O 1
ATOM 5356 N N . ASP A 1 701 ? 3.538 -15.359 -5.881 1.00 78.94 701 ASP A N 1
ATOM 5357 C CA . ASP A 1 701 ? 3.648 -16.265 -7.023 1.00 78.94 701 ASP A CA 1
ATOM 5358 C C . ASP A 1 701 ? 2.313 -16.342 -7.806 1.00 78.94 701 ASP A C 1
ATOM 5360 O O . ASP A 1 701 ? 1.228 -16.174 -7.247 1.00 78.94 701 ASP A O 1
ATOM 5364 N N . ILE A 1 702 ? 2.388 -16.608 -9.112 1.00 83.50 702 ILE A N 1
ATOM 5365 C CA . ILE A 1 702 ? 1.242 -16.802 -10.012 1.00 83.50 702 ILE A CA 1
ATOM 5366 C C . ILE A 1 702 ? 1.089 -18.304 -10.286 1.00 83.50 702 ILE A C 1
ATOM 5368 O O . ILE A 1 702 ? 2.037 -1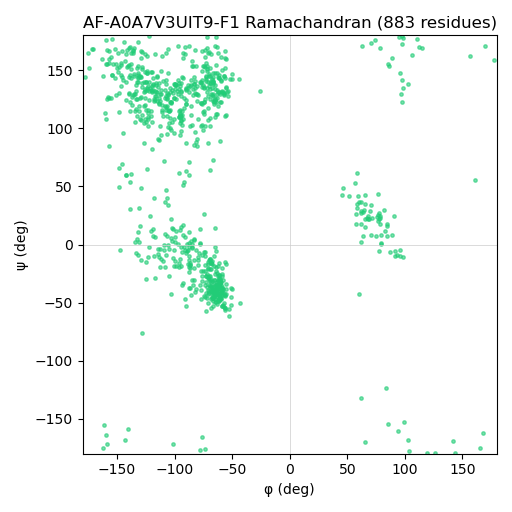8.903 -10.798 1.00 83.50 702 ILE A O 1
ATOM 5372 N N . PRO A 1 703 ? -0.055 -18.942 -9.981 1.00 91.00 703 PRO A N 1
ATOM 5373 C CA . PRO A 1 703 ? -0.247 -20.359 -10.268 1.00 91.00 703 PRO A CA 1
ATOM 5374 C C . PRO A 1 703 ? -0.416 -20.608 -11.773 1.00 91.00 703 PRO A C 1
ATOM 5376 O O . PRO A 1 703 ? -1.214 -19.946 -12.434 1.00 91.00 703 PRO A O 1
ATOM 5379 N N . VAL A 1 704 ? 0.334 -21.574 -12.300 1.00 93.00 704 VAL A N 1
ATOM 5380 C CA . VAL A 1 704 ? 0.447 -21.892 -13.734 1.00 93.00 704 VAL A CA 1
ATOM 5381 C C . VAL A 1 704 ? 0.536 -23.411 -13.956 1.00 93.00 704 VAL A C 1
ATOM 5383 O O . VAL A 1 704 ? 1.556 -23.885 -14.458 1.00 93.00 704 VAL A O 1
ATOM 5386 N N . PRO A 1 705 ? -0.477 -24.194 -13.526 1.00 93.44 705 PRO A N 1
ATOM 5387 C CA . PRO A 1 705 ? -0.438 -25.652 -13.659 1.00 93.44 705 PRO A CA 1
ATOM 5388 C C . PRO A 1 705 ? -0.294 -26.081 -15.130 1.00 93.44 705 PRO A C 1
ATOM 5390 O O . PRO A 1 705 ? -0.693 -25.332 -16.024 1.00 93.44 705 PRO A O 1
ATOM 5393 N N . GLY A 1 706 ? 0.351 -27.225 -15.344 1.00 91.75 706 GLY A N 1
ATOM 5394 C CA . GLY A 1 706 ? 0.760 -27.750 -16.652 1.00 91.75 706 GLY A CA 1
ATOM 5395 C C . GLY A 1 706 ? 1.349 -29.161 -16.520 1.00 91.75 706 GLY A C 1
ATOM 5396 O O . GLY A 1 706 ? 1.941 -29.432 -15.476 1.00 91.75 706 GLY A O 1
ATOM 5397 N N . ASP A 1 707 ? 1.274 -30.025 -17.532 1.00 92.56 707 ASP A N 1
ATOM 5398 C CA . ASP A 1 707 ? 2.059 -31.269 -17.624 1.00 92.56 707 ASP A CA 1
ATOM 5399 C C . ASP A 1 707 ? 3.485 -30.964 -18.123 1.00 92.56 707 ASP A C 1
ATOM 5401 O O . ASP A 1 707 ? 3.804 -31.034 -19.315 1.00 92.56 707 ASP A O 1
ATOM 5405 N N . TYR A 1 708 ? 4.385 -30.596 -17.207 1.00 94.81 708 TYR A N 1
ATOM 5406 C CA . TYR A 1 708 ? 5.754 -30.191 -17.552 1.00 94.81 708 TYR A CA 1
ATOM 5407 C C . TYR A 1 708 ? 6.739 -31.369 -17.636 1.00 94.81 708 TYR A C 1
ATOM 5409 O O . TYR A 1 708 ? 7.931 -31.138 -17.908 1.00 94.81 708 TYR A O 1
ATOM 5417 N N . ASP A 1 709 ? 6.307 -32.608 -17.365 1.00 92.56 709 ASP A N 1
ATOM 5418 C CA . ASP A 1 709 ? 7.142 -33.813 -17.474 1.00 92.56 709 ASP A CA 1
ATOM 5419 C C . ASP A 1 709 ? 6.613 -34.913 -18.417 1.00 92.56 709 ASP A C 1
ATOM 5421 O O . ASP A 1 709 ? 7.346 -35.876 -18.696 1.00 92.56 709 ASP A O 1
ATOM 5425 N N . GLY A 1 710 ? 5.437 -34.707 -19.012 1.00 90.50 710 GLY A N 1
ATOM 5426 C CA . GLY A 1 710 ? 4.826 -35.552 -20.035 1.00 90.50 710 GLY A CA 1
ATOM 5427 C C . GLY A 1 710 ? 4.173 -36.815 -19.476 1.00 90.50 710 GLY A C 1
ATOM 5428 O O . GLY A 1 710 ? 4.110 -37.837 -20.181 1.00 90.50 710 GLY A O 1
ATOM 5429 N N . ASP A 1 711 ? 3.769 -36.814 -18.203 1.00 87.94 711 ASP A N 1
ATOM 5430 C CA . ASP A 1 711 ? 3.126 -37.961 -17.555 1.00 87.94 711 ASP A CA 1
ATOM 5431 C C . ASP A 1 711 ? 1.589 -37.980 -17.689 1.00 87.94 711 ASP A C 1
ATOM 5433 O O . ASP A 1 711 ? 0.962 -38.995 -17.353 1.00 87.94 711 ASP A O 1
ATOM 5437 N N . ASN A 1 712 ? 1.020 -36.983 -18.378 1.00 87.56 712 ASN A N 1
ATOM 5438 C CA . ASN A 1 712 ? -0.407 -36.702 -18.586 1.00 87.56 712 ASN A CA 1
ATOM 5439 C C . ASN A 1 712 ? -1.140 -36.340 -17.289 1.00 87.56 712 ASN A C 1
ATOM 5441 O O . ASN A 1 712 ? -2.294 -36.739 -17.102 1.00 87.56 712 ASN A O 1
ATOM 5445 N N . LYS A 1 713 ? -0.459 -35.646 -16.376 1.00 91.06 713 LYS A N 1
ATOM 5446 C CA . LYS A 1 713 ? -1.054 -35.050 -15.182 1.00 91.06 713 LYS A CA 1
ATOM 5447 C C . LYS A 1 713 ? -0.627 -33.601 -15.064 1.00 91.06 713 LYS A C 1
ATOM 5449 O O . LYS A 1 713 ? 0.528 -33.267 -15.300 1.00 91.06 713 LYS A O 1
ATOM 5454 N N . ALA A 1 714 ? -1.537 -32.780 -14.563 1.00 92.69 714 ALA A N 1
ATOM 5455 C CA . ALA A 1 714 ? -1.216 -31.412 -14.214 1.00 92.69 714 ALA A CA 1
ATOM 5456 C C . ALA A 1 714 ? -0.219 -31.380 -13.042 1.00 92.69 714 ALA A C 1
ATOM 5458 O O . ALA A 1 714 ? -0.487 -31.887 -11.945 1.00 92.69 714 ALA A O 1
ATOM 5459 N N . ASP A 1 715 ? 0.918 -30.720 -13.237 1.00 95.62 715 ASP A N 1
ATOM 5460 C CA . ASP A 1 715 ? 1.886 -30.440 -12.185 1.00 95.62 715 ASP A CA 1
ATOM 5461 C C . ASP A 1 715 ? 1.524 -29.171 -11.407 1.00 95.62 715 ASP A C 1
ATOM 5463 O O . ASP A 1 715 ? 0.928 -28.209 -11.906 1.00 95.62 715 ASP A O 1
ATOM 5467 N N . LEU A 1 716 ? 1.964 -29.117 -10.150 1.00 96.00 716 LEU A N 1
ATOM 5468 C CA . LEU A 1 716 ? 1.787 -27.937 -9.309 1.00 96.00 716 LEU A CA 1
ATOM 5469 C C . LEU A 1 716 ? 2.899 -26.942 -9.629 1.00 96.00 716 LEU A C 1
ATOM 5471 O O . LEU A 1 716 ? 4.010 -27.029 -9.098 1.00 96.00 716 LEU A O 1
ATOM 5475 N N . ALA A 1 717 ? 2.599 -25.975 -10.487 1.00 95.50 717 ALA A N 1
ATOM 5476 C CA . ALA A 1 717 ? 3.566 -24.991 -10.943 1.00 95.50 717 ALA A CA 1
ATOM 5477 C C . ALA A 1 717 ? 3.172 -23.564 -10.563 1.00 95.50 717 ALA A C 1
ATOM 5479 O O . ALA A 1 717 ? 2.014 -23.160 -10.664 1.00 95.50 717 ALA A O 1
ATOM 5480 N N . VAL A 1 718 ? 4.162 -22.787 -10.126 1.00 93.44 718 VAL A N 1
ATOM 5481 C CA . VAL A 1 718 ? 4.013 -21.358 -9.850 1.00 93.44 718 VAL A CA 1
ATOM 5482 C C . VAL A 1 718 ? 5.123 -20.555 -10.530 1.00 93.44 718 VAL A C 1
ATOM 5484 O O . VAL A 1 718 ? 6.272 -21.001 -10.600 1.00 93.44 718 VAL A O 1
ATOM 5487 N N . TRP A 1 719 ? 4.797 -19.360 -11.014 1.00 92.50 719 TRP A N 1
ATOM 5488 C CA . TRP A 1 719 ? 5.746 -18.400 -11.572 1.00 92.50 719 TRP A CA 1
ATOM 5489 C C . TRP A 1 719 ? 5.925 -17.218 -10.623 1.00 92.50 719 TRP A C 1
ATOM 5491 O O . TRP A 1 719 ? 4.948 -16.590 -10.225 1.00 92.50 719 TRP A O 1
ATOM 5501 N N . ARG A 1 720 ? 7.169 -16.906 -10.257 1.00 87.88 720 ARG A N 1
ATOM 5502 C CA . ARG A 1 720 ? 7.514 -15.814 -9.345 1.00 87.88 720 ARG A CA 1
ATOM 5503 C C . ARG A 1 720 ? 7.871 -14.549 -10.129 1.00 87.88 720 ARG A C 1
ATOM 5505 O O . ARG A 1 720 ? 8.953 -14.524 -10.729 1.00 87.88 720 ARG A O 1
ATOM 5512 N N . PRO A 1 721 ? 7.055 -13.480 -10.066 1.00 66.00 721 PRO A N 1
ATOM 5513 C CA . PRO A 1 721 ? 7.256 -12.297 -10.898 1.00 66.00 721 PRO A CA 1
ATOM 5514 C C . PRO A 1 721 ? 8.563 -11.552 -10.636 1.00 66.00 721 PRO A C 1
ATOM 5516 O O . PRO A 1 721 ? 9.232 -11.159 -11.586 1.00 66.00 721 PRO A O 1
ATOM 5519 N N . GLY A 1 722 ? 8.963 -11.400 -9.367 1.00 61.84 722 GLY A N 1
ATOM 5520 C CA . GLY A 1 722 ? 10.117 -10.570 -8.995 1.00 61.84 722 GLY A CA 1
ATOM 5521 C C . GLY A 1 722 ? 11.439 -10.988 -9.651 1.00 61.84 722 GLY A C 1
ATOM 5522 O O . GLY A 1 722 ? 12.273 -10.141 -9.949 1.00 61.84 722 GLY A O 1
ATOM 5523 N N . GLU A 1 723 ? 11.610 -12.282 -9.935 1.00 65.25 723 GLU A N 1
ATOM 5524 C CA . GLU A 1 723 ? 12.828 -12.829 -10.549 1.00 65.25 723 GLU A CA 1
ATOM 5525 C C . GLU A 1 723 ? 12.583 -13.476 -11.922 1.00 65.25 723 GLU A C 1
ATOM 5527 O O . GLU A 1 723 ? 13.547 -13.819 -12.602 1.00 65.25 723 GLU A O 1
ATOM 5532 N N . GLY A 1 724 ? 11.321 -13.661 -12.334 1.00 77.75 724 GLY A N 1
ATOM 5533 C CA . GLY A 1 724 ? 10.968 -14.418 -13.538 1.00 77.75 724 GLY A CA 1
ATOM 5534 C C . GLY A 1 724 ? 11.204 -15.929 -13.408 1.00 77.75 724 GLY A C 1
ATOM 5535 O O . GLY A 1 724 ? 11.585 -16.584 -14.377 1.00 77.75 724 GLY A O 1
ATOM 5536 N N . THR A 1 725 ? 11.008 -16.504 -12.217 1.00 90.50 725 THR A N 1
ATOM 5537 C CA . THR A 1 725 ? 11.391 -17.900 -11.923 1.00 90.50 725 THR A CA 1
ATOM 5538 C C . THR A 1 725 ? 10.183 -18.834 -11.825 1.00 90.50 725 THR A C 1
ATOM 5540 O O . THR A 1 725 ? 9.257 -18.580 -11.063 1.00 90.50 725 THR A O 1
ATOM 5543 N N . TRP A 1 726 ? 10.231 -19.966 -12.528 1.00 96.50 726 TRP A N 1
ATOM 5544 C CA . TRP A 1 726 ? 9.252 -21.056 -12.464 1.00 96.50 726 TRP A CA 1
ATOM 5545 C C . TRP A 1 726 ? 9.649 -22.083 -11.402 1.00 96.50 726 TRP A C 1
ATOM 5547 O O . TRP A 1 726 ? 10.798 -22.538 -11.370 1.00 96.50 726 TRP A O 1
ATOM 5557 N N . TYR A 1 727 ? 8.688 -22.488 -10.574 1.00 95.44 727 TYR A N 1
ATOM 5558 C CA . TYR A 1 727 ? 8.811 -23.553 -9.580 1.00 95.44 727 TYR A CA 1
ATOM 5559 C C . TYR A 1 727 ? 7.735 -24.606 -9.836 1.00 95.44 727 TYR A C 1
ATOM 5561 O O . TYR A 1 727 ? 6.561 -24.375 -9.564 1.00 95.44 727 TYR A O 1
ATOM 5569 N N . ILE A 1 728 ? 8.146 -25.769 -10.329 1.00 97.75 728 ILE A N 1
ATOM 5570 C CA . ILE A 1 728 ? 7.252 -26.843 -10.772 1.00 97.75 728 ILE A CA 1
ATOM 5571 C C . ILE A 1 728 ? 7.463 -28.049 -9.862 1.00 97.75 728 ILE A C 1
ATOM 5573 O O . ILE A 1 728 ? 8.596 -28.515 -9.727 1.00 97.75 728 ILE A O 1
ATOM 5577 N N . LEU A 1 729 ? 6.406 -28.539 -9.222 1.00 96.94 729 LEU A N 1
ATOM 5578 C CA . LEU A 1 729 ? 6.393 -29.780 -8.451 1.00 96.94 729 LEU A CA 1
ATOM 5579 C C . LEU A 1 729 ? 5.665 -30.848 -9.256 1.00 96.94 729 LEU A C 1
ATOM 5581 O O . LEU A 1 729 ? 4.459 -30.739 -9.456 1.00 96.94 729 LEU A O 1
ATOM 5585 N N . PHE A 1 730 ? 6.409 -31.879 -9.652 1.00 95.56 730 PHE A N 1
ATOM 5586 C CA . PHE A 1 730 ? 5.887 -32.937 -10.504 1.00 95.56 730 PHE A CA 1
ATOM 5587 C C . PHE A 1 730 ? 4.871 -33.807 -9.765 1.00 95.56 730 PHE A C 1
ATOM 5589 O O . PHE A 1 730 ? 5.126 -34.192 -8.612 1.00 95.56 730 PHE A O 1
ATOM 5596 N N . ALA A 1 731 ? 3.777 -34.187 -10.426 1.00 88.81 731 ALA A N 1
ATOM 5597 C CA . ALA A 1 731 ? 2.735 -35.047 -9.858 1.00 88.81 731 ALA A CA 1
ATOM 5598 C C . ALA A 1 731 ? 3.293 -36.413 -9.402 1.00 88.81 731 ALA A C 1
ATOM 5600 O O . ALA A 1 731 ? 2.948 -36.926 -8.331 1.00 88.81 731 ALA A O 1
ATOM 5601 N N . ALA A 1 732 ? 4.241 -36.984 -10.155 1.00 83.00 732 ALA A N 1
ATOM 5602 C CA . ALA A 1 732 ? 4.952 -38.219 -9.800 1.00 83.00 732 ALA A CA 1
ATOM 5603 C C . ALA A 1 732 ? 6.020 -38.049 -8.691 1.00 83.00 732 ALA A C 1
ATOM 5605 O O . ALA A 1 732 ? 6.578 -39.040 -8.194 1.00 83.00 732 ALA A O 1
ATOM 5606 N N . GLY A 1 733 ? 6.289 -36.811 -8.270 1.00 81.31 733 GLY A N 1
ATOM 5607 C CA . GLY A 1 733 ? 7.248 -36.436 -7.237 1.00 81.31 733 GLY A CA 1
ATOM 5608 C C . GLY A 1 733 ? 8.609 -35.981 -7.778 1.00 81.31 733 GLY A C 1
ATOM 5609 O O . GLY A 1 733 ? 9.185 -36.564 -8.691 1.00 81.31 733 GLY A O 1
ATOM 5610 N N . GLY A 1 734 ? 9.178 -34.962 -7.131 1.00 91.56 734 GLY A N 1
ATOM 5611 C CA . GLY A 1 734 ? 10.354 -34.229 -7.616 1.00 91.56 734 GLY A CA 1
ATOM 5612 C C . GLY A 1 734 ? 9.968 -32.797 -7.983 1.00 91.56 734 GLY A C 1
ATOM 5613 O O . GLY A 1 734 ? 8.792 -32.468 -7.981 1.00 91.56 734 GLY A O 1
ATOM 5614 N N . PHE A 1 735 ? 10.942 -31.924 -8.243 1.00 95.19 735 PHE A N 1
ATOM 5615 C CA . PHE A 1 735 ? 10.645 -30.548 -8.641 1.00 95.19 735 PHE A CA 1
ATOM 5616 C C . PHE A 1 735 ? 11.684 -29.997 -9.616 1.00 95.19 735 PHE A C 1
ATOM 5618 O O . PHE A 1 735 ? 12.845 -30.426 -9.619 1.00 95.19 735 PHE A O 1
ATOM 5625 N N . ARG A 1 736 ? 11.272 -29.005 -10.401 1.00 94.88 736 ARG A N 1
ATOM 5626 C CA . ARG A 1 736 ? 12.110 -28.217 -11.302 1.00 94.88 736 ARG A CA 1
ATOM 5627 C C . ARG A 1 736 ? 12.041 -26.749 -10.901 1.00 94.88 736 ARG A C 1
ATOM 5629 O O . ARG A 1 736 ? 10.977 -26.217 -10.611 1.00 94.88 736 ARG A O 1
ATOM 5636 N N . VAL A 1 737 ? 13.201 -26.098 -10.900 1.00 96.06 737 VAL A N 1
ATOM 5637 C CA . VAL A 1 737 ? 13.308 -24.639 -10.802 1.00 96.06 737 VAL A CA 1
ATOM 5638 C C . VAL A 1 737 ? 13.962 -24.153 -12.075 1.00 96.06 737 VAL A C 1
ATOM 5640 O O . VAL A 1 737 ? 15.054 -24.611 -12.420 1.00 96.06 737 VAL A O 1
ATOM 5643 N N . GLN A 1 738 ? 13.296 -23.249 -12.775 1.00 95.25 738 GLN A N 1
ATOM 5644 C CA . GLN A 1 738 ? 13.770 -22.715 -14.040 1.00 95.25 738 GLN A CA 1
ATOM 5645 C C . GLN A 1 738 ? 13.625 -21.200 -14.021 1.00 95.25 738 GLN A C 1
ATOM 5647 O O . GLN A 1 738 ? 12.518 -20.683 -13.967 1.00 95.25 738 GLN A O 1
ATOM 5652 N N . ASN A 1 739 ? 14.742 -20.481 -14.105 1.00 94.00 739 ASN A N 1
ATOM 5653 C CA . ASN A 1 739 ? 14.678 -19.047 -14.361 1.00 94.00 739 ASN A CA 1
ATOM 5654 C C . ASN A 1 739 ? 14.328 -18.832 -15.841 1.00 94.00 739 ASN A C 1
ATOM 5656 O O . ASN A 1 739 ? 15.092 -19.271 -16.713 1.00 94.00 739 ASN A O 1
ATOM 5660 N N . TRP A 1 740 ? 13.161 -18.250 -16.115 1.00 92.25 740 TRP A N 1
ATOM 5661 C CA . TRP A 1 740 ? 12.667 -17.984 -17.463 1.00 92.25 740 TRP A CA 1
ATOM 5662 C C . TRP A 1 740 ? 11.582 -16.895 -17.464 1.00 92.25 740 TRP A C 1
ATOM 5664 O O . TRP A 1 740 ? 10.442 -17.119 -17.057 1.00 92.25 740 TRP A O 1
ATOM 5674 N N . GLY A 1 741 ? 11.949 -15.718 -17.970 1.00 88.31 741 GLY A N 1
ATOM 5675 C CA . GLY A 1 741 ? 11.137 -14.501 -17.941 1.00 88.31 741 GLY A CA 1
ATOM 5676 C C . GLY A 1 741 ? 11.846 -13.385 -17.178 1.00 88.31 741 GLY A C 1
ATOM 5677 O O . GLY A 1 741 ? 12.979 -13.555 -16.726 1.00 88.31 741 GLY A O 1
ATOM 5678 N N . VAL A 1 742 ? 11.196 -12.231 -17.068 1.00 79.94 742 VAL A N 1
ATOM 5679 C CA . VAL A 1 742 ? 11.618 -11.103 -16.220 1.00 79.94 742 VAL A CA 1
ATOM 5680 C C . VAL A 1 742 ? 10.403 -10.485 -15.524 1.00 79.94 742 VAL A C 1
ATOM 5682 O O . VAL A 1 742 ? 9.262 -10.791 -15.870 1.00 79.94 742 VAL A O 1
ATOM 5685 N N . SER A 1 743 ? 10.639 -9.593 -14.559 1.00 77.12 743 SER A N 1
ATOM 5686 C CA . SER A 1 743 ? 9.559 -8.843 -13.908 1.00 77.12 743 SER A CA 1
ATOM 5687 C C . SER A 1 743 ? 8.704 -8.079 -14.929 1.00 77.12 743 SER A C 1
ATOM 5689 O O . SER A 1 743 ? 9.224 -7.466 -15.864 1.00 77.12 743 SER A O 1
ATOM 5691 N N . GLY A 1 744 ? 7.382 -8.148 -14.761 1.00 70.94 744 GLY A N 1
ATOM 5692 C CA . GLY A 1 744 ? 6.393 -7.569 -15.676 1.00 70.94 744 GLY A CA 1
ATOM 5693 C C . GLY A 1 744 ? 5.970 -8.473 -16.839 1.00 70.94 744 GLY A C 1
ATOM 5694 O O . GLY A 1 744 ? 5.040 -8.117 -17.566 1.00 70.94 744 GLY A O 1
ATOM 5695 N N . ASP A 1 745 ? 6.605 -9.633 -17.019 1.00 84.75 745 ASP A N 1
ATOM 5696 C CA . ASP A 1 745 ? 6.127 -10.646 -17.957 1.00 84.75 745 ASP A CA 1
ATOM 5697 C C . ASP A 1 745 ? 4.846 -11.334 -17.439 1.00 84.75 745 ASP A C 1
ATOM 5699 O O . ASP A 1 745 ? 4.578 -11.413 -16.241 1.00 84.75 745 ASP A O 1
ATOM 5703 N N . VAL A 1 746 ? 4.039 -11.839 -18.368 1.00 86.06 746 VAL A N 1
ATOM 5704 C CA . VAL A 1 746 ? 2.833 -12.629 -18.106 1.00 86.06 746 VAL A CA 1
ATOM 5705 C C . VAL A 1 746 ? 3.160 -14.082 -18.443 1.00 86.06 746 VAL A C 1
ATOM 5707 O O . VAL A 1 746 ? 3.434 -14.344 -19.615 1.00 86.06 746 VAL A O 1
ATOM 5710 N N . PRO A 1 747 ? 3.162 -15.040 -17.495 1.00 92.62 747 PRO A N 1
ATOM 5711 C CA . PRO A 1 747 ? 3.340 -16.441 -17.860 1.00 92.62 747 PRO A CA 1
ATOM 5712 C C . PRO A 1 747 ? 2.194 -16.866 -18.778 1.00 92.62 747 PRO A C 1
ATOM 5714 O O . PRO A 1 747 ? 1.084 -16.372 -18.612 1.00 92.62 747 PRO A O 1
ATOM 5717 N N . VAL A 1 748 ? 2.482 -17.716 -19.765 1.00 93.50 748 VAL A N 1
ATOM 5718 C CA . VAL A 1 748 ? 1.552 -18.223 -20.790 1.00 93.50 748 VAL A CA 1
ATOM 5719 C C . VAL A 1 748 ? 1.909 -19.660 -21.240 1.00 93.50 748 VAL A C 1
ATOM 5721 O O . VAL A 1 748 ? 2.036 -19.885 -22.446 1.00 93.50 748 VAL A O 1
ATOM 5724 N N . PRO A 1 749 ? 2.125 -20.630 -20.321 1.00 94.00 749 PRO A N 1
ATOM 5725 C CA . PRO A 1 749 ? 2.484 -21.991 -20.717 1.00 94.00 749 PRO A CA 1
ATOM 5726 C C . PRO A 1 749 ? 1.418 -22.656 -21.602 1.00 94.00 749 PRO A C 1
ATOM 5728 O O . PRO A 1 749 ? 0.226 -22.434 -21.397 1.00 94.00 749 PRO A O 1
ATOM 5731 N N . ALA A 1 750 ? 1.880 -23.410 -22.596 1.00 92.38 750 ALA A N 1
ATOM 5732 C CA . ALA A 1 750 ? 1.102 -24.262 -23.501 1.00 92.38 750 ALA A CA 1
ATOM 5733 C C . ALA A 1 750 ? 2.077 -25.114 -24.344 1.00 92.38 750 ALA A C 1
ATOM 5735 O O . ALA A 1 750 ? 3.263 -24.787 -24.394 1.00 92.38 750 ALA A O 1
ATOM 5736 N N . ASP A 1 751 ? 1.601 -26.126 -25.062 1.00 91.50 751 ASP A N 1
ATOM 5737 C CA . ASP A 1 751 ? 2.383 -26.910 -26.029 1.00 91.50 751 ASP A CA 1
ATOM 5738 C C . ASP A 1 751 ? 2.502 -26.184 -27.391 1.00 91.50 751 ASP A C 1
ATOM 5740 O O . ASP A 1 751 ? 1.653 -26.306 -28.282 1.00 91.50 751 ASP A O 1
ATOM 5744 N N . TYR A 1 752 ? 3.546 -25.369 -27.571 1.00 93.19 752 TYR A N 1
ATOM 5745 C CA . TYR A 1 752 ? 3.777 -24.602 -28.804 1.00 93.19 752 TYR A CA 1
ATOM 5746 C C . TYR A 1 752 ? 4.569 -25.379 -29.863 1.00 93.19 752 TYR A C 1
ATOM 5748 O O . TYR A 1 752 ? 4.640 -24.914 -31.009 1.00 93.19 752 TYR A O 1
ATOM 5756 N N . ASP A 1 753 ? 5.203 -26.505 -29.519 1.00 90.50 753 ASP A N 1
ATOM 5757 C CA . ASP A 1 753 ? 5.975 -27.326 -30.463 1.00 90.50 753 ASP A CA 1
ATOM 5758 C C . ASP A 1 753 ? 5.339 -28.683 -30.817 1.00 90.50 753 ASP A C 1
ATOM 5760 O O . ASP A 1 753 ? 5.786 -29.334 -31.774 1.00 90.50 753 ASP A O 1
ATOM 5764 N N . GLY A 1 754 ? 4.226 -29.023 -30.168 1.00 88.25 754 GLY A N 1
ATOM 5765 C CA . GLY A 1 754 ? 3.379 -30.176 -30.450 1.00 88.25 754 GLY A CA 1
ATOM 5766 C C . GLY A 1 754 ? 3.961 -31.488 -29.930 1.00 88.25 754 GLY A C 1
ATOM 5767 O O . GLY A 1 754 ? 3.712 -32.542 -30.537 1.00 88.25 754 GLY A O 1
ATOM 5768 N N . ASP A 1 755 ? 4.810 -31.447 -28.898 1.00 86.50 755 ASP A N 1
ATOM 5769 C CA . ASP A 1 755 ? 5.421 -32.642 -28.311 1.00 86.50 755 ASP A CA 1
ATOM 5770 C C . ASP A 1 755 ? 4.592 -33.287 -27.188 1.00 86.50 755 ASP A C 1
ATOM 5772 O O . ASP A 1 755 ? 4.901 -34.414 -26.776 1.00 86.50 755 ASP A O 1
ATOM 5776 N N . GLY A 1 756 ? 3.479 -32.651 -26.813 1.00 85.00 756 GLY A N 1
ATOM 5777 C CA . GLY A 1 756 ? 2.550 -33.091 -25.779 1.00 85.00 756 GLY A CA 1
ATOM 5778 C C . GLY A 1 756 ? 3.036 -32.811 -24.360 1.00 85.00 756 GLY A C 1
ATOM 5779 O O . GLY A 1 756 ? 2.558 -33.474 -23.444 1.00 85.00 756 GLY A O 1
ATOM 5780 N N . ILE A 1 757 ? 4.012 -31.914 -24.186 1.00 91.69 757 ILE A N 1
ATOM 5781 C CA . ILE A 1 757 ? 4.535 -31.463 -22.892 1.00 91.69 757 ILE A CA 1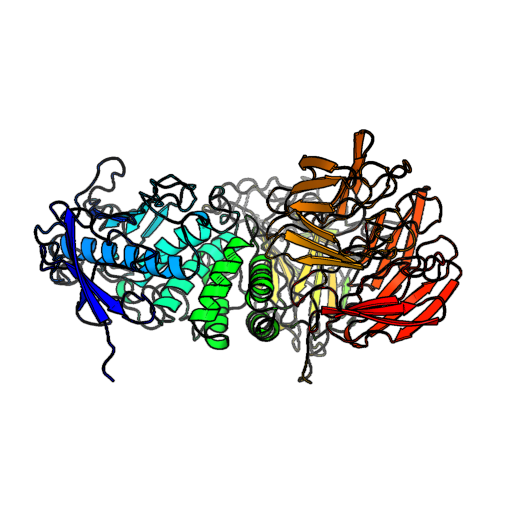
ATOM 5782 C C . ILE A 1 757 ? 4.425 -29.940 -22.829 1.00 91.69 757 ILE A C 1
ATOM 5784 O O . ILE A 1 757 ? 4.758 -29.241 -23.783 1.00 91.69 757 ILE A O 1
ATOM 5788 N N . THR A 1 758 ? 4.051 -29.412 -21.668 1.00 93.94 758 THR A N 1
ATOM 5789 C CA . THR A 1 758 ? 3.944 -27.972 -21.452 1.00 93.94 758 THR A CA 1
ATOM 5790 C C . THR A 1 758 ? 5.255 -27.225 -21.663 1.00 93.94 758 THR A C 1
ATOM 5792 O O . THR A 1 758 ? 6.245 -27.429 -20.944 1.00 93.94 758 THR A O 1
ATOM 5795 N N . ASP A 1 759 ? 5.241 -26.244 -22.569 1.00 95.25 759 ASP A N 1
ATOM 5796 C CA . ASP A 1 759 ? 6.337 -25.292 -22.707 1.00 95.25 759 ASP A CA 1
ATOM 5797 C C . ASP A 1 759 ? 6.226 -24.161 -21.684 1.00 95.25 759 ASP A C 1
ATOM 5799 O O . ASP A 1 759 ? 5.167 -23.574 -21.454 1.00 95.25 759 ASP A O 1
ATOM 5803 N N . MET A 1 760 ? 7.365 -23.737 -21.133 1.00 96.19 760 MET A N 1
ATOM 5804 C CA . MET A 1 760 ? 7.406 -22.520 -20.322 1.00 96.19 760 MET A CA 1
ATOM 5805 C C . MET A 1 760 ? 7.453 -21.305 -21.241 1.00 96.19 760 MET A C 1
ATOM 5807 O O . MET A 1 760 ? 8.483 -20.999 -21.851 1.00 96.19 760 MET A O 1
ATOM 5811 N N . ALA A 1 761 ? 6.356 -20.565 -21.306 1.00 95.69 761 ALA A N 1
ATOM 5812 C CA . ALA A 1 761 ? 6.265 -19.363 -22.115 1.00 95.69 761 ALA A CA 1
ATOM 5813 C C . ALA A 1 761 ? 5.867 -18.145 -21.288 1.00 95.69 761 ALA A C 1
ATOM 5815 O O . ALA A 1 761 ? 5.150 -18.249 -20.296 1.00 95.69 761 ALA A O 1
ATOM 5816 N N . VAL A 1 762 ? 6.342 -16.977 -21.714 1.00 94.94 762 VAL A N 1
ATOM 5817 C CA . VAL A 1 762 ? 5.947 -15.682 -21.165 1.00 94.94 762 VAL A CA 1
ATOM 5818 C C . VAL A 1 762 ? 5.598 -14.705 -22.291 1.00 94.94 762 VAL A C 1
ATOM 5820 O O . VAL A 1 762 ? 6.238 -14.695 -23.345 1.00 94.94 762 VAL A O 1
ATOM 5823 N N . TRP A 1 763 ? 4.596 -13.860 -22.074 1.00 93.88 763 TRP A N 1
ATOM 5824 C CA . TRP A 1 763 ? 4.258 -12.731 -22.933 1.00 93.88 763 TRP A CA 1
ATOM 5825 C C . TRP A 1 763 ? 4.662 -11.432 -22.246 1.00 93.88 763 TRP A C 1
ATOM 5827 O O . TRP A 1 763 ? 4.259 -11.179 -21.116 1.00 93.88 763 TRP A O 1
ATOM 5837 N N . ARG A 1 764 ? 5.448 -10.594 -22.925 1.00 90.31 764 ARG A N 1
ATOM 5838 C CA . ARG A 1 764 ? 5.913 -9.307 -22.401 1.00 90.31 764 ARG A CA 1
ATOM 5839 C C . ARG A 1 764 ? 4.987 -8.181 -22.858 1.00 90.31 764 ARG A C 1
ATOM 5841 O O . ARG A 1 764 ? 5.094 -7.760 -24.018 1.00 90.31 764 ARG A O 1
ATOM 5848 N N . PRO A 1 765 ? 4.134 -7.617 -21.981 1.00 71.94 765 PRO A N 1
ATOM 5849 C CA . PRO A 1 765 ? 3.124 -6.643 -22.392 1.00 71.94 765 PRO A CA 1
ATOM 5850 C C . PRO A 1 765 ? 3.717 -5.333 -22.918 1.00 71.94 765 PRO A C 1
ATOM 5852 O O . PRO A 1 765 ? 3.173 -4.730 -23.842 1.00 71.94 765 PRO A O 1
ATOM 5855 N N . GLY A 1 766 ? 4.843 -4.888 -22.345 1.00 69.19 766 GLY A N 1
ATOM 5856 C CA . GLY A 1 766 ? 5.505 -3.635 -22.729 1.00 69.19 766 GLY A CA 1
ATOM 5857 C C . GLY A 1 766 ? 6.054 -3.636 -24.159 1.00 69.19 766 GLY A C 1
ATOM 5858 O O . GLY A 1 766 ? 6.151 -2.582 -24.784 1.00 69.19 766 GLY A O 1
ATOM 5859 N N . GLU A 1 767 ? 6.366 -4.817 -24.698 1.00 74.94 767 GLU A N 1
ATOM 5860 C CA . GLU A 1 767 ? 6.958 -4.987 -26.030 1.00 74.94 767 GLU A CA 1
ATOM 5861 C C . GLU A 1 767 ? 6.010 -5.685 -27.019 1.00 74.94 767 GLU A C 1
ATOM 5863 O O . GLU A 1 767 ? 6.206 -5.577 -28.230 1.00 74.94 767 GLU A O 1
ATOM 5868 N N . GLY A 1 768 ? 4.987 -6.397 -26.529 1.00 81.12 768 GLY A N 1
ATOM 5869 C CA . GLY A 1 768 ? 4.139 -7.266 -27.347 1.00 81.12 768 GLY A CA 1
ATOM 5870 C C . GLY A 1 768 ? 4.921 -8.451 -27.917 1.00 81.12 768 GLY A C 1
ATOM 5871 O O . GLY A 1 768 ? 4.800 -8.758 -29.102 1.00 81.12 768 GLY A O 1
ATOM 5872 N N . ILE A 1 769 ? 5.785 -9.077 -27.112 1.00 89.81 769 ILE A N 1
ATOM 5873 C CA . ILE A 1 769 ? 6.665 -10.171 -27.551 1.00 89.81 769 ILE A CA 1
ATOM 5874 C C . ILE A 1 769 ? 6.412 -11.421 -26.711 1.00 89.81 769 ILE A C 1
ATOM 5876 O O . ILE A 1 769 ? 6.388 -11.355 -25.486 1.00 89.81 769 ILE A O 1
ATOM 5880 N N . TRP A 1 770 ? 6.262 -12.559 -27.385 1.00 95.69 770 TRP A N 1
ATOM 5881 C CA . TRP A 1 770 ? 6.213 -13.891 -26.786 1.00 95.69 770 TRP A CA 1
ATOM 5882 C C . TRP A 1 770 ? 7.621 -14.478 -26.705 1.00 95.69 770 TRP A C 1
ATOM 5884 O O . TRP A 1 770 ? 8.366 -14.435 -27.689 1.00 95.69 770 TRP A O 1
ATOM 5894 N N . TYR A 1 771 ? 7.961 -15.053 -25.557 1.00 95.75 771 TYR A N 1
ATOM 5895 C CA . TYR A 1 771 ? 9.199 -15.784 -25.309 1.00 95.75 771 TYR A CA 1
ATOM 5896 C C . TYR A 1 771 ? 8.845 -17.196 -24.837 1.00 95.75 771 TYR A C 1
ATOM 5898 O O . TYR A 1 771 ? 8.362 -17.374 -23.722 1.00 95.75 771 TYR A O 1
ATOM 5906 N N . VAL A 1 772 ? 9.096 -18.199 -25.675 1.00 96.94 772 VAL A N 1
ATOM 5907 C CA . VAL A 1 772 ? 8.775 -19.609 -25.400 1.00 96.94 772 VAL A CA 1
ATOM 5908 C C . VAL A 1 772 ? 10.068 -20.393 -25.219 1.00 96.94 772 VAL A C 1
ATOM 5910 O O . VAL A 1 772 ? 10.971 -20.292 -26.055 1.00 96.94 772 VAL A O 1
ATOM 5913 N N . LEU A 1 773 ? 10.162 -21.156 -24.133 1.00 96.69 773 LEU A N 1
ATOM 5914 C CA . LEU A 1 773 ? 11.199 -22.154 -23.891 1.00 96.69 773 LEU A CA 1
ATOM 5915 C C . LEU A 1 773 ? 10.592 -23.536 -24.098 1.00 96.69 773 LEU A C 1
ATOM 5917 O O . LEU A 1 773 ? 9.876 -24.025 -23.227 1.00 96.69 773 LEU A O 1
ATOM 5921 N N . PHE A 1 774 ? 10.935 -24.142 -25.232 1.00 95.50 774 PHE A N 1
ATOM 5922 C CA . PHE A 1 774 ? 10.398 -25.437 -25.627 1.00 95.50 774 PHE A CA 1
ATOM 5923 C C . PHE A 1 774 ? 10.833 -26.557 -24.674 1.00 95.50 774 PHE A C 1
ATOM 5925 O O . PHE A 1 774 ? 12.019 -26.639 -24.311 1.00 95.50 774 PHE A O 1
ATOM 5932 N N . SER A 1 775 ? 9.902 -27.437 -24.323 1.00 93.00 775 SER A N 1
ATOM 5933 C CA . SER A 1 775 ? 10.082 -28.691 -23.582 1.00 93.00 775 SER A CA 1
ATOM 5934 C C . SER A 1 775 ? 11.113 -29.597 -24.278 1.00 93.00 775 SER A C 1
ATOM 5936 O O . SER A 1 775 ? 12.058 -30.083 -23.638 1.00 93.00 775 SER A O 1
ATOM 5938 N N . SER A 1 776 ? 11.039 -29.700 -25.611 1.00 91.19 776 SER A N 1
ATOM 5939 C CA . SER A 1 776 ? 11.964 -30.438 -26.484 1.00 91.19 776 SER A CA 1
ATOM 5940 C C . SER A 1 776 ? 13.368 -29.812 -26.585 1.00 91.19 776 SER A C 1
ATOM 5942 O O . SER A 1 776 ? 14.337 -30.450 -27.027 1.00 91.19 776 SER A O 1
ATOM 5944 N N . GLY A 1 777 ? 13.506 -28.571 -26.109 1.00 85.62 777 GLY A N 1
ATOM 5945 C CA . GLY A 1 777 ? 14.730 -27.785 -26.078 1.00 85.62 777 GLY A CA 1
ATOM 5946 C C . GLY A 1 777 ? 14.855 -26.810 -27.251 1.00 85.62 777 GLY A C 1
ATOM 5947 O O . GLY A 1 777 ? 14.922 -27.184 -28.418 1.00 85.62 777 GLY A O 1
ATOM 5948 N N . GLY A 1 778 ? 15.008 -25.527 -26.932 1.00 89.75 778 GLY A N 1
ATOM 5949 C CA . GLY A 1 778 ? 15.102 -24.443 -27.909 1.00 89.75 778 GLY A CA 1
ATOM 5950 C C . GLY A 1 778 ? 14.403 -23.197 -27.381 1.00 89.75 778 GLY A C 1
ATOM 5951 O O . GLY A 1 778 ? 13.902 -23.207 -26.264 1.00 89.75 778 GLY A O 1
ATOM 5952 N N . LEU A 1 779 ? 14.386 -22.115 -28.157 1.00 94.19 779 LEU A N 1
ATOM 5953 C CA . LEU A 1 779 ? 13.610 -20.928 -27.802 1.00 94.19 779 LEU A CA 1
ATOM 5954 C C . LEU A 1 779 ? 12.926 -20.339 -29.031 1.00 94.19 779 LEU A C 1
ATOM 5956 O O . LEU A 1 779 ? 13.521 -20.304 -30.114 1.00 94.19 779 LEU A O 1
ATOM 5960 N N . ALA A 1 780 ? 11.723 -19.815 -28.839 1.00 91.88 780 ALA A N 1
ATOM 5961 C CA . ALA A 1 780 ? 11.048 -18.950 -29.794 1.00 91.88 780 ALA A CA 1
ATOM 5962 C C . ALA A 1 780 ? 10.894 -17.543 -29.206 1.00 91.88 780 ALA A C 1
ATOM 5964 O O . ALA A 1 780 ? 10.519 -17.369 -28.050 1.00 91.88 780 ALA A O 1
ATOM 5965 N N . VAL A 1 781 ? 11.196 -16.535 -30.028 1.00 95.56 781 VAL A N 1
ATOM 5966 C CA . VAL A 1 781 ? 10.919 -15.123 -29.739 1.00 95.56 781 VAL A CA 1
ATOM 5967 C C . VAL A 1 781 ? 10.061 -14.598 -30.867 1.00 95.56 781 VAL A C 1
ATOM 5969 O O . VAL A 1 781 ? 10.525 -14.504 -32.006 1.00 95.56 781 VAL A O 1
ATOM 5972 N N . GLN A 1 782 ? 8.818 -14.264 -30.557 1.00 94.56 782 GLN A N 1
ATOM 5973 C CA . GLN A 1 782 ? 7.837 -13.901 -31.564 1.00 94.56 782 GLN A CA 1
ATOM 5974 C C . GLN A 1 782 ? 7.163 -12.579 -31.186 1.00 94.56 782 GLN A C 1
ATOM 5976 O O . GLN A 1 782 ? 6.345 -12.537 -30.268 1.00 94.56 782 GLN A O 1
ATOM 5981 N N . PRO A 1 783 ? 7.481 -11.477 -31.890 1.00 93.31 783 PRO A N 1
ATOM 5982 C CA . PRO A 1 783 ? 6.748 -10.227 -31.751 1.00 93.31 783 PRO A CA 1
ATOM 5983 C C . PRO A 1 783 ? 5.315 -10.426 -32.240 1.00 93.31 783 PRO A C 1
ATOM 5985 O O . PRO A 1 783 ? 5.085 -10.639 -33.438 1.00 93.31 783 PRO A O 1
ATOM 5988 N N . TRP A 1 784 ? 4.366 -10.413 -31.312 1.00 91.81 784 TRP A N 1
ATOM 5989 C CA . TRP A 1 784 ? 2.952 -10.593 -31.590 1.00 91.81 784 TRP A CA 1
ATOM 5990 C C . TRP A 1 784 ? 2.070 -10.027 -30.467 1.00 91.81 784 TRP A C 1
ATOM 5992 O O . TRP A 1 784 ? 2.189 -10.402 -29.299 1.00 91.81 784 TRP A O 1
ATOM 6002 N N . GLY A 1 785 ? 1.150 -9.139 -30.852 1.00 88.00 785 GLY A N 1
ATOM 6003 C CA . GLY A 1 785 ? 0.304 -8.366 -29.942 1.00 88.00 785 GLY A CA 1
ATOM 6004 C C . GLY A 1 785 ? 0.825 -6.950 -29.691 1.00 88.00 785 GLY A C 1
ATOM 6005 O O . GLY A 1 785 ? 1.856 -6.537 -30.225 1.00 88.00 785 GLY A O 1
ATOM 6006 N N . VAL A 1 786 ? 0.070 -6.179 -28.915 1.00 82.88 786 VAL A N 1
ATOM 6007 C CA . VAL A 1 786 ? 0.456 -4.846 -28.428 1.00 82.88 786 VAL A CA 1
ATOM 6008 C C . VAL A 1 786 ? 0.101 -4.703 -26.948 1.00 82.88 786 VAL A C 1
ATOM 6010 O O . VAL A 1 786 ? -0.684 -5.482 -26.410 1.00 82.88 786 VAL A O 1
ATOM 6013 N N . SER A 1 787 ? 0.658 -3.684 -26.291 1.00 76.94 787 SER A N 1
ATOM 6014 C CA . SER A 1 787 ? 0.326 -3.367 -24.899 1.00 76.94 787 SER A CA 1
ATOM 6015 C C . SER A 1 787 ? -1.187 -3.192 -24.705 1.00 76.94 787 SER A C 1
ATOM 6017 O O . SER A 1 787 ? -1.846 -2.491 -25.478 1.00 76.94 787 SER A O 1
ATOM 6019 N N . GLY A 1 788 ? -1.727 -3.841 -23.671 1.00 73.19 788 GLY A N 1
ATOM 6020 C CA . GLY A 1 788 ? -3.157 -3.870 -23.356 1.00 73.19 788 GLY A CA 1
ATOM 6021 C C . GLY A 1 788 ? -3.933 -5.034 -23.979 1.00 73.19 788 GLY A C 1
ATOM 6022 O O . GLY A 1 788 ? -5.112 -5.194 -23.664 1.00 73.19 788 GLY A O 1
ATOM 6023 N N . ASP A 1 789 ? -3.304 -5.845 -24.831 1.00 84.56 789 ASP A N 1
ATOM 6024 C CA . ASP A 1 789 ? -3.884 -7.123 -25.234 1.00 84.56 789 ASP A CA 1
ATOM 6025 C C . ASP A 1 789 ? -3.785 -8.156 -24.086 1.00 84.56 789 ASP A C 1
ATOM 6027 O O . ASP A 1 789 ? -2.904 -8.074 -23.231 1.00 84.56 789 ASP A O 1
ATOM 6031 N N . VAL A 1 790 ? -4.701 -9.125 -24.058 1.00 85.44 790 VAL A N 1
ATOM 6032 C CA . VAL A 1 790 ? -4.729 -10.243 -23.102 1.00 85.44 790 VAL A CA 1
ATOM 6033 C C . VAL A 1 790 ? -4.295 -11.511 -23.839 1.00 85.44 790 VAL A C 1
ATOM 6035 O O . VAL A 1 790 ? -4.959 -11.869 -24.815 1.00 85.44 790 VAL A O 1
ATOM 6038 N N . PRO A 1 791 ? -3.206 -12.189 -23.441 1.00 90.88 791 PRO A N 1
ATOM 6039 C CA . PRO A 1 791 ? -2.806 -13.430 -24.088 1.00 90.88 791 PRO A CA 1
ATOM 6040 C C . PRO A 1 791 ? -3.811 -14.546 -23.789 1.00 90.88 791 PRO A C 1
ATOM 6042 O O . PRO A 1 791 ? -4.305 -14.667 -22.672 1.00 90.88 791 PRO A O 1
ATOM 6045 N N . ALA A 1 792 ? -4.117 -15.344 -24.805 1.00 91.62 792 ALA A N 1
ATOM 6046 C CA . ALA A 1 792 ? -5.058 -16.457 -24.731 1.00 91.62 792 ALA A CA 1
ATOM 6047 C C . ALA A 1 792 ? -4.609 -17.569 -25.697 1.00 91.62 792 ALA A C 1
ATOM 6049 O O . ALA A 1 792 ? -5.266 -17.766 -26.727 1.00 91.62 792 ALA A O 1
ATOM 6050 N N . PRO A 1 793 ? -3.444 -18.204 -25.446 1.00 91.88 793 PRO A N 1
ATOM 6051 C CA . PRO A 1 793 ? -2.909 -19.236 -26.331 1.00 91.88 793 PRO A CA 1
ATOM 6052 C C . PRO A 1 793 ? -3.882 -20.417 -26.474 1.00 91.88 793 PRO A C 1
ATOM 6054 O O . PRO A 1 793 ? -4.827 -20.559 -25.705 1.00 91.88 793 PRO A O 1
ATOM 6057 N N . GLY A 1 794 ? -3.701 -21.218 -27.519 1.00 89.25 794 GLY A N 1
ATOM 6058 C CA . GLY A 1 794 ? -4.525 -22.403 -27.774 1.00 89.25 794 GLY A CA 1
ATOM 6059 C C . GLY A 1 794 ? -4.524 -22.797 -29.246 1.00 89.25 794 GLY A C 1
ATOM 6060 O O . GLY A 1 794 ? -4.157 -21.991 -30.097 1.00 89.25 794 GLY A O 1
ATOM 6061 N N . ASP A 1 795 ? -4.920 -24.025 -29.567 1.00 90.06 795 ASP A N 1
ATOM 6062 C CA . ASP A 1 795 ? -4.966 -24.517 -30.950 1.00 90.06 795 ASP A CA 1
ATOM 6063 C C . ASP A 1 795 ? -6.273 -24.099 -31.652 1.00 90.06 795 ASP A C 1
ATOM 6065 O O . ASP A 1 795 ? -7.272 -24.823 -31.674 1.00 90.06 795 ASP A O 1
ATOM 6069 N N . TYR A 1 796 ? -6.309 -22.896 -32.227 1.00 90.75 796 TYR A N 1
ATOM 6070 C CA . TYR A 1 796 ? -7.496 -22.391 -32.934 1.00 90.75 796 TYR A CA 1
ATOM 6071 C C . TYR A 1 796 ? -7.604 -22.962 -34.351 1.00 90.75 796 TYR A C 1
ATOM 6073 O O . TYR A 1 796 ? -8.656 -22.873 -35.002 1.00 90.75 796 TYR A O 1
ATOM 6081 N N . ASN A 1 797 ? -6.507 -23.501 -34.879 1.00 87.94 797 ASN A N 1
ATOM 6082 C CA . ASN A 1 797 ? -6.411 -23.928 -36.263 1.00 87.94 797 ASN A CA 1
ATOM 6083 C C . ASN A 1 797 ? -6.581 -25.458 -36.430 1.00 87.94 797 ASN A C 1
ATOM 6085 O O . ASN A 1 797 ? -7.022 -25.895 -37.506 1.00 87.94 797 ASN A O 1
ATOM 6089 N N . GLY A 1 798 ? -6.417 -26.225 -35.352 1.00 87.50 798 GLY A N 1
ATOM 6090 C CA . GLY A 1 798 ? -6.594 -27.673 -35.242 1.00 87.50 798 GLY A CA 1
ATOM 6091 C C . GLY A 1 798 ? -5.393 -28.477 -35.732 1.00 87.50 798 GLY A C 1
ATOM 6092 O O . GLY A 1 798 ? -5.600 -29.547 -36.317 1.00 87.50 798 GLY A O 1
ATOM 6093 N N . ASP A 1 799 ? -4.176 -27.939 -35.628 1.00 84.31 799 ASP A N 1
ATOM 6094 C CA . ASP A 1 799 ? -2.947 -28.630 -36.039 1.00 84.31 799 ASP A CA 1
ATOM 6095 C C . ASP A 1 799 ? -2.165 -29.277 -34.892 1.00 84.31 799 ASP A C 1
ATOM 6097 O O . ASP A 1 799 ? -1.162 -29.947 -35.155 1.00 84.31 799 ASP A O 1
ATOM 6101 N N . GLY A 1 800 ? -2.692 -29.188 -33.671 1.00 83.69 800 GLY A N 1
ATOM 6102 C CA . GLY A 1 800 ? -2.136 -29.772 -32.458 1.00 83.69 800 GLY A CA 1
ATOM 6103 C C . GLY A 1 800 ? -1.042 -28.930 -31.811 1.00 83.69 800 GLY A C 1
ATOM 6104 O O . GLY A 1 800 ? -0.342 -29.459 -30.960 1.00 83.69 800 GLY A O 1
ATOM 6105 N N . LEU A 1 801 ? -0.850 -27.676 -32.237 1.00 90.00 801 LEU A N 1
ATOM 6106 C CA . LEU A 1 801 ? 0.103 -26.738 -31.643 1.00 90.00 801 LEU A CA 1
ATOM 6107 C C . LEU A 1 801 ? -0.647 -25.515 -31.108 1.00 90.00 801 LEU A C 1
ATOM 6109 O O . LEU A 1 801 ? -1.573 -25.011 -31.748 1.00 90.00 801 LEU A O 1
ATOM 6113 N N . ALA A 1 802 ? -0.200 -24.977 -29.977 1.00 91.75 802 ALA A N 1
ATOM 6114 C CA . ALA A 1 802 ? -0.728 -23.727 -29.455 1.00 91.75 802 ALA A CA 1
ATOM 6115 C C . ALA A 1 802 ? -0.412 -22.550 -30.398 1.00 91.75 802 ALA A C 1
ATOM 6117 O O . ALA A 1 802 ? 0.740 -22.245 -30.721 1.00 91.75 802 ALA A O 1
ATOM 6118 N N . ASP A 1 803 ? -1.453 -21.831 -30.813 1.00 92.75 803 ASP A N 1
ATOM 6119 C CA . ASP A 1 803 ? -1.333 -20.591 -31.569 1.00 92.75 803 ASP A CA 1
ATOM 6120 C C . ASP A 1 803 ? -1.088 -19.409 -30.616 1.00 92.75 803 ASP A C 1
ATOM 6122 O O . ASP A 1 803 ? -1.759 -19.249 -29.589 1.00 92.75 803 ASP A O 1
ATOM 6126 N N . MET A 1 804 ? -0.183 -18.502 -30.993 1.00 94.31 804 MET A N 1
ATOM 6127 C CA . MET A 1 804 ? 0.077 -17.280 -30.224 1.00 94.31 804 MET A CA 1
ATOM 6128 C C . MET A 1 804 ? -1.059 -16.284 -30.439 1.00 94.31 804 MET A C 1
ATOM 6130 O O . MET A 1 804 ? -1.111 -15.555 -31.437 1.00 94.31 804 MET A O 1
ATOM 6134 N N . THR A 1 805 ? -1.986 -16.260 -29.490 1.00 93.69 805 THR A N 1
ATOM 6135 C CA . THR A 1 805 ? -3.238 -15.518 -29.616 1.00 93.69 805 THR A CA 1
ATOM 6136 C C . THR A 1 805 ? -3.360 -14.453 -28.548 1.00 93.69 805 THR A C 1
ATOM 6138 O O . THR A 1 805 ? -3.061 -14.679 -27.378 1.00 93.69 805 THR A O 1
ATOM 6141 N N . VAL A 1 806 ? -3.831 -13.276 -28.959 1.00 93.06 806 VAL A N 1
ATOM 6142 C CA . VAL A 1 806 ? -4.154 -12.187 -28.040 1.00 93.06 806 VAL A CA 1
ATOM 6143 C C . VAL A 1 806 ? -5.566 -11.655 -28.280 1.00 93.06 806 VAL A C 1
ATOM 6145 O O . VAL A 1 806 ? -5.997 -11.482 -29.424 1.00 93.06 806 VAL A O 1
ATOM 6148 N N . TRP A 1 807 ? -6.293 -11.363 -27.206 1.00 92.38 807 TRP A N 1
ATOM 6149 C CA . TRP A 1 807 ? -7.582 -10.680 -27.235 1.00 92.38 807 TRP A CA 1
ATOM 6150 C C . TRP A 1 807 ? -7.406 -9.207 -26.882 1.00 92.38 807 TRP A C 1
ATOM 6152 O O . TRP A 1 807 ? -6.857 -8.875 -25.837 1.00 92.38 807 TRP A O 1
ATOM 6162 N N . ARG A 1 808 ? -7.891 -8.309 -27.739 1.00 89.81 808 ARG A N 1
ATOM 6163 C CA . ARG A 1 808 ? -7.843 -6.861 -27.525 1.00 89.81 808 ARG A CA 1
ATOM 6164 C C . ARG A 1 808 ? -9.148 -6.375 -26.895 1.00 89.81 808 ARG A C 1
ATOM 6166 O O . ARG A 1 808 ? -10.143 -6.252 -27.625 1.00 89.81 808 ARG A O 1
ATOM 6173 N N . PRO A 1 809 ? -9.161 -6.000 -25.601 1.00 77.56 809 PRO A N 1
ATOM 6174 C CA . PRO A 1 809 ? -10.401 -5.700 -24.886 1.00 77.56 809 PRO A CA 1
ATOM 6175 C C . PRO A 1 809 ? -11.183 -4.522 -25.471 1.00 77.56 809 PRO A C 1
ATOM 6177 O O . PRO A 1 809 ? -12.410 -4.552 -25.534 1.00 77.56 809 PRO A O 1
ATOM 6180 N N . LEU A 1 810 ? -10.482 -3.482 -25.938 1.00 74.31 810 LEU A N 1
ATOM 6181 C CA . LEU A 1 810 ? -11.107 -2.248 -26.431 1.00 74.31 810 LEU A CA 1
ATOM 6182 C C . LEU A 1 810 ? -11.988 -2.462 -27.669 1.00 74.31 810 LEU A C 1
ATOM 6184 O O . LEU A 1 810 ? -12.979 -1.760 -27.856 1.00 74.31 810 LEU A O 1
ATOM 6188 N N . GLU A 1 811 ? -11.624 -3.421 -28.517 1.00 76.12 811 GLU A N 1
ATOM 6189 C CA . GLU A 1 811 ? -12.300 -3.679 -29.793 1.00 76.12 811 GLU A CA 1
ATOM 6190 C C . GLU A 1 811 ? -13.054 -5.020 -29.790 1.00 76.12 811 GLU A C 1
ATOM 6192 O O . GLU A 1 811 ? -13.843 -5.294 -30.699 1.00 76.12 811 GLU A O 1
ATOM 6197 N N . GLY A 1 812 ? -12.804 -5.865 -28.783 1.00 81.12 812 GLY A N 1
ATOM 6198 C CA . GLY A 1 812 ? -13.225 -7.262 -28.779 1.00 81.12 812 GLY A CA 1
ATOM 6199 C C . GLY A 1 812 ? -12.620 -8.032 -29.954 1.00 81.12 812 GLY A C 1
ATOM 6200 O O . GLY A 1 812 ? -13.310 -8.828 -30.576 1.00 81.12 812 GLY A O 1
ATOM 6201 N N . ASN A 1 813 ? -11.378 -7.730 -30.342 1.00 91.19 813 ASN A N 1
ATOM 6202 C CA . ASN A 1 813 ? -10.718 -8.373 -31.480 1.00 91.19 813 ASN A CA 1
ATOM 6203 C C . ASN A 1 813 ? -9.756 -9.455 -30.990 1.00 91.19 813 ASN A C 1
ATOM 6205 O O . ASN A 1 813 ? -8.856 -9.168 -30.209 1.00 91.19 813 ASN A O 1
ATOM 6209 N N . TRP A 1 814 ? -9.912 -10.669 -31.500 1.00 93.69 814 TRP A N 1
ATOM 6210 C CA . TRP A 1 814 ? -8.972 -11.772 -31.337 1.00 93.69 814 TRP A CA 1
ATOM 6211 C C . TRP A 1 814 ? -7.958 -11.738 -32.477 1.00 93.69 814 TRP A C 1
ATOM 6213 O O . TRP A 1 814 ? -8.352 -11.737 -33.644 1.00 93.69 814 TRP A O 1
ATOM 6223 N N . TYR A 1 815 ? -6.671 -11.695 -32.145 1.00 94.19 815 TYR A N 1
ATOM 6224 C CA . TYR A 1 815 ? -5.549 -11.725 -33.081 1.00 94.19 815 TYR A CA 1
ATOM 6225 C C . TYR A 1 815 ? -4.788 -13.037 -32.895 1.00 94.19 815 TYR A C 1
ATOM 6227 O O . TYR A 1 815 ? -4.008 -13.179 -31.956 1.00 94.19 815 TYR A O 1
ATOM 6235 N N . ILE A 1 816 ? -5.015 -13.980 -33.804 1.00 94.50 816 ILE A N 1
ATOM 6236 C CA . ILE A 1 816 ? -4.503 -15.354 -33.731 1.00 94.50 816 ILE A CA 1
ATOM 6237 C C . ILE A 1 816 ? -3.358 -15.486 -34.729 1.00 94.50 816 ILE A C 1
ATOM 6239 O O . ILE A 1 816 ? -3.598 -15.365 -35.935 1.00 94.50 816 ILE A O 1
ATOM 6243 N N . LEU A 1 817 ? -2.131 -15.708 -34.258 1.00 95.00 817 LEU A N 1
ATOM 6244 C CA . LEU A 1 817 ? -1.001 -16.086 -35.110 1.00 95.00 817 LEU A CA 1
ATOM 6245 C C . LEU A 1 817 ? -0.909 -17.606 -35.152 1.00 95.00 817 LEU A C 1
ATOM 6247 O O . LEU A 1 817 ? -0.503 -18.218 -34.169 1.00 95.00 817 LEU A O 1
ATOM 6251 N N . SER A 1 818 ? -1.269 -18.191 -36.294 1.00 90.06 818 SER A N 1
ATOM 6252 C CA . SER A 1 818 ? -1.276 -19.645 -36.433 1.00 90.06 818 SER A CA 1
ATOM 6253 C C . SER A 1 818 ? 0.145 -20.206 -36.452 1.00 90.06 818 SER A C 1
ATOM 6255 O O . SER A 1 818 ? 1.008 -19.683 -37.171 1.00 90.06 818 SER A O 1
ATOM 6257 N N . SER A 1 819 ? 0.351 -21.302 -35.728 1.00 87.00 819 SER A N 1
ATOM 6258 C CA . SER A 1 819 ? 1.556 -22.146 -35.726 1.00 87.00 819 SER A CA 1
ATOM 6259 C C . SER A 1 819 ? 1.995 -22.554 -37.148 1.00 87.00 819 SER A C 1
ATOM 6261 O O . SER A 1 819 ? 3.180 -22.496 -37.491 1.00 87.00 819 SER A O 1
ATOM 6263 N N . SER A 1 820 ? 1.043 -22.851 -38.041 1.00 81.25 820 SER A N 1
ATOM 6264 C CA . SER A 1 820 ? 1.274 -23.186 -39.460 1.00 81.25 820 SER A CA 1
ATOM 6265 C C . SER A 1 820 ? 1.663 -21.998 -40.367 1.00 81.25 820 SER A C 1
ATOM 6267 O O . SER A 1 820 ? 2.028 -22.183 -41.538 1.00 81.25 820 SER A O 1
ATOM 6269 N N . GLY A 1 821 ? 1.633 -20.773 -39.833 1.00 72.94 821 GLY A N 1
ATOM 6270 C CA . GLY A 1 821 ? 1.986 -19.529 -40.511 1.00 72.94 821 GLY A CA 1
ATOM 6271 C C . GLY A 1 821 ? 0.786 -18.763 -41.083 1.00 72.94 821 GLY A C 1
ATOM 6272 O O . GLY A 1 821 ? -0.011 -19.274 -41.866 1.00 72.94 821 GLY A O 1
ATOM 6273 N N . GLY A 1 822 ? 0.708 -17.469 -40.756 1.00 82.81 822 GLY A N 1
ATOM 6274 C CA . GLY A 1 822 ? -0.404 -16.577 -41.111 1.00 82.81 822 GLY A CA 1
ATOM 6275 C C . GLY A 1 822 ? -1.157 -16.106 -39.867 1.00 82.81 822 GLY A C 1
ATOM 6276 O O . GLY A 1 822 ? -0.916 -16.610 -38.778 1.00 82.81 822 GLY A O 1
ATOM 6277 N N . PHE A 1 823 ? -2.047 -15.121 -40.005 1.00 89.44 823 PHE A N 1
ATOM 6278 C CA . PHE A 1 823 ? -2.844 -14.658 -38.870 1.00 89.44 823 PHE A CA 1
ATOM 6279 C C . PHE A 1 823 ? -4.302 -14.408 -39.230 1.00 89.44 823 PHE A C 1
ATOM 6281 O O . PHE A 1 823 ? -4.631 -14.047 -40.366 1.00 89.44 823 PHE A O 1
ATOM 6288 N N . VAL A 1 824 ? -5.163 -14.578 -38.234 1.00 90.44 824 VAL A N 1
ATOM 6289 C CA . VAL A 1 824 ? -6.598 -14.318 -38.302 1.00 90.44 824 VAL A CA 1
ATOM 6290 C C . VAL A 1 824 ? -6.932 -13.188 -37.337 1.00 90.44 824 VAL A C 1
ATOM 6292 O O . VAL A 1 824 ? -6.410 -13.128 -36.226 1.00 90.44 824 VAL A O 1
ATOM 6295 N N . VAL A 1 825 ? -7.807 -12.282 -37.776 1.00 93.12 825 VAL A N 1
ATOM 6296 C CA . VAL A 1 825 ? -8.449 -11.303 -36.895 1.00 93.12 825 VAL A CA 1
ATOM 6297 C C . VAL A 1 825 ? -9.929 -11.622 -36.853 1.00 93.12 825 VAL A C 1
ATOM 6299 O O . VAL A 1 825 ? -10.589 -11.607 -37.895 1.00 93.12 825 VAL A O 1
ATOM 6302 N N . GLN A 1 826 ? -10.447 -11.888 -35.662 1.00 93.06 826 GLN A N 1
ATOM 6303 C CA . GLN A 1 826 ? -11.855 -12.186 -35.450 1.00 93.06 826 GLN A CA 1
ATOM 6304 C C . GLN A 1 826 ? -12.430 -11.226 -34.412 1.00 93.06 826 GLN A C 1
ATOM 6306 O O . GLN A 1 826 ? -12.045 -11.245 -33.248 1.00 93.06 826 GLN A O 1
ATOM 6311 N N . GLN A 1 827 ? -13.380 -10.388 -34.827 1.00 92.56 827 GLN A N 1
ATOM 6312 C CA . GLN A 1 827 ? -14.127 -9.550 -33.890 1.00 92.56 827 GLN A CA 1
ATOM 6313 C C . GLN A 1 827 ? -15.146 -10.435 -33.167 1.00 92.56 827 GLN A C 1
ATOM 6315 O O . GLN A 1 827 ? -16.042 -11.000 -33.804 1.00 92.56 827 GLN A O 1
ATOM 6320 N N . TRP A 1 828 ? -14.969 -10.605 -31.861 1.00 90.50 828 TRP A N 1
ATOM 6321 C CA . TRP A 1 828 ? -15.864 -11.344 -30.986 1.00 90.50 828 TRP A CA 1
ATOM 6322 C C . TRP A 1 828 ? -15.705 -10.917 -29.519 1.00 90.50 828 TRP A C 1
ATOM 6324 O O . TRP A 1 828 ? -14.608 -10.936 -28.957 1.00 90.50 828 TRP A O 1
ATOM 6334 N N . GLY A 1 829 ? -16.828 -10.561 -28.894 1.00 88.69 829 GLY A N 1
ATOM 6335 C CA . GLY A 1 829 ? -16.874 -9.971 -27.555 1.00 88.69 829 GLY A CA 1
ATOM 6336 C C . GLY A 1 829 ? -16.923 -8.442 -27.572 1.00 88.69 829 GLY A C 1
ATOM 6337 O O . GLY A 1 829 ? -16.950 -7.807 -28.632 1.00 88.69 829 GLY A O 1
ATOM 6338 N N . ILE A 1 830 ? -16.991 -7.859 -26.380 1.00 82.31 830 ILE A N 1
ATOM 6339 C CA . ILE A 1 830 ? -16.954 -6.413 -26.135 1.00 82.31 830 ILE A CA 1
ATOM 6340 C C . ILE A 1 830 ? -16.033 -6.097 -24.951 1.00 82.31 830 ILE A C 1
ATOM 6342 O O . ILE A 1 830 ? -15.660 -6.977 -24.179 1.00 82.31 830 ILE A O 1
ATOM 6346 N N . SER A 1 831 ? -15.703 -4.817 -24.785 1.00 79.12 831 SER A N 1
ATOM 6347 C CA . SER A 1 831 ? -14.983 -4.328 -23.607 1.00 79.12 831 SER A CA 1
ATOM 6348 C C . SER A 1 831 ? -15.699 -4.727 -22.310 1.00 79.12 831 SER A C 1
ATOM 6350 O O . SER A 1 831 ? -16.910 -4.537 -22.170 1.00 79.12 831 SER A O 1
ATOM 6352 N N . GLY A 1 832 ? -14.929 -5.287 -21.375 1.00 73.00 832 GLY A N 1
ATOM 6353 C CA . GLY A 1 832 ? -15.411 -5.818 -20.099 1.00 73.00 832 GLY A CA 1
ATOM 6354 C C . GLY A 1 832 ? -15.733 -7.313 -20.110 1.00 73.00 832 GLY A C 1
ATOM 6355 O O . GLY A 1 832 ? -15.960 -7.865 -19.038 1.00 73.00 832 GLY A O 1
ATOM 6356 N N . ASP A 1 833 ? -15.735 -7.971 -21.272 1.00 84.25 833 ASP A N 1
ATOM 6357 C CA . ASP A 1 833 ? -15.781 -9.432 -21.318 1.00 84.25 833 ASP A CA 1
ATOM 6358 C C . ASP A 1 833 ? -14.423 -10.034 -20.878 1.00 84.25 833 ASP A C 1
ATOM 6360 O O . ASP A 1 833 ? -13.385 -9.375 -20.959 1.00 84.25 833 ASP A O 1
ATOM 6364 N N . ILE A 1 834 ? -14.429 -11.277 -20.397 1.00 84.50 834 ILE A N 1
ATOM 6365 C CA . ILE A 1 834 ? -13.242 -12.037 -19.979 1.00 84.50 834 ILE A CA 1
ATOM 6366 C C . ILE A 1 834 ? -13.034 -13.178 -20.987 1.00 84.50 834 ILE A C 1
ATOM 6368 O O . ILE A 1 834 ? -13.959 -13.979 -21.149 1.00 84.50 834 ILE A O 1
ATOM 6372 N N . PRO A 1 835 ? -11.889 -13.261 -21.691 1.00 90.62 835 PRO A N 1
ATOM 6373 C CA . PRO A 1 835 ? -11.608 -14.379 -22.588 1.00 90.62 835 PRO A CA 1
ATOM 6374 C C . PRO A 1 835 ? -11.412 -15.666 -21.779 1.00 90.62 835 PRO A C 1
ATOM 6376 O O . PRO A 1 835 ? -10.644 -15.676 -20.823 1.00 90.62 835 PRO A O 1
ATOM 6379 N N . ASP A 1 836 ? -12.113 -16.730 -22.169 1.00 90.81 836 ASP A N 1
ATOM 6380 C CA . ASP A 1 836 ? -11.931 -18.076 -21.608 1.00 90.81 836 ASP A CA 1
ATOM 6381 C C . ASP A 1 836 ? -12.164 -19.130 -22.708 1.00 90.81 836 ASP A C 1
ATOM 6383 O O . ASP A 1 836 ? -13.237 -19.741 -22.768 1.00 90.81 836 ASP A O 1
ATOM 6387 N N . PRO A 1 837 ? -11.254 -19.213 -23.699 1.00 91.00 837 PRO A N 1
ATOM 6388 C CA . PRO A 1 837 ? -11.434 -20.045 -24.881 1.00 91.00 837 PRO A CA 1
ATOM 6389 C C . PRO A 1 837 ? -11.145 -21.524 -24.578 1.00 91.00 837 PRO A C 1
ATOM 6391 O O . PRO A 1 837 ? -10.205 -21.850 -23.870 1.00 91.00 837 PRO A O 1
ATOM 6394 N N . ALA A 1 838 ? -11.958 -22.422 -25.129 1.00 89.94 838 ALA A N 1
ATOM 6395 C CA . ALA A 1 838 ? -11.827 -23.874 -24.984 1.00 89.94 838 ALA A CA 1
ATOM 6396 C C . ALA A 1 838 ? -12.531 -24.567 -26.165 1.00 89.94 838 ALA A C 1
ATOM 6398 O O . ALA A 1 838 ? -13.298 -23.923 -26.882 1.00 89.94 838 ALA A O 1
ATOM 6399 N N . ASP A 1 839 ? -12.305 -25.860 -26.388 1.00 89.94 839 ASP A N 1
ATOM 6400 C CA . ASP A 1 839 ? -13.025 -26.649 -27.396 1.00 89.94 839 ASP A CA 1
ATOM 6401 C C . ASP A 1 839 ? -14.385 -27.106 -26.844 1.00 89.94 839 ASP A C 1
ATOM 6403 O O . ASP A 1 839 ? -14.531 -28.197 -26.286 1.00 89.94 839 ASP A O 1
ATOM 6407 N N . PHE A 1 840 ? -15.414 -26.272 -27.006 1.00 90.38 840 PHE A N 1
ATOM 6408 C CA . PHE A 1 840 ? -16.786 -26.576 -26.591 1.00 90.38 840 PHE A CA 1
ATOM 6409 C C . PHE A 1 840 ? -17.539 -27.444 -27.608 1.00 90.38 840 PHE A C 1
ATOM 6411 O O . PHE A 1 840 ? -18.692 -27.825 -27.356 1.00 90.38 840 PHE A O 1
ATOM 6418 N N . THR A 1 841 ? -16.941 -27.753 -28.765 1.00 87.31 841 THR A N 1
ATOM 6419 C CA . THR A 1 841 ? -17.591 -28.551 -29.818 1.00 87.31 841 THR A CA 1
ATOM 6420 C C . THR A 1 841 ? -17.045 -29.961 -29.977 1.00 87.31 841 THR A C 1
ATOM 6422 O O . THR A 1 841 ? -17.761 -30.830 -30.487 1.00 87.31 841 THR A O 1
ATOM 6425 N N . GLY A 1 842 ? -15.838 -30.213 -29.485 1.00 85.94 842 GLY A N 1
ATOM 6426 C CA . GLY A 1 842 ? -15.131 -31.484 -29.572 1.00 85.94 842 GLY A CA 1
ATOM 6427 C C . GLY A 1 842 ? -14.506 -31.704 -30.944 1.00 85.94 842 GLY A C 1
ATOM 6428 O O . GLY A 1 842 ? -14.336 -32.856 -31.355 1.00 85.94 842 GLY A O 1
ATOM 6429 N N . ASP A 1 843 ? -14.252 -30.629 -31.696 1.00 85.62 843 ASP A N 1
ATOM 6430 C CA . ASP A 1 843 ? -13.630 -30.696 -33.019 1.00 85.62 843 ASP A CA 1
ATOM 6431 C C . ASP A 1 843 ? -12.103 -30.540 -32.983 1.00 85.62 843 ASP A C 1
ATOM 6433 O O . ASP A 1 843 ? -11.480 -30.535 -34.048 1.00 85.62 843 ASP A O 1
ATOM 6437 N N . GLN A 1 844 ? -11.519 -30.533 -31.776 1.00 84.38 844 GLN A N 1
ATOM 6438 C CA . GLN A 1 844 ? -10.100 -30.313 -31.483 1.00 84.38 844 GLN A CA 1
ATOM 6439 C C . GLN A 1 844 ? -9.620 -28.930 -31.925 1.00 84.38 844 GLN A C 1
ATOM 6441 O O . GLN A 1 844 ? -8.454 -28.754 -32.260 1.00 84.38 844 GLN A O 1
ATOM 6446 N N . LYS A 1 845 ? -10.527 -27.951 -31.963 1.00 89.06 845 LYS A N 1
ATOM 6447 C CA . LYS A 1 845 ? -10.179 -26.548 -32.154 1.00 89.06 845 LYS A CA 1
ATOM 6448 C C . LYS A 1 845 ? -10.718 -25.742 -31.002 1.00 89.06 845 LYS A C 1
ATOM 6450 O O . LYS A 1 845 ? -11.874 -25.879 -30.611 1.00 89.06 845 LYS A O 1
ATOM 6455 N N . VAL A 1 846 ? -9.888 -24.839 -30.515 1.00 90.56 846 VAL A N 1
ATOM 6456 C CA . VAL A 1 846 ? -10.291 -23.883 -29.499 1.00 90.56 846 VAL A CA 1
ATOM 6457 C C . VAL A 1 846 ? -11.354 -22.940 -30.077 1.00 90.56 846 VAL A C 1
ATOM 6459 O O . VAL A 1 846 ? -11.150 -22.275 -31.099 1.00 90.56 846 VAL A O 1
ATOM 6462 N N . ASP A 1 847 ? -12.509 -22.871 -29.415 1.00 91.50 847 ASP A N 1
ATOM 6463 C CA . ASP A 1 847 ? -13.585 -21.948 -29.756 1.00 91.50 847 ASP A CA 1
ATOM 6464 C C . ASP A 1 847 ? -13.319 -20.566 -29.146 1.00 91.50 847 ASP A C 1
ATOM 6466 O O . ASP A 1 847 ? -13.031 -20.414 -27.954 1.00 91.50 847 ASP A O 1
ATOM 6470 N N . ILE A 1 848 ? -13.520 -19.519 -29.947 1.00 92.75 848 ILE A N 1
ATOM 6471 C CA . ILE A 1 848 ? -13.368 -18.134 -29.499 1.00 92.75 848 ILE A CA 1
ATOM 6472 C C . ILE A 1 848 ? -14.497 -17.795 -28.520 1.00 92.75 848 ILE A C 1
ATOM 6474 O O . ILE A 1 848 ? -15.658 -17.632 -28.912 1.00 92.75 848 ILE A O 1
ATOM 6478 N N . THR A 1 849 ? -14.152 -17.660 -27.241 1.00 91.88 849 THR A N 1
ATOM 6479 C CA . THR A 1 849 ? -15.140 -17.573 -26.163 1.00 91.88 849 THR A CA 1
ATOM 6480 C C . THR A 1 849 ? -14.831 -16.449 -25.196 1.00 91.88 849 THR A C 1
ATOM 6482 O O . THR A 1 849 ? -13.689 -16.241 -24.790 1.00 91.88 849 THR A O 1
ATOM 6485 N N . VAL A 1 850 ? -15.882 -15.728 -24.808 1.00 92.19 850 VAL A N 1
ATOM 6486 C CA . VAL A 1 850 ? -15.813 -14.735 -23.740 1.00 92.19 850 VAL A CA 1
ATOM 6487 C C . VAL A 1 850 ? -16.952 -14.911 -22.738 1.00 92.19 850 VAL A C 1
ATOM 6489 O O . VAL A 1 850 ? -18.088 -15.215 -23.116 1.00 92.19 850 VAL A O 1
ATOM 6492 N N . TRP A 1 851 ? -16.673 -14.668 -21.462 1.00 91.44 851 TRP A N 1
ATOM 6493 C CA . TRP A 1 851 ? -17.678 -14.536 -20.412 1.00 91.44 851 TRP A CA 1
ATOM 6494 C C . TRP A 1 851 ? -17.943 -13.062 -20.123 1.00 91.44 851 TRP A C 1
ATOM 6496 O O . TRP A 1 851 ? -17.011 -12.274 -19.991 1.00 91.44 851 TRP A O 1
ATOM 6506 N N . ARG A 1 852 ? -19.214 -12.670 -20.026 1.00 90.00 852 ARG A N 1
ATOM 6507 C CA . ARG A 1 852 ? -19.630 -11.290 -19.762 1.00 90.00 852 ARG A CA 1
ATOM 6508 C C . ARG A 1 852 ? -20.046 -11.127 -18.300 1.00 90.00 852 ARG A C 1
ATOM 6510 O O . ARG A 1 852 ? -21.181 -11.492 -17.964 1.00 90.00 852 ARG A O 1
ATOM 6517 N N . PRO A 1 853 ? -19.218 -10.489 -17.453 1.00 79.19 853 PRO A N 1
ATOM 6518 C CA . PRO A 1 853 ? -19.512 -10.343 -16.031 1.00 79.19 853 PRO A CA 1
ATOM 6519 C C . PRO A 1 853 ? -20.791 -9.554 -15.756 1.00 79.19 853 PRO A C 1
ATOM 6521 O O . PRO A 1 853 ? -21.521 -9.861 -14.822 1.00 79.19 853 PRO A O 1
ATOM 6524 N N . SER A 1 854 ? -21.105 -8.554 -16.586 1.00 78.19 854 SER A N 1
ATOM 6525 C CA . SER A 1 854 ? -22.265 -7.674 -16.381 1.00 78.19 854 SER A CA 1
ATOM 6526 C C . SER A 1 854 ? -23.620 -8.381 -16.495 1.00 78.19 854 SER A C 1
ATOM 6528 O O . SER A 1 854 ? -24.623 -7.857 -16.011 1.00 78.19 854 SER A O 1
ATOM 6530 N N . GLU A 1 855 ? -23.660 -9.563 -17.115 1.00 81.06 855 GLU A N 1
ATOM 6531 C CA . GLU A 1 855 ? -24.890 -10.325 -17.351 1.00 81.06 855 GLU A CA 1
ATOM 6532 C C . GLU A 1 855 ? -24.803 -11.792 -16.896 1.00 81.06 855 GLU A C 1
ATOM 6534 O O . GLU A 1 855 ? -25.837 -12.455 -16.839 1.00 81.06 855 GLU A O 1
ATOM 6539 N N . GLY A 1 856 ? -23.604 -12.311 -16.598 1.00 80.38 856 GLY A N 1
ATOM 6540 C CA . GLY A 1 856 ? -23.374 -13.733 -16.306 1.00 80.38 856 GLY A CA 1
ATOM 6541 C C . GLY A 1 856 ? -23.490 -14.645 -17.537 1.00 80.38 856 GLY A C 1
ATOM 6542 O O . GLY A 1 856 ? -23.800 -15.830 -17.410 1.00 80.38 856 GLY A O 1
ATOM 6543 N N . ASN A 1 857 ? -23.306 -14.097 -18.743 1.00 88.50 857 ASN A N 1
ATOM 6544 C CA . ASN A 1 857 ? -23.506 -14.809 -20.008 1.00 88.50 857 ASN A CA 1
ATOM 6545 C C . ASN A 1 857 ? -22.175 -15.206 -20.656 1.00 88.50 857 ASN A C 1
ATOM 6547 O O . ASN A 1 857 ? -21.291 -14.372 -20.827 1.00 88.50 857 ASN A O 1
ATOM 6551 N N . TRP A 1 858 ? -22.090 -16.446 -21.123 1.00 92.56 858 TRP A N 1
ATOM 6552 C CA . TRP A 1 858 ? -21.049 -16.945 -22.019 1.00 92.56 858 TRP A CA 1
ATOM 6553 C C . TRP A 1 858 ? -21.422 -16.676 -23.471 1.00 92.56 858 TRP A C 1
ATOM 6555 O O . TRP A 1 858 ? -22.561 -16.935 -23.865 1.00 92.56 858 TRP A O 1
ATOM 6565 N N . TYR A 1 859 ? -20.463 -16.211 -24.268 1.00 92.25 859 TYR A N 1
ATOM 6566 C CA . TYR A 1 859 ? -20.592 -15.954 -25.701 1.00 92.25 859 TYR A CA 1
ATOM 6567 C C . TYR A 1 859 ? -19.529 -16.753 -26.458 1.00 92.25 859 TYR A C 1
ATOM 6569 O O . TYR A 1 859 ? -18.371 -16.349 -26.525 1.00 92.25 859 TYR A O 1
ATOM 6577 N N . ILE A 1 860 ? -19.944 -17.864 -27.062 1.00 93.75 860 ILE A N 1
ATOM 6578 C CA . ILE A 1 860 ? -19.057 -18.844 -27.705 1.00 93.75 860 ILE A CA 1
ATOM 6579 C C . ILE A 1 860 ? -19.233 -18.741 -29.217 1.00 93.75 860 ILE A C 1
ATOM 6581 O O . ILE A 1 860 ? -20.342 -18.959 -29.719 1.00 93.75 860 ILE A O 1
ATOM 6585 N N . LEU A 1 861 ? -18.169 -18.412 -29.941 1.00 93.69 861 LEU A N 1
ATOM 6586 C CA . LEU A 1 861 ? -18.103 -18.486 -31.397 1.00 93.69 861 LEU A CA 1
ATOM 6587 C C . LEU A 1 861 ? -17.457 -19.810 -31.788 1.00 93.69 861 LEU A C 1
ATOM 6589 O O . LEU A 1 861 ? -16.258 -19.990 -31.602 1.00 93.69 861 LEU A O 1
ATOM 6593 N N . SER A 1 862 ? -18.259 -20.714 -32.349 1.00 90.25 862 SER A N 1
ATOM 6594 C CA . SER A 1 862 ? -17.783 -22.061 -32.641 1.00 90.25 862 SER A CA 1
ATOM 6595 C C . SER A 1 862 ? -16.875 -22.106 -33.871 1.00 90.25 862 SER A C 1
ATOM 6597 O O . SER A 1 862 ? -17.220 -21.553 -34.924 1.00 90.25 862 SER A O 1
ATOM 6599 N N . SER A 1 863 ? -15.791 -22.868 -33.763 1.00 88.00 863 SER A N 1
ATOM 6600 C CA . SER A 1 863 ? -14.905 -23.330 -34.835 1.00 88.00 863 SER A CA 1
ATOM 6601 C C . SER A 1 863 ? -15.666 -23.989 -36.001 1.00 88.00 863 SER A C 1
ATOM 6603 O O . SER A 1 863 ? -15.361 -23.756 -37.175 1.00 88.00 863 SER A O 1
ATOM 6605 N N . THR A 1 864 ? -16.730 -24.743 -35.701 1.00 87.50 864 THR A N 1
ATOM 6606 C CA . THR A 1 864 ? -17.601 -25.421 -36.681 1.00 87.50 864 THR A CA 1
ATOM 6607 C C . THR A 1 864 ? -18.631 -24.497 -37.350 1.00 87.50 864 THR A C 1
ATOM 6609 O O . THR A 1 864 ? -19.298 -24.885 -38.318 1.00 87.50 864 THR A O 1
ATOM 6612 N N . GLY A 1 865 ? -18.732 -23.249 -36.880 1.00 79.94 865 GLY A N 1
ATOM 6613 C CA . GLY A 1 865 ? -19.593 -22.199 -37.412 1.00 79.94 865 GLY A CA 1
ATOM 6614 C C . GLY A 1 865 ? -20.867 -21.953 -36.597 1.00 79.94 865 GLY A C 1
ATOM 6615 O O . GLY A 1 865 ? -21.584 -22.866 -36.195 1.00 79.94 865 GLY A O 1
ATOM 6616 N N . GLY A 1 866 ? -21.204 -20.671 -36.426 1.00 86.06 866 GLY A N 1
ATOM 6617 C CA . GLY A 1 866 ? -22.325 -20.218 -35.594 1.00 86.06 866 GLY A CA 1
ATOM 6618 C C . GLY A 1 866 ? -21.867 -19.781 -34.202 1.00 86.06 866 GLY A C 1
ATOM 6619 O O . GLY A 1 866 ? -20.681 -19.811 -33.897 1.00 86.06 866 GLY A O 1
ATOM 6620 N N . PHE A 1 867 ? -22.803 -19.333 -33.364 1.00 90.19 867 PHE A N 1
ATOM 6621 C CA . PHE A 1 867 ? -22.490 -18.930 -31.994 1.00 90.19 867 PHE A CA 1
ATOM 6622 C C . PHE A 1 867 ? -23.556 -19.387 -31.002 1.00 90.19 867 PHE A C 1
ATOM 6624 O O . PHE A 1 867 ? -24.727 -19.558 -31.361 1.00 90.19 867 PHE A O 1
ATOM 6631 N N . LYS A 1 868 ? -23.147 -19.551 -29.746 1.00 89.12 868 LYS A N 1
ATOM 6632 C CA . LYS A 1 868 ? -23.994 -19.927 -28.613 1.00 89.12 868 LYS A CA 1
ATOM 6633 C C . LYS A 1 868 ? -23.897 -18.853 -27.533 1.00 89.12 868 LYS A C 1
ATOM 6635 O O . LYS A 1 868 ? -22.818 -18.337 -27.261 1.00 89.12 868 LYS A O 1
ATOM 6640 N N . VAL A 1 869 ? -25.037 -18.536 -26.919 1.00 90.31 869 VAL A N 1
ATOM 6641 C CA . VAL A 1 869 ? -25.098 -17.731 -25.693 1.00 90.31 869 VAL A CA 1
ATOM 6642 C C . VAL A 1 869 ? -25.681 -18.597 -24.591 1.00 90.31 869 VAL A C 1
ATOM 6644 O O . VAL A 1 869 ? -26.740 -19.198 -24.788 1.00 90.31 869 VAL A O 1
ATOM 6647 N N . GLN A 1 870 ? -24.998 -18.678 -23.455 1.00 90.00 870 GLN A N 1
ATOM 6648 C CA . GLN A 1 870 ? -25.412 -19.502 -22.323 1.00 90.00 870 GLN A CA 1
ATOM 6649 C C . GLN A 1 870 ? -25.308 -18.693 -21.032 1.00 90.00 870 GLN A C 1
ATOM 6651 O O . GLN A 1 870 ? -24.245 -18.179 -20.710 1.00 90.00 870 GLN A O 1
ATOM 6656 N N . LEU A 1 871 ? -26.400 -18.608 -20.274 1.00 89.62 871 LEU A N 1
ATOM 6657 C CA . LEU A 1 871 ? -26.363 -18.036 -18.929 1.00 89.62 871 LEU A CA 1
ATOM 6658 C C . LEU A 1 871 ? -25.740 -19.062 -17.976 1.00 89.62 871 LEU A C 1
ATOM 6660 O O . LEU A 1 871 ? -26.273 -20.170 -17.846 1.00 89.62 871 LEU A O 1
ATOM 6664 N N . LEU A 1 872 ? -24.636 -18.686 -17.335 1.00 89.00 872 LEU A N 1
ATOM 6665 C CA . LEU A 1 872 ? -23.967 -19.457 -16.291 1.00 89.00 872 LEU A CA 1
ATOM 6666 C C . LEU A 1 872 ? -23.068 -18.517 -15.473 1.00 89.00 872 LEU A C 1
ATOM 6668 O O . LEU A 1 872 ? -22.072 -18.003 -15.989 1.00 89.00 872 LEU A O 1
ATOM 6672 N N . GLY A 1 873 ? -23.435 -18.321 -14.206 1.00 87.25 873 GLY A N 1
ATOM 6673 C CA . GLY A 1 873 ? -22.775 -17.407 -13.274 1.00 87.25 873 GLY A CA 1
ATOM 6674 C C . GLY A 1 873 ? -23.518 -16.094 -13.033 1.00 87.25 873 GLY A C 1
ATOM 6675 O O . GLY A 1 873 ? -24.620 -15.859 -13.539 1.00 87.25 873 GLY A O 1
ATOM 6676 N N . ALA A 1 874 ? -22.903 -15.246 -12.220 1.00 79.75 874 ALA A N 1
ATOM 6677 C CA . ALA A 1 874 ? -23.367 -13.926 -11.818 1.00 79.75 874 ALA A CA 1
ATOM 6678 C C . ALA A 1 874 ? -22.202 -12.914 -11.827 1.00 79.75 874 ALA A C 1
ATOM 6680 O O . ALA A 1 874 ? -21.037 -13.317 -11.848 1.00 79.75 874 ALA A O 1
ATOM 6681 N N . PRO A 1 875 ? -22.483 -11.596 -11.794 1.00 78.62 875 PRO A N 1
ATOM 6682 C CA . PRO A 1 875 ? -21.434 -10.591 -11.659 1.00 78.62 875 PRO A CA 1
ATOM 6683 C C . PRO A 1 875 ? -20.537 -10.867 -10.446 1.00 78.62 875 PRO A C 1
ATOM 6685 O O . PRO A 1 875 ? -21.038 -11.035 -9.334 1.00 78.62 875 PRO A O 1
ATOM 6688 N N . GLY A 1 876 ? -19.223 -10.894 -10.673 1.00 71.81 876 GLY A N 1
ATOM 6689 C CA . GLY A 1 876 ? -18.213 -11.210 -9.659 1.00 71.81 876 GLY A CA 1
ATOM 6690 C C . GLY A 1 876 ? -17.713 -12.657 -9.678 1.00 71.81 876 GLY A C 1
ATOM 6691 O O . GLY A 1 876 ? -16.715 -12.936 -9.022 1.00 71.81 876 GLY A O 1
ATOM 6692 N N . ASP A 1 877 ? -18.351 -13.557 -10.431 1.00 82.88 877 ASP A N 1
ATOM 6693 C CA . ASP A 1 877 ? -17.812 -14.898 -10.664 1.00 82.88 877 ASP A CA 1
ATOM 6694 C C . ASP A 1 877 ? -16.619 -14.853 -11.646 1.00 82.88 877 ASP A C 1
ATOM 6696 O O . ASP A 1 877 ? -16.423 -13.878 -12.372 1.00 82.88 877 ASP A O 1
ATOM 6700 N N . VAL A 1 878 ? -15.806 -15.907 -11.664 1.00 83.88 878 VAL A N 1
ATOM 6701 C CA . VAL A 1 878 ? -14.612 -16.048 -12.509 1.00 83.88 878 VAL A CA 1
ATOM 6702 C C . VAL A 1 878 ? -14.824 -17.223 -13.468 1.00 83.88 878 VAL A C 1
ATOM 6704 O O . VAL A 1 878 ? -15.166 -18.303 -12.985 1.00 83.88 878 VAL A O 1
ATOM 6707 N N . PRO A 1 879 ? -14.649 -17.062 -14.793 1.00 91.44 879 PRO A N 1
ATOM 6708 C CA . PRO A 1 879 ? -14.733 -18.175 -15.741 1.00 91.44 879 PRO A CA 1
ATOM 6709 C C . PRO A 1 879 ? -13.579 -19.169 -15.529 1.00 91.44 879 PRO A C 1
ATOM 6711 O O . PRO A 1 879 ? -12.452 -18.757 -15.250 1.00 91.44 879 PRO A O 1
ATOM 6714 N N . VAL A 1 880 ? -13.882 -20.470 -15.582 1.00 90.44 880 VAL A N 1
ATOM 6715 C CA . VAL A 1 880 ? -12.940 -21.571 -15.285 1.00 90.44 880 VAL A CA 1
ATOM 6716 C C . VAL A 1 880 ? -13.082 -22.747 -16.264 1.00 90.44 880 VAL A C 1
ATOM 6718 O O . VAL A 1 880 ? -12.896 -23.894 -15.877 1.00 90.44 880 VAL A O 1
ATOM 6721 N N . SER A 1 881 ? -13.476 -22.479 -17.511 1.00 86.44 881 SER A N 1
ATOM 6722 C CA . SER A 1 881 ? -13.646 -23.509 -18.552 1.00 86.44 881 SER A CA 1
ATOM 6723 C C . SER A 1 881 ? -12.346 -23.781 -19.318 1.00 86.44 881 SER A C 1
ATOM 6725 O O . SER A 1 881 ? -12.216 -24.840 -19.927 1.00 86.44 881 SER A O 1
ATOM 6727 N N . GLY A 1 882 ? -11.389 -22.850 -19.272 1.00 74.12 882 GLY A N 1
ATOM 6728 C CA . GLY A 1 882 ? -9.987 -23.102 -19.580 1.00 74.12 882 GLY A CA 1
ATOM 6729 C C . GLY A 1 882 ? -9.223 -23.653 -18.367 1.00 74.12 882 GLY A C 1
ATOM 6730 O O . GLY A 1 882 ? -9.347 -23.113 -17.259 1.00 74.12 882 GLY A O 1
ATOM 6731 N N . SER A 1 883 ? -8.432 -24.709 -18.560 1.00 56.12 883 SER A N 1
ATOM 6732 C CA . SER A 1 883 ? -7.506 -25.272 -17.561 1.00 56.12 883 SER A CA 1
ATOM 6733 C C . SER A 1 883 ? -6.037 -25.044 -17.944 1.00 56.12 883 SER A C 1
ATOM 6735 O O . SER A 1 883 ? -5.724 -24.714 -19.094 1.00 56.12 883 SER A O 1
ATOM 6737 N N . GLY A 1 884 ? -5.148 -25.172 -16.950 1.00 50.16 884 GLY A N 1
ATOM 6738 C CA . GLY A 1 884 ? -3.725 -25.414 -17.214 1.00 50.16 884 GLY A CA 1
ATOM 6739 C C . GLY A 1 884 ? -3.521 -26.872 -17.636 1.00 50.16 884 GLY A C 1
ATOM 6740 O O . GLY A 1 884 ? -4.375 -27.694 -17.299 1.00 50.16 884 GLY A O 1
ATOM 6741 N N . GLU A 1 885 ? -2.466 -27.132 -18.411 1.00 39.88 885 GLU A N 1
ATOM 6742 C CA . GLU A 1 885 ? -2.111 -28.461 -18.955 1.00 39.88 885 GLU A CA 1
ATOM 6743 C C . GLU A 1 885 ? -1.933 -29.558 -17.887 1.00 39.88 885 GLU A C 1
ATOM 6745 O O . GLU A 1 885 ? -1.721 -29.227 -16.692 1.00 39.88 885 GLU A O 1
#